Protein AF-A0A7J6HS42-F1 (afdb_monomer_lite)

Secondary structure (DSSP, 8-state):
--THHHHHHHHHHHHHHHHHHHHHH-BBSSS-EEEEEE-TT--HHHHHHHHHHHHHHHTT-S-HHHHHHHHHHHHHHHHHHTT-SS--TT-EEEEEEEEEPTTS-EEEEEEEE--SS-----EEEEESB---HHHHHHHH-SPEEEEEEEETTEEEEEEEETTEEEEEEEEE--PPPP-S--GGGHHHHHHHHHHHHHHHHHHHHHHHHHHHB-TTT-SBSSSEEEEEESSTHHHHHHT-TTS-HHHHTTEEEEEE-SS-HHHHHHHHHHHTTTTTTTSHHHHHHHHHHHHHHHHHTT-S-EEESHHHHHHHHHTT-EEEEEEETT--EEEEEEEETTT--EEEEEEEHHHHT-GGGGB-TTT-PBEEEEEEEEHHHHHHHHHHHHTPEEEEE-SSSHHHHHHHHHSTTEEEEESS---HHHHHHTT-----------------------TTHHHHHHHHHHHHHHHHHHHHH-BEEEEEEEEEEE-TT--HHHHHHHHHHHHHHHTT-SSHHHHHHHHHHHHHHHHHHTT-SS--TT-EEEEEEEEEPTTS-EEEEEEEE--SS-----EEEEESB---HHHHHHTS---EEEEEEEETTEEEEEEEETTEEEEEEEEE--PPPP-S--GGGHHHHHHHHHHHHHHHHHHHHHHHHHHHB-TTT-SBSSS-EEEEE-HHHHHHHHT-TTS-HHHHTTEEEEEE-SS-HHHHHHHHHHHHHHHHHHHHHHHHHHHHHHHHHHHHTT-S-EEESHHHHHHHHHTT-EEEEEEE-----------SS---TTSTT-GGGSB-TTT-PBPP------HHHHHHHHHHHHT-EEEEE-TTSHHHHHHHHHSTTEEEEESS---GGGSTTSSS----------------------------------------------------------------------------------------------------------

Organism: Cannabis sativa (NCBI:txid3483)

Radius of gyration: 43.23 Å; chains: 1; bounding box: 120×86×119 Å

pLDDT: mean 70.12, std 22.06, range [21.7, 95.31]

InterPro domains:
  IPR004403 Peptide chain release factor eRF1/aRF1 [PTHR10113] (5-429)
  IPR004403 Peptide chain release factor eRF1/aRF1 [TIGR03676] (12-417)
  IPR004403 Peptide chain release factor eRF1/aRF1 [TIGR03676] (460-857)
  IPR005140 eRF1/Pelota-like, N-terminal domain [PF03463] (17-139)
  IPR005140 eRF1/Pelota-like, N-terminal domain [PF03463] (465-587)
  IPR005140 eRF1/Pelota-like, N-terminal domain [SM01194] (4-140)
  IPR005140 eRF1/Pelota-like, N-terminal domain [SM01194] (452-588)
  IPR005141 eRF1 domain 2 [PF03464] (144-277)
  IPR005141 eRF1 domain 2 [PF03464] (592-725)
  IPR005142 eRF1 domain 3 [PF03465] (281-418)
  IPR005142 eRF1 domain 3 [PF03465] (729-858)
  IPR024049 eRF1, domain 1 [G3DSA:3.30.960.10] (2-135)
  IPR024049 eRF1, domain 1 [G3DSA:3.30.960.10] (444-583)
  IPR024049 eRF1, domain 1 [SSF55481] (6-140)
  IPR024049 eRF1, domain 1 [SSF55481] (454-588)
  IPR029064 Ribosomal protein eL30-like superfamily [G3DSA:3.30.1330.30] (279-435)
  IPR029064 Ribosomal protein eL30-like superfamily [G3DSA:3.30.1330.30] (727-875)
  IPR029064 Ribosomal protein eL30-like superfamily [SSF55315] (278-420)
  IPR029064 Ribosomal protein eL30-like superfamily [SSF55315] (726-860)
  IPR042226 eRF1, domain 2 superfamily [G3DSA:3.30.420.60] (136-277)

Foldseek 3Di:
DVVLVVLLLVLLLLVLVVVVVVQQVWFADWQQKKKWWFFAPDFLVVVLVVLVVVLVVLCPDPDPVNSVFNNVQSVLVNVVSVVDPHADRQTKIWIWGWTQDPVRDTDTDIDIDRDPHRQPDTDIGGTRGYDCPSVVVVVQPQAKEWEWEDEQFWIWIWIDRQLDIGTPDIDTDHAQDQDPDDPPCNVVSVVSNVVSLVVRLLVSQVVCCVPQADPVVRAGPGQAYEYEYQDCSSVVNLPDPSHDVRRNVRHQYYYHAPDTDPVRVVVRCVRCLVSVVVRNNSVQVVFLVVQVVCVVVVQLQKWFDDVRQVVCLVVLFFAAKEAESPQQKKWFFWADPPPRDTDIDIDGPVCVPPQVVQADPVPRDGTDGPDIGHVSVVCSVCVVVSNHSYDYHYCSDVSSVCCCPVRVRTMGGGPHRDDPVVVVVVVDPDDDDDDDDDDDDDDDDDDDDDPQPPLLVVLLLVVLVVVVVVQQVFFADWLQKKKWWFFAPDDLVVVLVVLVVQLVVLCPDPDPVSSVSNNVQSVLVNVVSVVDPHADRQTKIWMWGWGQDPVRDTDTDIDMDRHPHRQPDTDIGGGRGYDCPSVVVVSQFQQKEWEWEDEQFWIWIWIDGRPDIGTPDIDTDDQDDQDPDDPPCNVVVVVVRVVSLVVRLLVSQVVCCVPQADPVPRAGPHQAYEAEYAPVNSCVNLPDPSHDVRRNVRHQYYYYAPDTDPVSVVVRCVVCVVSVVCPVVVVLVVVLVVQVVCVVVVVLFKWFDDPRVVVCLVVLFFAAKEAEDDDDDDDDFDDPDDDDDPPVPDPPVQADDPPRDGDDDDDDDDPVVVCSVCVVVSVYRYDYHYCPDPSQVCCCVPGVRIMGGGPDRDDVVPPVVPPDDDDDDDDDDDDDDDDDDDDDDDDDDDDDPDDDDDDDDDDDDDDDDDDDDDDDDDDDDDDDDDDDDDDDDDDDDDDDDDDDDDDDDDDDDDDDDDDDDDDDDDDDDD

Structure (mmCIF, N/CA/C/O backbone):
data_AF-A0A7J6HS42-F1
#
_entry.id   AF-A0A7J6HS42-F1
#
loop_
_atom_site.group_PDB
_atom_site.id
_atom_site.type_symbol
_atom_site.label_atom_id
_atom_site.label_alt_id
_atom_site.label_comp_id
_atom_site.label_asym_id
_atom_site.label_entity_id
_atom_site.label_seq_id
_atom_site.pdbx_PDB_ins_code
_atom_site.Cartn_x
_atom_site.Cartn_y
_atom_site.Cartn_z
_atom_site.occupancy
_atom_site.B_iso_or_equiv
_atom_site.auth_seq_id
_atom_site.auth_comp_id
_atom_site.auth_asym_id
_atom_site.auth_atom_id
_atom_site.pdbx_PDB_model_num
ATOM 1 N N . MET A 1 1 ? 9.507 -28.516 7.069 1.00 34.00 1 MET A N 1
ATOM 2 C CA . MET A 1 1 ? 10.331 -28.305 8.292 1.00 34.00 1 MET A CA 1
ATOM 3 C C . MET A 1 1 ? 11.296 -27.134 8.149 1.00 34.00 1 MET A C 1
ATOM 5 O O . MET A 1 1 ? 11.438 -26.418 9.128 1.00 34.00 1 MET A O 1
ATOM 9 N N . ALA A 1 2 ? 11.935 -26.913 6.991 1.00 34.00 2 ALA A N 1
ATOM 10 C CA . ALA A 1 2 ? 12.749 -25.710 6.774 1.00 34.00 2 ALA A CA 1
ATOM 11 C C . ALA A 1 2 ? 11.905 -24.423 6.868 1.00 34.00 2 ALA A C 1
ATOM 13 O O . ALA A 1 2 ? 12.220 -23.536 7.651 1.00 34.00 2 ALA A O 1
ATOM 14 N N . ASP A 1 3 ? 10.781 -24.395 6.154 1.00 45.59 3 ASP A N 1
ATOM 15 C CA . ASP A 1 3 ? 9.894 -23.236 5.965 1.00 45.59 3 ASP A CA 1
ATOM 16 C C . ASP A 1 3 ? 9.409 -22.628 7.298 1.00 45.59 3 ASP A C 1
ATOM 18 O O . ASP A 1 3 ? 9.418 -21.414 7.482 1.00 45.59 3 ASP A O 1
ATOM 22 N N . GLY A 1 4 ? 9.099 -23.474 8.290 1.00 54.12 4 GLY A N 1
ATOM 23 C CA . GLY A 1 4 ? 8.701 -23.036 9.636 1.00 54.12 4 GLY A CA 1
ATOM 24 C C . GLY A 1 4 ? 9.803 -22.317 10.432 1.00 54.12 4 GLY A C 1
ATOM 25 O O . GLY A 1 4 ? 9.500 -21.572 11.357 1.00 54.12 4 GLY A O 1
ATOM 26 N N . GLN A 1 5 ? 11.082 -22.492 10.076 1.00 60.75 5 GLN A N 1
ATOM 27 C CA . GLN A 1 5 ? 12.186 -21.686 10.620 1.00 60.75 5 GLN A CA 1
ATOM 28 C C . GLN A 1 5 ? 12.394 -20.369 9.859 1.00 60.75 5 GLN A C 1
ATOM 30 O O . GLN A 1 5 ? 13.267 -19.584 10.232 1.00 60.75 5 GLN A O 1
ATOM 35 N N . GLU A 1 6 ? 11.672 -20.134 8.766 1.00 64.50 6 GLU A N 1
ATOM 36 C CA . GLU A 1 6 ? 11.735 -18.904 7.975 1.00 64.50 6 GLU A CA 1
ATOM 37 C C . GLU A 1 6 ? 10.550 -17.985 8.303 1.00 64.50 6 GLU A C 1
ATOM 39 O O . GLU A 1 6 ? 10.767 -16.799 8.559 1.00 64.50 6 GLU A O 1
ATOM 44 N N . SER A 1 7 ? 9.345 -18.545 8.478 1.00 65.62 7 SER A N 1
ATOM 45 C CA . SER A 1 7 ? 8.198 -17.840 9.076 1.00 65.62 7 SER A CA 1
ATOM 46 C C . SER A 1 7 ? 8.518 -17.327 10.489 1.00 65.62 7 SER A C 1
ATOM 48 O O . SER A 1 7 ? 8.309 -16.151 10.785 1.00 65.62 7 SER A O 1
ATOM 50 N N . ASP A 1 8 ? 9.131 -18.161 11.342 1.00 70.75 8 ASP A N 1
ATOM 51 C CA . ASP A 1 8 ? 9.570 -17.774 12.693 1.00 70.75 8 ASP A CA 1
ATOM 52 C C . ASP A 1 8 ? 10.512 -16.550 12.663 1.00 70.75 8 ASP A C 1
ATOM 54 O O . ASP A 1 8 ? 10.311 -15.587 13.406 1.00 70.75 8 ASP A O 1
ATOM 58 N N . LYS A 1 9 ? 11.498 -16.537 11.751 1.00 76.00 9 LYS A N 1
ATOM 59 C CA . LYS A 1 9 ? 12.423 -15.401 11.568 1.00 76.00 9 LYS A CA 1
ATOM 60 C C . LYS A 1 9 ? 11.709 -14.156 11.051 1.00 76.00 9 LYS A C 1
ATOM 62 O O . LYS A 1 9 ? 12.047 -13.053 11.471 1.00 76.00 9 LYS A O 1
ATOM 67 N N . ASN A 1 10 ? 10.732 -14.299 10.154 1.00 76.62 10 ASN A N 1
ATOM 68 C CA . ASN A 1 10 ? 9.934 -13.167 9.679 1.00 76.62 10 ASN A CA 1
ATOM 69 C C . ASN A 1 10 ? 9.127 -12.532 10.826 1.00 76.62 10 ASN A C 1
ATOM 71 O O . ASN A 1 10 ? 9.054 -11.304 10.911 1.00 76.62 10 ASN A O 1
ATOM 75 N N . ILE A 1 11 ? 8.611 -13.340 11.759 1.00 80.19 11 ILE A N 1
ATOM 76 C CA . ILE A 1 11 ? 7.923 -12.865 12.968 1.00 80.19 11 ILE A CA 1
ATOM 77 C C . ILE A 1 11 ? 8.899 -12.154 13.925 1.00 80.19 11 ILE A C 1
ATOM 79 O O . ILE A 1 11 ? 8.569 -11.085 14.440 1.00 80.19 11 ILE A O 1
ATOM 83 N N . GLU A 1 12 ? 10.114 -12.672 14.132 1.00 79.75 12 GLU A N 1
ATOM 84 C CA . GLU A 1 12 ? 11.159 -11.985 14.918 1.00 79.75 12 GLU A CA 1
ATOM 85 C C . GLU A 1 12 ? 11.588 -10.651 14.283 1.00 79.75 12 GLU A C 1
ATOM 87 O O . GLU A 1 12 ? 11.666 -9.628 14.968 1.00 79.75 12 GLU A O 1
ATOM 92 N N . ILE A 1 13 ? 11.786 -10.627 12.960 1.00 82.44 13 ILE A N 1
ATOM 93 C CA . ILE A 1 13 ? 12.078 -9.413 12.184 1.00 82.44 13 ILE A CA 1
ATOM 94 C C . ILE A 1 13 ? 10.944 -8.390 12.329 1.00 82.44 13 ILE A C 1
ATOM 96 O O . ILE A 1 13 ? 11.220 -7.201 12.497 1.00 82.44 13 ILE A O 1
ATOM 100 N N . TRP A 1 14 ? 9.678 -8.820 12.303 1.00 83.06 14 TRP A N 1
ATOM 101 C CA . TRP A 1 14 ? 8.534 -7.935 12.534 1.00 83.06 14 TRP A CA 1
ATOM 102 C C . TRP A 1 14 ? 8.512 -7.381 13.969 1.00 83.06 14 TRP A C 1
ATOM 104 O O . TRP A 1 14 ? 8.357 -6.169 14.143 1.00 83.06 14 TRP A O 1
ATOM 114 N N . LYS A 1 15 ? 8.760 -8.212 14.996 1.00 83.00 15 LYS A N 1
ATOM 115 C CA . LYS A 1 15 ? 8.865 -7.746 16.395 1.00 83.00 15 LYS A CA 1
ATOM 116 C C . LYS A 1 15 ? 9.962 -6.688 16.548 1.00 83.00 15 LYS A C 1
ATOM 118 O O . LYS A 1 15 ? 9.726 -5.654 17.170 1.00 83.00 15 LYS A O 1
ATOM 123 N N . ILE A 1 16 ? 11.123 -6.894 15.925 1.00 84.75 16 ILE A N 1
ATOM 124 C CA . ILE A 1 16 ? 12.242 -5.938 15.946 1.00 84.75 16 ILE A CA 1
ATOM 125 C C . ILE A 1 16 ? 11.903 -4.654 15.167 1.00 84.75 16 ILE A C 1
ATOM 127 O O . ILE A 1 16 ? 12.145 -3.564 15.683 1.00 84.75 16 ILE A O 1
ATOM 131 N N . LYS A 1 17 ? 11.257 -4.738 13.992 1.00 84.12 17 LYS A N 1
ATOM 132 C CA . LYS A 1 17 ? 10.741 -3.562 13.254 1.00 84.12 17 LYS A CA 1
ATOM 133 C C . LYS A 1 17 ? 9.763 -2.735 14.097 1.00 84.12 17 LYS A C 1
ATOM 135 O O . LYS A 1 17 ? 9.878 -1.510 14.149 1.00 84.12 17 LYS A O 1
ATOM 140 N N . LYS A 1 18 ? 8.827 -3.389 14.795 1.00 84.31 18 LYS A N 1
ATOM 141 C CA . LYS A 1 18 ? 7.875 -2.722 15.698 1.00 84.31 18 LYS A CA 1
ATOM 142 C C . LYS A 1 18 ? 8.584 -2.066 16.887 1.00 84.31 18 LYS A C 1
ATOM 144 O O . LYS A 1 18 ? 8.271 -0.925 17.225 1.00 84.31 18 LYS A O 1
ATOM 149 N N . LEU A 1 19 ? 9.559 -2.756 17.485 1.00 86.00 19 LEU A N 1
ATOM 150 C CA . LEU A 1 19 ? 10.367 -2.240 18.591 1.00 86.00 19 LEU A CA 1
ATOM 151 C C . LEU A 1 19 ? 11.143 -0.980 18.181 1.00 86.00 19 LEU A C 1
ATOM 153 O O . LEU A 1 19 ? 11.108 0.017 18.895 1.00 86.00 19 LEU A O 1
ATOM 157 N N . ILE A 1 20 ? 11.781 -0.991 17.009 1.00 88.06 20 ILE A N 1
ATOM 158 C CA . ILE A 1 20 ? 12.505 0.159 16.446 1.00 88.06 20 ILE A CA 1
ATOM 159 C C . ILE A 1 20 ? 11.565 1.343 16.214 1.00 88.06 20 ILE A C 1
ATOM 161 O O . ILE A 1 20 ? 11.853 2.437 16.690 1.00 88.06 20 ILE A O 1
ATOM 165 N N . LYS A 1 21 ? 10.399 1.123 15.593 1.00 86.62 21 LYS A N 1
ATOM 166 C CA . LYS A 1 21 ? 9.374 2.164 15.391 1.00 86.62 21 LYS A CA 1
ATOM 167 C C . LYS A 1 21 ? 8.928 2.796 16.721 1.00 86.62 21 LYS A C 1
ATOM 169 O O . LYS A 1 21 ? 8.739 4.009 16.789 1.00 86.62 21 LYS A O 1
ATOM 174 N N . ALA A 1 22 ? 8.820 2.006 17.794 1.00 85.69 22 ALA A N 1
ATOM 175 C CA . ALA A 1 22 ? 8.546 2.518 19.138 1.00 85.69 22 ALA A CA 1
ATOM 176 C C . ALA A 1 22 ? 9.733 3.323 19.718 1.00 85.69 22 ALA A C 1
ATOM 178 O O . ALA A 1 22 ? 9.533 4.434 20.211 1.00 85.69 22 ALA A O 1
ATOM 179 N N . LEU A 1 23 ? 10.965 2.809 19.612 1.00 88.38 23 LEU A N 1
ATOM 180 C CA . LEU A 1 23 ? 12.197 3.467 20.080 1.00 88.38 23 LEU A CA 1
ATOM 181 C C . LEU A 1 23 ? 12.487 4.794 19.352 1.00 88.38 23 LEU A C 1
ATOM 183 O O . LEU A 1 23 ? 12.965 5.732 19.982 1.00 88.38 23 LEU A O 1
ATOM 187 N N . GLU A 1 24 ? 12.171 4.893 18.059 1.00 87.62 24 GLU A N 1
ATOM 188 C CA . GLU A 1 24 ? 12.312 6.113 17.249 1.00 87.62 24 GLU A CA 1
ATOM 189 C C . GLU A 1 24 ? 11.228 7.155 17.559 1.00 87.62 24 GLU A C 1
ATOM 191 O O . GLU A 1 24 ? 11.484 8.360 17.494 1.00 87.62 24 GLU A O 1
ATOM 196 N N . SER A 1 25 ? 10.021 6.709 17.931 1.00 86.19 25 SER A N 1
ATOM 197 C CA . SER A 1 25 ? 8.955 7.608 18.393 1.00 86.19 25 SER A CA 1
ATOM 198 C C . SER A 1 25 ? 9.226 8.176 19.795 1.00 86.19 25 SER A C 1
ATOM 200 O O . SER A 1 25 ? 8.822 9.297 20.104 1.00 86.19 25 SER A O 1
ATOM 202 N N . ALA A 1 26 ? 9.949 7.428 20.633 1.00 86.69 26 ALA A N 1
ATOM 203 C CA . ALA A 1 26 ? 10.238 7.776 22.016 1.00 86.69 26 ALA A CA 1
ATOM 204 C C . ALA A 1 26 ? 11.263 8.920 22.148 1.00 86.69 26 ALA A C 1
ATOM 206 O O . ALA A 1 26 ? 12.404 8.819 21.692 1.00 86.69 26 ALA A O 1
ATOM 207 N N . ARG A 1 27 ? 10.885 9.993 22.856 1.00 84.31 27 ARG A N 1
ATOM 208 C CA . ARG A 1 27 ? 11.762 11.138 23.157 1.00 84.31 27 ARG A CA 1
ATOM 209 C C . ARG A 1 27 ? 11.886 11.392 24.659 1.00 84.31 27 ARG A C 1
ATOM 211 O O . ARG A 1 27 ? 10.927 11.225 25.414 1.00 84.31 27 ARG A O 1
ATOM 218 N N . GLY A 1 28 ? 13.085 11.794 25.075 1.00 82.19 28 GLY A N 1
ATOM 219 C CA . GLY A 1 28 ? 13.423 12.147 26.453 1.00 82.19 28 GLY A CA 1
ATOM 220 C C . GLY A 1 28 ? 13.560 13.657 26.666 1.00 82.19 28 GLY A C 1
ATOM 221 O O . GLY A 1 28 ? 13.976 14.401 25.776 1.00 82.19 28 GLY A O 1
ATOM 222 N N . ASN A 1 29 ? 13.249 14.113 27.882 1.00 78.06 29 ASN A N 1
ATOM 223 C CA . ASN A 1 29 ? 13.464 15.498 28.309 1.00 78.06 29 ASN A CA 1
ATOM 224 C C . ASN A 1 29 ? 14.943 15.736 28.667 1.00 78.06 29 ASN A C 1
ATOM 226 O O . ASN A 1 29 ? 15.338 15.673 29.832 1.00 78.06 29 ASN A O 1
ATOM 230 N N . GLY A 1 30 ? 15.760 16.036 27.657 1.00 78.38 30 GLY A N 1
ATOM 231 C CA . GLY A 1 30 ? 17.204 16.236 27.808 1.00 78.38 30 GLY A CA 1
ATOM 232 C C . GLY A 1 30 ? 18.014 15.002 27.413 1.00 78.38 30 GLY A C 1
ATOM 233 O O . GLY A 1 30 ? 17.517 14.118 26.726 1.00 78.38 30 GLY A O 1
ATOM 234 N N . THR A 1 31 ? 19.287 14.959 27.803 1.00 81.62 31 THR A N 1
ATOM 235 C CA . THR A 1 31 ? 20.264 13.975 27.305 1.00 81.62 31 THR A CA 1
ATOM 236 C C . THR A 1 31 ? 20.276 12.709 28.165 1.00 81.62 31 THR A C 1
ATOM 238 O O . THR A 1 31 ? 21.300 12.396 28.763 1.00 81.62 31 THR A O 1
ATOM 241 N N . SER A 1 32 ? 19.133 12.041 28.330 1.00 82.75 32 SER A N 1
ATOM 242 C CA . SER A 1 32 ? 18.966 10.899 29.250 1.00 82.75 32 SER A CA 1
ATOM 243 C C . SER A 1 32 ? 18.651 9.563 28.566 1.00 82.75 32 SER A C 1
ATOM 245 O O . SER A 1 32 ? 18.297 8.600 29.249 1.00 82.75 32 SER A O 1
ATOM 247 N N . MET A 1 33 ? 18.776 9.491 27.239 1.00 90.19 33 MET A N 1
ATOM 248 C CA . MET A 1 33 ? 18.481 8.309 26.428 1.00 90.19 33 MET A CA 1
ATOM 249 C C . MET A 1 33 ? 19.785 7.615 26.027 1.00 90.19 33 MET A C 1
ATOM 251 O O . MET A 1 33 ? 20.492 8.063 25.124 1.00 90.19 33 MET A O 1
ATOM 255 N N . ILE A 1 34 ? 20.108 6.514 26.704 1.00 93.69 34 ILE A N 1
ATOM 256 C CA . ILE A 1 34 ? 21.291 5.697 26.433 1.00 93.69 34 ILE A CA 1
ATOM 257 C C . ILE A 1 34 ? 20.956 4.651 25.374 1.00 93.69 34 ILE A C 1
ATOM 259 O O . ILE A 1 34 ? 20.042 3.842 25.539 1.00 93.69 34 ILE A O 1
ATOM 263 N N . SER A 1 35 ? 21.751 4.648 24.310 1.00 94.38 35 SER A N 1
ATOM 264 C CA . SER A 1 35 ? 21.789 3.604 23.289 1.00 94.38 35 SER A CA 1
ATOM 265 C C . SER A 1 35 ? 23.110 2.856 23.423 1.00 94.38 35 SER A C 1
ATOM 267 O O . SER A 1 35 ? 24.166 3.462 23.244 1.00 94.38 35 SER A O 1
ATOM 269 N N . LEU A 1 36 ? 23.063 1.565 23.755 1.00 93.69 36 LEU A N 1
ATOM 270 C CA . LEU A 1 36 ? 24.237 0.708 23.911 1.00 93.69 36 LEU A CA 1
ATOM 271 C C . LEU A 1 36 ? 24.113 -0.535 23.022 1.00 93.69 36 LEU A C 1
ATOM 273 O O . LEU A 1 36 ? 23.132 -1.273 23.093 1.00 93.69 36 LEU A O 1
ATOM 277 N N . ILE A 1 37 ? 25.144 -0.786 22.218 1.00 93.69 37 ILE A N 1
ATOM 278 C CA . ILE A 1 37 ? 25.252 -1.940 21.325 1.00 93.69 37 ILE A CA 1
ATOM 279 C C . ILE A 1 37 ? 26.617 -2.598 21.539 1.00 93.69 37 ILE A C 1
ATOM 281 O O . ILE A 1 37 ? 27.669 -1.961 21.398 1.00 93.69 37 ILE A O 1
ATOM 285 N N . MET A 1 38 ? 26.590 -3.884 21.885 1.00 92.06 38 MET A N 1
ATOM 286 C CA . MET A 1 38 ? 27.762 -4.731 22.084 1.00 92.06 38 MET A CA 1
ATOM 287 C C . MET A 1 38 ? 27.851 -5.774 20.961 1.00 92.06 38 MET A C 1
ATOM 289 O O . MET A 1 38 ? 26.929 -6.586 20.833 1.00 92.06 38 MET A O 1
ATOM 293 N N . PRO A 1 39 ? 28.948 -5.814 20.184 1.00 90.06 39 PRO A N 1
ATOM 294 C CA . PRO A 1 39 ? 29.139 -6.839 19.169 1.00 90.06 39 PRO A CA 1
ATOM 295 C C . PRO A 1 39 ? 29.432 -8.200 19.824 1.00 90.06 39 PRO A C 1
ATOM 297 O O . PRO A 1 39 ? 29.943 -8.258 20.952 1.00 90.06 39 PRO A O 1
ATOM 300 N N . PRO A 1 40 ? 29.152 -9.324 19.143 1.00 85.00 40 PRO A N 1
ATOM 301 C CA . PRO A 1 40 ? 29.460 -10.635 19.684 1.00 85.00 40 PRO A CA 1
ATOM 302 C C . PRO A 1 40 ? 30.972 -10.788 19.877 1.00 85.00 40 PRO A C 1
ATOM 304 O O . PRO A 1 40 ? 31.774 -10.294 19.085 1.00 85.00 40 PRO A O 1
ATOM 307 N N . ARG A 1 41 ? 31.355 -11.529 20.925 1.00 84.38 41 ARG A N 1
ATOM 308 C CA . ARG A 1 41 ? 32.734 -11.686 21.449 1.00 84.38 41 ARG A CA 1
ATOM 309 C C . ARG A 1 41 ? 33.273 -10.513 22.286 1.00 84.38 41 ARG A C 1
ATOM 311 O O . ARG A 1 41 ? 34.354 -10.670 22.853 1.00 84.38 41 ARG A O 1
ATOM 318 N N . ASP A 1 42 ? 32.554 -9.397 22.430 1.00 87.06 42 ASP A N 1
ATOM 319 C CA . ASP A 1 42 ? 32.919 -8.349 23.398 1.00 87.06 42 ASP A CA 1
ATOM 320 C C . ASP A 1 42 ? 32.760 -8.828 24.862 1.00 87.06 42 ASP A C 1
ATOM 322 O O . ASP A 1 42 ? 32.125 -9.849 25.145 1.00 87.06 42 ASP A O 1
ATOM 326 N N . GLN A 1 43 ? 33.353 -8.101 25.813 1.00 90.69 43 GLN A N 1
ATOM 327 C CA . GLN A 1 43 ? 33.322 -8.424 27.239 1.00 90.69 43 GLN A CA 1
ATOM 328 C C . GLN A 1 43 ? 32.444 -7.443 28.026 1.00 90.69 43 GLN A C 1
ATOM 330 O O . GLN A 1 43 ? 32.686 -6.237 28.043 1.00 90.69 43 GLN A O 1
ATOM 335 N N . ILE A 1 44 ? 31.475 -7.971 28.780 1.00 91.75 44 ILE A N 1
ATOM 336 C CA . ILE A 1 44 ? 30.578 -7.171 29.636 1.00 91.75 44 ILE A CA 1
ATOM 337 C C . ILE A 1 44 ? 31.360 -6.395 30.706 1.00 91.75 44 ILE A C 1
ATOM 339 O O . ILE A 1 44 ? 30.982 -5.278 31.051 1.00 91.75 44 ILE A O 1
ATOM 343 N N . SER A 1 45 ? 32.501 -6.915 31.168 1.00 91.88 45 SER A N 1
ATOM 344 C CA . SER A 1 45 ? 33.427 -6.223 32.077 1.00 91.88 45 SER A CA 1
ATOM 345 C C . SER A 1 45 ? 33.960 -4.901 31.505 1.00 91.88 45 SER A C 1
ATOM 347 O O . SER A 1 45 ? 33.994 -3.900 32.222 1.00 91.88 45 SER A O 1
ATOM 349 N N . ARG A 1 46 ? 34.318 -4.864 30.211 1.00 92.69 46 ARG A N 1
ATOM 350 C CA . ARG A 1 46 ? 34.799 -3.662 29.502 1.00 92.69 46 ARG A CA 1
ATOM 351 C C . ARG A 1 46 ? 33.738 -2.564 29.513 1.00 92.69 46 ARG A C 1
ATOM 353 O O . ARG A 1 46 ? 34.021 -1.423 29.872 1.00 92.69 46 ARG A O 1
ATOM 360 N N . VAL A 1 47 ? 32.513 -2.928 29.145 1.00 93.06 47 VAL A N 1
ATOM 361 C CA . VAL A 1 47 ? 31.380 -2.001 29.033 1.00 93.06 47 VAL A CA 1
ATOM 362 C C . VAL A 1 47 ? 30.847 -1.585 30.406 1.00 93.06 47 VAL A C 1
ATOM 364 O O . VAL A 1 47 ? 30.546 -0.414 30.611 1.00 93.06 47 VAL A O 1
ATOM 367 N N . THR A 1 48 ? 30.838 -2.490 31.387 1.00 93.12 48 THR A N 1
ATOM 368 C CA . THR A 1 48 ? 30.494 -2.164 32.782 1.00 93.12 48 THR A CA 1
ATOM 369 C C . THR A 1 48 ? 31.489 -1.174 33.388 1.00 93.12 48 THR A C 1
ATOM 371 O O . THR A 1 48 ? 31.067 -0.259 34.092 1.00 93.12 48 THR A O 1
ATOM 374 N N . LYS A 1 49 ? 32.793 -1.302 33.084 1.00 94.88 49 LYS A N 1
ATOM 375 C CA . LYS A 1 49 ? 33.790 -0.301 33.493 1.00 94.88 49 LYS A CA 1
ATOM 376 C C . LYS A 1 49 ? 33.513 1.056 32.839 1.00 94.88 49 LYS A C 1
ATOM 378 O O . LYS A 1 49 ? 33.423 2.045 33.555 1.00 94.88 49 LYS A O 1
ATOM 383 N N . MET A 1 50 ? 33.326 1.088 31.516 1.00 94.69 50 MET A N 1
ATOM 384 C CA . MET A 1 50 ? 33.027 2.322 30.775 1.00 94.69 50 MET A CA 1
ATOM 385 C C . MET A 1 50 ? 31.802 3.048 31.355 1.00 94.69 50 MET A C 1
ATOM 387 O O . MET A 1 50 ? 31.888 4.232 31.660 1.00 94.69 50 MET A O 1
ATOM 391 N N . LEU A 1 51 ? 30.710 2.332 31.644 1.00 94.31 51 LEU A N 1
ATOM 392 C CA . LEU A 1 51 ? 29.532 2.914 32.299 1.00 94.31 51 LEU A CA 1
ATOM 393 C C . LEU A 1 51 ? 29.806 3.414 33.730 1.00 94.31 51 LEU A C 1
ATOM 395 O O . LEU A 1 51 ? 29.044 4.231 34.240 1.00 94.31 51 LEU A O 1
ATOM 399 N N . GLY A 1 52 ? 30.846 2.925 34.409 1.00 94.62 52 GLY A N 1
ATOM 400 C CA . GLY A 1 52 ? 31.309 3.453 35.696 1.00 94.62 52 GLY A CA 1
ATOM 401 C C . GLY A 1 52 ? 32.082 4.767 35.548 1.00 94.62 52 GLY A C 1
ATOM 402 O O . GLY A 1 52 ? 31.809 5.724 36.274 1.00 94.62 52 GLY A O 1
ATOM 403 N N . ASP A 1 53 ? 32.985 4.834 34.568 1.00 94.31 53 ASP A N 1
ATOM 404 C CA . ASP A 1 53 ? 33.749 6.041 34.225 1.00 94.31 53 ASP A CA 1
ATOM 405 C C . ASP A 1 53 ? 32.797 7.176 33.750 1.00 94.31 53 ASP A C 1
ATOM 407 O O . ASP A 1 53 ? 32.906 8.337 34.164 1.00 94.31 53 ASP A O 1
ATOM 411 N N . GLU A 1 54 ? 31.769 6.820 32.972 1.00 93.00 54 GLU A N 1
ATOM 412 C CA . GLU A 1 54 ? 30.677 7.702 32.535 1.00 93.00 54 GLU A CA 1
ATOM 413 C C . GLU A 1 54 ? 29.775 8.166 33.691 1.00 93.00 54 GLU A C 1
ATOM 415 O O . GLU A 1 54 ? 29.423 9.345 33.763 1.00 93.00 54 GLU A O 1
ATOM 420 N N . PHE A 1 55 ? 29.444 7.290 34.649 1.00 94.38 55 PHE A N 1
ATOM 421 C CA . PHE A 1 55 ? 28.702 7.672 35.862 1.00 94.38 55 PHE A CA 1
ATOM 422 C C . PHE A 1 55 ? 29.471 8.721 36.683 1.00 94.38 55 PHE A C 1
ATOM 424 O O . PHE A 1 55 ? 28.894 9.712 37.142 1.00 94.38 55 PHE A O 1
ATOM 431 N N . GLY A 1 56 ? 30.790 8.540 36.823 1.00 93.88 56 GLY A N 1
ATOM 432 C CA . GLY A 1 56 ? 31.676 9.524 37.445 1.00 93.88 56 GLY A CA 1
ATOM 433 C C . GLY A 1 56 ? 31.638 10.869 36.715 1.00 93.88 56 GLY A C 1
ATOM 434 O O . GLY A 1 56 ? 31.450 11.914 37.343 1.00 93.88 56 GLY A O 1
ATOM 435 N N . THR A 1 57 ? 31.721 10.847 35.386 1.00 91.81 57 THR A N 1
ATOM 436 C CA . THR A 1 57 ? 31.673 12.050 34.540 1.00 91.81 57 THR A CA 1
ATOM 437 C C . THR A 1 57 ? 30.329 12.780 34.664 1.00 91.81 57 THR A C 1
ATOM 439 O O . THR A 1 57 ? 30.303 13.984 34.943 1.00 91.81 57 THR A O 1
ATOM 442 N N . ALA A 1 58 ? 29.211 12.052 34.580 1.00 91.06 58 ALA A N 1
ATOM 443 C CA . ALA A 1 58 ? 27.850 12.578 34.692 1.00 91.06 58 ALA A CA 1
ATOM 444 C C . ALA A 1 58 ? 27.550 13.260 36.041 1.00 91.06 58 ALA A C 1
ATOM 446 O O . ALA A 1 58 ? 26.721 14.173 36.105 1.00 91.06 58 ALA A O 1
ATOM 447 N N . SER A 1 59 ? 28.247 12.891 37.122 1.00 93.06 59 SER A N 1
ATOM 448 C CA . SER A 1 59 ? 28.090 13.538 38.436 1.00 93.06 59 SER A CA 1
ATOM 449 C C . SER A 1 59 ? 28.399 15.050 38.420 1.00 93.06 59 SER A C 1
ATOM 451 O O . SER A 1 59 ? 27.825 15.814 39.205 1.00 93.06 59 SER A O 1
ATOM 453 N N . ASN A 1 60 ? 29.220 15.506 37.466 1.00 92.38 60 ASN A N 1
ATOM 454 C CA . ASN A 1 60 ? 29.623 16.905 37.292 1.00 92.38 60 ASN A CA 1
ATOM 455 C C . ASN A 1 60 ? 28.602 17.761 36.509 1.00 92.38 60 ASN A C 1
ATOM 457 O O . ASN A 1 60 ? 28.794 18.971 36.359 1.00 92.38 60 ASN A O 1
ATOM 461 N N . ILE A 1 61 ? 27.507 17.172 36.009 1.00 90.19 61 ILE A N 1
ATOM 462 C CA . ILE A 1 61 ? 26.468 17.903 35.268 1.00 90.19 61 ILE A CA 1
ATOM 463 C C . ILE A 1 61 ? 25.806 18.954 36.179 1.00 90.19 61 ILE A C 1
ATOM 465 O O . ILE A 1 61 ? 25.209 18.636 37.208 1.00 90.19 61 ILE A O 1
ATOM 469 N N . LYS A 1 62 ? 25.882 20.228 35.766 1.00 92.06 62 LYS A N 1
ATOM 470 C CA . LYS A 1 62 ? 25.406 21.389 36.545 1.00 92.06 62 LYS A CA 1
ATOM 471 C C . LYS A 1 62 ? 23.884 21.416 36.746 1.00 92.06 62 LYS A C 1
ATOM 473 O O . LYS A 1 62 ? 23.411 21.874 37.782 1.00 92.06 62 LYS A O 1
ATOM 478 N N . SER A 1 63 ? 23.110 20.939 35.767 1.00 89.50 63 SER A N 1
ATOM 479 C CA . SER A 1 63 ? 21.648 20.848 35.881 1.00 89.50 63 SER A CA 1
ATOM 480 C C . SER A 1 63 ? 21.261 19.673 36.777 1.00 89.50 63 SER A C 1
ATOM 482 O O . SER A 1 63 ? 21.480 18.519 36.409 1.00 89.50 63 SER A O 1
ATOM 484 N N . ARG A 1 64 ? 20.652 19.959 37.938 1.00 89.00 64 ARG A N 1
ATOM 485 C CA . ARG A 1 64 ? 20.206 18.936 38.903 1.00 89.00 64 ARG A CA 1
ATOM 486 C C . ARG A 1 64 ? 19.304 17.882 38.255 1.00 89.00 64 ARG A C 1
ATOM 488 O O . ARG A 1 64 ? 19.502 16.701 38.520 1.00 89.00 64 ARG A O 1
ATOM 495 N N . VAL A 1 65 ? 18.354 18.314 37.422 1.00 87.06 65 VAL A N 1
ATOM 496 C CA . VAL A 1 65 ? 17.373 17.431 36.771 1.00 87.06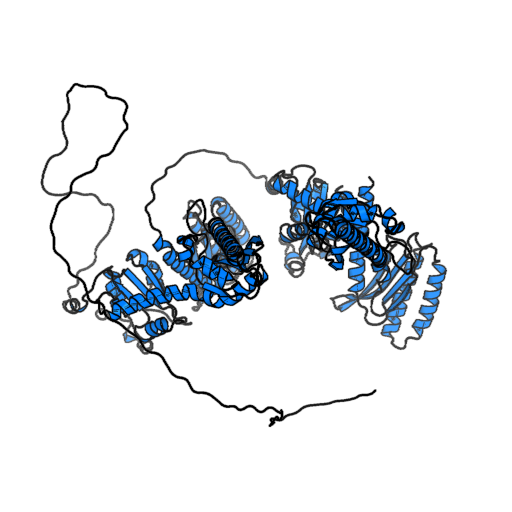 65 VAL A CA 1
ATOM 497 C C . VAL A 1 65 ? 18.065 16.539 35.741 1.00 87.06 65 VAL A C 1
ATOM 499 O O . VAL A 1 65 ? 18.033 15.324 35.893 1.00 87.06 65 VAL A O 1
ATOM 502 N N . ASN A 1 66 ? 18.801 17.118 34.779 1.00 87.06 66 ASN A N 1
ATOM 503 C CA . ASN A 1 66 ? 19.491 16.322 33.752 1.00 87.06 66 ASN A CA 1
ATOM 504 C C . ASN A 1 66 ? 20.507 15.351 34.376 1.00 87.06 66 ASN A C 1
ATOM 506 O O . ASN A 1 66 ? 20.569 14.189 33.991 1.00 87.06 66 ASN A O 1
ATOM 510 N N . ARG A 1 67 ? 21.252 15.787 35.405 1.00 90.94 67 ARG A N 1
ATOM 511 C CA . ARG A 1 67 ? 22.167 14.918 36.159 1.00 90.94 67 ARG A CA 1
ATOM 512 C C . ARG A 1 67 ? 21.446 13.720 36.774 1.00 90.94 67 ARG A C 1
ATOM 514 O O . ARG A 1 67 ? 21.923 12.597 36.651 1.00 90.94 67 ARG A O 1
ATOM 521 N N . GLN A 1 68 ? 20.321 13.949 37.450 1.00 89.94 68 GLN A N 1
ATOM 522 C CA . GLN A 1 68 ? 19.558 12.881 38.095 1.00 89.94 68 GLN A CA 1
ATOM 523 C C . GLN A 1 68 ? 18.982 11.893 37.065 1.00 89.94 68 GLN A C 1
ATOM 525 O O . GLN A 1 68 ? 18.994 10.688 37.317 1.00 89.94 68 GLN A O 1
ATOM 530 N N . SER A 1 69 ? 18.562 12.379 35.892 1.00 88.38 69 SER A N 1
ATOM 531 C CA . SER A 1 69 ? 18.089 11.545 34.781 1.00 88.38 69 SER A CA 1
ATOM 532 C C . SER A 1 69 ? 19.210 10.699 34.164 1.00 88.38 69 SER A C 1
ATOM 534 O O . SER A 1 69 ? 19.047 9.486 34.041 1.00 88.38 69 SER A O 1
ATOM 536 N N . VAL A 1 70 ? 20.373 11.293 33.860 1.00 90.25 70 VAL A N 1
ATOM 537 C CA . VAL A 1 70 ? 21.547 10.579 33.313 1.00 90.25 70 VAL A CA 1
ATOM 538 C C . VAL A 1 70 ? 22.060 9.517 34.285 1.00 90.25 70 VAL A C 1
ATOM 540 O O . VAL A 1 70 ? 22.191 8.354 33.910 1.00 90.25 70 VAL A O 1
ATOM 543 N N . LEU A 1 71 ? 22.298 9.876 35.553 1.00 92.31 71 LEU A N 1
ATOM 544 C CA . LEU A 1 71 ? 22.751 8.916 36.567 1.00 92.31 71 LEU A CA 1
ATOM 545 C C . LEU A 1 71 ? 21.724 7.787 36.762 1.00 92.31 71 LEU A C 1
ATOM 547 O O . LEU A 1 71 ? 22.110 6.632 36.948 1.00 92.31 71 LEU A O 1
ATOM 551 N N . GLY A 1 72 ? 20.426 8.095 36.662 1.00 91.44 72 GLY A N 1
ATOM 552 C CA . GLY A 1 72 ? 19.349 7.106 36.666 1.00 91.44 72 GLY A CA 1
ATOM 553 C C . GLY A 1 72 ? 19.429 6.128 35.490 1.00 91.44 72 GLY A C 1
ATOM 554 O O . GLY A 1 72 ? 19.395 4.920 35.716 1.00 91.44 72 GLY A O 1
ATOM 555 N N . ALA A 1 73 ? 19.594 6.628 34.262 1.00 92.19 73 ALA A N 1
ATOM 556 C CA . ALA A 1 73 ? 19.710 5.805 33.057 1.00 92.19 73 ALA A CA 1
ATOM 557 C C . ALA A 1 73 ? 20.960 4.904 33.080 1.00 92.19 73 ALA A C 1
ATOM 559 O O . ALA A 1 73 ? 20.849 3.702 32.815 1.00 92.19 73 ALA A O 1
ATOM 560 N N . ILE A 1 74 ? 22.122 5.446 33.476 1.00 93.56 74 ILE A N 1
ATOM 561 C CA . ILE A 1 74 ? 23.371 4.677 33.617 1.00 93.56 74 ILE A CA 1
ATOM 562 C C . ILE A 1 74 ? 23.216 3.592 34.694 1.00 93.56 74 ILE A C 1
ATOM 564 O O . ILE A 1 74 ? 23.600 2.445 34.467 1.00 93.56 74 ILE A O 1
ATOM 568 N N . THR A 1 75 ? 22.596 3.908 35.839 1.00 93.69 75 THR A N 1
ATOM 569 C CA . THR A 1 75 ? 22.322 2.915 36.896 1.00 93.69 75 THR A CA 1
ATOM 570 C C . THR A 1 75 ? 21.434 1.782 36.377 1.00 93.69 75 THR A C 1
ATOM 572 O O . THR A 1 75 ? 21.731 0.614 36.621 1.00 93.69 75 THR A O 1
ATOM 575 N N . SER A 1 76 ? 20.376 2.101 35.623 1.00 92.81 76 SER A N 1
ATOM 576 C CA . SER A 1 76 ? 19.492 1.098 35.013 1.00 92.81 76 SER A CA 1
ATOM 577 C C . SER A 1 76 ? 20.220 0.222 33.985 1.00 92.81 76 SER A C 1
ATOM 579 O O . SER A 1 76 ? 20.019 -0.993 33.974 1.00 92.81 76 SER A O 1
ATOM 581 N N . ALA A 1 77 ? 21.120 0.798 33.181 1.00 92.81 77 ALA A N 1
ATOM 582 C CA . ALA A 1 77 ? 21.939 0.043 32.233 1.00 92.81 77 ALA A CA 1
ATOM 583 C C . ALA A 1 77 ? 22.916 -0.914 32.943 1.00 92.81 77 ALA A C 1
ATOM 585 O O . ALA A 1 77 ? 22.963 -2.104 32.630 1.00 92.81 77 ALA A O 1
ATOM 586 N N . GLN A 1 78 ? 23.634 -0.429 33.963 1.00 92.50 78 GLN A N 1
ATOM 587 C CA . GLN A 1 78 ? 24.510 -1.260 34.799 1.00 92.50 78 GLN A CA 1
ATOM 588 C C . GLN A 1 78 ? 23.743 -2.375 35.534 1.00 92.50 78 GLN A C 1
ATOM 590 O O . GLN A 1 78 ? 24.296 -3.450 35.763 1.00 92.50 78 GLN A O 1
ATOM 595 N N . GLN A 1 79 ? 22.485 -2.141 35.925 1.00 93.38 79 GLN A N 1
ATOM 596 C CA . GLN A 1 79 ? 21.636 -3.160 36.550 1.00 93.38 79 GLN A CA 1
ATOM 597 C C . GLN A 1 79 ? 21.221 -4.259 35.562 1.00 93.38 79 GLN A C 1
ATOM 599 O O . GLN A 1 79 ? 21.284 -5.428 35.934 1.00 93.38 79 GLN A O 1
ATOM 604 N N . ARG A 1 80 ? 20.870 -3.926 34.309 1.00 91.75 80 ARG A N 1
ATOM 605 C CA . ARG A 1 80 ? 20.562 -4.941 33.281 1.00 91.75 80 ARG A CA 1
ATOM 606 C C . ARG A 1 80 ? 21.780 -5.744 32.849 1.00 91.75 80 ARG A C 1
ATOM 608 O O . ARG A 1 80 ? 21.693 -6.964 32.782 1.00 91.75 80 ARG A O 1
ATOM 615 N N . LEU A 1 81 ? 22.932 -5.106 32.637 1.00 91.81 81 LEU A N 1
ATOM 616 C CA . LEU A 1 81 ? 24.150 -5.819 32.226 1.00 91.81 81 LEU A CA 1
ATOM 617 C C . LEU A 1 81 ? 24.595 -6.889 33.239 1.00 91.81 81 LEU A C 1
ATOM 619 O O . LEU A 1 81 ? 25.160 -7.898 32.834 1.00 91.81 81 LEU A O 1
ATOM 623 N N . LYS A 1 82 ? 24.276 -6.730 34.532 1.00 92.00 82 LYS A N 1
ATOM 624 C CA . LYS A 1 82 ? 24.531 -7.746 35.574 1.00 92.00 82 LYS A CA 1
ATOM 625 C C . LYS A 1 82 ? 23.698 -9.026 35.437 1.00 92.00 82 LYS A C 1
ATOM 627 O O . LYS A 1 82 ? 24.043 -10.015 36.075 1.00 92.00 82 LYS A O 1
ATOM 632 N N . LEU A 1 83 ? 22.629 -9.028 34.637 1.00 92.75 83 LEU A N 1
ATOM 633 C CA . LEU A 1 83 ? 21.854 -10.238 34.329 1.00 92.75 83 LEU A CA 1
ATOM 634 C C . LEU A 1 83 ? 22.578 -11.140 33.313 1.00 92.75 83 LEU A C 1
ATOM 636 O O . LEU A 1 83 ? 22.304 -12.336 33.240 1.00 92.75 83 LEU A O 1
ATOM 640 N N . TYR A 1 84 ? 23.521 -10.581 32.549 1.00 91.75 84 TYR A N 1
ATOM 641 C CA . TYR A 1 84 ? 24.249 -11.276 31.496 1.00 91.75 84 TYR A CA 1
ATOM 642 C C . TYR A 1 84 ? 25.667 -11.634 31.962 1.00 91.75 84 TYR A C 1
ATOM 644 O O . TYR A 1 84 ? 26.511 -10.769 32.179 1.00 91.75 84 TYR A O 1
ATOM 652 N N . ASN A 1 85 ? 25.970 -12.931 32.054 1.00 90.06 85 ASN A N 1
ATOM 653 C CA . ASN A 1 85 ? 27.325 -13.408 32.380 1.00 90.06 85 ASN A CA 1
ATOM 654 C C . ASN A 1 85 ? 28.311 -13.282 31.200 1.00 90.06 85 ASN A C 1
ATOM 656 O O . ASN A 1 85 ? 29.526 -13.255 31.393 1.00 90.06 85 ASN A O 1
ATOM 660 N N . LYS A 1 86 ? 27.799 -13.236 29.964 1.00 90.00 86 LYS A N 1
ATOM 661 C CA . LYS A 1 86 ? 28.560 -13.111 28.713 1.00 90.00 86 LYS A CA 1
ATOM 662 C C . LYS A 1 86 ? 27.660 -12.487 27.642 1.00 90.00 86 LYS A C 1
ATOM 664 O O . LYS A 1 86 ? 26.447 -12.673 27.695 1.00 90.00 86 LYS A O 1
ATOM 669 N N . VAL A 1 87 ? 28.245 -11.781 26.671 1.00 89.94 87 VAL A N 1
ATOM 670 C CA . VAL A 1 87 ? 27.506 -11.294 25.494 1.00 89.94 87 VAL A CA 1
ATOM 671 C C . VAL A 1 87 ? 26.954 -12.497 24.700 1.00 89.94 87 VAL A C 1
ATOM 673 O O . VAL A 1 87 ? 27.724 -13.438 24.460 1.00 89.94 87 VAL A O 1
ATOM 676 N N . PRO A 1 88 ? 25.668 -12.490 24.300 1.00 91.50 88 PRO A N 1
ATOM 677 C CA . PRO A 1 88 ? 25.068 -13.521 23.448 1.00 91.50 88 PRO A CA 1
ATOM 678 C C . PRO A 1 88 ? 25.751 -13.665 22.065 1.00 91.50 88 PRO A C 1
ATOM 680 O O . PRO A 1 88 ? 26.506 -12.775 21.654 1.00 91.50 88 PRO A O 1
ATOM 683 N N . PRO A 1 89 ? 25.558 -14.789 21.343 1.00 86.56 89 PRO A N 1
ATOM 684 C CA . PRO A 1 89 ? 26.276 -15.084 20.098 1.00 86.56 89 PRO A CA 1
ATOM 685 C C . PRO A 1 89 ? 26.041 -14.096 18.941 1.00 86.56 89 PRO A C 1
ATOM 687 O O . PRO A 1 89 ? 26.935 -13.976 18.102 1.00 86.56 89 PRO A O 1
ATOM 690 N N . ASN A 1 90 ? 24.925 -13.361 18.912 1.00 85.69 90 ASN A N 1
ATOM 691 C CA . ASN A 1 90 ? 24.660 -12.296 17.935 1.00 85.69 90 ASN A CA 1
ATOM 692 C C . ASN A 1 90 ? 24.993 -10.878 18.457 1.00 85.69 90 ASN A C 1
ATOM 694 O O . ASN A 1 90 ? 24.906 -9.901 17.711 1.00 85.69 90 ASN A O 1
ATOM 698 N N . GLY A 1 91 ? 25.410 -10.745 19.718 1.00 90.12 91 GLY A N 1
ATOM 699 C CA . GLY A 1 91 ? 25.621 -9.459 20.387 1.00 90.12 91 GLY A CA 1
ATOM 700 C C . GLY A 1 91 ? 24.543 -9.156 21.430 1.00 90.12 91 GLY A C 1
ATOM 701 O O . GLY A 1 91 ? 23.697 -9.993 21.736 1.00 90.12 91 GLY A O 1
ATOM 702 N N . LEU A 1 92 ? 24.580 -7.950 21.995 1.00 92.00 92 LEU A N 1
ATOM 703 C CA . LEU A 1 92 ? 23.576 -7.458 22.944 1.00 92.00 92 LEU A CA 1
ATOM 704 C C . LEU A 1 92 ? 23.217 -6.010 22.616 1.00 92.00 92 LEU A C 1
ATOM 706 O O . LEU A 1 92 ? 24.106 -5.174 22.446 1.00 92.00 92 LEU A O 1
ATOM 710 N N . VAL A 1 93 ? 21.921 -5.711 22.576 1.00 93.06 93 VAL A N 1
ATOM 711 C CA . VAL A 1 93 ? 21.398 -4.351 22.419 1.00 93.06 93 VAL A CA 1
ATOM 712 C C . VAL A 1 93 ? 20.656 -3.961 23.691 1.00 93.06 93 VAL A C 1
ATOM 714 O O . VAL A 1 93 ? 19.843 -4.732 24.197 1.00 93.06 93 VAL A O 1
ATOM 717 N N . LEU A 1 94 ? 20.957 -2.772 24.211 1.00 93.62 94 LEU A N 1
ATOM 718 C CA . LEU A 1 94 ? 20.396 -2.226 25.443 1.00 93.62 94 LEU A CA 1
ATOM 719 C C . LEU A 1 94 ? 20.025 -0.751 25.238 1.00 93.62 94 LEU A C 1
ATOM 721 O O . LEU A 1 94 ? 20.888 0.095 24.997 1.00 93.62 94 LEU A O 1
ATOM 725 N N . TYR A 1 95 ? 18.743 -0.441 25.401 1.00 94.75 95 TYR A N 1
ATOM 726 C CA . TYR A 1 95 ? 18.205 0.917 25.397 1.00 94.75 95 TYR A CA 1
ATOM 727 C C . TYR A 1 95 ? 17.664 1.257 26.788 1.00 94.75 95 TYR A C 1
ATOM 729 O O . TYR A 1 95 ? 16.756 0.582 27.282 1.00 94.75 95 TYR A O 1
ATOM 737 N N . THR A 1 96 ? 18.199 2.298 27.435 1.00 92.81 96 THR A N 1
ATOM 738 C CA . THR A 1 96 ? 17.707 2.771 28.743 1.00 92.81 96 THR A CA 1
ATOM 739 C C . THR A 1 96 ? 17.500 4.278 28.757 1.00 92.81 96 THR A C 1
ATOM 741 O O . THR A 1 96 ? 18.318 5.034 28.244 1.00 92.81 96 THR A O 1
ATOM 744 N N . GLY A 1 97 ? 16.407 4.747 29.358 1.00 90.81 97 GLY A N 1
ATOM 745 C CA . GLY A 1 97 ? 16.157 6.181 29.468 1.00 90.81 97 GLY A CA 1
ATOM 746 C C . GLY A 1 97 ? 14.854 6.551 30.164 1.00 90.81 97 GLY A C 1
ATOM 747 O O . GLY A 1 97 ? 14.111 5.698 30.658 1.00 90.81 97 GLY A O 1
ATOM 748 N N . THR A 1 98 ? 14.587 7.854 30.211 1.00 89.06 98 THR A N 1
ATOM 749 C CA . THR A 1 98 ? 13.369 8.450 30.777 1.00 89.06 98 THR A CA 1
ATOM 750 C C . THR A 1 98 ? 12.551 9.076 29.652 1.00 89.06 98 THR A C 1
ATOM 752 O O . THR A 1 98 ? 12.858 10.188 29.217 1.00 89.06 98 THR A O 1
ATOM 755 N N . ILE A 1 99 ? 11.528 8.367 29.177 1.00 89.38 99 ILE A N 1
ATOM 756 C CA . ILE A 1 99 ? 10.635 8.876 28.130 1.00 89.38 99 ILE A CA 1
ATOM 757 C C . ILE A 1 99 ? 9.484 9.654 28.759 1.00 89.38 99 ILE A C 1
ATOM 759 O O . ILE A 1 99 ? 9.037 9.322 29.860 1.00 89.38 99 ILE A O 1
ATOM 763 N N . VAL A 1 100 ? 8.975 10.653 28.048 1.00 84.94 100 VAL A N 1
ATOM 764 C CA . VAL A 1 100 ? 7.671 11.247 28.364 1.00 84.94 100 VAL A CA 1
ATOM 765 C C . VAL A 1 100 ? 6.613 10.448 27.605 1.00 84.94 100 VAL A C 1
ATOM 767 O O . VAL A 1 100 ? 6.741 10.262 26.398 1.00 84.94 100 VAL A O 1
ATOM 770 N N . THR A 1 101 ? 5.604 9.931 28.302 1.00 80.88 101 THR A N 1
ATOM 771 C CA . THR A 1 101 ? 4.418 9.325 27.667 1.00 80.88 101 THR A CA 1
ATOM 772 C C . THR A 1 101 ? 3.382 10.399 27.343 1.00 80.88 101 THR A C 1
ATOM 774 O O . THR A 1 101 ? 3.402 11.451 27.977 1.00 80.88 101 THR A O 1
ATOM 777 N N . ASP A 1 102 ? 2.432 10.122 26.447 1.00 77.00 102 ASP A N 1
ATOM 778 C CA . ASP A 1 102 ? 1.416 11.097 26.002 1.00 77.00 102 ASP A CA 1
ATOM 779 C C . ASP A 1 102 ? 0.581 11.698 27.158 1.00 77.00 102 ASP A C 1
ATOM 781 O O . ASP A 1 102 ? 0.213 12.868 27.117 1.00 77.00 102 ASP A O 1
ATOM 785 N N . ASP A 1 103 ? 0.412 10.951 28.258 1.00 75.38 103 ASP A N 1
ATOM 786 C CA . ASP A 1 103 ? -0.109 11.398 29.566 1.00 75.38 103 ASP A CA 1
ATOM 787 C C . ASP A 1 103 ? 0.680 12.556 30.239 1.00 75.38 103 ASP A C 1
ATOM 789 O O . ASP A 1 103 ? 0.349 12.971 31.352 1.00 75.38 103 ASP A O 1
ATOM 793 N N . GLY A 1 104 ? 1.803 12.997 29.667 1.00 77.50 104 GLY A N 1
ATOM 794 C CA . GLY A 1 104 ? 2.772 13.915 30.282 1.00 77.50 104 GLY A CA 1
ATOM 795 C C . GLY A 1 104 ? 3.620 13.299 31.407 1.00 77.50 104 GLY A C 1
ATOM 796 O O . GLY A 1 104 ? 4.443 13.989 32.009 1.00 77.50 104 GLY A O 1
ATOM 797 N N . LYS A 1 105 ? 3.438 12.008 31.711 1.00 85.00 105 LYS A N 1
ATOM 798 C CA . LYS A 1 105 ? 4.143 11.288 32.787 1.00 85.00 105 LYS A CA 1
ATOM 799 C C . LYS A 1 105 ? 5.519 10.797 32.325 1.00 85.00 105 LYS A C 1
ATOM 801 O O . LYS A 1 105 ? 5.671 10.277 31.221 1.00 85.00 105 LYS A O 1
ATOM 806 N N . GLU A 1 106 ? 6.521 10.900 33.195 1.00 82.69 106 GLU A N 1
ATOM 807 C CA . GLU A 1 106 ? 7.847 10.321 32.950 1.00 82.69 106 GLU A CA 1
ATOM 808 C C . GLU A 1 106 ? 7.843 8.810 33.231 1.00 82.69 106 GLU A C 1
ATOM 810 O O . GLU A 1 106 ? 7.596 8.373 34.358 1.00 82.69 106 GLU A O 1
ATOM 815 N N . LYS A 1 107 ? 8.168 7.997 32.221 1.00 85.12 107 LYS A N 1
ATOM 816 C CA . LYS A 1 107 ? 8.303 6.540 32.338 1.00 85.12 107 LYS A CA 1
ATOM 817 C C . LYS A 1 107 ? 9.758 6.132 32.122 1.00 85.12 107 LYS A C 1
ATOM 819 O O . LYS A 1 107 ? 10.363 6.426 31.091 1.00 85.12 107 LYS A O 1
ATOM 824 N N . LYS A 1 108 ? 10.324 5.403 33.087 1.00 86.62 108 LYS A N 1
ATOM 825 C CA . LYS A 1 108 ? 11.624 4.741 32.911 1.00 86.62 108 LYS A CA 1
ATOM 826 C C . LYS A 1 108 ? 11.441 3.547 31.982 1.00 86.62 108 LYS A C 1
ATOM 828 O O . LYS A 1 108 ? 10.667 2.644 32.291 1.00 86.62 108 LYS A O 1
ATOM 833 N N . VAL A 1 109 ? 12.146 3.555 30.857 1.00 88.44 109 VAL A N 1
ATOM 834 C CA . VAL A 1 109 ? 12.158 2.465 29.877 1.00 88.44 109 VAL A CA 1
ATOM 835 C C . VAL A 1 109 ? 13.549 1.850 29.852 1.00 88.44 109 VAL A C 1
ATOM 837 O O . VAL A 1 109 ? 14.566 2.533 29.971 1.00 88.44 109 VAL A O 1
ATOM 840 N N . THR A 1 110 ? 13.589 0.526 29.807 1.00 90.56 110 THR A N 1
ATOM 841 C CA . THR A 1 110 ? 14.801 -0.287 29.900 1.00 90.56 110 THR A CA 1
ATOM 842 C C . THR A 1 110 ? 14.514 -1.573 29.141 1.00 90.56 110 THR A C 1
ATOM 844 O O . THR A 1 110 ? 13.690 -2.371 29.588 1.00 90.56 110 THR A O 1
ATOM 847 N N . ILE A 1 111 ? 15.116 -1.699 27.962 1.00 91.81 111 ILE A N 1
ATOM 848 C CA . ILE A 1 111 ? 14.864 -2.753 26.979 1.00 91.81 111 ILE A CA 1
ATOM 849 C C . ILE A 1 111 ? 16.211 -3.369 26.604 1.00 91.81 111 ILE A C 1
ATOM 851 O O . ILE A 1 111 ? 17.092 -2.664 26.113 1.00 91.81 111 ILE A O 1
ATOM 855 N N . ASP A 1 112 ? 16.346 -4.673 26.811 1.00 91.62 112 ASP A N 1
ATOM 856 C CA . ASP A 1 112 ? 17.509 -5.491 26.464 1.00 91.62 112 ASP A CA 1
ATOM 857 C C . ASP A 1 112 ? 17.071 -6.692 25.624 1.00 91.62 112 ASP A C 1
ATOM 859 O O . ASP A 1 112 ? 16.087 -7.354 25.954 1.00 91.62 112 ASP A O 1
ATOM 863 N N . PHE A 1 113 ? 17.782 -6.953 24.523 1.00 91.00 113 PHE A N 1
ATOM 864 C CA . PHE A 1 113 ? 17.524 -8.096 23.644 1.00 91.00 113 PHE A CA 1
ATOM 865 C C . PHE A 1 113 ? 18.766 -8.515 22.840 1.00 91.00 113 PHE A C 1
ATOM 867 O O . PHE A 1 113 ? 19.687 -7.726 22.605 1.00 91.00 113 PHE A O 1
ATOM 874 N N . GLU A 1 114 ? 18.778 -9.775 22.402 1.00 89.44 114 GLU A N 1
ATOM 875 C CA . GLU A 1 114 ? 19.719 -10.283 21.400 1.00 89.44 114 GLU A CA 1
ATOM 876 C C . GLU A 1 114 ? 19.147 -10.039 19.986 1.00 89.44 114 GLU A C 1
ATOM 878 O O . GLU A 1 114 ? 17.979 -10.351 19.744 1.00 89.44 114 GLU A O 1
ATOM 883 N N . PRO A 1 115 ? 19.920 -9.478 19.037 1.00 85.81 115 PRO A N 1
ATOM 884 C CA . PRO A 1 115 ? 19.457 -9.267 17.667 1.00 85.81 115 PRO A CA 1
ATOM 885 C C . PRO A 1 115 ? 19.412 -10.575 16.856 1.00 85.81 115 PRO A C 1
ATOM 887 O O . PRO A 1 115 ? 20.235 -11.471 17.027 1.00 85.81 115 PRO A O 1
ATOM 890 N N . PHE A 1 116 ? 18.494 -10.650 15.889 1.00 81.75 116 PHE A N 1
ATOM 891 C CA . PHE A 1 116 ? 18.305 -11.800 14.984 1.00 81.75 116 PHE A CA 1
ATOM 892 C C . PHE A 1 116 ? 19.478 -12.071 14.010 1.00 81.75 116 PHE A C 1
ATOM 894 O O . PHE A 1 116 ? 19.550 -13.134 13.395 1.00 81.75 116 PHE A O 1
ATOM 901 N N . LYS A 1 117 ? 20.392 -11.106 13.847 1.00 80.50 117 LYS A N 1
ATOM 902 C CA . LYS A 1 117 ? 21.624 -11.189 13.044 1.00 80.50 117 LYS A CA 1
ATOM 903 C C . LYS A 1 117 ? 22.793 -10.613 13.861 1.00 80.50 117 LYS A C 1
ATOM 905 O O . LYS A 1 117 ? 22.574 -9.645 14.592 1.00 80.50 117 LYS A O 1
ATOM 910 N N . PRO A 1 118 ? 24.020 -11.155 13.742 1.00 80.81 118 PRO A N 1
ATOM 911 C CA . PRO A 1 118 ? 25.173 -10.682 14.505 1.00 80.81 118 PRO A CA 1
ATOM 912 C C . PRO A 1 118 ? 25.579 -9.248 14.133 1.00 80.81 118 PRO A C 1
ATOM 914 O O . PRO A 1 118 ? 25.904 -8.973 12.978 1.00 80.81 118 PRO A O 1
ATOM 917 N N . ILE A 1 119 ? 25.603 -8.340 15.115 1.00 83.06 119 ILE A N 1
ATOM 918 C CA . ILE A 1 119 ? 25.986 -6.932 14.909 1.00 83.06 119 ILE A CA 1
ATOM 919 C C . ILE A 1 119 ? 27.501 -6.762 15.041 1.00 83.06 119 ILE A C 1
ATOM 921 O O . ILE A 1 119 ? 28.058 -7.025 16.099 1.00 83.06 119 ILE A O 1
ATOM 925 N N . ASN A 1 120 ? 28.176 -6.244 14.011 1.00 79.25 120 ASN A N 1
ATOM 926 C CA . ASN A 1 120 ? 29.618 -5.946 14.080 1.00 79.25 120 ASN A CA 1
ATOM 927 C C . ASN A 1 120 ? 29.945 -4.566 14.691 1.00 79.25 120 ASN A C 1
ATOM 929 O O . ASN A 1 120 ? 31.097 -4.304 15.035 1.00 79.25 120 ASN A O 1
ATOM 933 N N . ALA A 1 121 ? 28.955 -3.681 14.832 1.00 79.75 121 ALA A N 1
ATOM 934 C CA . ALA A 1 121 ? 29.118 -2.365 15.442 1.00 79.75 121 ALA A CA 1
ATOM 935 C C . ALA A 1 121 ? 29.211 -2.436 16.980 1.00 79.75 121 ALA A C 1
ATOM 937 O O . ALA A 1 121 ? 28.494 -3.196 17.628 1.00 79.75 121 ALA A O 1
ATOM 938 N N . SER A 1 122 ? 30.043 -1.575 17.574 1.00 87.38 122 SER A N 1
ATOM 939 C CA . SER A 1 122 ? 29.958 -1.221 18.996 1.00 87.38 122 SER A CA 1
ATOM 940 C C . SER A 1 122 ? 29.596 0.253 19.101 1.00 87.38 122 SER A C 1
ATOM 942 O O . SER A 1 122 ? 30.275 1.092 18.511 1.00 87.38 122 SER A O 1
ATOM 944 N N . LEU A 1 123 ? 28.525 0.563 19.828 1.00 90.44 123 LEU A N 1
ATOM 945 C CA . LEU A 1 123 ? 27.991 1.918 19.950 1.00 90.44 123 LEU A CA 1
ATOM 946 C C . LEU A 1 123 ? 27.608 2.190 21.404 1.00 90.44 123 LEU A C 1
ATOM 948 O O . LEU A 1 123 ? 26.990 1.352 22.055 1.00 90.44 123 LEU A O 1
ATOM 952 N N . TYR A 1 124 ? 27.968 3.369 21.899 1.00 93.12 124 TYR A N 1
ATOM 953 C CA . TYR A 1 124 ? 27.467 3.936 23.147 1.00 93.12 124 TYR A CA 1
ATOM 954 C C . TYR A 1 124 ? 27.227 5.426 22.907 1.00 93.12 124 TYR A C 1
ATOM 956 O O . TYR A 1 124 ? 28.162 6.152 22.571 1.00 93.12 124 TYR A O 1
ATOM 964 N N . LEU A 1 125 ? 25.974 5.859 23.027 1.00 91.12 125 LEU A N 1
ATOM 965 C CA . LEU A 1 125 ? 25.552 7.252 22.870 1.00 91.12 125 LEU A CA 1
ATOM 966 C C . LEU A 1 125 ? 24.514 7.602 23.937 1.00 91.12 125 LEU A C 1
ATOM 968 O O . LEU A 1 125 ? 23.686 6.762 24.292 1.00 91.12 125 LEU A O 1
ATOM 972 N N . CYS A 1 126 ? 24.548 8.845 24.417 1.00 89.81 126 CYS A N 1
ATOM 973 C CA . CYS A 1 126 ? 23.603 9.394 25.385 1.00 89.81 126 CYS A CA 1
ATOM 974 C C . CYS A 1 126 ? 23.040 10.719 24.837 1.00 89.81 126 CYS A C 1
ATOM 976 O O . CYS A 1 126 ? 23.735 11.735 24.838 1.00 89.81 126 CYS A O 1
ATOM 978 N N . ASP A 1 127 ? 21.811 10.688 24.317 1.00 89.88 127 ASP A N 1
ATOM 979 C CA . ASP A 1 127 ? 21.150 11.808 23.619 1.00 89.88 127 ASP A CA 1
ATOM 980 C C . ASP A 1 127 ? 19.707 12.002 24.152 1.00 89.88 127 ASP A C 1
ATOM 982 O O . ASP A 1 127 ? 19.354 11.490 25.216 1.00 89.88 127 ASP A O 1
ATOM 986 N N . ASN A 1 128 ? 18.864 12.768 23.454 1.00 88.75 128 ASN A N 1
ATOM 987 C CA . ASN A 1 128 ? 17.428 12.941 23.724 1.00 88.75 128 ASN A CA 1
ATOM 988 C C . ASN A 1 128 ? 16.514 11.929 23.001 1.00 88.75 128 ASN A C 1
ATOM 990 O O . ASN A 1 128 ? 15.294 11.945 23.186 1.00 88.75 128 ASN A O 1
ATOM 994 N N . LYS A 1 129 ? 17.109 11.039 22.205 1.00 89.44 129 LYS A N 1
ATOM 995 C CA . LYS A 1 129 ? 16.470 9.991 21.398 1.00 89.44 129 LYS A CA 1
ATOM 996 C C . LYS A 1 129 ? 17.257 8.684 21.519 1.00 89.44 129 LYS A C 1
ATOM 998 O O . LYS A 1 129 ? 18.422 8.696 21.916 1.00 89.44 129 LYS A O 1
ATOM 1003 N N . PHE A 1 130 ? 16.659 7.565 21.121 1.00 92.81 130 PHE A N 1
ATOM 1004 C CA . PHE A 1 130 ? 17.420 6.337 20.886 1.00 92.81 130 PHE A CA 1
ATOM 1005 C C . PHE A 1 130 ? 18.032 6.319 19.474 1.00 92.81 130 PHE A C 1
ATOM 1007 O O . PHE A 1 130 ? 17.459 6.856 18.526 1.00 92.81 130 PHE A O 1
ATOM 1014 N N . HIS A 1 131 ? 19.206 5.700 19.335 1.00 90.19 131 HIS A N 1
ATOM 1015 C CA . HIS A 1 131 ? 19.875 5.471 18.053 1.00 90.19 131 HIS A CA 1
ATOM 1016 C C . HIS A 1 131 ? 19.642 4.031 17.586 1.00 90.19 131 HIS A C 1
ATOM 1018 O O . HIS A 1 131 ? 20.200 3.079 18.134 1.00 90.19 131 HIS A O 1
ATOM 1024 N N . THR A 1 132 ? 18.811 3.886 16.560 1.00 89.75 132 THR A N 1
ATOM 1025 C CA . THR A 1 132 ? 18.391 2.623 15.924 1.00 89.75 132 THR A CA 1
ATOM 1026 C C . THR A 1 132 ? 19.114 2.345 14.602 1.00 89.75 132 THR A C 1
ATOM 1028 O O . THR A 1 132 ? 18.905 1.304 13.989 1.00 89.75 132 THR A O 1
ATOM 1031 N N . GLU A 1 133 ? 20.004 3.244 14.177 1.00 86.62 133 GLU A N 1
ATOM 1032 C CA . GLU A 1 133 ? 20.716 3.228 12.889 1.00 86.62 133 GLU A CA 1
ATOM 1033 C C . GLU A 1 133 ? 21.377 1.862 12.591 1.00 86.62 133 GLU A C 1
ATOM 1035 O O . GLU A 1 133 ? 21.109 1.257 11.554 1.00 86.62 133 GLU A O 1
ATOM 1040 N N . ALA A 1 134 ? 22.129 1.306 13.549 1.00 81.88 134 ALA A N 1
ATOM 1041 C CA . ALA A 1 134 ? 22.790 -0.002 13.421 1.00 81.88 134 ALA A CA 1
ATOM 1042 C C . ALA A 1 134 ? 21.842 -1.223 13.504 1.00 81.88 134 ALA A C 1
ATOM 1044 O O . ALA A 1 134 ? 22.264 -2.346 13.235 1.00 81.88 134 ALA A O 1
ATOM 1045 N N . LEU A 1 135 ? 20.570 -1.034 13.878 1.00 83.00 135 LEU A N 1
ATOM 1046 C CA . LEU A 1 135 ? 19.529 -2.062 13.749 1.00 83.00 135 LEU A CA 1
ATOM 1047 C C . LEU A 1 135 ? 18.831 -1.983 12.389 1.00 83.00 135 LEU A C 1
ATOM 1049 O O . LEU A 1 135 ? 18.522 -3.020 11.805 1.00 83.00 135 LEU A O 1
ATOM 1053 N N . ASN A 1 136 ? 18.614 -0.772 11.868 1.00 82.25 136 ASN A N 1
ATOM 1054 C CA . ASN A 1 136 ? 18.041 -0.568 10.539 1.00 82.25 136 ASN A CA 1
ATOM 1055 C C . ASN A 1 136 ? 18.947 -1.162 9.443 1.00 82.25 136 ASN A C 1
ATOM 1057 O O . ASN A 1 136 ? 18.436 -1.818 8.538 1.00 82.25 136 ASN A O 1
ATOM 1061 N N . GLU A 1 137 ? 20.276 -1.097 9.593 1.00 75.75 137 GLU A N 1
ATOM 1062 C CA . GLU A 1 137 ? 21.235 -1.802 8.718 1.00 75.75 137 GLU A CA 1
ATOM 1063 C C . GLU A 1 137 ? 20.980 -3.329 8.649 1.00 75.75 137 GLU A C 1
ATOM 1065 O O . GLU A 1 137 ? 21.020 -3.928 7.571 1.00 75.75 137 GLU A O 1
ATOM 1070 N N . LEU A 1 138 ? 20.628 -3.979 9.770 1.00 74.31 138 LEU A N 1
ATOM 1071 C CA . LEU A 1 138 ? 20.271 -5.408 9.770 1.00 74.31 138 LEU A CA 1
ATOM 1072 C C . LEU A 1 138 ? 18.976 -5.683 8.996 1.00 74.31 138 LEU A C 1
ATOM 1074 O O . LEU A 1 138 ? 18.829 -6.753 8.399 1.00 74.31 138 LEU A O 1
ATOM 1078 N N . LEU A 1 139 ? 18.032 -4.739 9.032 1.00 72.38 139 LEU A N 1
ATOM 1079 C CA . LEU A 1 139 ? 16.723 -4.839 8.388 1.00 72.38 139 LEU A CA 1
ATOM 1080 C C . LEU A 1 139 ? 16.767 -4.537 6.885 1.00 72.38 139 LEU A C 1
ATOM 1082 O O . LEU A 1 139 ? 15.940 -5.077 6.156 1.00 72.38 139 LEU A O 1
ATOM 1086 N N . GLU A 1 140 ? 17.723 -3.732 6.415 1.00 65.19 140 GLU A N 1
ATOM 1087 C CA . GLU A 1 140 ? 17.936 -3.466 4.983 1.00 65.19 140 GLU A CA 1
ATOM 1088 C C . GLU A 1 140 ? 18.481 -4.677 4.209 1.00 65.19 140 GLU A C 1
ATOM 1090 O O . GLU A 1 140 ? 18.394 -4.716 2.979 1.00 65.19 140 GLU A O 1
ATOM 1095 N N . SER A 1 141 ? 19.009 -5.686 4.911 1.00 56.31 141 SER A N 1
ATOM 1096 C CA . SER A 1 141 ? 19.472 -6.949 4.320 1.00 56.31 141 SER A CA 1
ATOM 1097 C C . SER A 1 141 ? 18.332 -7.957 4.080 1.00 56.31 141 SER A C 1
ATOM 1099 O O . SER A 1 141 ? 18.376 -9.102 4.544 1.00 56.31 141 SER A O 1
ATOM 1101 N N . ASP A 1 142 ? 17.314 -7.501 3.342 1.00 61.06 142 ASP A N 1
ATOM 1102 C CA . ASP A 1 142 ? 16.495 -8.346 2.464 1.00 61.06 142 ASP A CA 1
ATOM 1103 C C . ASP A 1 142 ? 17.303 -8.655 1.184 1.00 61.06 142 ASP A C 1
ATOM 1105 O O . ASP A 1 142 ? 18.100 -7.831 0.727 1.00 61.06 142 ASP A O 1
ATOM 1109 N N . ASP A 1 143 ? 17.112 -9.835 0.588 1.00 70.44 143 ASP A N 1
ATOM 1110 C CA . ASP A 1 143 ? 17.842 -10.228 -0.623 1.00 70.44 143 ASP A CA 1
ATOM 1111 C C . ASP A 1 143 ? 17.488 -9.326 -1.819 1.00 70.44 143 ASP A C 1
ATOM 1113 O O . ASP A 1 143 ? 16.336 -9.256 -2.261 1.00 70.44 143 ASP A O 1
ATOM 1117 N N . LYS A 1 144 ? 18.504 -8.640 -2.358 1.00 79.31 144 LYS A N 1
ATOM 1118 C CA . LYS A 1 144 ? 18.381 -7.750 -3.521 1.00 79.31 144 LYS A CA 1
ATOM 1119 C C . LYS A 1 144 ? 18.661 -8.528 -4.800 1.00 79.31 144 LYS A C 1
ATOM 1121 O O . LYS A 1 144 ? 19.777 -8.997 -4.996 1.00 79.31 144 LYS A O 1
ATOM 1126 N N . PHE A 1 145 ? 17.683 -8.621 -5.692 1.00 87.88 145 PHE A N 1
ATOM 1127 C CA . PHE A 1 145 ? 17.815 -9.299 -6.982 1.00 87.88 145 PHE A CA 1
ATOM 1128 C C . PHE A 1 145 ? 17.966 -8.275 -8.106 1.00 87.88 145 PHE A C 1
ATOM 1130 O O . PHE A 1 145 ? 17.188 -7.326 -8.200 1.00 87.88 145 PHE A O 1
ATOM 1137 N N . GLY A 1 146 ? 18.973 -8.450 -8.959 1.00 90.88 146 GLY A N 1
ATOM 1138 C CA . GLY A 1 146 ? 19.207 -7.580 -10.111 1.00 90.88 146 GLY A CA 1
ATOM 1139 C C . GLY A 1 146 ? 18.419 -8.034 -11.340 1.00 90.88 146 GLY A C 1
ATOM 1140 O O . GLY A 1 146 ? 18.265 -9.231 -11.572 1.00 90.88 146 GLY A O 1
ATOM 1141 N N . PHE A 1 147 ? 17.972 -7.090 -12.165 1.00 93.94 147 PHE A N 1
ATOM 1142 C CA . PHE A 1 147 ? 17.287 -7.359 -13.430 1.00 93.94 147 PHE A CA 1
ATOM 1143 C C . PHE A 1 147 ? 17.918 -6.561 -14.572 1.00 93.94 147 PHE A C 1
ATOM 1145 O O . PHE A 1 147 ? 17.918 -5.330 -14.543 1.00 93.94 147 PHE A O 1
ATOM 1152 N N . ILE A 1 148 ? 18.382 -7.258 -15.610 1.00 94.88 148 ILE A N 1
ATOM 1153 C CA . ILE A 1 148 ? 18.837 -6.653 -16.867 1.00 94.88 148 ILE A CA 1
ATOM 1154 C C . ILE A 1 148 ? 17.799 -6.968 -17.940 1.00 94.88 148 ILE A C 1
ATOM 1156 O O . ILE A 1 148 ? 17.719 -8.099 -18.413 1.00 94.88 148 ILE A O 1
ATOM 1160 N N . VAL A 1 149 ? 16.998 -5.976 -18.327 1.00 94.94 149 VAL A N 1
ATOM 1161 C CA . VAL A 1 149 ? 15.999 -6.106 -19.396 1.00 94.94 149 VAL A CA 1
ATOM 1162 C C . VAL A 1 149 ? 16.606 -5.586 -20.695 1.00 94.94 149 VAL A C 1
ATOM 1164 O O . VAL A 1 149 ? 16.833 -4.383 -20.831 1.00 94.94 149 VAL A O 1
ATOM 1167 N N . MET A 1 150 ? 16.871 -6.479 -21.649 1.00 92.38 150 MET A N 1
ATOM 1168 C CA . MET A 1 150 ? 17.421 -6.161 -22.968 1.00 92.38 150 MET A CA 1
ATOM 1169 C C . MET A 1 150 ? 16.347 -6.170 -24.057 1.00 92.38 150 MET A C 1
ATOM 1171 O O . MET A 1 150 ? 15.627 -7.151 -24.233 1.00 92.38 150 MET A O 1
ATOM 1175 N N . ASP A 1 151 ? 16.293 -5.101 -24.848 1.00 91.00 151 ASP A N 1
ATOM 1176 C CA . ASP A 1 151 ? 15.456 -4.998 -26.040 1.00 91.00 151 ASP A CA 1
ATOM 1177 C C . ASP A 1 151 ? 16.232 -4.345 -27.196 1.00 91.00 151 ASP A C 1
ATOM 1179 O O . ASP A 1 151 ? 17.196 -3.609 -26.995 1.00 91.00 151 ASP A O 1
ATOM 1183 N N . GLY A 1 152 ? 15.790 -4.564 -28.437 1.00 87.19 152 GLY A N 1
ATOM 1184 C CA . GLY A 1 152 ? 16.433 -4.007 -29.631 1.00 87.19 152 GLY A CA 1
ATOM 1185 C C . GLY A 1 152 ? 16.478 -2.471 -29.699 1.00 87.19 152 GLY A C 1
ATOM 1186 O O . GLY A 1 152 ? 17.154 -1.944 -30.583 1.00 87.19 152 GLY A O 1
ATOM 1187 N N . ASN A 1 153 ? 15.776 -1.774 -28.796 1.00 88.69 153 ASN A N 1
ATOM 1188 C CA . ASN A 1 153 ? 15.734 -0.314 -28.680 1.00 88.69 153 ASN A CA 1
ATOM 1189 C C . ASN A 1 153 ? 16.486 0.237 -27.441 1.00 88.69 153 ASN A C 1
ATOM 1191 O O . ASN A 1 153 ? 16.581 1.459 -27.287 1.00 88.69 153 ASN A O 1
ATOM 1195 N N . GLY A 1 154 ? 17.003 -0.611 -26.538 1.00 91.00 154 GLY A N 1
ATOM 1196 C CA . GLY A 1 154 ? 17.669 -0.179 -25.300 1.00 91.00 154 GLY A CA 1
ATOM 1197 C C . GLY A 1 154 ? 17.657 -1.207 -24.162 1.00 91.00 154 GLY A C 1
ATOM 1198 O O . GLY A 1 154 ? 16.950 -2.209 -24.223 1.00 91.00 154 GLY A O 1
ATOM 1199 N N . THR A 1 155 ? 18.434 -0.950 -23.104 1.00 94.38 155 THR A N 1
ATOM 1200 C CA . THR A 1 155 ? 18.403 -1.735 -21.852 1.00 94.38 155 THR A CA 1
ATOM 1201 C C . THR A 1 155 ? 17.851 -0.944 -20.673 1.00 94.38 155 THR A C 1
ATOM 1203 O O . THR A 1 155 ? 18.092 0.261 -20.549 1.00 94.38 155 THR A O 1
ATOM 1206 N N . LEU A 1 156 ? 17.217 -1.663 -19.748 1.00 95.31 156 LEU A N 1
ATOM 1207 C CA . LEU A 1 156 ? 16.921 -1.211 -18.392 1.00 95.31 156 LEU A CA 1
ATOM 1208 C C . LEU A 1 156 ? 17.665 -2.091 -17.377 1.00 95.31 156 LEU A C 1
ATOM 1210 O O . LEU A 1 156 ? 17.659 -3.314 -17.495 1.00 95.31 156 LEU A O 1
ATOM 1214 N N . PHE A 1 157 ? 18.265 -1.449 -16.378 1.00 95.00 157 PHE A N 1
ATOM 1215 C CA . PHE A 1 157 ? 18.822 -2.061 -15.176 1.00 95.00 157 PHE A CA 1
ATOM 1216 C C . PHE A 1 157 ? 17.915 -1.731 -13.992 1.00 95.00 157 PHE A C 1
ATOM 1218 O O . PHE A 1 157 ? 17.630 -0.558 -13.730 1.00 95.00 157 PHE A O 1
ATOM 1225 N N . GLY A 1 158 ? 17.470 -2.758 -13.277 1.00 92.56 158 GLY A N 1
ATOM 1226 C CA . GLY A 1 158 ? 16.633 -2.624 -12.091 1.00 92.56 158 GLY A CA 1
ATOM 1227 C C . GLY A 1 158 ? 17.097 -3.507 -10.939 1.00 92.56 158 GLY A C 1
ATOM 1228 O O . GLY A 1 158 ? 17.938 -4.396 -11.106 1.00 92.56 158 GLY A O 1
ATOM 1229 N N . THR A 1 159 ? 16.519 -3.257 -9.774 1.00 89.62 159 THR A N 1
ATOM 1230 C CA . THR A 1 159 ? 16.655 -4.065 -8.562 1.00 89.62 159 THR A CA 1
ATOM 1231 C C . THR A 1 159 ? 15.279 -4.348 -7.974 1.00 89.62 159 THR A C 1
ATOM 1233 O O . THR A 1 159 ? 14.376 -3.514 -8.034 1.00 89.62 159 THR A O 1
ATOM 1236 N N . LEU A 1 160 ? 15.118 -5.537 -7.403 1.00 84.56 160 LEU A N 1
ATOM 1237 C CA . LEU A 1 160 ? 13.974 -5.928 -6.588 1.00 84.56 160 LEU A CA 1
ATOM 1238 C C . LEU A 1 160 ? 14.498 -6.269 -5.191 1.00 84.56 160 LEU A C 1
ATOM 1240 O O . LEU A 1 160 ? 15.305 -7.184 -5.046 1.00 84.56 160 LEU A O 1
ATOM 1244 N N . SER A 1 161 ? 14.074 -5.515 -4.181 1.00 77.88 161 SER A N 1
ATOM 1245 C CA . SER A 1 161 ? 14.496 -5.663 -2.785 1.00 77.88 161 SER A CA 1
ATOM 1246 C C . SER A 1 161 ? 13.274 -6.009 -1.940 1.00 77.88 161 SER A C 1
ATOM 1248 O O . SER A 1 161 ? 12.535 -5.128 -1.495 1.00 77.88 161 SER A O 1
ATOM 1250 N N . GLY A 1 162 ? 12.999 -7.305 -1.780 1.00 69.00 162 GLY A N 1
ATOM 1251 C CA . GLY A 1 162 ? 11.749 -7.772 -1.179 1.00 69.00 162 GLY A CA 1
ATOM 1252 C C . GLY A 1 162 ? 10.527 -7.318 -1.990 1.00 69.00 162 GLY A C 1
ATOM 1253 O O . GLY A 1 162 ? 10.196 -7.914 -3.008 1.00 69.00 162 GLY A O 1
ATOM 1254 N N . ASN A 1 163 ? 9.859 -6.261 -1.524 1.00 59.22 163 ASN A N 1
ATOM 1255 C CA . ASN A 1 163 ? 8.633 -5.696 -2.104 1.00 59.22 163 ASN A CA 1
ATOM 1256 C C . ASN A 1 163 ? 8.899 -4.371 -2.876 1.00 59.22 163 ASN A C 1
ATOM 1258 O O . ASN A 1 163 ? 8.066 -3.933 -3.663 1.00 59.22 163 ASN A O 1
ATOM 1262 N N . THR A 1 164 ? 10.076 -3.734 -2.742 1.00 66.81 164 THR A N 1
ATOM 1263 C CA . THR A 1 164 ? 10.408 -2.535 -3.541 1.00 66.81 164 THR A CA 1
ATOM 1264 C C . THR A 1 164 ? 11.072 -2.898 -4.872 1.00 66.81 164 THR A C 1
ATOM 1266 O O . THR A 1 164 ? 12.122 -3.538 -4.906 1.00 66.81 164 THR A O 1
ATOM 1269 N N . ARG A 1 165 ? 10.473 -2.452 -5.987 1.00 79.56 165 ARG A N 1
ATOM 1270 C CA . ARG A 1 165 ? 11.127 -2.407 -7.307 1.00 79.56 165 ARG A CA 1
ATOM 1271 C C . ARG A 1 165 ? 11.783 -1.041 -7.505 1.00 79.56 165 ARG A C 1
ATOM 1273 O O . ARG A 1 165 ? 11.157 -0.011 -7.259 1.00 79.56 165 ARG A O 1
ATOM 1280 N N . GLU A 1 166 ? 13.002 -1.030 -8.018 1.00 83.38 166 GLU A N 1
ATOM 1281 C CA . GLU A 1 166 ? 13.784 0.174 -8.296 1.00 83.38 166 GLU A CA 1
ATOM 1282 C C . GLU A 1 166 ? 14.376 0.084 -9.707 1.00 83.38 166 GLU A C 1
ATOM 1284 O O . GLU A 1 166 ? 14.804 -0.981 -10.152 1.00 83.38 166 GLU A O 1
ATOM 1289 N N . VAL A 1 167 ? 14.392 1.201 -10.437 1.00 90.25 167 VAL A N 1
ATOM 1290 C CA . VAL A 1 167 ? 15.017 1.295 -11.765 1.00 90.25 167 VAL A CA 1
ATOM 1291 C C . VAL A 1 167 ? 16.294 2.109 -11.617 1.00 90.25 167 VAL A C 1
ATOM 1293 O O . VAL A 1 167 ? 16.241 3.335 -11.548 1.00 90.25 167 VAL A O 1
ATOM 1296 N N . LEU A 1 168 ? 17.435 1.421 -11.558 1.00 89.62 168 LEU A N 1
ATOM 1297 C CA . LEU A 1 168 ? 18.747 2.036 -11.347 1.00 89.62 168 LEU A CA 1
ATOM 1298 C C . LEU A 1 168 ? 19.155 2.906 -12.540 1.00 89.62 168 LEU A C 1
ATOM 1300 O O . LEU A 1 168 ? 19.612 4.036 -12.376 1.00 89.62 168 LEU A O 1
ATOM 1304 N N . HIS A 1 169 ? 18.995 2.381 -13.758 1.00 92.38 169 HIS A N 1
ATOM 1305 C CA . HIS A 1 169 ? 19.386 3.085 -14.975 1.00 92.38 169 HIS A CA 1
ATOM 1306 C C . HIS A 1 169 ? 18.671 2.531 -16.213 1.00 92.38 169 HIS A C 1
ATOM 1308 O O . HIS A 1 169 ? 18.385 1.341 -16.304 1.00 92.38 169 HIS A O 1
ATOM 1314 N N . LYS A 1 170 ? 18.425 3.381 -17.215 1.00 94.00 170 LYS A N 1
ATOM 1315 C CA . LYS A 1 170 ? 17.904 2.971 -18.527 1.00 94.00 170 LYS A CA 1
ATOM 1316 C C . LYS A 1 170 ? 18.568 3.782 -19.636 1.00 94.00 170 LYS A C 1
ATOM 1318 O O . LYS A 1 170 ? 18.692 4.999 -19.508 1.00 94.00 170 LYS A O 1
ATOM 1323 N N . PHE A 1 171 ? 18.972 3.127 -20.726 1.00 93.88 171 PHE A N 1
ATOM 1324 C CA . PHE A 1 171 ? 19.512 3.807 -21.906 1.00 93.88 171 PHE A CA 1
ATOM 1325 C C . PHE A 1 171 ? 18.997 3.194 -23.210 1.00 93.88 171 PHE A C 1
ATOM 1327 O O . PHE A 1 171 ? 18.861 1.979 -23.341 1.00 93.88 171 PHE A O 1
ATOM 1334 N N . THR A 1 172 ? 18.730 4.054 -24.190 1.00 92.50 172 THR A N 1
ATOM 1335 C CA . THR A 1 172 ? 18.255 3.675 -25.525 1.00 92.50 172 THR A CA 1
ATOM 1336 C C . THR A 1 172 ? 19.408 3.490 -26.512 1.00 92.50 172 THR A C 1
ATOM 1338 O O . THR A 1 172 ? 20.487 4.070 -26.353 1.00 92.50 172 THR A O 1
ATOM 1341 N N . VAL A 1 173 ? 19.185 2.670 -27.541 1.00 89.69 173 VAL A N 1
ATOM 1342 C CA . VAL A 1 173 ? 20.131 2.406 -28.636 1.00 89.69 173 VAL A CA 1
ATOM 1343 C C . VAL A 1 173 ? 19.367 2.242 -29.947 1.00 89.69 173 VAL A C 1
ATOM 1345 O O . VAL A 1 173 ? 18.427 1.459 -30.020 1.00 89.69 173 VAL A O 1
ATOM 1348 N N . ASP A 1 174 ? 19.808 2.931 -31.001 1.00 89.31 174 ASP A N 1
ATOM 1349 C CA . ASP A 1 174 ? 19.353 2.666 -32.371 1.00 89.31 174 ASP A CA 1
ATOM 1350 C C . ASP A 1 174 ? 20.284 1.639 -33.040 1.00 89.31 174 ASP A C 1
ATOM 1352 O O . ASP A 1 174 ? 21.453 1.918 -33.332 1.00 89.31 174 ASP A O 1
ATOM 1356 N N . LEU A 1 175 ? 19.781 0.417 -33.236 1.00 89.38 175 LEU A N 1
ATOM 1357 C CA . LEU A 1 175 ? 20.522 -0.685 -33.850 1.00 89.38 175 LEU A CA 1
ATOM 1358 C C . LEU A 1 175 ? 20.165 -0.829 -35.342 1.00 89.38 175 LEU A C 1
ATOM 1360 O O . LEU A 1 175 ? 18.994 -1.047 -35.668 1.00 89.38 175 LEU A O 1
ATOM 1364 N N . PRO A 1 176 ? 21.153 -0.829 -36.268 1.00 88.50 176 PRO A N 1
ATOM 1365 C CA . PRO A 1 176 ? 20.900 -0.967 -37.703 1.00 88.50 176 PRO A CA 1
ATOM 1366 C C . PRO A 1 176 ? 20.033 -2.188 -38.030 1.00 88.50 176 PRO A C 1
ATOM 1368 O O . PRO A 1 176 ? 20.394 -3.329 -37.718 1.00 88.50 176 PRO A O 1
ATOM 1371 N N . LYS A 1 177 ? 18.870 -1.965 -38.650 1.00 86.19 177 LYS A N 1
ATOM 1372 C CA . LYS A 1 177 ? 17.873 -3.017 -38.909 1.00 86.19 177 LYS A CA 1
ATOM 1373 C C . LYS A 1 177 ? 18.363 -4.007 -39.978 1.00 86.19 177 LYS A C 1
ATOM 1375 O O . LYS A 1 177 ? 19.230 -3.705 -40.796 1.00 86.19 177 LYS A O 1
ATOM 1380 N N . LYS A 1 178 ? 17.837 -5.239 -39.961 1.00 85.25 178 LYS A N 1
ATOM 1381 C CA . LYS A 1 178 ? 18.165 -6.261 -40.972 1.00 85.25 178 LYS A CA 1
ATOM 1382 C C . LYS A 1 178 ? 17.525 -5.854 -42.305 1.00 85.25 178 LYS A C 1
ATOM 1384 O O . LYS A 1 178 ? 16.304 -5.754 -42.394 1.00 85.25 178 LYS A O 1
ATOM 1389 N N . HIS A 1 179 ? 18.335 -5.630 -43.338 1.00 78.19 179 HIS A N 1
ATOM 1390 C CA . HIS A 1 179 ? 17.867 -5.200 -44.658 1.00 78.19 179 HIS A CA 1
ATOM 1391 C C . HIS A 1 179 ? 18.201 -6.242 -45.732 1.00 78.19 179 HIS A C 1
ATOM 1393 O O . HIS A 1 179 ? 19.359 -6.602 -45.914 1.00 78.19 179 HIS A O 1
ATOM 1399 N N . GLY A 1 180 ? 17.185 -6.696 -46.474 1.00 73.94 180 GLY A N 1
ATOM 1400 C CA . GLY A 1 180 ? 17.336 -7.629 -47.603 1.00 73.94 180 GLY A CA 1
ATOM 1401 C C . GLY A 1 180 ? 17.680 -6.966 -48.946 1.00 73.94 180 GLY A C 1
ATOM 1402 O O . GLY A 1 180 ? 17.633 -7.621 -49.980 1.00 73.94 180 GLY A O 1
ATOM 1403 N N . ARG A 1 181 ? 17.978 -5.661 -48.960 1.00 69.44 181 ARG A N 1
ATOM 1404 C CA . ARG A 1 181 ? 18.353 -4.894 -50.160 1.00 69.44 181 ARG A CA 1
ATOM 1405 C C . ARG A 1 181 ? 19.717 -4.252 -49.921 1.00 69.44 181 ARG A C 1
ATOM 1407 O O . ARG A 1 181 ? 19.884 -3.539 -48.938 1.00 69.44 181 ARG A O 1
ATOM 1414 N N . GLY A 1 182 ? 20.680 -4.522 -50.804 1.00 68.38 182 GLY A N 1
ATOM 1415 C CA . GLY A 1 182 ? 22.056 -4.028 -50.659 1.00 68.38 182 GLY A CA 1
ATOM 1416 C C . GLY A 1 182 ? 23.076 -4.536 -51.686 1.00 68.38 182 GLY A C 1
ATOM 1417 O O . GLY A 1 182 ? 24.157 -3.960 -51.773 1.00 68.38 182 GLY A O 1
ATOM 1418 N N . GLY A 1 183 ? 22.764 -5.581 -52.468 1.00 82.94 183 GLY A N 1
ATOM 1419 C CA . GLY A 1 183 ? 23.679 -6.124 -53.483 1.00 82.94 183 GLY A CA 1
ATOM 1420 C C . GLY A 1 183 ? 25.040 -6.501 -52.887 1.00 82.94 183 GLY A C 1
ATOM 1421 O O . GLY A 1 183 ? 25.102 -7.033 -51.780 1.00 82.94 183 GLY A O 1
ATOM 1422 N N . GLN A 1 184 ? 26.131 -6.146 -53.572 1.00 81.12 184 GLN A N 1
ATOM 1423 C CA . GLN A 1 184 ? 27.504 -6.357 -53.084 1.00 81.12 184 GLN A CA 1
ATOM 1424 C C . GLN A 1 184 ? 27.769 -5.709 -51.708 1.00 81.12 184 GLN A C 1
ATOM 1426 O O . GLN A 1 184 ? 28.546 -6.222 -50.906 1.00 81.12 184 GLN A O 1
ATOM 1431 N N . SER A 1 185 ? 27.087 -4.607 -51.372 1.00 81.25 185 SER A N 1
ATOM 1432 C CA . SER A 1 185 ? 27.239 -3.944 -50.070 1.00 81.25 185 SER A CA 1
ATOM 1433 C C . SER A 1 185 ? 26.506 -4.647 -48.919 1.00 81.25 185 SER A C 1
ATOM 1435 O O . SER A 1 185 ? 26.708 -4.266 -47.765 1.00 81.25 185 SER A O 1
ATOM 1437 N N . ALA A 1 186 ? 25.685 -5.674 -49.179 1.00 83.69 186 ALA A N 1
ATOM 1438 C CA . ALA A 1 186 ? 24.919 -6.371 -48.142 1.00 83.69 186 ALA A CA 1
ATOM 1439 C C . ALA A 1 186 ? 25.816 -6.957 -47.035 1.00 83.69 186 ALA A C 1
ATOM 1441 O O . ALA A 1 186 ? 25.505 -6.803 -45.854 1.00 83.69 186 ALA A O 1
ATOM 1442 N N . LEU A 1 187 ? 26.974 -7.531 -47.391 1.00 87.25 187 LEU A N 1
ATOM 1443 C CA . LEU A 1 187 ? 27.939 -8.062 -46.420 1.00 87.25 187 LEU A CA 1
ATOM 1444 C C . LEU A 1 187 ? 28.525 -6.962 -45.517 1.00 87.25 187 LEU A C 1
ATOM 1446 O O . LEU A 1 187 ? 28.700 -7.175 -44.318 1.00 87.25 187 LEU A O 1
ATOM 1450 N N . ARG A 1 188 ? 28.774 -5.759 -46.057 1.00 89.06 188 ARG A N 1
ATOM 1451 C CA . ARG A 1 188 ? 29.239 -4.600 -45.275 1.00 89.06 188 ARG A CA 1
ATOM 1452 C C . ARG A 1 188 ? 28.175 -4.138 -44.277 1.00 89.06 188 ARG A C 1
ATOM 1454 O O . ARG A 1 188 ? 28.504 -3.885 -43.122 1.00 89.06 188 ARG A O 1
ATOM 1461 N N . PHE A 1 189 ? 26.911 -4.057 -44.692 1.00 86.31 189 PHE A N 1
ATOM 1462 C CA . PHE A 1 189 ? 25.814 -3.696 -43.786 1.00 86.31 189 PHE A CA 1
ATOM 1463 C C . PHE A 1 189 ? 25.553 -4.775 -42.724 1.00 86.31 189 PHE A C 1
ATOM 1465 O O . PHE A 1 189 ? 25.284 -4.436 -41.573 1.00 86.31 189 PHE A O 1
ATOM 1472 N N . ALA A 1 190 ? 25.708 -6.058 -43.065 1.00 87.00 190 ALA A N 1
ATOM 1473 C CA . ALA A 1 190 ? 25.654 -7.150 -42.096 1.00 87.00 190 ALA A CA 1
ATOM 1474 C C . ALA A 1 190 ? 26.773 -7.036 -41.043 1.00 87.00 190 ALA A C 1
ATOM 1476 O O . ALA A 1 190 ? 26.480 -7.103 -39.850 1.00 87.00 190 ALA A O 1
ATOM 1477 N N . ARG A 1 191 ? 28.024 -6.779 -41.461 1.00 89.62 191 ARG A N 1
ATOM 1478 C CA . ARG A 1 191 ? 29.156 -6.537 -40.544 1.00 89.62 191 ARG A CA 1
ATOM 1479 C C . ARG A 1 191 ? 28.898 -5.345 -39.619 1.00 89.62 191 ARG A C 1
ATOM 1481 O O . ARG A 1 191 ? 28.952 -5.524 -38.410 1.00 89.62 191 ARG A O 1
ATOM 1488 N N . LEU A 1 192 ? 28.502 -4.187 -40.157 1.00 90.06 192 LEU A N 1
ATOM 1489 C CA . LEU A 1 192 ? 28.165 -2.996 -39.357 1.00 90.06 192 LEU A CA 1
ATOM 1490 C C . LEU A 1 192 ? 27.022 -3.250 -38.355 1.00 90.06 192 LEU A C 1
ATOM 1492 O O . LEU A 1 192 ? 27.049 -2.729 -37.241 1.00 90.06 192 LEU A O 1
ATOM 1496 N N . ARG A 1 193 ? 26.022 -4.073 -38.712 1.00 89.62 193 ARG A N 1
ATOM 1497 C CA . ARG A 1 193 ? 24.970 -4.503 -37.775 1.00 89.62 193 ARG A CA 1
ATOM 1498 C C . ARG A 1 193 ? 25.529 -5.403 -36.668 1.00 89.62 193 ARG A C 1
ATOM 1500 O O . ARG A 1 193 ? 25.149 -5.210 -35.518 1.00 89.62 193 ARG A O 1
ATOM 1507 N N . MET A 1 194 ? 26.395 -6.371 -36.979 1.00 89.50 194 MET A N 1
ATOM 1508 C CA . MET A 1 194 ? 27.030 -7.220 -35.956 1.00 89.50 194 MET A CA 1
ATOM 1509 C C . MET A 1 194 ? 27.921 -6.403 -35.019 1.00 89.50 194 MET A C 1
ATOM 1511 O O . MET A 1 194 ? 27.815 -6.535 -33.807 1.00 89.50 194 MET A O 1
ATOM 1515 N N . GLU A 1 195 ? 28.728 -5.501 -35.570 1.00 91.38 195 GLU A N 1
ATOM 1516 C CA . GLU A 1 195 ? 29.610 -4.599 -34.830 1.00 91.38 195 GLU A CA 1
ATOM 1517 C C . GLU A 1 195 ? 28.824 -3.686 -33.874 1.00 91.38 195 GLU A C 1
ATOM 1519 O O . GLU A 1 195 ? 29.168 -3.564 -32.699 1.00 91.38 195 GLU A O 1
ATOM 1524 N N . LYS A 1 196 ? 27.713 -3.087 -34.329 1.00 91.62 196 LYS A N 1
ATOM 1525 C CA . LYS A 1 196 ? 26.834 -2.292 -33.455 1.00 91.62 196 LYS A CA 1
ATOM 1526 C C . LYS A 1 196 ? 26.122 -3.132 -32.390 1.00 91.62 196 LYS A C 1
ATOM 1528 O O . LYS A 1 196 ? 25.961 -2.636 -31.280 1.00 91.62 196 LYS A O 1
ATOM 1533 N N . ARG A 1 197 ? 25.757 -4.390 -32.680 1.00 91.12 197 ARG A N 1
ATOM 1534 C CA . ARG A 1 197 ? 25.218 -5.321 -31.670 1.00 91.12 197 ARG A CA 1
ATOM 1535 C C . ARG A 1 197 ? 26.262 -5.695 -30.615 1.00 91.12 197 ARG A C 1
ATOM 1537 O O . ARG A 1 197 ? 25.991 -5.541 -29.432 1.00 91.12 197 ARG A O 1
ATOM 1544 N N . HIS A 1 198 ? 27.469 -6.075 -31.023 1.00 91.12 198 HIS A N 1
ATOM 1545 C CA . HIS A 1 198 ? 28.562 -6.411 -30.107 1.00 91.12 198 HIS A CA 1
ATOM 1546 C C . HIS A 1 198 ? 28.940 -5.228 -29.196 1.00 91.12 198 HIS A C 1
ATOM 1548 O O . HIS A 1 198 ? 29.053 -5.395 -27.985 1.00 91.12 198 HIS A O 1
ATOM 1554 N N . ASN A 1 199 ? 29.040 -4.012 -29.747 1.00 92.50 199 ASN A N 1
ATOM 1555 C CA . ASN A 1 199 ? 29.284 -2.799 -28.956 1.00 92.50 199 ASN A CA 1
ATOM 1556 C C . ASN A 1 199 ? 28.136 -2.470 -27.975 1.00 92.50 199 ASN A C 1
ATOM 1558 O O . ASN A 1 199 ? 28.380 -1.887 -26.921 1.00 92.50 199 ASN A O 1
ATOM 1562 N N . TYR A 1 200 ? 26.892 -2.846 -28.291 1.00 92.56 200 TYR A N 1
ATOM 1563 C CA . TYR A 1 200 ? 25.746 -2.695 -27.388 1.00 92.56 200 TYR A CA 1
ATOM 1564 C C . TYR A 1 200 ? 25.770 -3.714 -26.238 1.00 92.56 200 TYR A C 1
ATOM 1566 O O . TYR A 1 200 ? 25.610 -3.320 -25.080 1.00 92.56 200 TYR A O 1
ATOM 1574 N N . VAL A 1 201 ? 26.040 -4.992 -26.532 1.00 92.38 201 VAL A N 1
ATOM 1575 C CA . VAL A 1 201 ? 26.228 -6.039 -25.509 1.00 92.38 201 VAL A CA 1
ATOM 1576 C C . VAL A 1 201 ? 27.386 -5.665 -24.578 1.00 92.38 201 VAL A C 1
ATOM 1578 O O . VAL A 1 201 ? 27.215 -5.691 -23.363 1.00 92.38 201 VAL A O 1
ATOM 1581 N N . ARG A 1 202 ? 28.515 -5.189 -25.127 1.00 92.75 202 ARG A N 1
ATOM 1582 C CA . ARG A 1 202 ? 29.654 -4.692 -24.338 1.00 92.75 202 ARG A CA 1
ATOM 1583 C C . ARG A 1 202 ? 29.265 -3.551 -23.397 1.00 92.75 202 ARG A C 1
ATOM 1585 O O . ARG A 1 202 ? 29.490 -3.664 -22.199 1.00 92.75 202 ARG A O 1
ATOM 1592 N N . LYS A 1 203 ? 28.620 -2.494 -23.907 1.00 93.69 203 LYS A N 1
ATOM 1593 C CA . LYS A 1 203 ? 28.164 -1.367 -23.071 1.00 93.69 203 LYS A CA 1
ATOM 1594 C C . LYS A 1 203 ? 27.192 -1.823 -21.971 1.00 93.69 203 LYS A C 1
ATOM 1596 O O . LYS A 1 203 ? 27.192 -1.268 -20.876 1.00 93.69 203 LYS A O 1
ATOM 1601 N N . THR A 1 204 ? 26.360 -2.826 -22.255 1.00 93.12 204 THR A N 1
ATOM 1602 C CA . THR A 1 204 ? 25.453 -3.416 -21.259 1.00 93.12 204 THR A CA 1
ATOM 1603 C C . THR A 1 204 ? 26.229 -4.148 -20.164 1.00 93.12 204 THR A C 1
ATOM 1605 O O . THR A 1 204 ? 25.932 -3.950 -18.990 1.00 93.12 204 THR A O 1
ATOM 1608 N N . ALA A 1 205 ? 27.248 -4.934 -20.523 1.00 93.56 205 ALA A N 1
ATOM 1609 C CA . ALA A 1 205 ? 28.120 -5.609 -19.564 1.00 93.56 205 ALA A CA 1
ATOM 1610 C C . ALA A 1 205 ? 28.916 -4.615 -18.694 1.00 93.56 205 ALA A C 1
ATOM 1612 O O . ALA A 1 205 ? 28.875 -4.705 -17.471 1.00 93.56 205 ALA A O 1
ATOM 1613 N N . GLU A 1 206 ? 29.549 -3.611 -19.311 1.00 92.19 206 GLU A N 1
ATOM 1614 C CA . GLU A 1 206 ? 30.306 -2.553 -18.620 1.00 92.19 206 GLU A CA 1
ATOM 1615 C C . GLU A 1 206 ? 29.452 -1.801 -17.583 1.00 92.19 206 GLU A C 1
ATOM 1617 O O . GLU A 1 206 ? 29.931 -1.483 -16.493 1.00 92.19 206 GLU A O 1
ATOM 1622 N N . LEU A 1 207 ? 28.182 -1.523 -17.903 1.00 93.56 207 LEU A N 1
ATOM 1623 C CA . LEU A 1 207 ? 27.244 -0.873 -16.984 1.00 93.56 207 LEU A CA 1
ATOM 1624 C C . LEU A 1 207 ? 26.681 -1.838 -15.931 1.00 93.56 207 LEU A C 1
ATOM 1626 O O . LEU A 1 207 ? 26.465 -1.423 -14.795 1.00 93.56 207 LEU A O 1
ATOM 1630 N N . ALA A 1 208 ? 26.505 -3.124 -16.249 1.00 92.19 208 ALA A N 1
ATOM 1631 C CA . ALA A 1 208 ? 26.132 -4.132 -15.258 1.00 92.19 208 ALA A CA 1
ATOM 1632 C C . ALA A 1 208 ? 27.196 -4.252 -14.153 1.00 92.19 208 ALA A C 1
ATOM 1634 O O . ALA A 1 208 ? 26.849 -4.247 -12.975 1.00 92.19 208 ALA A O 1
ATOM 1635 N N . THR A 1 209 ? 28.486 -4.261 -14.509 1.00 91.00 209 THR A N 1
ATOM 1636 C CA . THR A 1 209 ? 29.595 -4.210 -13.540 1.00 91.00 209 THR A CA 1
ATOM 1637 C C . THR A 1 209 ? 29.534 -2.948 -12.670 1.00 91.00 209 THR A C 1
ATOM 1639 O O . THR A 1 209 ? 29.717 -3.040 -11.461 1.00 91.00 209 THR A O 1
ATOM 1642 N N . GLN A 1 210 ? 29.223 -1.781 -13.249 1.00 90.69 210 GLN A N 1
ATOM 1643 C CA . GLN A 1 210 ? 29.129 -0.511 -12.507 1.00 90.69 210 GLN A CA 1
ATOM 1644 C C . GLN A 1 210 ? 27.951 -0.449 -11.521 1.00 90.69 210 GLN A C 1
ATOM 1646 O O . GLN A 1 210 ? 28.078 0.190 -10.479 1.00 90.69 210 GLN A O 1
ATOM 1651 N N . PHE A 1 211 ? 26.813 -1.081 -11.834 1.00 89.62 211 PHE A N 1
ATOM 1652 C CA . PHE A 1 211 ? 25.615 -1.032 -10.985 1.00 89.62 211 PHE A CA 1
ATOM 1653 C C . PHE A 1 211 ? 25.468 -2.223 -10.027 1.00 89.62 211 PHE A C 1
ATOM 1655 O O . PHE A 1 211 ? 24.865 -2.057 -8.966 1.00 89.62 211 PHE A O 1
ATOM 1662 N N . TYR A 1 212 ? 26.012 -3.400 -10.362 1.00 90.88 212 TYR A N 1
ATOM 1663 C CA . TYR A 1 212 ? 25.832 -4.626 -9.571 1.00 90.88 212 TYR A CA 1
ATOM 1664 C C . TYR A 1 212 ? 27.063 -5.093 -8.783 1.00 90.88 212 TYR A C 1
ATOM 1666 O O . TYR A 1 212 ? 26.958 -6.065 -8.038 1.00 90.88 212 TYR A O 1
ATOM 1674 N N . ILE A 1 213 ? 28.218 -4.427 -8.889 1.00 89.75 213 ILE A N 1
ATOM 1675 C CA . ILE A 1 213 ? 29.391 -4.690 -8.036 1.00 89.75 213 ILE A CA 1
ATOM 1676 C C . ILE A 1 213 ? 29.717 -3.434 -7.227 1.00 89.75 213 ILE A C 1
ATOM 1678 O O . ILE A 1 213 ? 29.850 -2.342 -7.772 1.00 89.75 213 ILE A O 1
ATOM 1682 N N . ASN A 1 214 ? 29.865 -3.582 -5.909 1.00 84.31 214 ASN A N 1
ATOM 1683 C CA . ASN A 1 214 ? 30.253 -2.470 -5.044 1.00 84.31 214 ASN A CA 1
ATOM 1684 C C . ASN A 1 214 ? 31.772 -2.215 -5.180 1.00 84.31 214 ASN A C 1
ATOM 1686 O O . ASN A 1 214 ? 32.557 -3.122 -4.887 1.00 84.31 214 ASN A O 1
ATOM 1690 N N . PRO A 1 215 ? 32.224 -1.005 -5.573 1.00 79.81 215 PRO A N 1
ATOM 1691 C CA . PRO A 1 215 ? 33.644 -0.726 -5.788 1.00 79.81 215 PRO A CA 1
ATOM 1692 C C . PRO A 1 215 ? 34.494 -0.824 -4.512 1.00 79.81 215 PRO A C 1
ATOM 1694 O O . PRO A 1 215 ? 35.686 -1.105 -4.607 1.00 79.81 215 PRO A O 1
ATOM 1697 N N . ALA A 1 216 ? 33.908 -0.635 -3.323 1.00 76.25 216 ALA A N 1
ATOM 1698 C CA . ALA A 1 216 ? 34.638 -0.690 -2.055 1.00 76.25 216 ALA A CA 1
ATOM 1699 C C . ALA A 1 216 ? 34.920 -2.128 -1.581 1.00 76.25 216 ALA A C 1
ATOM 1701 O O . ALA A 1 216 ? 35.978 -2.390 -1.015 1.00 76.25 216 ALA A O 1
ATOM 1702 N N . THR A 1 217 ? 33.995 -3.067 -1.815 1.00 76.81 217 THR A N 1
ATOM 1703 C CA . THR A 1 217 ? 34.138 -4.475 -1.389 1.00 76.81 217 THR A CA 1
ATOM 1704 C C . THR A 1 217 ? 34.514 -5.420 -2.528 1.00 76.81 217 THR A C 1
ATOM 1706 O O . THR A 1 217 ? 34.891 -6.562 -2.271 1.00 76.81 217 THR A O 1
ATOM 1709 N N . SER A 1 218 ? 34.419 -4.974 -3.788 1.00 80.12 218 SER A N 1
ATOM 1710 C CA . SER A 1 218 ? 34.621 -5.787 -4.999 1.00 80.12 218 SER A CA 1
ATOM 1711 C C . SER A 1 218 ? 33.690 -7.009 -5.129 1.00 80.12 218 SER A C 1
ATOM 1713 O O . SER A 1 218 ? 33.923 -7.879 -5.974 1.00 80.12 218 SER A O 1
ATOM 1715 N N . GLN A 1 219 ? 32.623 -7.077 -4.329 1.00 82.00 219 GLN A N 1
ATOM 1716 C CA . GLN A 1 219 ? 31.628 -8.152 -4.349 1.00 82.00 219 GLN A CA 1
ATOM 1717 C C . GLN A 1 219 ? 30.326 -7.692 -5.031 1.00 82.00 219 GLN A C 1
ATOM 1719 O O . GLN A 1 219 ? 30.022 -6.492 -5.014 1.00 82.00 219 GLN A O 1
ATOM 1724 N N . PRO A 1 220 ? 29.541 -8.619 -5.620 1.00 84.62 220 PRO A N 1
ATOM 1725 C CA . PRO A 1 220 ? 28.197 -8.312 -6.094 1.00 84.62 220 PRO A CA 1
ATOM 1726 C C . PRO A 1 220 ? 27.318 -7.748 -4.971 1.00 84.62 220 PRO A C 1
ATOM 1728 O O . PRO A 1 220 ? 27.339 -8.261 -3.855 1.00 84.62 220 PRO A O 1
ATOM 1731 N N . ASN A 1 221 ? 26.532 -6.712 -5.266 1.00 84.69 221 ASN A N 1
ATOM 1732 C CA . ASN A 1 221 ? 25.555 -6.140 -4.328 1.00 84.69 221 ASN A CA 1
ATOM 1733 C C . ASN A 1 221 ? 24.188 -6.854 -4.362 1.00 84.69 221 ASN A C 1
ATOM 1735 O O . ASN A 1 221 ? 23.312 -6.534 -3.560 1.00 84.69 221 ASN A O 1
ATOM 1739 N N . VAL A 1 222 ? 24.019 -7.810 -5.283 1.00 84.75 222 VAL A N 1
ATOM 1740 C CA . VAL A 1 222 ? 22.804 -8.605 -5.478 1.00 84.75 222 VAL A CA 1
ATOM 1741 C C . VAL A 1 222 ? 23.013 -10.072 -5.094 1.00 84.75 222 VAL A C 1
ATOM 1743 O O . VAL A 1 222 ? 24.056 -10.674 -5.369 1.00 84.75 222 VAL A O 1
ATOM 1746 N N . SER A 1 223 ? 21.988 -10.663 -4.481 1.00 81.69 223 SER A N 1
ATOM 1747 C CA . SER A 1 223 ? 21.916 -12.083 -4.124 1.00 81.69 223 SER A CA 1
ATOM 1748 C C . SER A 1 223 ? 21.914 -12.973 -5.372 1.00 81.69 223 SER A C 1
ATOM 1750 O O . SER A 1 223 ? 22.587 -14.008 -5.387 1.00 81.69 223 SER A O 1
ATOM 1752 N N . GLY A 1 224 ? 21.245 -12.520 -6.436 1.00 86.69 224 GLY A N 1
ATOM 1753 C CA . GLY A 1 224 ? 21.234 -13.108 -7.772 1.00 86.69 224 GLY A CA 1
ATOM 1754 C C . GLY A 1 224 ? 20.736 -12.129 -8.842 1.00 86.69 224 GLY A C 1
ATOM 1755 O O . GLY A 1 224 ? 20.293 -11.020 -8.541 1.00 86.69 224 GLY A O 1
ATOM 1756 N N . LEU A 1 225 ? 20.840 -12.534 -10.105 1.00 90.69 225 LEU A N 1
ATOM 1757 C CA . LEU A 1 225 ? 20.632 -11.700 -11.288 1.00 90.69 225 LEU A CA 1
ATOM 1758 C C . LEU A 1 225 ? 19.714 -12.401 -12.300 1.00 90.69 225 LEU A C 1
ATOM 1760 O O . LEU A 1 225 ? 19.863 -13.594 -12.556 1.00 90.69 225 LEU A O 1
ATOM 1764 N N . ILE A 1 226 ? 18.794 -11.662 -12.914 1.00 92.81 226 ILE A N 1
ATOM 1765 C CA . ILE A 1 226 ? 17.897 -12.148 -13.969 1.00 92.81 226 ILE A CA 1
ATOM 1766 C C . ILE A 1 226 ? 18.163 -11.380 -15.264 1.00 92.81 226 ILE A C 1
ATOM 1768 O O . ILE A 1 226 ? 18.205 -10.146 -15.275 1.00 92.81 226 ILE A O 1
ATOM 1772 N N . LEU A 1 227 ? 18.320 -12.114 -16.367 1.00 93.88 227 LEU A N 1
ATOM 1773 C CA . LEU A 1 227 ? 18.505 -11.550 -17.705 1.00 93.88 227 LEU A CA 1
ATOM 1774 C C . LEU A 1 227 ? 17.213 -11.709 -18.512 1.00 93.88 227 LEU A C 1
ATOM 1776 O O . LEU A 1 227 ? 16.893 -12.795 -18.986 1.00 93.88 227 LEU A O 1
ATOM 1780 N N . ALA A 1 228 ? 16.457 -10.631 -18.680 1.00 94.38 228 ALA A N 1
ATOM 1781 C CA . ALA A 1 228 ? 15.199 -10.637 -19.418 1.00 94.38 228 ALA A CA 1
ATOM 1782 C C . ALA A 1 228 ? 15.377 -10.034 -20.817 1.00 94.38 228 ALA A C 1
ATOM 1784 O O . ALA A 1 228 ? 16.172 -9.116 -21.011 1.00 94.38 228 ALA A O 1
ATOM 1785 N N . GLY A 1 229 ? 14.611 -10.497 -21.803 1.00 92.38 229 GLY A N 1
ATOM 1786 C CA . GLY A 1 229 ? 14.555 -9.825 -23.102 1.00 92.38 229 GLY A CA 1
ATOM 1787 C C . GLY A 1 229 ? 13.704 -10.523 -24.154 1.00 92.38 229 GLY A C 1
ATOM 1788 O O . GLY A 1 229 ? 13.351 -11.692 -24.009 1.00 92.38 229 GLY A O 1
ATOM 1789 N N . SER A 1 230 ? 13.417 -9.785 -25.226 1.00 77.88 230 SER A N 1
ATOM 1790 C CA . SER A 1 230 ? 12.552 -10.170 -26.355 1.00 77.88 230 SER A CA 1
ATOM 1791 C C . SER A 1 230 ? 13.265 -10.940 -27.479 1.00 77.88 230 SER A C 1
ATOM 1793 O O . SER A 1 230 ? 12.646 -11.296 -28.482 1.00 77.88 230 SER A O 1
ATOM 1795 N N . ALA A 1 231 ? 14.581 -11.136 -27.357 1.00 77.50 231 ALA A N 1
ATOM 1796 C CA . ALA A 1 231 ? 15.437 -11.740 -28.373 1.00 77.50 231 ALA A CA 1
ATOM 1797 C C . ALA A 1 231 ? 16.744 -12.277 -27.763 1.00 77.50 231 ALA A C 1
ATOM 1799 O O . ALA A 1 231 ? 17.067 -12.000 -26.605 1.00 77.50 231 ALA A O 1
ATOM 1800 N N . ASP A 1 232 ? 17.543 -12.953 -28.593 1.00 85.62 232 ASP A N 1
ATOM 1801 C CA . ASP A 1 232 ? 18.806 -13.626 -28.247 1.00 85.62 232 ASP A CA 1
ATOM 1802 C C . ASP A 1 232 ? 19.870 -12.740 -27.568 1.00 85.62 232 ASP A C 1
ATOM 1804 O O . ASP A 1 232 ? 20.850 -13.265 -27.057 1.00 85.62 232 ASP A O 1
ATOM 1808 N N . PHE A 1 233 ? 19.713 -11.411 -27.527 1.00 87.88 233 PHE A N 1
ATOM 1809 C CA . PHE A 1 233 ? 20.674 -10.469 -26.928 1.00 87.88 233 PHE A CA 1
ATOM 1810 C C . PHE A 1 233 ? 21.062 -10.795 -25.480 1.00 87.88 233 PHE A C 1
ATOM 1812 O O . PHE A 1 233 ? 22.223 -10.654 -25.108 1.00 87.88 233 PHE A O 1
ATOM 1819 N N . LYS A 1 234 ? 20.099 -11.242 -24.671 1.00 89.50 234 LYS A N 1
ATOM 1820 C CA . LYS A 1 234 ? 20.321 -11.696 -23.287 1.00 89.50 234 LYS A CA 1
ATOM 1821 C C . LYS A 1 234 ? 21.193 -12.961 -23.227 1.00 89.50 234 LYS A C 1
ATOM 1823 O O . LYS A 1 234 ? 22.002 -13.115 -22.317 1.00 89.50 234 LYS A O 1
ATOM 1828 N N . THR A 1 235 ? 21.067 -13.827 -24.231 1.00 89.88 235 THR A N 1
ATOM 1829 C CA . THR A 1 235 ? 21.838 -15.060 -24.404 1.00 89.88 235 THR A CA 1
ATOM 1830 C C . THR A 1 235 ? 23.235 -14.739 -24.940 1.00 89.88 235 THR A C 1
ATOM 1832 O O . THR A 1 235 ? 24.213 -15.226 -24.383 1.00 89.88 235 THR A O 1
ATOM 1835 N N . GLU A 1 236 ? 23.341 -13.838 -25.932 1.00 88.94 236 GLU A N 1
ATOM 1836 C CA . GLU A 1 236 ? 24.607 -13.247 -26.400 1.00 88.94 236 GLU A CA 1
ATOM 1837 C C . GLU A 1 236 ? 25.373 -12.607 -25.220 1.00 88.94 236 GLU A C 1
ATOM 1839 O O . GLU A 1 236 ? 26.574 -12.822 -25.101 1.00 88.94 236 GLU A O 1
ATOM 1844 N N . LEU A 1 237 ? 24.696 -11.882 -24.315 1.00 90.06 237 LEU A N 1
ATOM 1845 C CA . LEU A 1 237 ? 25.297 -11.321 -23.096 1.00 90.06 237 LEU A CA 1
ATOM 1846 C C . LEU A 1 237 ? 25.770 -12.425 -22.137 1.00 90.06 237 LEU A C 1
ATOM 1848 O O . LEU A 1 237 ? 26.947 -12.450 -21.781 1.00 90.06 237 LEU A O 1
ATOM 1852 N N . SER A 1 238 ? 24.879 -13.351 -21.761 1.00 89.62 238 SER A N 1
ATOM 1853 C CA . SER A 1 238 ? 25.147 -14.429 -20.794 1.00 89.62 238 SER A CA 1
ATOM 1854 C C . SER A 1 238 ? 26.272 -15.382 -21.211 1.00 89.62 238 SER A C 1
ATOM 1856 O O . SER A 1 238 ? 26.897 -15.993 -20.343 1.00 89.62 238 SER A O 1
ATOM 1858 N N . GLN A 1 239 ? 26.495 -15.545 -22.517 1.00 88.31 239 GLN A N 1
ATOM 1859 C CA . GLN A 1 239 ? 27.532 -16.405 -23.094 1.00 88.31 239 GLN A CA 1
ATOM 1860 C C . GLN A 1 239 ? 28.821 -15.645 -23.450 1.00 88.31 239 GLN A C 1
ATOM 1862 O O . GLN A 1 239 ? 29.788 -16.276 -23.865 1.00 88.31 239 GLN A O 1
ATOM 1867 N N . SER A 1 240 ? 28.852 -14.312 -23.333 1.00 86.62 240 SER A N 1
ATOM 1868 C CA . SER A 1 240 ? 30.021 -13.518 -23.730 1.00 86.62 240 SER A CA 1
ATOM 1869 C C . SER A 1 240 ? 31.061 -13.381 -22.619 1.00 86.62 240 SER A C 1
ATOM 1871 O O . SER A 1 240 ? 30.735 -12.980 -21.504 1.00 86.62 240 SER A O 1
ATOM 1873 N N . ASP A 1 241 ? 32.338 -13.543 -22.977 1.00 85.94 241 ASP A N 1
ATOM 1874 C CA . ASP A 1 241 ? 33.500 -13.273 -22.106 1.00 85.94 241 ASP A CA 1
ATOM 1875 C C . ASP A 1 241 ? 33.624 -11.790 -21.682 1.00 85.94 241 ASP A C 1
ATOM 1877 O O . ASP A 1 241 ? 34.528 -11.412 -20.939 1.00 85.94 241 ASP A O 1
ATOM 1881 N N . MET A 1 242 ? 32.742 -10.922 -22.192 1.00 88.50 242 MET A N 1
ATOM 1882 C CA . MET A 1 242 ? 32.646 -9.510 -21.814 1.00 88.50 242 MET A CA 1
ATOM 1883 C C . MET A 1 242 ? 31.841 -9.296 -20.528 1.00 88.50 242 MET A C 1
ATOM 1885 O O . MET A 1 242 ? 31.903 -8.206 -19.963 1.00 88.50 242 MET A O 1
ATOM 1889 N N . PHE A 1 243 ? 31.049 -10.282 -20.097 1.00 91.62 243 PHE A N 1
ATOM 1890 C CA . PHE A 1 243 ? 30.259 -10.194 -18.874 1.00 91.62 243 PHE A CA 1
ATOM 1891 C C . PHE A 1 243 ? 31.101 -10.599 -17.658 1.00 91.62 243 PHE A C 1
ATOM 1893 O O . PHE A 1 243 ? 31.857 -11.564 -17.724 1.00 91.62 243 PHE A O 1
ATOM 1900 N N . ASP A 1 244 ? 30.995 -9.862 -16.547 1.00 89.94 244 ASP A N 1
ATOM 1901 C CA . ASP A 1 244 ? 31.838 -10.112 -15.371 1.00 89.94 244 ASP A CA 1
ATOM 1902 C C . ASP A 1 244 ? 31.565 -11.517 -14.793 1.00 89.94 244 ASP A C 1
ATOM 1904 O O . ASP A 1 244 ? 30.421 -11.793 -14.412 1.00 89.94 244 ASP A O 1
ATOM 1908 N N . PRO A 1 245 ? 32.576 -12.402 -14.659 1.00 89.19 245 PRO A N 1
ATOM 1909 C CA . PRO A 1 245 ? 32.383 -13.756 -14.137 1.00 89.19 245 PRO A CA 1
ATOM 1910 C C . PRO A 1 245 ? 31.728 -13.812 -12.747 1.00 89.19 245 PRO A C 1
ATOM 1912 O O . PRO A 1 245 ? 31.038 -14.782 -12.430 1.00 89.19 245 PRO A O 1
ATOM 1915 N N . ARG A 1 246 ? 31.886 -12.768 -11.917 1.00 89.00 246 ARG A N 1
ATOM 1916 C CA . ARG A 1 246 ? 31.249 -12.660 -10.590 1.00 89.00 246 ARG A CA 1
ATOM 1917 C C . ARG A 1 246 ? 29.744 -12.423 -10.690 1.00 89.00 246 ARG A C 1
ATOM 1919 O O . ARG A 1 246 ? 29.008 -12.864 -9.812 1.00 89.00 246 ARG A O 1
ATOM 1926 N N . LEU A 1 247 ? 29.293 -11.741 -11.744 1.00 88.69 247 LEU A N 1
ATOM 1927 C CA . LEU A 1 247 ? 27.874 -11.568 -12.064 1.00 88.69 247 LEU A CA 1
ATOM 1928 C C . LEU A 1 247 ? 27.335 -12.761 -12.860 1.00 88.69 247 LEU A C 1
ATOM 1930 O O . LEU A 1 247 ? 26.194 -13.161 -12.646 1.00 88.69 247 LEU A O 1
ATOM 1934 N N . GLN A 1 248 ? 28.150 -13.375 -13.723 1.00 87.62 248 GLN A N 1
ATOM 1935 C CA . GLN A 1 248 ? 27.784 -14.575 -14.479 1.00 87.62 248 GLN A CA 1
ATOM 1936 C C . GLN A 1 248 ? 27.455 -15.747 -13.539 1.00 87.62 248 GLN A C 1
ATOM 1938 O O . GLN A 1 248 ? 26.400 -16.361 -13.667 1.00 87.62 248 GLN A O 1
ATOM 1943 N N . ALA A 1 249 ? 28.282 -15.968 -12.509 1.00 84.62 249 ALA A N 1
ATOM 1944 C CA . ALA A 1 249 ? 28.037 -16.937 -11.433 1.00 84.62 249 ALA A CA 1
ATOM 1945 C C . ALA A 1 249 ? 26.848 -16.581 -10.507 1.00 84.62 249 ALA A C 1
ATOM 1947 O O . ALA A 1 249 ? 26.547 -17.323 -9.572 1.00 84.62 249 ALA A O 1
ATOM 1948 N N . LYS A 1 250 ? 26.184 -15.442 -10.742 1.00 86.69 250 LYS A N 1
ATOM 1949 C CA . LYS A 1 250 ? 24.981 -14.986 -10.035 1.00 86.69 250 LYS A CA 1
ATOM 1950 C C . LYS A 1 250 ? 23.726 -14.965 -10.912 1.00 86.69 250 LYS A C 1
ATOM 1952 O O . LYS A 1 250 ? 22.667 -14.615 -10.396 1.00 86.69 250 LYS A O 1
ATOM 1957 N N . ILE A 1 251 ? 23.802 -15.348 -12.190 1.00 88.81 251 ILE A N 1
ATOM 1958 C CA . ILE A 1 251 ? 22.615 -15.473 -13.048 1.00 88.81 251 ILE A CA 1
ATOM 1959 C C . ILE A 1 251 ? 21.738 -16.620 -12.525 1.00 88.81 251 ILE A C 1
ATOM 1961 O O . ILE A 1 251 ? 22.169 -17.768 -12.488 1.00 88.81 251 ILE A O 1
ATOM 1965 N N . LEU A 1 252 ? 20.505 -16.297 -12.128 1.00 86.94 252 LEU A N 1
ATOM 1966 C CA . LEU A 1 252 ? 19.496 -17.257 -11.673 1.00 86.94 252 LEU A CA 1
ATOM 1967 C C . LEU A 1 252 ? 18.652 -17.787 -12.831 1.00 86.94 252 LEU A C 1
ATOM 1969 O O . LEU A 1 252 ? 18.358 -18.976 -12.883 1.00 86.94 252 LEU A O 1
ATOM 1973 N N . ASN A 1 253 ? 18.243 -16.903 -13.749 1.00 88.00 253 ASN A N 1
ATOM 1974 C CA . ASN A 1 253 ? 17.464 -17.285 -14.922 1.00 88.00 253 ASN A CA 1
ATOM 1975 C C . ASN A 1 253 ? 17.620 -16.295 -16.087 1.00 88.00 253 ASN A C 1
ATOM 1977 O O . ASN A 1 253 ? 17.975 -15.124 -15.905 1.00 88.00 253 ASN A O 1
ATOM 1981 N N . VAL A 1 254 ? 17.279 -16.774 -17.282 1.00 91.19 254 VAL A N 1
ATOM 1982 C CA . VAL A 1 254 ? 17.167 -16.003 -18.519 1.00 91.19 254 VAL A CA 1
ATOM 1983 C C . VAL A 1 254 ? 15.715 -16.082 -19.006 1.00 91.19 254 VAL A C 1
ATOM 1985 O O . VAL A 1 254 ? 15.220 -17.165 -19.296 1.00 91.19 254 VAL A O 1
ATOM 1988 N N . VAL A 1 255 ? 15.018 -14.945 -19.080 1.00 91.19 255 VAL A N 1
ATOM 1989 C CA . VAL A 1 255 ? 13.550 -14.883 -19.246 1.00 91.19 255 VAL A CA 1
ATOM 1990 C C . VAL A 1 255 ? 13.156 -14.246 -20.578 1.00 91.19 255 VAL A C 1
ATOM 1992 O O . VAL A 1 255 ? 13.743 -13.250 -21.010 1.00 91.19 255 VAL A O 1
ATOM 1995 N N . ASP A 1 256 ? 12.161 -14.814 -21.256 1.00 91.94 256 ASP A N 1
ATOM 1996 C CA . ASP A 1 256 ? 11.535 -14.234 -22.450 1.00 91.94 256 ASP A CA 1
ATOM 1997 C C . ASP A 1 256 ? 10.412 -13.270 -22.074 1.00 91.94 256 ASP A C 1
ATOM 1999 O O . ASP A 1 256 ? 9.439 -13.653 -21.431 1.00 91.94 256 ASP A O 1
ATOM 2003 N N . VAL A 1 257 ? 10.548 -12.007 -22.488 1.00 91.88 257 VAL A N 1
ATOM 2004 C CA . VAL A 1 257 ? 9.518 -10.972 -22.304 1.00 91.88 257 VAL A CA 1
ATOM 2005 C C . VAL A 1 257 ? 9.081 -10.404 -23.645 1.00 91.88 257 VAL A C 1
ATOM 2007 O O . VAL A 1 257 ? 9.887 -10.176 -24.545 1.00 91.88 257 VAL A O 1
ATOM 2010 N N . SER A 1 258 ? 7.783 -10.153 -23.780 1.00 88.19 258 SER A N 1
ATOM 2011 C CA . SER A 1 258 ? 7.158 -9.675 -25.019 1.00 88.19 258 SER A CA 1
ATOM 2012 C C . SER A 1 258 ? 7.449 -8.195 -25.291 1.00 88.19 258 SER A C 1
ATOM 2014 O O . SER A 1 258 ? 7.314 -7.733 -26.424 1.00 88.19 258 SER A O 1
ATOM 2016 N N . TYR A 1 259 ? 7.844 -7.451 -24.254 1.00 85.12 259 TYR A N 1
ATOM 2017 C CA . TYR A 1 259 ? 8.078 -6.010 -24.287 1.00 85.12 259 TYR A CA 1
ATOM 2018 C C . TYR A 1 259 ? 9.418 -5.647 -23.639 1.00 85.12 259 TYR A C 1
ATOM 2020 O O . TYR A 1 259 ? 9.889 -6.330 -22.735 1.00 85.12 259 TYR A O 1
ATOM 2028 N N . GLY A 1 260 ? 10.020 -4.542 -24.083 1.00 83.69 260 GLY A N 1
ATOM 2029 C CA . GLY A 1 260 ? 11.210 -3.958 -23.459 1.00 83.69 260 GLY A CA 1
ATOM 2030 C C . GLY A 1 260 ? 10.895 -2.972 -22.326 1.00 83.69 260 GLY A C 1
ATOM 2031 O O . GLY A 1 260 ? 9.735 -2.661 -22.037 1.00 83.69 260 GLY A O 1
ATOM 2032 N N . GLY A 1 261 ? 11.951 -2.428 -21.717 1.00 87.00 261 GLY A N 1
ATOM 2033 C CA . GLY A 1 261 ? 11.860 -1.340 -20.737 1.00 87.00 261 GLY A CA 1
ATOM 2034 C C . GLY A 1 261 ? 11.071 -1.703 -19.474 1.00 87.00 261 GLY A C 1
ATOM 2035 O O . GLY A 1 261 ? 11.123 -2.831 -18.999 1.00 87.00 261 GLY A O 1
ATOM 2036 N N . GLU A 1 262 ? 10.345 -0.733 -18.916 1.00 87.19 262 GLU A N 1
ATOM 2037 C CA . GLU A 1 262 ? 9.641 -0.865 -17.626 1.00 87.19 262 GLU A CA 1
ATOM 2038 C C . GLU A 1 262 ? 8.469 -1.858 -17.668 1.00 87.19 262 GLU A C 1
ATOM 2040 O O . GLU A 1 262 ? 8.216 -2.557 -16.689 1.00 87.19 262 GLU A O 1
ATOM 2045 N N . ASN A 1 263 ? 7.799 -2.000 -18.816 1.00 88.44 263 ASN A N 1
ATOM 2046 C CA . ASN A 1 263 ? 6.767 -3.026 -18.997 1.00 88.44 263 ASN A CA 1
ATOM 2047 C C . ASN A 1 263 ? 7.396 -4.427 -19.063 1.00 88.44 263 ASN A C 1
ATOM 2049 O O . ASN A 1 263 ? 6.906 -5.350 -18.415 1.00 88.44 263 ASN A O 1
ATOM 2053 N N . GLY A 1 264 ? 8.524 -4.558 -19.772 1.00 89.94 264 GLY A N 1
ATOM 2054 C CA . GLY A 1 264 ? 9.337 -5.776 -19.776 1.00 89.94 264 GLY A CA 1
ATOM 2055 C C . GLY A 1 264 ? 9.888 -6.138 -18.398 1.00 89.94 264 GLY A C 1
ATOM 2056 O O . GLY A 1 264 ? 9.919 -7.309 -18.049 1.00 89.94 264 GLY A O 1
ATOM 2057 N N . PHE A 1 265 ? 10.260 -5.149 -17.581 1.00 91.44 265 PHE A N 1
ATOM 2058 C CA . PHE A 1 265 ? 10.708 -5.355 -16.199 1.00 91.44 265 PHE A CA 1
ATOM 2059 C C . PHE A 1 265 ? 9.604 -5.966 -15.327 1.00 91.44 265 PHE A C 1
ATOM 2061 O O . PHE A 1 265 ? 9.852 -6.946 -14.632 1.00 91.44 265 PHE A O 1
ATOM 2068 N N . ASN A 1 266 ? 8.370 -5.463 -15.424 1.00 88.19 266 ASN A N 1
ATOM 2069 C CA . ASN A 1 266 ? 7.234 -6.030 -14.690 1.00 88.19 266 ASN A CA 1
ATOM 2070 C C . ASN A 1 266 ? 6.909 -7.461 -15.155 1.00 88.19 266 ASN A C 1
ATOM 2072 O O . ASN A 1 266 ? 6.755 -8.350 -14.320 1.00 88.19 266 ASN A O 1
ATOM 2076 N N . GLN A 1 267 ? 6.889 -7.703 -16.472 1.00 89.56 267 GLN A N 1
ATOM 2077 C CA . GLN A 1 267 ? 6.693 -9.046 -17.034 1.00 89.56 267 GLN A CA 1
ATOM 2078 C C . GLN A 1 267 ? 7.822 -10.008 -16.615 1.00 89.56 267 GLN A C 1
ATOM 2080 O O . GLN A 1 267 ? 7.565 -11.173 -16.328 1.00 89.56 267 GLN A O 1
ATOM 2085 N N . ALA A 1 268 ? 9.064 -9.522 -16.522 1.00 90.38 268 ALA A N 1
ATOM 2086 C CA . ALA A 1 268 ? 10.202 -10.301 -16.045 1.00 90.38 268 ALA A CA 1
ATOM 2087 C C . ALA A 1 268 ? 10.081 -10.664 -14.560 1.00 90.38 268 ALA A C 1
ATOM 2089 O O . ALA A 1 268 ? 10.400 -11.795 -14.208 1.00 90.38 268 ALA A O 1
ATOM 2090 N N . ILE A 1 269 ? 9.622 -9.748 -13.697 1.00 88.00 269 ILE A N 1
ATOM 2091 C CA . ILE A 1 269 ? 9.379 -10.034 -12.271 1.00 88.00 269 ILE A CA 1
ATOM 2092 C C . ILE A 1 269 ? 8.326 -11.140 -12.127 1.00 88.00 269 ILE A C 1
ATOM 2094 O O . ILE A 1 269 ? 8.548 -12.095 -11.386 1.00 88.00 269 ILE A O 1
ATOM 2098 N N . GLU A 1 270 ? 7.218 -11.048 -12.866 1.00 85.06 270 GLU A N 1
ATOM 2099 C CA . GLU A 1 270 ? 6.124 -12.023 -12.795 1.00 85.06 270 GLU A CA 1
ATOM 2100 C C . GLU A 1 270 ? 6.523 -13.403 -13.341 1.00 85.06 270 GLU A C 1
ATOM 2102 O O . GLU A 1 270 ? 6.312 -14.410 -12.670 1.00 85.06 270 GLU A O 1
ATOM 2107 N N . LEU A 1 271 ? 7.194 -13.466 -14.496 1.00 87.56 271 LEU A N 1
ATOM 2108 C CA . LEU A 1 271 ? 7.706 -14.726 -15.054 1.00 87.56 271 LEU A CA 1
ATOM 2109 C C . LEU A 1 271 ? 8.872 -15.324 -14.247 1.00 87.56 271 LEU A C 1
ATOM 2111 O O . LEU A 1 271 ? 9.119 -16.524 -14.326 1.00 87.56 271 LEU A O 1
ATOM 2115 N N . SER A 1 272 ? 9.586 -14.516 -13.459 1.00 85.12 272 SER A N 1
ATOM 2116 C CA . SER A 1 272 ? 10.639 -15.001 -12.553 1.00 85.12 272 SER A CA 1
ATOM 2117 C C . SER A 1 272 ? 10.109 -15.423 -11.184 1.00 85.12 272 SER A C 1
ATOM 2119 O O . SER A 1 272 ? 10.900 -15.886 -10.365 1.00 85.12 272 SER A O 1
ATOM 2121 N N . ALA A 1 273 ? 8.810 -15.263 -10.908 1.00 77.06 273 ALA A N 1
ATOM 2122 C CA . ALA A 1 273 ? 8.258 -15.400 -9.563 1.00 77.06 273 ALA A CA 1
ATOM 2123 C C . ALA A 1 273 ? 8.538 -16.773 -8.923 1.00 77.06 273 ALA A C 1
ATOM 2125 O O . ALA A 1 273 ? 8.880 -16.847 -7.748 1.00 77.06 273 ALA A O 1
ATOM 2126 N N . GLU A 1 274 ? 8.477 -17.859 -9.696 1.00 75.69 274 GLU A N 1
ATOM 2127 C CA . GLU A 1 274 ? 8.755 -19.217 -9.206 1.00 75.69 274 GLU A CA 1
ATOM 2128 C C . GLU A 1 274 ? 10.212 -19.412 -8.734 1.00 75.69 274 GLU A C 1
ATOM 2130 O O . GLU A 1 274 ? 10.473 -20.121 -7.762 1.00 75.69 274 GLU A O 1
ATOM 2135 N N . ILE A 1 275 ? 11.163 -18.733 -9.379 1.00 75.06 275 ILE A N 1
ATOM 2136 C CA . ILE A 1 275 ? 12.606 -18.805 -9.077 1.00 75.06 275 ILE A CA 1
ATOM 2137 C C . ILE A 1 275 ? 12.987 -17.773 -8.006 1.00 75.06 275 ILE A C 1
ATOM 2139 O O . ILE A 1 275 ? 13.897 -17.984 -7.208 1.00 75.06 275 ILE A O 1
ATOM 2143 N N . LEU A 1 276 ? 12.225 -16.684 -7.933 1.00 69.31 276 LEU A N 1
ATOM 2144 C CA . LEU A 1 276 ? 12.212 -15.708 -6.849 1.00 69.31 276 LEU A CA 1
ATOM 2145 C C . LEU A 1 276 ? 11.273 -16.135 -5.703 1.00 69.31 276 LEU A C 1
ATOM 2147 O O . LEU A 1 276 ? 10.770 -15.291 -4.966 1.00 69.31 276 LEU A O 1
ATOM 2151 N N . SER A 1 277 ? 11.049 -17.439 -5.519 1.00 58.66 277 SER A N 1
ATOM 2152 C CA . SER A 1 277 ? 10.188 -17.999 -4.464 1.00 58.66 277 SER A CA 1
ATOM 2153 C C . SER A 1 277 ? 10.636 -17.645 -3.042 1.00 58.66 277 SER A C 1
ATOM 2155 O O . SER A 1 277 ? 9.811 -17.638 -2.130 1.00 58.66 277 SER A O 1
ATOM 2157 N N . ASN A 1 278 ? 11.909 -17.284 -2.860 1.00 56.78 278 ASN A N 1
ATOM 2158 C CA . ASN A 1 278 ? 12.477 -16.803 -1.596 1.00 56.78 278 ASN A CA 1
ATOM 2159 C C . ASN A 1 278 ? 12.270 -15.284 -1.385 1.00 56.78 278 ASN A C 1
ATOM 2161 O O . ASN A 1 278 ? 12.642 -14.738 -0.348 1.00 56.78 278 ASN A O 1
ATOM 2165 N N . VAL A 1 279 ? 11.679 -14.571 -2.352 1.00 62.22 279 VAL A N 1
ATOM 2166 C CA . VAL A 1 279 ? 11.321 -13.154 -2.214 1.00 62.22 279 VAL A CA 1
ATOM 2167 C C . VAL A 1 279 ? 9.960 -13.041 -1.535 1.00 62.22 279 VAL A C 1
ATOM 2169 O O . VAL A 1 279 ? 8.929 -13.413 -2.098 1.00 62.22 279 VAL A O 1
ATOM 2172 N N . LYS A 1 280 ? 9.953 -12.429 -0.347 1.00 64.88 280 LYS A N 1
ATOM 2173 C CA . LYS A 1 280 ? 8.773 -12.221 0.513 1.00 64.88 280 LYS A CA 1
ATOM 2174 C C . LYS A 1 280 ? 7.540 -11.694 -0.235 1.00 64.88 280 LYS A C 1
ATOM 2176 O O . LYS A 1 280 ? 6.444 -12.171 0.005 1.00 64.88 280 LYS A O 1
ATOM 2181 N N . PHE A 1 281 ? 7.715 -10.783 -1.197 1.00 66.31 281 PHE A N 1
ATOM 2182 C CA . PHE A 1 281 ? 6.626 -10.238 -2.025 1.00 66.31 281 PHE A CA 1
ATOM 2183 C C . PHE A 1 281 ? 5.878 -11.289 -2.860 1.00 66.31 281 PHE A C 1
ATOM 2185 O O . PHE A 1 281 ? 4.669 -11.187 -3.056 1.00 66.31 281 PHE A O 1
ATOM 2192 N N . ILE A 1 282 ? 6.578 -12.305 -3.363 1.00 69.62 282 ILE A N 1
ATOM 2193 C CA . ILE A 1 282 ? 5.965 -13.366 -4.167 1.00 69.62 282 ILE A CA 1
ATOM 2194 C C . ILE A 1 282 ? 5.309 -14.411 -3.266 1.00 69.62 282 ILE A C 1
ATOM 2196 O O . ILE A 1 282 ? 4.234 -14.906 -3.601 1.00 69.62 282 ILE A O 1
ATOM 2200 N N . GLN A 1 283 ? 5.897 -14.689 -2.100 1.00 71.81 283 GLN A N 1
ATOM 2201 C CA . GLN A 1 283 ? 5.256 -15.483 -1.047 1.00 71.81 283 GLN A CA 1
ATOM 2202 C C . GLN A 1 283 ? 3.940 -14.817 -0.603 1.00 71.81 283 GLN A C 1
ATOM 2204 O O . GLN A 1 283 ? 2.893 -15.458 -0.625 1.00 71.81 283 GLN A O 1
ATOM 2209 N N . GLU A 1 284 ? 3.974 -13.509 -0.332 1.00 77.44 284 GLU A N 1
ATOM 2210 C CA . GLU A 1 284 ? 2.836 -12.639 -0.010 1.00 77.44 284 GLU A CA 1
ATOM 2211 C C . GLU A 1 284 ? 1.760 -12.654 -1.115 1.00 77.44 284 GLU A C 1
ATOM 2213 O O . GLU A 1 284 ? 0.608 -12.995 -0.840 1.00 77.44 284 GLU A O 1
ATOM 2218 N N . LYS A 1 285 ? 2.120 -12.379 -2.383 1.00 82.00 285 LYS A N 1
ATOM 2219 C CA . LYS A 1 285 ? 1.176 -12.424 -3.520 1.00 82.00 285 LYS A CA 1
ATOM 2220 C C . LYS A 1 285 ? 0.550 -13.816 -3.682 1.00 82.00 285 LYS A C 1
ATOM 2222 O O . LYS A 1 285 ? -0.648 -13.923 -3.923 1.00 82.00 285 LYS A O 1
ATOM 2227 N N . ARG A 1 286 ? 1.336 -14.890 -3.527 1.00 82.88 286 ARG A N 1
ATOM 2228 C CA . ARG A 1 286 ? 0.868 -16.282 -3.655 1.00 82.88 286 ARG A CA 1
ATOM 2229 C C . ARG A 1 286 ? -0.034 -16.707 -2.495 1.00 82.88 286 ARG A C 1
ATOM 2231 O O . ARG A 1 286 ? -0.989 -17.442 -2.725 1.00 82.88 286 ARG A O 1
ATOM 2238 N N . LEU A 1 287 ? 0.249 -16.256 -1.274 1.00 86.25 287 LEU A N 1
ATOM 2239 C CA . LEU A 1 287 ? -0.563 -16.531 -0.088 1.00 86.25 287 LEU A CA 1
ATOM 2240 C C . LEU A 1 287 ? -1.939 -15.860 -0.189 1.00 86.25 287 LEU A C 1
ATOM 2242 O O . LEU A 1 287 ? -2.957 -16.527 -0.022 1.00 86.25 287 LEU A O 1
ATOM 2246 N N . ILE A 1 288 ? -1.974 -14.570 -0.533 1.00 90.88 288 ILE A N 1
ATOM 2247 C CA . ILE A 1 288 ? -3.235 -13.842 -0.732 1.00 90.88 288 ILE A CA 1
ATOM 2248 C C . ILE A 1 288 ? -3.970 -14.371 -1.976 1.00 90.88 288 ILE A C 1
ATOM 2250 O O . ILE A 1 288 ? -5.190 -14.500 -1.956 1.00 90.88 288 ILE A O 1
ATOM 2254 N N . GLY A 1 289 ? -3.238 -14.773 -3.022 1.00 88.88 289 GLY A N 1
ATOM 2255 C CA . GLY A 1 289 ? -3.793 -15.458 -4.192 1.00 88.88 289 GLY A CA 1
ATOM 2256 C C . GLY A 1 289 ? -4.545 -16.742 -3.831 1.00 88.88 289 GLY A C 1
ATOM 2257 O O . GLY A 1 289 ? -5.699 -16.880 -4.219 1.00 88.88 289 GLY A O 1
ATOM 2258 N N . LYS A 1 290 ? -3.948 -17.632 -3.021 1.00 89.50 290 LYS A N 1
ATOM 2259 C CA . LYS A 1 290 ? -4.635 -18.827 -2.485 1.00 89.50 290 LYS A CA 1
ATOM 2260 C C . LYS A 1 290 ? -5.884 -18.470 -1.675 1.00 89.50 290 LYS A C 1
ATOM 2262 O O . LYS A 1 290 ? -6.916 -19.111 -1.817 1.00 89.50 290 LYS A O 1
ATOM 2267 N N . TYR A 1 291 ? -5.791 -17.453 -0.821 1.00 91.94 291 TYR A N 1
ATOM 2268 C CA . TYR A 1 291 ? -6.911 -17.008 0.008 1.00 91.94 291 TYR A CA 1
ATOM 2269 C C . TYR A 1 291 ? -8.090 -16.501 -0.846 1.00 91.94 291 TYR A C 1
ATOM 2271 O O . TYR A 1 291 ? -9.234 -16.884 -0.612 1.00 91.94 291 TYR A O 1
ATOM 2279 N N . PHE A 1 292 ? -7.818 -15.716 -1.894 1.00 90.94 292 PHE A N 1
ATOM 2280 C CA . PHE A 1 292 ? -8.840 -15.312 -2.865 1.00 90.94 292 PHE A CA 1
ATOM 2281 C C . PHE A 1 292 ? -9.305 -16.459 -3.775 1.00 90.94 292 PHE A C 1
ATOM 2283 O O . PHE A 1 292 ? -10.432 -16.410 -4.259 1.00 90.94 292 PHE A O 1
ATOM 2290 N N . GLU A 1 293 ? -8.493 -17.494 -3.997 1.00 90.75 293 GLU A N 1
ATOM 2291 C CA . GLU A 1 293 ? -8.883 -18.700 -4.738 1.00 90.75 293 GLU A CA 1
ATOM 2292 C C . GLU A 1 293 ? -9.907 -19.542 -3.956 1.00 90.75 293 GLU A C 1
ATOM 2294 O O . GLU A 1 293 ? -10.944 -19.883 -4.518 1.00 90.75 293 GLU A O 1
ATOM 2299 N N . GLU A 1 294 ? -9.696 -19.784 -2.656 1.00 89.88 294 GLU A N 1
ATOM 2300 C CA . GLU A 1 294 ? -10.673 -20.469 -1.782 1.00 89.88 294 GLU A CA 1
ATOM 2301 C C . GLU A 1 294 ? -12.002 -19.685 -1.675 1.00 89.88 294 GLU A C 1
ATOM 2303 O O . GLU A 1 294 ? -13.076 -20.288 -1.649 1.00 89.88 294 GLU A O 1
ATOM 2308 N N . ILE A 1 295 ? -11.948 -18.343 -1.697 1.00 90.19 295 ILE A N 1
ATOM 2309 C CA . ILE A 1 295 ? -13.139 -17.478 -1.814 1.00 90.19 295 ILE A CA 1
ATOM 2310 C C . ILE A 1 295 ? -13.803 -17.629 -3.192 1.00 90.19 295 ILE A C 1
ATOM 2312 O O . ILE A 1 295 ? -15.014 -17.794 -3.278 1.00 90.19 295 ILE A O 1
ATOM 2316 N N . SER A 1 296 ? -13.028 -17.595 -4.280 1.00 89.69 296 SER A N 1
ATOM 2317 C CA . SER A 1 296 ? -13.555 -17.646 -5.658 1.00 89.69 296 SER A CA 1
ATOM 2318 C C . SER A 1 296 ? -14.118 -19.016 -6.055 1.00 89.69 296 SER A C 1
ATOM 2320 O O . SER A 1 296 ? -14.794 -19.124 -7.077 1.00 89.69 296 SER A O 1
ATOM 2322 N N . GLN A 1 297 ? -13.808 -20.059 -5.284 1.00 87.56 297 GLN A N 1
ATOM 2323 C CA . GLN A 1 297 ? -14.289 -21.429 -5.473 1.00 87.56 297 GLN A CA 1
ATOM 2324 C C . GLN A 1 297 ? -15.425 -21.810 -4.500 1.00 87.56 297 GLN A C 1
ATOM 2326 O O . GLN A 1 297 ? -15.847 -22.966 -4.508 1.00 87.56 297 GLN A O 1
ATOM 2331 N N . ASP A 1 298 ? -15.913 -20.875 -3.668 1.00 82.00 298 ASP A N 1
ATOM 2332 C CA . ASP A 1 298 ? -16.971 -21.088 -2.661 1.00 82.00 298 ASP A CA 1
ATOM 2333 C C . ASP A 1 298 ? -16.721 -22.305 -1.732 1.00 82.00 298 ASP A C 1
ATOM 2335 O O . ASP A 1 298 ? -17.648 -22.974 -1.271 1.00 82.00 298 ASP A O 1
ATOM 2339 N N . THR A 1 299 ? -15.456 -22.613 -1.414 1.00 82.62 299 THR A N 1
ATOM 2340 C CA . THR A 1 299 ? -15.093 -23.836 -0.660 1.00 82.62 299 THR A CA 1
ATOM 2341 C C . THR A 1 299 ? -15.478 -23.792 0.820 1.00 82.62 299 THR A C 1
ATOM 2343 O O . THR A 1 299 ? -15.427 -24.813 1.510 1.00 82.62 299 THR A O 1
ATOM 2346 N N . GLY A 1 300 ? -15.787 -22.599 1.338 1.00 83.19 300 GLY A N 1
ATOM 2347 C CA . GLY A 1 300 ? -16.020 -22.344 2.759 1.00 83.19 300 GLY A CA 1
ATOM 2348 C C . GLY A 1 300 ? -14.792 -22.560 3.655 1.00 83.19 300 GLY A C 1
ATOM 2349 O O . GLY A 1 300 ? -14.942 -22.641 4.873 1.00 83.19 300 GLY A O 1
ATOM 2350 N N . LYS A 1 301 ? -13.580 -22.661 3.088 1.00 89.31 301 LYS A N 1
ATOM 2351 C CA . LYS A 1 301 ? -12.317 -22.831 3.833 1.00 89.31 301 LYS A CA 1
ATOM 2352 C C . LYS A 1 301 ? -11.588 -21.516 4.120 1.00 89.31 301 LYS A C 1
ATOM 2354 O O . LYS A 1 301 ? -10.358 -21.471 4.162 1.00 89.31 301 LYS A O 1
ATOM 2359 N N . TYR A 1 302 ? -12.318 -20.428 4.307 1.00 91.69 302 TYR A N 1
ATOM 2360 C CA . TYR A 1 302 ? -11.728 -19.128 4.601 1.00 91.69 302 TYR A CA 1
ATOM 2361 C C . TYR A 1 302 ? -12.485 -18.434 5.730 1.00 91.69 302 TYR A C 1
ATOM 2363 O O . TYR A 1 302 ? -13.668 -18.680 5.955 1.00 91.69 302 TYR A O 1
ATOM 2371 N N . VAL A 1 303 ? -11.785 -17.552 6.434 1.00 90.25 303 VAL A N 1
ATOM 2372 C CA . VAL A 1 303 ? -12.351 -16.660 7.447 1.00 90.25 303 VAL A CA 1
ATOM 2373 C C . VAL A 1 303 ? -11.824 -15.244 7.241 1.00 90.25 303 VAL A C 1
ATOM 2375 O O . VAL A 1 303 ? -10.689 -15.063 6.802 1.00 90.25 303 VAL A O 1
ATOM 2378 N N . PHE A 1 304 ? -12.653 -14.251 7.549 1.00 90.31 304 PHE A N 1
ATOM 2379 C CA . PHE A 1 304 ? -12.337 -12.824 7.526 1.00 90.31 304 PHE A CA 1
ATOM 2380 C C . PHE A 1 304 ? -12.983 -12.142 8.733 1.00 90.31 304 PHE A C 1
ATOM 2382 O O . PHE A 1 304 ? -13.928 -12.672 9.308 1.00 90.31 304 PHE A O 1
ATOM 2389 N N . GLY A 1 305 ? -12.494 -10.959 9.105 1.00 87.50 305 GLY A N 1
ATOM 2390 C CA . GLY A 1 305 ? -13.019 -10.233 10.265 1.00 87.50 305 GLY A CA 1
ATOM 2391 C C . GLY A 1 305 ? -12.494 -10.773 11.600 1.00 87.50 305 GLY A C 1
ATOM 2392 O O . GLY A 1 305 ? -11.992 -11.891 11.700 1.00 87.50 305 GLY A O 1
ATOM 2393 N N . VAL A 1 306 ? -12.533 -9.929 12.632 1.00 86.31 306 VAL A N 1
ATOM 2394 C CA . VAL A 1 306 ? -11.789 -10.152 13.884 1.00 86.31 306 VAL A CA 1
ATOM 2395 C C . VAL A 1 306 ? -12.375 -11.310 14.684 1.00 86.31 306 VAL A C 1
ATOM 2397 O O . VAL A 1 306 ? -11.662 -12.258 15.006 1.00 86.31 306 VAL A O 1
ATOM 2400 N N . ASP A 1 307 ? -13.671 -11.236 14.979 1.00 86.25 307 ASP A N 1
ATOM 2401 C CA . ASP A 1 307 ? -14.332 -12.144 15.914 1.00 86.25 307 ASP A CA 1
ATOM 2402 C C . ASP A 1 307 ? -14.491 -13.550 15.323 1.00 86.25 307 ASP A C 1
ATOM 2404 O O . ASP A 1 307 ? -14.179 -14.530 15.995 1.00 86.25 307 ASP A O 1
ATOM 2408 N N . ASP A 1 308 ? -14.833 -13.664 14.037 1.00 88.06 308 ASP A N 1
ATOM 2409 C CA . ASP A 1 308 ? -14.896 -14.954 13.338 1.00 88.06 308 ASP A CA 1
ATOM 2410 C C . ASP A 1 308 ? -13.510 -15.603 13.201 1.00 88.06 308 ASP A C 1
ATOM 2412 O O . ASP A 1 308 ? -13.368 -16.811 13.407 1.00 88.06 308 ASP A O 1
ATOM 2416 N N . THR A 1 309 ? -12.455 -14.818 12.932 1.00 89.00 309 THR A N 1
ATOM 2417 C CA . THR A 1 309 ? -11.079 -15.352 12.902 1.00 89.00 309 THR A CA 1
ATOM 2418 C C . THR A 1 309 ? -10.649 -15.848 14.284 1.00 89.00 309 THR A C 1
ATOM 2420 O O . THR A 1 309 ? -9.952 -16.858 14.374 1.00 89.00 309 THR A O 1
ATOM 2423 N N . LEU A 1 310 ? -11.084 -15.193 15.365 1.00 88.12 310 LEU A N 1
ATOM 2424 C CA . LEU A 1 310 ? -10.826 -15.638 16.737 1.00 88.12 310 LEU A CA 1
ATOM 2425 C C . LEU A 1 310 ? -11.628 -16.897 17.100 1.00 88.12 310 LEU A C 1
ATOM 2427 O O . LEU A 1 310 ? -11.015 -17.857 17.561 1.00 88.12 310 LEU A O 1
ATOM 2431 N N . LYS A 1 311 ? -12.937 -16.954 16.802 1.00 87.50 311 LYS A N 1
ATOM 2432 C CA . LYS A 1 311 ? -13.768 -18.171 16.932 1.00 87.50 311 LYS A CA 1
ATOM 2433 C C . LYS A 1 311 ? -13.096 -19.365 16.229 1.00 87.50 311 LYS A C 1
ATOM 2435 O O . LYS A 1 311 ? -12.895 -20.423 16.824 1.00 87.50 311 LYS A O 1
ATOM 2440 N N . ALA A 1 312 ? -12.685 -19.187 14.970 1.00 88.81 312 ALA A N 1
ATOM 2441 C CA . ALA A 1 312 ? -12.023 -20.224 14.175 1.00 88.81 312 ALA A CA 1
ATOM 2442 C C . ALA A 1 312 ? -10.627 -20.613 14.707 1.00 88.81 312 ALA A C 1
ATOM 2444 O O . ALA A 1 312 ? -10.204 -21.765 14.554 1.00 88.81 312 ALA A O 1
ATOM 2445 N N . LEU A 1 313 ? -9.905 -19.675 15.330 1.00 88.75 313 LEU A N 1
ATOM 2446 C CA . LEU A 1 313 ? -8.601 -19.916 15.949 1.00 88.75 313 LEU A CA 1
ATOM 2447 C C . LEU A 1 313 ? -8.731 -20.704 17.261 1.00 88.75 313 LEU A C 1
ATOM 2449 O O . LEU A 1 313 ? -7.973 -21.649 17.468 1.00 88.75 313 LEU A O 1
ATOM 2453 N N . GLU A 1 314 ? -9.709 -20.373 18.108 1.00 86.31 314 GLU A N 1
ATOM 2454 C CA . GLU A 1 314 ? -10.005 -21.100 19.351 1.00 86.31 314 GLU A CA 1
ATOM 2455 C C . GLU A 1 314 ? -10.475 -22.538 19.079 1.00 86.31 314 GLU A C 1
ATOM 2457 O O . GLU A 1 314 ? -10.067 -23.462 19.783 1.00 86.31 314 GLU A O 1
ATOM 2462 N N . MET A 1 315 ? -11.225 -22.757 17.993 1.00 83.62 315 MET A N 1
ATOM 2463 C CA . MET A 1 315 ? -11.576 -24.095 17.491 1.00 83.62 315 MET A CA 1
ATOM 2464 C C . MET A 1 315 ? -10.413 -24.843 16.804 1.00 83.62 315 MET A C 1
ATOM 2466 O O . MET A 1 315 ? -10.579 -25.989 16.381 1.00 83.62 315 MET A O 1
ATOM 2470 N N . GLY A 1 316 ? -9.236 -24.223 16.646 1.00 85.88 316 GLY A N 1
ATOM 2471 C CA . GLY A 1 316 ? -8.081 -24.821 15.961 1.00 85.88 316 GLY A CA 1
ATOM 2472 C C . GLY A 1 316 ? -8.309 -25.111 14.468 1.00 85.88 316 GLY A C 1
ATOM 2473 O O . GLY A 1 316 ? -7.576 -25.902 13.870 1.00 85.88 316 GLY A O 1
ATOM 2474 N N . ALA A 1 317 ? -9.328 -24.499 13.856 1.00 87.38 317 ALA A N 1
ATOM 2475 C CA . ALA A 1 317 ? -9.712 -24.732 12.464 1.00 87.38 317 ALA A CA 1
ATOM 2476 C C . ALA A 1 317 ? -8.757 -24.057 11.465 1.00 87.38 317 ALA A C 1
ATOM 2478 O O . ALA A 1 317 ? -8.623 -24.515 10.330 1.00 87.38 317 ALA A O 1
ATOM 2479 N N . VAL A 1 318 ? -8.065 -22.992 11.881 1.00 90.94 318 VAL A N 1
ATOM 2480 C CA . VAL A 1 318 ? -7.131 -22.233 11.036 1.00 90.94 318 VAL A CA 1
ATOM 2481 C C . VAL A 1 318 ? -5.879 -23.060 10.700 1.00 90.94 318 VAL A C 1
ATOM 2483 O O . VAL A 1 318 ? -5.217 -23.639 11.569 1.00 90.94 318 VAL A O 1
ATOM 2486 N N . GLU A 1 319 ? -5.530 -23.105 9.415 1.00 90.31 319 GLU A N 1
ATOM 2487 C CA . GLU A 1 319 ? -4.236 -23.584 8.923 1.00 90.31 319 GLU A CA 1
ATOM 2488 C C . GLU A 1 319 ? -3.228 -22.432 8.917 1.00 90.31 319 GLU A C 1
ATOM 2490 O O . GLU A 1 319 ? -2.244 -22.466 9.656 1.00 90.31 319 GLU A O 1
ATOM 2495 N N . THR A 1 320 ? -3.520 -21.381 8.145 1.00 90.62 320 THR A N 1
ATOM 2496 C CA . THR A 1 320 ? -2.690 -20.175 8.020 1.00 90.62 320 THR A CA 1
ATOM 2497 C C . THR A 1 320 ? -3.493 -18.938 8.395 1.00 90.62 320 THR A C 1
ATOM 2499 O O . THR A 1 320 ? -4.520 -18.649 7.785 1.00 90.62 320 THR A O 1
ATOM 2502 N N . LEU A 1 321 ? -3.008 -18.208 9.397 1.00 91.19 321 LEU A N 1
ATOM 2503 C CA . LEU A 1 321 ? -3.545 -16.944 9.885 1.00 91.19 321 LEU A CA 1
ATOM 2504 C C . LEU A 1 321 ? -2.829 -15.793 9.164 1.00 91.19 321 LEU A C 1
ATOM 2506 O O . LEU A 1 321 ? -1.619 -15.624 9.311 1.00 91.19 321 LEU A O 1
ATOM 2510 N N . ILE A 1 322 ? -3.576 -15.018 8.379 1.00 91.88 322 ILE A N 1
ATOM 2511 C CA . ILE A 1 322 ? -3.069 -13.942 7.520 1.00 91.88 322 ILE A CA 1
ATOM 2512 C C . ILE A 1 322 ? -3.433 -12.605 8.168 1.00 91.88 322 ILE A C 1
ATOM 2514 O O . ILE A 1 322 ? -4.614 -12.281 8.312 1.00 91.88 322 ILE A O 1
ATOM 2518 N N . VAL A 1 323 ? -2.433 -11.813 8.564 1.00 91.12 323 VAL A N 1
ATOM 2519 C CA . VAL A 1 323 ? -2.677 -10.562 9.302 1.00 91.12 323 VAL A CA 1
ATOM 2520 C C . VAL A 1 323 ? -1.850 -9.406 8.748 1.00 91.12 323 VAL A C 1
ATOM 2522 O O . VAL A 1 323 ? -0.662 -9.544 8.463 1.00 91.12 323 VAL A O 1
ATOM 2525 N N . TRP A 1 324 ? -2.471 -8.239 8.593 1.00 90.06 324 TRP A N 1
ATOM 2526 C CA . TRP A 1 324 ? -1.802 -7.039 8.099 1.00 90.06 324 TRP A CA 1
ATOM 2527 C C . TRP A 1 324 ? -0.825 -6.452 9.131 1.00 90.06 324 TRP A C 1
ATOM 2529 O O . TRP A 1 324 ? -1.175 -6.244 10.292 1.00 90.06 324 TRP A O 1
ATOM 2539 N N . GLU A 1 325 ? 0.394 -6.109 8.699 1.00 84.81 325 GLU A N 1
ATOM 2540 C CA . GLU A 1 325 ? 1.472 -5.601 9.571 1.00 84.81 325 GLU A CA 1
ATOM 2541 C C . GLU A 1 325 ? 1.161 -4.290 10.332 1.00 84.81 325 GLU A C 1
ATOM 2543 O O . GLU A 1 325 ? 1.873 -3.967 11.286 1.00 84.81 325 GLU A O 1
ATOM 2548 N N . ASN A 1 326 ? 0.119 -3.544 9.937 1.00 84.75 326 ASN A N 1
ATOM 2549 C CA . ASN A 1 326 ? -0.343 -2.314 10.601 1.00 84.75 326 ASN A CA 1
ATOM 2550 C C . ASN A 1 326 ? -1.810 -2.419 11.087 1.00 84.75 326 ASN A C 1
ATOM 2552 O O . ASN A 1 326 ? -2.537 -1.429 11.072 1.00 84.75 326 ASN A O 1
ATOM 2556 N N . LEU A 1 327 ? -2.258 -3.610 11.504 1.00 84.38 327 LEU A N 1
ATOM 2557 C CA . LEU A 1 327 ? -3.590 -3.813 12.086 1.00 84.38 327 LEU A CA 1
ATOM 2558 C C . LEU A 1 327 ? -3.757 -3.035 13.411 1.00 84.38 327 LEU A C 1
ATOM 2560 O O . LEU A 1 327 ? -3.128 -3.357 14.419 1.00 84.38 327 LEU A O 1
ATOM 2564 N N . ASP A 1 328 ? -4.642 -2.037 13.415 1.00 82.25 328 ASP A N 1
ATOM 2565 C CA . ASP A 1 328 ? -4.805 -1.044 14.493 1.00 82.25 328 ASP A CA 1
ATOM 2566 C C . ASP A 1 328 ? -5.812 -1.448 15.602 1.00 82.25 328 ASP A C 1
ATOM 2568 O O . ASP A 1 328 ? -6.468 -0.602 16.216 1.00 82.25 328 ASP A O 1
ATOM 2572 N N . ILE A 1 329 ? -5.901 -2.752 15.893 1.00 85.44 329 ILE A N 1
ATOM 2573 C CA . ILE A 1 329 ? -6.776 -3.329 16.930 1.00 85.44 329 ILE A CA 1
ATOM 2574 C C . ILE A 1 329 ? -5.994 -3.608 18.219 1.00 85.44 329 ILE A C 1
ATOM 2576 O O . ILE A 1 329 ? -4.958 -4.282 18.216 1.00 85.44 329 ILE A O 1
ATOM 2580 N N . ASN A 1 330 ? -6.545 -3.162 19.348 1.00 86.44 330 ASN A N 1
ATOM 2581 C CA . ASN A 1 330 ? -6.071 -3.492 20.690 1.00 86.44 330 ASN A CA 1
ATOM 2582 C C . ASN A 1 330 ? -6.942 -4.591 21.317 1.00 86.44 330 ASN A C 1
ATOM 2584 O O . ASN A 1 330 ? -8.171 -4.519 21.281 1.00 86.44 330 ASN A O 1
ATOM 2588 N N . ARG A 1 331 ? -6.299 -5.579 21.946 1.00 86.62 331 ARG A N 1
ATOM 2589 C CA . ARG A 1 331 ? -6.927 -6.522 22.873 1.00 86.62 331 ARG A CA 1
ATOM 2590 C C . ARG A 1 331 ? -6.876 -5.946 24.287 1.00 86.62 331 ARG A C 1
ATOM 2592 O O . ARG A 1 331 ? -5.814 -5.566 24.784 1.00 86.62 331 ARG A O 1
ATOM 2599 N N . TYR A 1 332 ? -8.032 -5.938 24.930 1.00 83.88 332 TYR A N 1
ATOM 2600 C CA . TYR A 1 332 ? -8.227 -5.569 26.320 1.00 83.88 332 TYR A CA 1
ATOM 2601 C C . TYR A 1 332 ? -8.559 -6.793 27.149 1.00 83.88 332 TYR A C 1
ATOM 2603 O O . TYR A 1 332 ? -9.477 -7.539 26.813 1.00 83.88 332 TYR A O 1
ATOM 2611 N N . VAL A 1 333 ? -7.839 -6.960 28.253 1.00 84.88 333 VAL A N 1
ATOM 2612 C CA . VAL A 1 333 ? -8.213 -7.866 29.338 1.00 84.88 333 VAL A CA 1
ATOM 2613 C C . VAL A 1 333 ? -8.847 -6.996 30.417 1.00 84.88 333 VAL A C 1
ATOM 2615 O O . VAL A 1 333 ? -8.151 -6.268 31.127 1.00 84.88 333 VAL A O 1
ATOM 2618 N N . LEU A 1 334 ? -10.177 -7.005 30.473 1.00 82.50 334 LEU A N 1
ATOM 2619 C CA . LEU A 1 334 ? -10.964 -6.244 31.436 1.00 82.50 334 LEU A CA 1
ATOM 2620 C C . LEU A 1 334 ? -11.370 -7.150 32.595 1.00 82.50 334 LEU A C 1
ATOM 2622 O O . LEU A 1 334 ? -11.792 -8.282 32.367 1.00 82.50 334 LEU A O 1
ATOM 2626 N N . LYS A 1 335 ? -11.307 -6.650 33.828 1.00 79.62 335 LYS A N 1
ATOM 2627 C CA . LYS A 1 335 ? -11.763 -7.380 35.012 1.00 79.62 335 LYS A CA 1
ATOM 2628 C C . LYS A 1 335 ? -12.941 -6.668 35.669 1.00 79.62 335 LYS A C 1
ATOM 2630 O O . LYS A 1 335 ? -12.860 -5.479 35.976 1.00 79.62 335 LYS A O 1
ATOM 2635 N N . HIS A 1 336 ? -14.026 -7.393 35.937 1.00 75.19 336 HIS A N 1
ATOM 2636 C CA . HIS A 1 336 ? -15.136 -6.844 36.715 1.00 75.19 336 HIS A CA 1
ATOM 2637 C C . HIS A 1 336 ? -14.774 -6.839 38.208 1.00 75.19 336 HIS A C 1
ATOM 2639 O O . HIS A 1 336 ? -14.531 -7.886 38.812 1.00 75.19 336 HIS A O 1
ATOM 2645 N N . GLY A 1 337 ? -14.725 -5.647 38.813 1.00 66.31 337 GLY A N 1
ATOM 2646 C CA . GLY A 1 337 ? -14.185 -5.441 40.163 1.00 66.31 337 GLY A CA 1
ATOM 2647 C C . GLY A 1 337 ? -14.941 -6.148 41.297 1.00 66.31 337 GLY A C 1
ATOM 2648 O O . GLY A 1 337 ? -14.398 -6.274 42.392 1.00 66.31 337 GLY A O 1
ATOM 2649 N N . THR A 1 338 ? -16.169 -6.624 41.054 1.00 62.59 338 THR A N 1
ATOM 2650 C CA . THR A 1 338 ? -17.021 -7.263 42.078 1.00 62.59 338 THR A CA 1
ATOM 2651 C C . THR A 1 338 ? -17.190 -8.773 41.892 1.00 62.59 338 THR A C 1
ATOM 2653 O O . THR A 1 338 ? -17.241 -9.485 42.891 1.00 62.59 338 THR A O 1
ATOM 2656 N N . THR A 1 339 ? -17.249 -9.287 40.656 1.00 66.88 339 THR A N 1
ATOM 2657 C CA . THR A 1 339 ? -17.359 -10.743 40.394 1.00 66.88 339 THR A CA 1
ATOM 2658 C C . THR A 1 339 ? -16.010 -11.403 40.114 1.00 66.88 339 THR A C 1
ATOM 2660 O O . THR A 1 339 ? -15.872 -12.613 40.265 1.00 66.88 339 THR A O 1
ATOM 2663 N N . GLY A 1 340 ? -14.990 -10.624 39.739 1.00 65.56 340 GLY A N 1
ATOM 2664 C CA . GLY A 1 340 ? -13.660 -11.128 39.398 1.00 65.56 340 GLY A CA 1
ATOM 2665 C C . GLY A 1 340 ? -13.546 -11.740 38.000 1.00 65.56 340 GLY A C 1
ATOM 2666 O O . GLY A 1 340 ? -12.446 -12.145 37.627 1.00 65.56 340 GLY A O 1
ATOM 2667 N N . GLU A 1 341 ? -14.642 -11.775 37.238 1.00 71.75 341 GLU A N 1
ATOM 2668 C CA . GLU A 1 341 ? -14.692 -12.275 35.863 1.00 71.75 341 GLU A CA 1
ATOM 2669 C C . GLU A 1 341 ? -13.807 -11.447 34.926 1.00 71.75 341 GLU A C 1
ATOM 2671 O O . GLU A 1 341 ? -13.651 -10.232 35.089 1.00 71.75 341 GLU A O 1
ATOM 2676 N N . ILE A 1 342 ? -13.223 -12.136 33.944 1.00 77.75 342 ILE A N 1
ATOM 2677 C CA . ILE A 1 342 ? -12.271 -11.579 32.985 1.00 77.75 342 ILE A CA 1
ATOM 2678 C C . ILE A 1 342 ? -12.946 -11.539 31.615 1.00 77.75 342 ILE A C 1
ATOM 2680 O O . ILE A 1 342 ? -13.157 -12.575 30.987 1.00 77.75 342 ILE A O 1
ATOM 2684 N N . ILE A 1 343 ? -13.274 -10.336 31.153 1.00 78.00 343 ILE A N 1
ATOM 2685 C CA . ILE A 1 343 ? -13.907 -10.081 29.860 1.00 78.00 343 ILE A CA 1
ATOM 2686 C C . ILE A 1 343 ? -12.822 -9.624 28.886 1.00 78.00 343 ILE A C 1
ATOM 2688 O O . ILE A 1 343 ? -12.183 -8.589 29.084 1.00 78.00 343 ILE A O 1
ATOM 2692 N N . VAL A 1 344 ? -12.624 -10.377 27.807 1.00 82.00 344 VAL A N 1
ATOM 2693 C CA . VAL A 1 344 ? -11.744 -9.962 26.710 1.00 82.00 344 VAL A CA 1
ATOM 2694 C C . VAL A 1 344 ? -12.552 -9.123 25.721 1.00 82.00 344 VAL A C 1
ATOM 2696 O O . VAL A 1 344 ? -13.620 -9.546 25.289 1.00 82.00 344 VAL A O 1
ATOM 2699 N N . LYS A 1 345 ? -12.055 -7.937 25.351 1.00 80.31 345 LYS A N 1
ATOM 2700 C CA . LYS A 1 345 ? -12.644 -7.107 24.283 1.00 80.31 345 LYS A CA 1
ATOM 2701 C C . LYS A 1 345 ? -11.589 -6.731 23.248 1.00 80.31 345 LYS A C 1
ATOM 2703 O O . LYS A 1 345 ? -10.448 -6.436 23.602 1.00 80.31 345 LYS A O 1
ATOM 2708 N N . HIS A 1 346 ? -11.984 -6.686 21.982 1.00 83.88 346 HIS A N 1
ATOM 2709 C CA . HIS A 1 346 ? -11.160 -6.196 20.879 1.00 83.88 346 HIS A CA 1
ATOM 2710 C C . HIS A 1 346 ? -11.725 -4.850 20.425 1.00 83.88 346 HIS A C 1
ATOM 2712 O O . HIS A 1 346 ? -12.918 -4.750 20.156 1.00 83.88 346 HIS A O 1
ATOM 2718 N N . LEU A 1 347 ? -10.897 -3.802 20.419 1.00 82.06 347 LEU A N 1
ATOM 2719 C CA . LEU A 1 347 ? -11.324 -2.427 20.135 1.00 82.06 347 LEU A CA 1
ATOM 2720 C C . LEU A 1 347 ? -10.357 -1.750 19.154 1.00 82.06 347 LEU A C 1
ATOM 2722 O O . LEU A 1 347 ? -9.135 -1.827 19.316 1.00 82.06 347 LEU A O 1
ATOM 2726 N N . ASN A 1 348 ? -10.913 -1.045 18.169 1.00 81.69 348 ASN A N 1
ATOM 2727 C CA . ASN A 1 348 ? -10.177 -0.121 17.304 1.00 81.69 348 ASN A CA 1
ATOM 2728 C C . ASN A 1 348 ? -9.802 1.166 18.056 1.00 81.69 348 ASN A C 1
ATOM 2730 O O . ASN A 1 348 ? -10.457 1.542 19.030 1.00 81.69 348 ASN A O 1
ATOM 2734 N N . LYS A 1 349 ? -8.800 1.902 17.556 1.00 72.62 349 LYS A N 1
ATOM 2735 C CA . LYS A 1 349 ? -8.378 3.210 18.106 1.00 72.62 349 LYS A CA 1
ATOM 2736 C C . LYS A 1 349 ? -9.521 4.216 18.285 1.00 72.62 349 LYS A C 1
ATOM 2738 O O . LYS A 1 349 ? -9.519 4.966 19.255 1.00 72.62 349 LYS A O 1
ATOM 2743 N N . ASP A 1 350 ? -10.504 4.225 17.389 1.00 71.19 350 ASP A N 1
ATOM 2744 C CA . ASP A 1 350 ? -11.642 5.148 17.480 1.00 71.19 350 ASP A CA 1
ATOM 2745 C C . ASP A 1 350 ? -12.611 4.761 18.612 1.00 71.19 350 ASP A C 1
ATOM 2747 O O . ASP A 1 350 ? -13.143 5.630 19.300 1.00 71.19 350 ASP A O 1
ATOM 2751 N N . GLN A 1 351 ? -12.770 3.457 18.866 1.00 67.88 351 GLN A N 1
ATOM 2752 C CA . GLN A 1 351 ? -13.565 2.910 19.975 1.00 67.88 351 GLN A CA 1
ATOM 2753 C C . GLN A 1 351 ? -12.844 3.041 21.327 1.00 67.88 351 GLN A C 1
ATOM 2755 O O . GLN A 1 351 ? -13.497 3.176 22.358 1.00 67.88 351 GLN A O 1
ATOM 2760 N N . ASP A 1 352 ? -11.506 3.057 21.326 1.00 62.38 352 ASP A N 1
ATOM 2761 C CA . ASP A 1 352 ? -10.641 3.237 22.504 1.00 62.38 352 ASP A CA 1
ATOM 2762 C C . ASP A 1 352 ? -10.951 4.539 23.275 1.00 62.38 352 ASP A C 1
ATOM 2764 O O . ASP A 1 352 ? -10.839 4.601 24.497 1.00 62.38 352 ASP A O 1
ATOM 2768 N N . ASN A 1 353 ? -11.415 5.576 22.568 1.00 64.06 353 ASN A N 1
ATOM 2769 C CA . ASN A 1 353 ? -11.816 6.856 23.159 1.00 64.06 353 ASN A CA 1
ATOM 2770 C C . ASN A 1 353 ? -13.210 6.832 23.821 1.00 64.06 353 ASN A C 1
ATOM 2772 O O . ASN A 1 353 ? -13.578 7.784 24.515 1.00 64.06 353 ASN A O 1
ATOM 2776 N N . VAL A 1 354 ? -14.018 5.787 23.606 1.00 69.81 354 VAL A N 1
ATOM 2777 C CA . VAL A 1 354 ? -15.427 5.760 24.021 1.00 69.81 354 VAL A CA 1
ATOM 2778 C C . VAL A 1 354 ? -15.584 5.027 25.357 1.00 69.81 354 VAL A C 1
ATOM 2780 O O . VAL A 1 354 ? -15.623 3.800 25.433 1.00 69.81 354 VAL A O 1
ATOM 2783 N N . GLN A 1 355 ? -15.745 5.805 26.433 1.00 64.44 355 GLN A N 1
ATOM 2784 C CA . GLN A 1 355 ? -15.839 5.315 27.820 1.00 64.44 355 GLN A CA 1
ATOM 2785 C C . GLN A 1 355 ? -16.955 4.279 28.079 1.00 64.44 355 GLN A C 1
ATOM 2787 O O . GLN A 1 355 ? -16.910 3.583 29.092 1.00 64.44 355 GLN A O 1
ATOM 2792 N N . SER A 1 356 ? -17.946 4.136 27.190 1.00 64.44 356 SER A N 1
ATOM 2793 C CA . SER A 1 356 ? -18.997 3.117 27.319 1.00 64.44 356 SER A CA 1
ATOM 2794 C C . SER A 1 356 ? -18.463 1.684 27.210 1.00 64.44 356 SER A C 1
ATOM 2796 O O . SER A 1 356 ? -18.975 0.805 27.899 1.00 64.44 356 SER A O 1
ATOM 2798 N N . HIS A 1 357 ? -17.411 1.429 26.421 1.00 63.94 357 HIS A N 1
ATOM 2799 C CA . HIS A 1 357 ? -16.855 0.077 26.270 1.00 63.94 357 HIS A CA 1
ATOM 2800 C C . HIS A 1 357 ? -16.143 -0.433 27.537 1.00 63.94 357 HIS A C 1
ATOM 2802 O O . HIS A 1 357 ? -16.027 -1.649 27.722 1.00 63.94 357 HIS A O 1
ATOM 2808 N N . PHE A 1 358 ? -15.732 0.474 28.430 1.00 64.75 358 PHE A N 1
ATOM 2809 C CA . PHE A 1 358 ? -15.082 0.182 29.714 1.00 64.75 358 PHE A CA 1
ATOM 2810 C C . PHE A 1 358 ? -16.064 0.085 30.893 1.00 64.75 358 PHE A C 1
ATOM 2812 O O . PHE A 1 358 ? -15.643 -0.008 32.044 1.00 64.75 358 PHE A O 1
ATOM 2819 N N . ARG A 1 359 ? -17.376 0.084 30.632 1.00 65.88 359 ARG A N 1
ATOM 2820 C CA . ARG A 1 359 ? -18.400 -0.198 31.645 1.00 65.88 359 ARG A CA 1
ATOM 2821 C C . ARG A 1 359 ? -19.119 -1.506 31.348 1.00 65.88 359 ARG A C 1
ATOM 2823 O O . ARG A 1 359 ? -19.232 -1.933 30.197 1.00 65.88 359 ARG A O 1
ATOM 2830 N N . ASP A 1 360 ? -19.570 -2.151 32.413 1.00 60.34 360 ASP A N 1
ATOM 2831 C CA . ASP A 1 360 ? -20.360 -3.372 32.328 1.00 60.34 360 ASP A CA 1
ATOM 2832 C C . ASP A 1 360 ? -21.807 -3.042 31.900 1.00 60.34 360 ASP A C 1
ATOM 2834 O O . ASP A 1 360 ? -22.436 -2.193 32.544 1.00 60.34 360 ASP A O 1
ATOM 2838 N N . PRO A 1 361 ? -22.361 -3.661 30.838 1.00 61.19 361 PRO A N 1
ATOM 2839 C CA . PRO A 1 361 ? -23.724 -3.378 30.387 1.00 61.19 361 PRO A CA 1
ATOM 2840 C C . PRO A 1 361 ? -24.804 -3.806 31.395 1.00 61.19 361 PRO A C 1
ATOM 2842 O O . PRO A 1 361 ? -25.875 -3.199 31.411 1.00 61.19 361 PRO A O 1
ATOM 2845 N N . ALA A 1 362 ? -24.539 -4.802 32.249 1.00 56.47 362 ALA A N 1
ATOM 2846 C CA . ALA A 1 362 ? -25.475 -5.265 33.269 1.00 56.47 362 ALA A CA 1
ATOM 2847 C C . ALA A 1 362 ? -25.342 -4.449 34.565 1.00 56.47 362 ALA A C 1
ATOM 2849 O O . ALA A 1 362 ? -26.326 -3.900 35.069 1.00 56.47 362 ALA A O 1
ATOM 2850 N N . THR A 1 363 ? -24.122 -4.330 35.097 1.00 55.31 363 THR A N 1
ATOM 2851 C CA . THR A 1 363 ? -23.885 -3.729 36.423 1.00 55.31 363 THR A CA 1
ATOM 2852 C C . THR A 1 363 ? -23.724 -2.205 36.392 1.00 55.31 363 THR A C 1
ATOM 2854 O O . THR A 1 363 ? -23.851 -1.555 37.429 1.00 55.31 363 THR A O 1
ATOM 2857 N N . ALA A 1 364 ? -23.405 -1.619 35.230 1.00 57.69 364 ALA A N 1
ATOM 2858 C CA . ALA A 1 364 ? -22.917 -0.240 35.066 1.00 57.69 364 ALA A CA 1
ATOM 2859 C C . ALA A 1 364 ? -21.661 0.108 35.900 1.00 57.69 364 ALA A C 1
ATOM 2861 O O . ALA A 1 364 ? -21.299 1.282 36.017 1.00 57.69 364 ALA A O 1
ATOM 2862 N N . ALA A 1 365 ? -20.990 -0.905 36.454 1.00 61.47 365 ALA A N 1
ATOM 2863 C CA . ALA A 1 365 ? -19.707 -0.781 37.126 1.00 61.47 365 ALA A CA 1
ATOM 2864 C C . ALA A 1 365 ? -18.590 -0.514 36.107 1.00 61.47 365 ALA A C 1
ATOM 2866 O O . ALA A 1 365 ? -18.696 -0.876 34.932 1.00 61.47 365 ALA A O 1
ATOM 2867 N N . GLU A 1 366 ? -17.513 0.116 36.564 1.00 61.56 366 GLU A N 1
ATOM 2868 C CA . GLU A 1 366 ? -16.330 0.355 35.739 1.00 61.56 366 GLU A CA 1
ATOM 2869 C C . GLU A 1 366 ? -15.463 -0.906 35.725 1.00 61.56 366 GLU A C 1
ATOM 2871 O O . GLU A 1 366 ? -15.153 -1.480 36.771 1.00 61.56 366 GLU A O 1
ATOM 2876 N N . LEU A 1 367 ? -15.127 -1.370 34.523 1.00 68.94 367 LEU A N 1
ATOM 2877 C CA . LEU A 1 367 ? -14.302 -2.548 34.306 1.00 68.94 367 LEU A CA 1
ATOM 2878 C C . LEU A 1 367 ? -12.831 -2.132 34.379 1.00 68.94 367 LEU A C 1
ATOM 2880 O O . LEU A 1 367 ? -12.384 -1.269 33.622 1.00 68.94 367 LEU A O 1
ATOM 2884 N N . GLU A 1 368 ? -12.067 -2.749 35.277 1.00 72.56 368 GLU A N 1
ATOM 2885 C CA . GLU A 1 368 ? -10.653 -2.424 35.449 1.00 72.56 368 GLU A CA 1
ATOM 2886 C C . GLU A 1 368 ? -9.853 -2.954 34.250 1.00 72.56 368 GLU A C 1
ATOM 2888 O O . GLU A 1 368 ? -9.905 -4.145 33.930 1.00 72.56 368 GLU A O 1
ATOM 2893 N N . VAL A 1 369 ? -9.113 -2.072 33.571 1.00 78.31 369 VAL A N 1
ATOM 2894 C CA . VAL A 1 369 ? -8.211 -2.459 32.478 1.00 78.31 369 VAL A CA 1
ATOM 2895 C C . VAL A 1 369 ? -6.989 -3.140 33.082 1.00 78.31 369 VAL A C 1
ATOM 2897 O O . VAL A 1 369 ? -6.068 -2.473 33.550 1.00 78.31 369 VAL A O 1
ATOM 2900 N N . GLN A 1 370 ? -6.988 -4.470 33.071 1.00 78.06 370 GLN A N 1
ATOM 2901 C CA . GLN A 1 370 ? -5.910 -5.268 33.642 1.00 78.06 370 GLN A CA 1
ATOM 2902 C C . GLN A 1 370 ? -4.709 -5.324 32.689 1.00 78.06 370 GLN A C 1
ATOM 2904 O O . GLN A 1 370 ? -3.579 -5.084 33.110 1.00 78.06 370 GLN A O 1
ATOM 2909 N N . GLU A 1 371 ? -4.957 -5.553 31.394 1.00 76.62 371 GLU A N 1
ATOM 2910 C CA . GLU A 1 371 ? -3.942 -5.468 30.336 1.00 76.62 371 GLU A CA 1
ATOM 2911 C C . GLU A 1 371 ? -4.496 -4.816 29.056 1.00 76.62 371 GLU A C 1
ATOM 2913 O O . GLU A 1 371 ? -5.631 -5.068 28.645 1.00 76.62 371 GLU A O 1
ATOM 2918 N N . LYS A 1 372 ? -3.655 -4.000 28.403 1.00 82.44 372 LYS A N 1
ATOM 2919 C CA . LYS A 1 372 ? -3.855 -3.425 27.060 1.00 82.44 372 LYS A CA 1
ATOM 2920 C C . LYS A 1 372 ? -2.708 -3.905 26.173 1.00 82.44 372 LYS A C 1
ATOM 2922 O O . LYS A 1 372 ? -1.572 -3.474 26.367 1.00 82.44 372 LYS A O 1
ATOM 2927 N N . MET A 1 373 ? -2.992 -4.780 25.210 1.00 84.44 373 MET A N 1
ATOM 2928 C CA . MET A 1 373 ? -1.987 -5.375 24.321 1.00 84.44 373 MET A CA 1
ATOM 2929 C C . MET A 1 373 ? -2.447 -5.272 22.858 1.00 84.44 373 MET A C 1
ATOM 2931 O O . MET A 1 373 ? -3.580 -5.644 22.562 1.00 84.44 373 MET A O 1
ATOM 2935 N N . PRO A 1 374 ? -1.617 -4.804 21.908 1.00 87.12 374 PRO A N 1
ATOM 2936 C CA . PRO A 1 374 ? -1.988 -4.810 20.493 1.00 87.12 374 PRO A CA 1
ATOM 2937 C C . PRO A 1 374 ? -2.260 -6.240 20.010 1.00 87.12 374 PRO A C 1
ATOM 2939 O O . PRO A 1 374 ? -1.425 -7.123 20.215 1.00 87.12 374 PRO A O 1
ATOM 2942 N N . LEU A 1 375 ? -3.392 -6.479 19.340 1.00 87.12 375 LEU A N 1
ATOM 2943 C CA . LEU A 1 375 ? -3.833 -7.830 18.957 1.00 87.12 375 LEU A CA 1
ATOM 2944 C C . LEU A 1 375 ? -2.789 -8.554 18.084 1.00 87.12 375 LEU A C 1
ATOM 2946 O O . LEU A 1 375 ? -2.528 -9.743 18.252 1.00 87.12 375 LEU A O 1
ATOM 2950 N N . LEU A 1 376 ? -2.114 -7.795 17.221 1.00 87.69 376 LEU A N 1
ATOM 2951 C CA . LEU A 1 376 ? -1.034 -8.256 16.347 1.00 87.69 376 LEU A CA 1
ATOM 2952 C C . LEU A 1 376 ? 0.197 -8.788 17.115 1.00 87.69 376 LEU A C 1
ATOM 2954 O O . LEU A 1 376 ? 0.900 -9.677 16.645 1.00 87.69 376 LEU A O 1
ATOM 2958 N N . GLU A 1 377 ? 0.451 -8.265 18.318 1.00 86.00 377 GLU A N 1
ATOM 2959 C CA . GLU A 1 377 ? 1.528 -8.717 19.210 1.00 86.00 377 GLU A CA 1
ATOM 2960 C C . GLU A 1 377 ? 1.112 -9.937 20.035 1.00 86.00 377 GLU A C 1
ATOM 2962 O O . GLU A 1 377 ? 1.923 -10.841 20.237 1.00 86.00 377 GLU A O 1
ATOM 2967 N N . TRP A 1 378 ? -0.165 -10.002 20.428 1.00 87.81 378 TRP A N 1
ATOM 2968 C CA . TRP A 1 378 ? -0.745 -11.191 21.044 1.00 87.81 378 TRP A CA 1
ATOM 2969 C C . TRP A 1 378 ? -0.662 -12.404 20.105 1.00 87.81 378 TRP A C 1
ATOM 2971 O O . TRP A 1 378 ? -0.096 -13.431 20.489 1.00 87.81 378 TRP A O 1
ATOM 2981 N N . PHE A 1 379 ? -1.102 -12.265 18.845 1.00 88.00 379 PHE A N 1
ATOM 2982 C CA . PHE A 1 379 ? -0.944 -13.320 17.836 1.00 88.00 379 PHE A CA 1
ATOM 2983 C C . PHE A 1 379 ? 0.516 -13.757 17.706 1.00 88.00 379 PHE A C 1
ATOM 2985 O O . PHE A 1 379 ? 0.791 -14.950 17.771 1.00 88.00 379 PHE A O 1
ATOM 2992 N N . ALA A 1 380 ? 1.459 -12.812 17.613 1.00 85.56 380 ALA A N 1
ATOM 2993 C CA . ALA A 1 380 ? 2.890 -13.094 17.479 1.00 85.56 380 ALA A CA 1
ATOM 2994 C C . ALA A 1 380 ? 3.524 -13.808 18.693 1.00 85.56 380 ALA A C 1
ATOM 2996 O O . ALA A 1 380 ? 4.667 -14.269 18.599 1.00 85.56 380 ALA A O 1
ATOM 2997 N N . ASN A 1 381 ? 2.825 -13.888 19.828 1.00 85.50 381 ASN A N 1
ATOM 2998 C CA . ASN A 1 381 ? 3.252 -14.617 21.023 1.00 85.50 381 ASN A CA 1
ATOM 2999 C C . ASN A 1 381 ? 2.518 -15.961 21.179 1.00 85.50 381 ASN A C 1
ATOM 3001 O O . ASN A 1 381 ? 3.144 -16.937 21.589 1.00 85.50 381 ASN A O 1
ATOM 3005 N N . GLU A 1 382 ? 1.231 -16.041 20.826 1.00 84.81 382 GLU A N 1
ATOM 3006 C CA . GLU A 1 382 ? 0.393 -17.213 21.121 1.00 84.81 382 GLU A CA 1
ATOM 3007 C C . GLU A 1 382 ? 0.026 -18.113 19.929 1.00 84.81 382 GLU A C 1
ATOM 3009 O O . GLU A 1 382 ? -0.447 -19.221 20.170 1.00 84.81 382 GLU A O 1
ATOM 3014 N N . TYR A 1 383 ? 0.300 -17.742 18.669 1.00 82.75 383 TYR A N 1
ATOM 3015 C CA . TYR A 1 383 ? -0.036 -18.568 17.486 1.00 82.75 383 TYR A CA 1
ATOM 3016 C C . TYR A 1 383 ? 0.397 -20.045 17.603 1.00 82.75 383 TYR A C 1
ATOM 3018 O O . TYR A 1 383 ? -0.354 -20.955 17.248 1.00 82.75 383 TYR A O 1
ATOM 3026 N N . LYS A 1 384 ? 1.566 -20.304 18.210 1.00 83.50 384 LYS A N 1
ATOM 3027 C CA . LYS A 1 384 ? 2.095 -21.661 18.442 1.00 83.50 384 LYS A CA 1
ATOM 3028 C C . LYS A 1 384 ? 1.225 -22.530 19.362 1.00 83.50 384 LYS A C 1
ATOM 3030 O O . LYS A 1 384 ? 1.346 -23.749 19.302 1.00 83.50 384 LYS A O 1
ATOM 3035 N N . ARG A 1 385 ? 0.350 -21.939 20.188 1.00 86.12 385 ARG A N 1
ATOM 3036 C CA . ARG A 1 385 ? -0.620 -22.665 21.033 1.00 86.12 385 ARG A CA 1
ATOM 3037 C C . ARG A 1 385 ? -1.782 -23.232 20.216 1.00 86.12 385 ARG A C 1
ATOM 3039 O O . ARG A 1 385 ? -2.254 -24.320 20.523 1.00 86.12 385 ARG A O 1
ATOM 3046 N N . PHE A 1 386 ? -2.211 -22.504 19.186 1.00 82.69 386 PHE A N 1
ATOM 3047 C CA . PHE A 1 386 ? -3.327 -22.867 18.306 1.00 82.69 386 PHE A CA 1
ATOM 3048 C C . PHE A 1 386 ? -2.888 -23.736 17.115 1.00 82.69 386 PHE A C 1
ATOM 3050 O O . PHE A 1 386 ? -3.717 -24.317 16.420 1.00 82.69 386 PHE A O 1
ATOM 3057 N N . GLY A 1 387 ? -1.577 -23.841 16.870 1.00 82.50 387 GLY A N 1
ATOM 3058 C CA . GLY A 1 387 ? -1.005 -24.708 15.838 1.00 82.50 387 GLY A CA 1
ATOM 3059 C C . GLY A 1 387 ? -1.176 -24.201 14.402 1.00 82.50 387 GLY A C 1
ATOM 3060 O O . GLY A 1 387 ? -0.972 -24.981 13.471 1.00 82.50 387 GLY A O 1
ATOM 3061 N N . CYS A 1 388 ? -1.551 -22.933 14.215 1.00 86.06 388 CYS A N 1
ATOM 3062 C CA . CYS A 1 388 ? -1.604 -22.258 12.917 1.00 86.06 388 CYS A CA 1
ATOM 3063 C C . CYS A 1 388 ? -0.241 -21.656 12.528 1.00 86.06 388 CYS A C 1
ATOM 3065 O O . CYS A 1 388 ? 0.592 -21.353 13.388 1.00 86.06 388 CYS A O 1
ATOM 3067 N N . THR A 1 389 ? -0.013 -21.442 11.232 1.00 87.12 389 THR A N 1
ATOM 3068 C CA . THR A 1 389 ? 1.091 -20.606 10.739 1.00 87.12 389 THR A CA 1
ATOM 3069 C C . THR A 1 389 ? 0.646 -19.144 10.706 1.00 87.12 389 THR A C 1
ATOM 3071 O O . THR A 1 389 ? -0.375 -18.823 10.105 1.00 87.12 389 THR A O 1
ATOM 3074 N N . LEU A 1 390 ? 1.382 -18.248 11.367 1.00 88.81 390 LEU A N 1
ATOM 3075 C CA . LEU A 1 390 ? 1.117 -16.806 11.337 1.00 88.81 390 LEU A CA 1
ATOM 3076 C C . LEU A 1 390 ? 1.953 -16.154 10.232 1.00 88.81 390 LEU A C 1
ATOM 3078 O O . LEU A 1 390 ? 3.178 -16.209 10.289 1.00 88.81 390 LEU A O 1
ATOM 3082 N N . GLU A 1 391 ? 1.297 -15.501 9.277 1.00 87.38 391 GLU A N 1
ATOM 3083 C CA . GLU A 1 391 ? 1.951 -14.778 8.185 1.00 87.38 391 GLU A CA 1
ATOM 3084 C C . GLU A 1 391 ? 1.540 -13.301 8.166 1.00 87.38 391 GLU A C 1
ATOM 3086 O O . GLU A 1 391 ? 0.355 -12.956 8.225 1.00 87.38 391 GLU A O 1
ATOM 3091 N N . PHE A 1 392 ? 2.540 -12.419 8.072 1.00 87.00 392 PHE A N 1
ATOM 3092 C CA . PHE A 1 392 ? 2.339 -10.971 8.036 1.00 87.00 392 PHE A CA 1
ATOM 3093 C C . PHE A 1 392 ? 2.350 -10.444 6.602 1.00 87.00 392 PHE A C 1
ATOM 3095 O O . PHE A 1 392 ? 3.353 -10.553 5.897 1.00 87.00 392 PHE A O 1
ATOM 3102 N N . VAL A 1 393 ? 1.249 -9.813 6.193 1.00 86.94 393 VAL A N 1
ATOM 3103 C CA . VAL A 1 393 ? 1.081 -9.222 4.854 1.00 86.94 393 VAL A CA 1
ATOM 3104 C C . VAL A 1 393 ? 1.120 -7.696 4.894 1.00 86.94 393 VAL A C 1
ATOM 3106 O O . VAL A 1 393 ? 0.889 -7.081 5.938 1.00 86.94 393 VAL A O 1
ATOM 3109 N N . THR A 1 394 ? 1.397 -7.067 3.751 1.00 85.38 394 THR A N 1
ATOM 3110 C CA . THR A 1 394 ? 1.462 -5.609 3.573 1.00 85.38 394 THR A CA 1
ATOM 3111 C C . THR A 1 394 ? 0.357 -5.112 2.631 1.00 85.38 394 THR A C 1
ATOM 3113 O O . THR A 1 394 ? -0.353 -5.884 1.994 1.00 85.38 394 THR A O 1
ATOM 3116 N N . ASN A 1 395 ? 0.210 -3.790 2.512 1.00 84.69 395 ASN A N 1
ATOM 3117 C CA . ASN A 1 395 ? -0.754 -3.150 1.608 1.00 84.69 395 ASN A CA 1
ATOM 3118 C C . ASN A 1 395 ? -0.127 -2.660 0.282 1.00 84.69 395 ASN A C 1
ATOM 3120 O O . ASN A 1 395 ? -0.728 -1.831 -0.403 1.00 84.69 395 ASN A O 1
ATOM 3124 N N . LYS A 1 396 ? 1.090 -3.121 -0.052 1.00 77.19 396 LYS A N 1
ATOM 3125 C CA . LYS A 1 396 ? 1.874 -2.654 -1.215 1.00 77.19 396 LYS A CA 1
ATOM 3126 C C . LYS A 1 396 ? 1.539 -3.380 -2.522 1.00 77.19 396 LYS A C 1
ATOM 3128 O O . LYS A 1 396 ? 1.648 -2.783 -3.591 1.00 77.19 396 LYS A O 1
ATOM 3133 N N . SER A 1 397 ? 1.146 -4.650 -2.441 1.00 78.56 397 SER A N 1
ATOM 3134 C CA . SER A 1 397 ? 0.571 -5.407 -3.559 1.00 78.56 397 SER A CA 1
ATOM 3135 C C . SER A 1 397 ? -0.865 -4.943 -3.836 1.00 78.56 397 SER A C 1
ATOM 3137 O O . SER A 1 397 ? -1.532 -4.394 -2.955 1.00 78.56 397 SER A O 1
ATOM 3139 N N . GLN A 1 398 ? -1.369 -5.165 -5.053 1.00 80.75 398 GLN A N 1
ATOM 3140 C CA . GLN A 1 398 ? -2.766 -4.848 -5.378 1.00 80.75 398 GLN A CA 1
ATOM 3141 C C . GLN A 1 398 ? -3.713 -5.748 -4.570 1.00 80.75 398 GLN A C 1
ATOM 3143 O O . GLN A 1 398 ? -4.694 -5.277 -3.996 1.00 80.75 398 GLN A O 1
ATOM 3148 N N . GLU A 1 399 ? -3.342 -7.019 -4.462 1.00 85.75 399 GLU A N 1
ATOM 3149 C CA . GLU A 1 399 ? -4.005 -8.073 -3.707 1.00 85.75 399 GLU A CA 1
ATOM 3150 C C . GLU A 1 399 ? -3.984 -7.775 -2.198 1.00 85.75 399 GLU A C 1
ATOM 3152 O O . GLU A 1 399 ? -5.009 -7.870 -1.529 1.00 85.75 399 GLU A O 1
ATOM 3157 N N . GLY A 1 400 ? -2.848 -7.314 -1.661 1.00 86.56 400 GLY A N 1
ATOM 3158 C CA . GLY A 1 400 ? -2.726 -6.861 -0.272 1.00 86.56 400 GLY A CA 1
ATOM 3159 C C . GLY A 1 400 ? -3.548 -5.609 0.018 1.00 86.56 400 GLY A C 1
ATOM 3160 O O . GLY A 1 400 ? -4.186 -5.515 1.065 1.00 86.56 400 GLY A O 1
ATOM 3161 N N . SER A 1 401 ? -3.625 -4.667 -0.927 1.00 86.88 401 SER A N 1
ATOM 3162 C CA . SER A 1 401 ? -4.513 -3.503 -0.813 1.00 86.88 401 SER A CA 1
ATOM 3163 C C . SER A 1 401 ? -5.993 -3.913 -0.771 1.00 86.88 401 SER A C 1
ATOM 3165 O O . SER A 1 401 ? -6.755 -3.367 0.029 1.00 86.88 401 SER A O 1
ATOM 3167 N N . GLN A 1 402 ? -6.392 -4.913 -1.568 1.00 88.81 402 GLN A N 1
ATOM 3168 C CA . GLN A 1 402 ? -7.732 -5.513 -1.529 1.00 88.81 402 GLN A CA 1
ATOM 3169 C C . GLN A 1 402 ? -7.993 -6.258 -0.211 1.00 88.81 402 GLN A C 1
ATOM 3171 O O . GLN A 1 402 ? -9.045 -6.056 0.390 1.00 88.81 402 GLN A O 1
ATOM 3176 N N . PHE A 1 403 ? -7.037 -7.045 0.291 1.00 90.94 403 PHE A N 1
ATOM 3177 C CA . PHE A 1 403 ? -7.148 -7.743 1.577 1.00 90.94 403 PHE A CA 1
ATOM 3178 C C . PHE A 1 403 ? -7.338 -6.760 2.747 1.00 90.94 403 PHE A C 1
ATOM 3180 O O . PHE A 1 403 ? -8.270 -6.894 3.540 1.00 90.94 403 PHE A O 1
ATOM 3187 N N . CYS A 1 404 ? -6.516 -5.708 2.808 1.00 86.56 404 CYS A N 1
ATOM 3188 C CA . CYS A 1 404 ? -6.592 -4.695 3.863 1.00 86.56 404 CYS A CA 1
ATOM 3189 C C . CYS A 1 404 ? -7.896 -3.882 3.820 1.00 86.56 404 CYS A C 1
ATOM 3191 O O . CYS A 1 404 ? -8.453 -3.575 4.869 1.00 86.56 404 CYS A O 1
ATOM 3193 N N . ARG A 1 405 ? -8.378 -3.509 2.623 1.00 86.19 405 ARG A N 1
ATOM 3194 C CA . ARG A 1 405 ? -9.551 -2.627 2.463 1.00 86.19 405 ARG A CA 1
ATOM 3195 C C . ARG A 1 405 ? -10.890 -3.360 2.411 1.00 86.19 405 ARG A C 1
ATOM 3197 O O . ARG A 1 405 ? -11.879 -2.797 2.857 1.00 86.19 405 ARG A O 1
ATOM 3204 N N . GLY A 1 406 ? -10.931 -4.564 1.844 1.00 84.56 406 GLY A N 1
ATOM 3205 C CA . GLY A 1 406 ? -12.160 -5.346 1.672 1.00 84.56 406 GLY A CA 1
ATOM 3206 C C . GLY A 1 406 ? -12.450 -6.310 2.823 1.00 84.56 406 GLY A C 1
ATOM 3207 O O . GLY A 1 406 ? -13.609 -6.514 3.159 1.00 84.56 406 GLY A O 1
ATOM 3208 N N . PHE A 1 407 ? -11.410 -6.869 3.451 1.00 85.31 407 PHE A N 1
ATOM 3209 C CA . PHE A 1 407 ? -11.532 -7.934 4.460 1.00 85.31 407 PHE A CA 1
ATOM 3210 C C . PHE A 1 407 ? -11.026 -7.505 5.851 1.00 85.31 407 PHE A C 1
ATOM 3212 O O . PHE A 1 407 ? -10.769 -8.336 6.717 1.00 85.31 407 PHE A O 1
ATOM 3219 N N . GLY A 1 408 ? -10.846 -6.198 6.077 1.00 83.25 408 GLY A N 1
ATOM 3220 C CA . GLY A 1 408 ? -10.428 -5.637 7.369 1.00 83.25 408 GLY A CA 1
ATOM 3221 C C . GLY A 1 408 ? -8.971 -5.910 7.770 1.00 83.25 408 GLY A C 1
ATOM 3222 O O . GLY A 1 408 ? -8.584 -5.597 8.892 1.00 83.25 408 GLY A O 1
ATOM 3223 N N . GLY A 1 409 ? -8.151 -6.488 6.883 1.00 87.12 409 GLY A N 1
ATOM 3224 C CA . GLY A 1 409 ? -6.737 -6.775 7.158 1.00 87.12 409 GLY A CA 1
ATOM 3225 C C . GLY A 1 409 ? -6.478 -7.949 8.111 1.00 87.12 409 GLY A C 1
ATOM 3226 O O . GLY A 1 409 ? -5.341 -8.116 8.557 1.00 87.12 409 GLY A O 1
ATOM 3227 N N . ILE A 1 410 ? -7.492 -8.767 8.406 1.00 91.25 410 ILE A N 1
ATOM 3228 C CA . ILE A 1 410 ? -7.358 -10.029 9.140 1.00 91.25 410 ILE A CA 1
ATOM 3229 C C . ILE A 1 410 ? -8.236 -11.110 8.506 1.00 91.25 410 ILE A C 1
ATOM 3231 O O . ILE A 1 410 ? -9.395 -10.874 8.165 1.00 91.25 410 ILE A O 1
ATOM 3235 N N . GLY A 1 411 ? -7.672 -12.304 8.369 1.00 91.31 411 GLY A N 1
ATOM 3236 C CA . GLY A 1 411 ? -8.383 -13.487 7.915 1.00 91.31 411 GLY A CA 1
ATOM 3237 C C . GLY A 1 411 ? -7.513 -14.732 8.017 1.00 91.31 411 GLY A C 1
ATOM 3238 O O . GLY A 1 411 ? -6.396 -14.695 8.534 1.00 91.31 411 GLY A O 1
ATOM 3239 N N . GLY A 1 412 ? -8.002 -15.851 7.505 1.00 92.31 412 GLY A N 1
ATOM 3240 C CA . GLY A 1 412 ? -7.256 -17.100 7.524 1.00 92.31 412 GLY A CA 1
ATOM 3241 C C . GLY A 1 412 ? -7.778 -18.124 6.534 1.00 92.31 412 GLY A C 1
ATOM 3242 O O . GLY A 1 412 ? -8.927 -18.066 6.100 1.00 92.31 412 GLY A O 1
ATOM 3243 N N . ILE A 1 413 ? -6.911 -19.072 6.196 1.00 93.38 413 ILE A N 1
ATOM 3244 C CA . ILE A 1 413 ? -7.257 -20.284 5.451 1.00 93.38 413 ILE A CA 1
ATOM 3245 C C . ILE A 1 413 ? -7.553 -21.377 6.483 1.00 93.38 413 ILE A C 1
ATOM 3247 O O . ILE A 1 413 ? -6.768 -21.581 7.414 1.00 93.38 413 ILE A O 1
ATOM 3251 N N . LEU A 1 414 ? -8.691 -22.053 6.344 1.00 92.50 414 LEU A N 1
ATOM 3252 C CA . LEU A 1 414 ? -9.174 -23.091 7.254 1.00 92.50 414 LEU A CA 1
ATOM 3253 C C . LEU A 1 414 ? -8.823 -24.488 6.725 1.00 92.50 414 LEU A C 1
ATOM 3255 O O . LEU A 1 414 ? -8.947 -24.772 5.535 1.00 92.50 414 LEU A O 1
ATOM 3259 N N . ARG A 1 415 ? -8.448 -25.393 7.631 1.00 90.25 415 ARG A N 1
ATOM 3260 C CA . ARG A 1 415 ? -8.118 -26.801 7.327 1.00 90.25 415 ARG A CA 1
ATOM 3261 C C . ARG A 1 415 ? -9.322 -27.579 6.789 1.00 90.25 415 ARG A C 1
ATOM 3263 O O . ARG A 1 415 ? -9.176 -28.526 6.020 1.00 90.25 415 ARG A O 1
ATOM 3270 N N . TYR A 1 416 ? -10.509 -27.203 7.252 1.00 88.50 416 TYR A N 1
ATOM 3271 C CA . TYR A 1 416 ? -11.801 -27.788 6.921 1.00 88.50 416 TYR A CA 1
ATOM 3272 C C . TYR A 1 416 ? -12.856 -26.677 6.860 1.00 88.50 416 TYR A C 1
ATOM 3274 O O . TYR A 1 416 ? -12.680 -25.615 7.456 1.00 88.50 416 TYR A O 1
ATOM 3282 N N . GLN A 1 417 ? -13.940 -26.916 6.121 1.00 84.81 417 GLN A N 1
ATOM 3283 C CA . GLN A 1 417 ? -15.069 -25.989 6.047 1.00 84.81 417 GLN A CA 1
ATOM 3284 C C . GLN A 1 417 ? -15.744 -25.878 7.420 1.00 84.81 417 GLN A C 1
ATOM 3286 O O . GLN A 1 417 ? -16.027 -26.899 8.047 1.00 84.81 417 GLN A O 1
ATOM 3291 N N . LEU A 1 418 ? -16.015 -24.652 7.870 1.00 80.25 418 LEU A N 1
ATOM 3292 C CA . LEU A 1 418 ? -16.626 -24.380 9.171 1.00 80.25 418 LEU A CA 1
ATOM 3293 C C . LEU A 1 418 ? -17.861 -23.496 8.980 1.00 80.25 418 LEU A C 1
ATOM 3295 O O . LEU A 1 418 ? -17.751 -22.372 8.492 1.00 80.25 418 LEU A O 1
ATOM 3299 N N . ASP A 1 419 ? -19.044 -24.002 9.340 1.00 75.56 419 ASP A N 1
ATOM 3300 C CA . ASP A 1 419 ? -20.286 -23.238 9.191 1.00 75.56 419 ASP A CA 1
ATOM 3301 C C . ASP A 1 419 ? -20.476 -22.280 10.372 1.00 75.56 419 ASP A C 1
ATOM 3303 O O . ASP A 1 419 ? -21.100 -22.612 11.382 1.00 75.56 419 ASP A O 1
ATOM 3307 N N . MET A 1 420 ? -19.911 -21.079 10.226 1.00 66.75 420 MET A N 1
ATOM 3308 C CA . MET A 1 420 ? -19.976 -19.977 11.196 1.00 66.75 420 MET A CA 1
ATOM 3309 C C . MET A 1 420 ? -21.390 -19.736 11.751 1.00 66.75 420 MET A C 1
ATOM 3311 O O . MET A 1 420 ? -21.532 -19.407 12.925 1.00 66.75 420 MET A O 1
ATOM 3315 N N . ARG A 1 421 ? -22.436 -19.922 10.929 1.00 64.31 421 ARG A N 1
ATOM 3316 C CA . ARG A 1 421 ? -23.830 -19.593 11.278 1.00 64.31 421 ARG A CA 1
ATOM 3317 C C . ARG A 1 421 ? -24.358 -20.466 12.412 1.00 64.31 421 ARG A C 1
ATOM 3319 O O . ARG A 1 421 ? -24.998 -19.962 13.328 1.00 64.31 421 ARG A O 1
ATOM 3326 N N . SER A 1 422 ? -24.015 -21.754 12.381 1.00 53.44 422 SER A N 1
ATOM 3327 C CA . SER A 1 422 ? -24.395 -22.721 13.420 1.00 53.44 422 SER A CA 1
ATOM 3328 C C . SER A 1 422 ? -23.896 -22.344 14.822 1.00 53.44 422 SER A C 1
ATOM 3330 O O . SER A 1 422 ? -24.524 -22.714 15.810 1.00 53.44 422 SER A O 1
ATOM 3332 N N . PHE A 1 423 ? -22.808 -21.572 14.933 1.00 51.03 423 PHE A N 1
ATOM 3333 C CA . PHE A 1 423 ? -22.244 -21.173 16.226 1.00 51.03 423 PHE A CA 1
ATOM 3334 C C . PHE A 1 423 ? -22.918 -19.944 16.839 1.00 51.03 423 PHE A C 1
ATOM 3336 O O . PHE A 1 423 ? -22.824 -19.770 18.050 1.00 51.03 423 PHE A O 1
ATOM 3343 N N . ASP A 1 424 ? -23.620 -19.134 16.042 1.00 49.81 424 ASP A N 1
ATOM 3344 C CA . ASP A 1 424 ? -24.477 -18.067 16.571 1.00 49.81 424 ASP A CA 1
ATOM 3345 C C . ASP A 1 424 ? -25.862 -18.624 16.981 1.00 49.81 424 ASP A C 1
ATOM 3347 O O . ASP A 1 424 ? -26.482 -18.119 17.918 1.00 49.81 424 ASP A O 1
ATOM 3351 N N . GLU A 1 425 ? -26.326 -19.713 16.346 1.00 39.34 425 GLU A N 1
ATOM 3352 C CA . GLU A 1 425 ? -27.554 -20.434 16.734 1.00 39.34 425 GLU A CA 1
ATOM 3353 C C . GLU A 1 425 ? -27.374 -21.268 18.020 1.00 39.34 425 GLU A C 1
ATOM 3355 O O . GLU A 1 425 ? -28.246 -21.249 18.886 1.00 39.34 425 GLU A O 1
ATOM 3360 N N . LEU A 1 426 ? -26.216 -21.917 18.215 1.00 34.25 426 LEU A N 1
ATOM 3361 C CA . LEU A 1 426 ? -25.891 -22.716 19.416 1.00 34.25 426 LEU A CA 1
ATOM 3362 C C . LEU A 1 426 ? -25.801 -21.913 20.736 1.00 34.25 426 LEU A C 1
ATOM 3364 O O . LEU A 1 426 ? -25.553 -22.494 21.793 1.00 34.25 426 LEU A O 1
ATOM 3368 N N . SER A 1 427 ? -26.014 -20.594 20.699 1.00 37.16 427 SER A N 1
ATOM 3369 C CA . SER A 1 427 ? -26.185 -19.751 21.892 1.00 37.16 427 SER A CA 1
ATOM 3370 C C . SER A 1 427 ? -27.632 -19.648 22.407 1.00 37.16 427 SER A C 1
ATOM 3372 O O . SER A 1 427 ? -27.813 -19.113 23.501 1.00 37.16 427 SER A O 1
ATOM 3374 N N . ASP A 1 428 ? -28.647 -20.123 21.668 1.00 38.03 428 ASP A N 1
ATOM 3375 C CA . ASP A 1 428 ? -30.076 -19.893 21.981 1.00 38.03 428 ASP A CA 1
ATOM 3376 C C . ASP A 1 428 ? -30.993 -21.081 21.577 1.00 38.03 428 ASP A C 1
ATOM 3378 O O . ASP A 1 428 ? -31.931 -20.947 20.789 1.00 38.03 428 ASP A O 1
ATOM 3382 N N . ASP A 1 429 ? -30.721 -22.283 22.106 1.00 27.59 429 ASP A N 1
ATOM 3383 C CA . ASP A 1 429 ? -31.504 -23.507 21.834 1.00 27.59 429 ASP A CA 1
ATOM 3384 C C . ASP A 1 429 ? -32.918 -23.466 22.478 1.00 27.59 429 ASP A C 1
ATOM 3386 O O . ASP A 1 429 ? -33.122 -23.884 23.624 1.00 27.59 429 ASP A O 1
ATOM 3390 N N . GLY A 1 430 ? -33.921 -22.971 21.731 1.00 26.09 430 GLY A N 1
ATOM 3391 C CA . GLY A 1 430 ? -35.269 -22.658 22.246 1.00 26.09 430 GLY A CA 1
ATOM 3392 C C . GLY A 1 430 ? -36.474 -22.985 21.336 1.00 26.09 430 GLY A C 1
ATOM 3393 O O . GLY A 1 430 ? -37.170 -22.083 20.879 1.00 26.09 430 GLY A O 1
ATOM 3394 N N . GLU A 1 431 ? -36.797 -24.277 21.190 1.00 28.58 431 GLU A N 1
ATOM 3395 C CA . GLU A 1 431 ? -38.015 -24.854 20.560 1.00 28.58 431 GLU A CA 1
ATOM 3396 C C . GLU A 1 431 ? -38.245 -24.718 19.030 1.00 28.58 431 GLU A C 1
ATOM 3398 O O . GLU A 1 431 ? -37.755 -23.849 18.319 1.00 28.58 431 GLU A O 1
ATOM 3403 N N . THR A 1 432 ? -39.046 -25.658 18.502 1.00 24.38 432 THR A N 1
ATOM 3404 C CA . THR A 1 432 ? -39.266 -25.929 17.067 1.00 24.38 432 THR A CA 1
ATOM 3405 C C . THR A 1 432 ? -40.720 -25.691 16.635 1.00 24.38 432 THR A C 1
ATOM 3407 O O . THR A 1 432 ? -41.644 -26.000 17.391 1.00 24.38 432 THR A O 1
ATOM 3410 N N . LYS A 1 433 ? -40.961 -25.323 15.362 1.00 25.45 433 LYS A N 1
ATOM 3411 C CA . LYS A 1 433 ? -42.168 -25.755 14.613 1.00 25.45 433 LYS A CA 1
ATOM 3412 C C . LYS A 1 433 ? -41.992 -25.739 13.088 1.00 25.45 433 LYS A C 1
ATOM 3414 O O . LYS A 1 433 ? -40.982 -25.281 12.569 1.00 25.45 433 LYS A O 1
ATOM 3419 N N . GLN A 1 434 ? -42.942 -26.363 12.390 1.00 22.44 434 GLN A N 1
ATOM 3420 C CA . GLN A 1 434 ? -42.759 -26.958 11.059 1.00 22.44 434 GLN A CA 1
ATOM 3421 C C . GLN A 1 434 ? -43.633 -26.312 9.962 1.00 22.44 434 GLN A C 1
ATOM 3423 O O . GLN A 1 434 ? -44.754 -25.905 10.233 1.00 22.44 434 GLN A O 1
ATOM 3428 N N . GLN A 1 435 ? -43.100 -26.307 8.729 1.00 24.19 435 GLN A N 1
ATOM 3429 C CA . GLN A 1 435 ? -43.750 -26.543 7.415 1.00 24.19 435 GLN A CA 1
ATOM 3430 C C . GLN A 1 435 ? -45.206 -26.064 7.149 1.00 24.19 435 GLN A C 1
ATOM 3432 O O . GLN A 1 435 ? -46.128 -26.505 7.822 1.00 24.19 435 GLN A O 1
ATOM 3437 N N . GLN A 1 436 ? -45.451 -25.407 5.993 1.00 22.09 436 GLN A N 1
ATOM 3438 C CA . GLN A 1 436 ? -46.085 -26.063 4.813 1.00 22.09 436 GLN A CA 1
ATOM 3439 C C . GLN A 1 436 ? -46.250 -25.171 3.542 1.00 22.09 436 GLN A C 1
ATOM 3441 O O . GLN A 1 436 ? -46.897 -24.135 3.549 1.00 22.09 436 GLN A O 1
ATOM 3446 N N . HIS A 1 437 ? -45.652 -25.658 2.446 1.00 22.52 437 HIS A N 1
ATOM 3447 C CA . HIS A 1 437 ? -45.977 -25.613 0.998 1.00 22.52 437 HIS A CA 1
ATOM 3448 C C . HIS A 1 437 ? -46.970 -24.629 0.299 1.00 22.52 437 HIS A C 1
ATOM 3450 O O . HIS A 1 437 ? -48.148 -24.559 0.630 1.00 22.52 437 HIS A O 1
ATOM 3456 N N . SER A 1 438 ? -46.545 -24.217 -0.921 1.00 21.94 438 SER A N 1
ATOM 3457 C CA . SER A 1 438 ? -47.336 -24.064 -2.187 1.00 21.94 438 SER A CA 1
ATOM 3458 C C . SER A 1 438 ? -48.229 -22.804 -2.393 1.00 21.94 438 SER A C 1
ATOM 3460 O O . SER A 1 438 ? -48.616 -22.180 -1.418 1.00 21.94 438 SER A O 1
ATOM 3462 N N . PHE A 1 439 ? -48.582 -22.324 -3.611 1.00 21.83 439 PHE A N 1
ATOM 3463 C CA . PHE A 1 439 ? -48.206 -22.672 -5.010 1.00 21.83 439 PHE A CA 1
ATOM 3464 C C . PHE A 1 439 ? -48.320 -21.456 -5.997 1.00 21.83 439 PHE A C 1
ATOM 3466 O O . PHE A 1 439 ? -48.569 -20.330 -5.582 1.00 21.83 439 PHE A O 1
ATOM 3473 N N . LEU A 1 440 ? -48.087 -21.692 -7.300 1.00 22.97 440 LEU A N 1
ATOM 3474 C CA . LEU A 1 440 ? -47.779 -20.755 -8.412 1.00 22.97 440 LEU A CA 1
ATOM 3475 C C . LEU A 1 440 ? -48.826 -19.688 -8.883 1.00 22.97 440 LEU A C 1
ATOM 3477 O O . LEU A 1 440 ? -49.972 -20.041 -9.131 1.00 22.97 440 LEU A O 1
ATOM 3481 N N . LEU A 1 441 ? -48.303 -18.500 -9.285 1.00 29.80 441 LEU A N 1
ATOM 3482 C CA . LEU A 1 441 ? -48.608 -17.687 -10.516 1.00 29.80 441 LEU A CA 1
ATOM 3483 C C . LEU A 1 441 ? -50.033 -17.054 -10.711 1.00 29.80 441 LEU A C 1
ATOM 3485 O O . LEU A 1 441 ? -50.918 -17.393 -9.933 1.00 29.80 441 LEU A O 1
ATOM 3489 N N . PRO A 1 442 ? -50.297 -16.109 -11.677 1.00 30.81 442 PRO A N 1
ATOM 3490 C CA . PRO A 1 442 ? -49.580 -15.830 -12.940 1.00 30.81 442 PRO A CA 1
ATOM 3491 C C . PRO A 1 442 ? -49.392 -14.365 -13.439 1.00 30.81 442 PRO A C 1
ATOM 3493 O O . PRO A 1 442 ? -49.681 -13.370 -12.788 1.00 30.81 442 PRO A O 1
ATOM 3496 N N . PHE A 1 443 ? -48.841 -14.313 -14.657 1.00 24.11 443 PHE A N 1
ATOM 3497 C CA . PHE A 1 443 ? -48.350 -13.223 -15.515 1.00 24.11 443 PHE A CA 1
ATOM 3498 C C . PHE A 1 443 ? -49.454 -12.433 -16.256 1.00 24.11 443 PHE A C 1
ATOM 3500 O O . PHE A 1 443 ? -50.351 -13.067 -16.814 1.00 24.11 443 PHE A O 1
ATOM 3507 N N . ARG A 1 444 ? -49.343 -11.093 -16.409 1.00 24.70 444 ARG A N 1
ATOM 3508 C CA . ARG A 1 444 ? -50.049 -10.360 -17.493 1.00 24.70 444 ARG A CA 1
ATOM 3509 C C . ARG A 1 444 ? -49.449 -8.996 -17.928 1.00 24.70 444 ARG A C 1
ATOM 3511 O O . ARG A 1 444 ? -49.639 -7.999 -17.253 1.00 24.70 444 ARG A O 1
ATOM 3518 N N . GLN A 1 445 ? -48.899 -8.989 -19.151 1.00 24.81 445 GLN A N 1
ATOM 3519 C CA . GLN A 1 445 ? -49.008 -7.957 -20.215 1.00 24.81 445 GLN A CA 1
ATOM 3520 C C . GLN A 1 445 ? -48.432 -6.530 -20.004 1.00 24.81 445 GLN A C 1
ATOM 3522 O O . GLN A 1 445 ? -48.835 -5.786 -19.120 1.00 24.81 445 GLN A O 1
ATOM 3527 N N . GLN A 1 446 ? -47.543 -6.122 -20.921 1.00 24.33 446 GLN A N 1
ATOM 3528 C CA . GLN A 1 446 ? -46.961 -4.773 -21.037 1.00 24.33 446 GLN A CA 1
ATOM 3529 C C . GLN A 1 446 ? -47.770 -3.862 -21.983 1.00 24.33 446 GLN A C 1
ATOM 3531 O O . GLN A 1 446 ? -48.396 -4.351 -22.924 1.00 24.33 446 GLN A O 1
ATOM 3536 N N . VAL A 1 447 ? -47.650 -2.541 -21.798 1.00 25.02 447 VAL A N 1
ATOM 3537 C CA . VAL A 1 447 ? -47.953 -1.490 -22.792 1.00 25.02 447 VAL A CA 1
ATOM 3538 C C . VAL A 1 447 ? -46.802 -0.470 -22.775 1.00 25.02 447 VAL A C 1
ATOM 3540 O O . VAL A 1 447 ? -46.152 -0.280 -21.749 1.00 25.02 447 VAL A O 1
ATOM 3543 N N . THR A 1 448 ? -46.495 0.140 -23.919 1.00 29.02 448 THR A N 1
ATOM 3544 C CA . THR A 1 448 ? -45.312 0.992 -24.128 1.00 29.02 448 THR A CA 1
ATOM 3545 C C . THR A 1 448 ? -45.459 2.406 -23.558 1.00 29.02 448 THR A C 1
ATOM 3547 O O . THR A 1 448 ? -46.300 3.166 -24.029 1.00 29.02 448 THR A O 1
ATOM 3550 N N . MET A 1 449 ? -44.571 2.782 -22.631 1.00 24.77 449 MET A N 1
ATOM 3551 C CA . MET A 1 449 ? -44.342 4.157 -22.158 1.00 24.77 449 MET A CA 1
ATOM 3552 C C . MET A 1 449 ? -42.831 4.366 -21.958 1.00 24.77 449 MET A C 1
ATOM 3554 O O . MET A 1 449 ? -42.253 3.789 -21.033 1.00 24.77 449 MET A O 1
ATOM 3558 N N . ALA A 1 450 ? -42.188 5.147 -22.833 1.00 29.16 450 ALA A N 1
ATOM 3559 C CA . ALA A 1 450 ? -40.736 5.374 -22.814 1.00 29.16 450 ALA A CA 1
ATOM 3560 C C . ALA A 1 450 ? -40.367 6.781 -22.311 1.00 29.16 450 ALA A C 1
ATOM 3562 O O . ALA A 1 450 ? -39.725 6.908 -21.271 1.00 29.16 450 ALA A O 1
ATOM 3563 N N . ASP A 1 451 ? -40.825 7.828 -23.002 1.00 27.70 451 ASP A N 1
ATOM 3564 C CA . ASP A 1 451 ? -40.329 9.197 -22.786 1.00 27.70 451 ASP A CA 1
ATOM 3565 C C . ASP A 1 451 ? -40.834 9.848 -21.483 1.00 27.70 451 ASP A C 1
ATOM 3567 O O . ASP A 1 451 ? -40.161 10.697 -20.906 1.00 27.70 451 ASP A O 1
ATOM 3571 N N . GLY A 1 452 ? -41.974 9.395 -20.946 1.00 32.94 452 GLY A N 1
ATOM 3572 C CA . GLY A 1 452 ? -42.517 9.883 -19.669 1.00 32.94 452 GLY A CA 1
ATOM 3573 C C . GLY A 1 452 ? -41.735 9.451 -18.418 1.00 32.94 452 GLY A C 1
ATOM 3574 O O . GLY A 1 452 ? -42.052 9.895 -17.321 1.00 32.94 452 GLY A O 1
ATOM 3575 N N . GLN A 1 453 ? -40.725 8.581 -18.545 1.00 43.88 453 GLN A N 1
ATOM 3576 C CA . GLN A 1 453 ? -39.997 8.050 -17.385 1.00 43.88 453 GLN A CA 1
ATOM 3577 C C . GLN A 1 453 ? -38.874 8.956 -16.860 1.00 43.88 453 GLN A C 1
ATOM 3579 O O . GLN A 1 453 ? -38.307 8.645 -15.813 1.00 43.88 453 GLN A O 1
ATOM 3584 N N . GLU A 1 454 ? -38.471 10.003 -17.584 1.00 44.25 454 GLU A N 1
ATOM 3585 C CA . GLU A 1 454 ? -37.330 10.849 -17.192 1.00 44.25 454 GLU A CA 1
ATOM 3586 C C . GLU A 1 454 ? -37.775 12.060 -16.349 1.00 44.25 454 GLU A C 1
ATOM 3588 O O . GLU A 1 454 ? -37.142 12.381 -15.341 1.00 44.25 454 GLU A O 1
ATOM 3593 N N . SER A 1 455 ? -38.926 12.659 -16.673 1.00 47.84 455 SER A N 1
ATOM 3594 C CA . SER A 1 455 ? -39.575 13.706 -15.869 1.00 47.84 455 SER A CA 1
ATOM 3595 C C . SER A 1 455 ? -40.071 13.179 -14.517 1.00 47.84 455 SER A C 1
ATOM 3597 O O . SER A 1 455 ? -39.730 13.755 -13.485 1.00 47.84 455 SER A O 1
ATOM 3599 N N . ASP A 1 456 ? -40.772 12.040 -14.496 1.00 56.06 456 ASP A N 1
ATOM 3600 C CA . ASP A 1 456 ? -41.237 11.379 -13.264 1.00 56.06 456 ASP A CA 1
ATOM 3601 C C . ASP A 1 456 ? -40.083 11.143 -12.266 1.00 56.06 456 ASP A C 1
ATOM 3603 O O . ASP A 1 456 ? -40.182 11.519 -11.095 1.00 56.06 456 ASP A O 1
ATOM 3607 N N . LYS A 1 457 ? -38.936 10.629 -12.740 1.00 60.75 457 LYS A N 1
ATOM 3608 C CA . LYS A 1 457 ? -37.728 10.431 -11.914 1.00 60.75 457 LYS A CA 1
ATOM 3609 C C . LYS A 1 457 ? -37.181 11.743 -11.358 1.00 60.75 457 LYS A C 1
ATOM 3611 O O . LYS A 1 457 ? -36.760 11.781 -10.205 1.00 60.75 457 LYS A O 1
ATOM 3616 N N . ASN A 1 458 ? -37.195 12.828 -12.134 1.00 60.66 458 ASN A N 1
ATOM 3617 C CA . ASN A 1 458 ? -36.759 14.142 -11.652 1.00 60.66 458 ASN A CA 1
ATOM 3618 C C . ASN A 1 458 ? -37.683 14.686 -10.544 1.00 60.66 458 ASN A C 1
ATOM 3620 O O . ASN A 1 458 ? -37.193 15.279 -9.578 1.00 60.66 458 ASN A O 1
ATOM 3624 N N . ILE A 1 459 ? -38.992 14.427 -10.627 1.00 63.03 459 ILE A N 1
ATOM 3625 C CA . ILE A 1 459 ? -39.965 14.784 -9.582 1.00 63.03 459 ILE A CA 1
ATOM 3626 C C . ILE A 1 459 ? -39.747 13.929 -8.324 1.00 63.03 459 ILE A C 1
ATOM 3628 O O . ILE A 1 459 ? -39.738 14.463 -7.215 1.00 63.03 459 ILE A O 1
ATOM 3632 N N . GLU A 1 460 ? -39.510 12.623 -8.462 1.00 66.00 460 GLU A N 1
ATOM 3633 C CA . GLU A 1 460 ? -39.207 11.721 -7.338 1.00 66.00 460 GLU A CA 1
ATOM 3634 C C . GLU A 1 460 ? -37.883 12.084 -6.645 1.00 66.00 460 GLU A C 1
ATOM 3636 O O . GLU A 1 460 ? -37.830 12.194 -5.417 1.00 66.00 460 GLU A O 1
ATOM 3641 N N . ILE A 1 461 ? -36.840 12.398 -7.419 1.00 68.88 461 ILE A N 1
ATOM 3642 C CA . ILE A 1 461 ? -35.562 12.938 -6.929 1.00 68.88 461 ILE A CA 1
ATOM 3643 C C . ILE A 1 461 ? -35.771 14.263 -6.179 1.00 68.88 461 ILE A C 1
ATOM 3645 O O . ILE A 1 461 ? -35.128 14.488 -5.150 1.00 68.88 461 ILE A O 1
ATOM 3649 N N . TRP A 1 462 ? -36.664 15.143 -6.649 1.00 66.25 462 TRP A N 1
ATOM 3650 C CA . TRP A 1 462 ? -37.015 16.378 -5.939 1.00 66.25 462 TRP A CA 1
ATOM 3651 C C . TRP A 1 462 ? -37.752 16.096 -4.624 1.00 66.25 462 TRP A C 1
ATOM 3653 O O . TRP A 1 462 ? -37.375 16.659 -3.592 1.00 66.25 462 TRP A O 1
ATOM 3663 N N . LYS A 1 463 ? -38.740 15.187 -4.626 1.00 66.94 463 LYS A N 1
ATOM 3664 C CA . LYS A 1 463 ? -39.466 14.776 -3.413 1.00 66.94 463 LYS A CA 1
ATOM 3665 C C . LYS A 1 463 ? -38.510 14.214 -2.366 1.00 66.94 463 LYS A C 1
ATOM 3667 O O . LYS A 1 463 ? -38.539 14.668 -1.227 1.00 66.94 463 LYS A O 1
ATOM 3672 N N . ILE A 1 464 ? -37.609 13.311 -2.755 1.00 73.88 464 ILE A N 1
ATOM 3673 C CA . ILE A 1 464 ? -36.621 12.710 -1.848 1.00 73.88 464 ILE A CA 1
ATOM 3674 C C . ILE A 1 464 ? -35.617 13.759 -1.346 1.00 73.88 464 ILE A C 1
ATOM 3676 O O . ILE A 1 464 ? -35.361 13.816 -0.147 1.00 73.88 464 ILE A O 1
ATOM 3680 N N . LYS A 1 465 ? -35.123 14.672 -2.196 1.00 68.62 465 LYS A N 1
ATOM 3681 C CA . LYS A 1 465 ? -34.256 15.790 -1.759 1.00 68.62 465 LYS A CA 1
ATOM 3682 C C . LYS A 1 465 ? -34.943 16.728 -0.762 1.00 68.62 465 LYS A C 1
ATOM 3684 O O . LYS A 1 465 ? -34.307 17.190 0.186 1.00 68.62 465 LYS A O 1
ATOM 3689 N N . LYS A 1 466 ? -36.237 17.010 -0.945 1.00 69.62 466 LYS A N 1
ATOM 3690 C CA . LYS A 1 466 ? -37.032 17.788 0.015 1.00 69.62 466 LYS A CA 1
ATOM 3691 C C . LYS A 1 466 ? -37.259 17.007 1.315 1.00 69.62 466 LYS A C 1
ATOM 3693 O O . LYS A 1 466 ? -37.134 17.589 2.391 1.00 69.62 466 LYS A O 1
ATOM 3698 N N . LEU A 1 467 ? -37.543 15.708 1.215 1.00 75.06 467 LEU A N 1
ATOM 3699 C CA . LEU A 1 467 ? -37.781 14.825 2.353 1.00 75.06 467 LEU A CA 1
ATOM 3700 C C . LEU A 1 467 ? -36.534 14.683 3.231 1.00 75.06 467 LEU A C 1
ATOM 3702 O O . LEU A 1 467 ? -36.627 14.891 4.434 1.00 75.06 467 LEU A O 1
ATOM 3706 N N . ILE A 1 468 ? -35.364 14.431 2.635 1.00 79.31 468 ILE A N 1
ATOM 3707 C CA . ILE A 1 468 ? -34.068 14.398 3.332 1.00 79.31 468 ILE A CA 1
ATOM 3708 C C . ILE A 1 468 ? -33.853 15.693 4.118 1.00 79.31 468 ILE A C 1
ATOM 3710 O O . ILE A 1 468 ? -33.613 15.640 5.319 1.00 79.31 468 ILE A O 1
ATOM 3714 N N . LYS A 1 469 ? -34.058 16.860 3.491 1.00 75.31 469 LYS A N 1
ATOM 3715 C CA . LYS A 1 469 ? -33.921 18.154 4.176 1.00 75.31 469 LYS A CA 1
ATOM 3716 C C . LYS A 1 469 ? -34.902 18.314 5.353 1.00 75.31 469 LYS A C 1
ATOM 3718 O O . LYS A 1 469 ? -34.553 18.930 6.358 1.00 75.31 469 LYS A O 1
ATOM 3723 N N . ALA A 1 470 ? -36.123 17.784 5.243 1.00 75.75 470 ALA A N 1
ATOM 3724 C CA . ALA A 1 470 ? -37.088 17.789 6.343 1.00 75.75 470 ALA A CA 1
ATOM 3725 C C . ALA A 1 470 ? -36.645 16.856 7.488 1.00 75.75 470 ALA A C 1
ATOM 3727 O O . ALA A 1 470 ? -36.632 17.274 8.646 1.00 75.75 470 ALA A O 1
ATOM 3728 N N . LEU A 1 471 ? -36.202 15.638 7.162 1.00 79.38 471 LEU A N 1
ATOM 3729 C CA . LEU A 1 471 ? -35.686 14.644 8.110 1.00 79.38 471 LEU A CA 1
ATOM 3730 C C . LEU A 1 471 ? -34.407 15.122 8.827 1.00 79.38 471 LEU A C 1
ATOM 3732 O O . LEU A 1 471 ? -34.247 14.860 10.013 1.00 79.38 471 LEU A O 1
ATOM 3736 N N . GLU A 1 472 ? -33.536 15.872 8.147 1.00 77.56 472 GLU A N 1
ATOM 3737 C CA . GLU A 1 472 ? -32.334 16.502 8.721 1.00 77.56 472 GLU A CA 1
ATOM 3738 C C . GLU A 1 472 ? -32.657 17.683 9.652 1.00 77.56 472 GLU A C 1
ATOM 3740 O O . GLU A 1 472 ? -31.916 17.951 10.601 1.00 77.56 472 GLU A O 1
ATOM 3745 N N . SER A 1 473 ? -33.762 18.395 9.399 1.00 75.00 473 SER A N 1
ATOM 3746 C CA . SER A 1 473 ? -34.249 19.455 10.293 1.00 75.00 473 SER A CA 1
ATOM 3747 C C . SER A 1 473 ? -34.976 18.915 11.531 1.00 75.00 473 SER A C 1
ATOM 3749 O O . SER A 1 473 ? -35.018 19.588 12.559 1.00 75.00 473 SER A O 1
ATOM 3751 N N . ALA A 1 474 ? -35.506 17.692 11.457 1.00 75.19 474 ALA A N 1
ATOM 3752 C CA . ALA A 1 474 ? -36.193 17.026 12.553 1.00 75.19 474 ALA A CA 1
ATOM 3753 C C . ALA A 1 474 ? -35.206 16.527 13.624 1.00 75.19 474 ALA A C 1
ATOM 3755 O O . ALA A 1 474 ? -34.310 15.727 13.349 1.00 75.19 474 ALA A O 1
ATOM 3756 N N . ARG A 1 475 ? -35.407 16.951 14.877 1.00 72.25 475 ARG A N 1
ATOM 3757 C CA . ARG A 1 475 ? -34.664 16.456 16.046 1.00 72.25 475 ARG A CA 1
ATOM 3758 C C . ARG A 1 475 ? -35.618 15.928 17.110 1.00 72.25 475 ARG A C 1
ATOM 3760 O O . ARG A 1 475 ? -36.662 16.528 17.361 1.00 72.25 475 ARG A O 1
ATOM 3767 N N . GLY A 1 476 ? -35.240 14.809 17.719 1.00 69.50 476 GLY A N 1
ATOM 3768 C CA . GLY A 1 476 ? -35.964 14.181 18.820 1.00 69.50 476 GLY A CA 1
ATOM 3769 C C . GLY A 1 476 ? -35.389 14.552 20.189 1.00 69.50 476 GLY A C 1
ATOM 3770 O O . GLY A 1 476 ? -34.205 14.876 20.323 1.00 69.50 476 GLY A O 1
ATOM 3771 N N . ASN A 1 477 ? -36.226 14.473 21.224 1.00 66.69 477 ASN A N 1
ATOM 3772 C CA . ASN A 1 477 ? -35.800 14.606 22.618 1.00 66.69 477 ASN A CA 1
ATOM 3773 C C . ASN A 1 477 ? -35.261 13.261 23.124 1.00 66.69 477 ASN A C 1
ATOM 3775 O O . ASN A 1 477 ? -36.025 12.385 23.527 1.00 66.69 477 ASN A O 1
ATOM 3779 N N . GLY A 1 478 ? -33.937 13.100 23.104 1.00 69.25 478 GLY A N 1
ATOM 3780 C CA . GLY A 1 478 ? -33.305 11.802 23.358 1.00 69.25 478 GLY A CA 1
ATOM 3781 C C . GLY A 1 478 ? -33.517 10.823 22.200 1.00 69.25 478 GLY A C 1
ATOM 3782 O O . GLY A 1 478 ? -33.953 11.223 21.116 1.00 69.25 478 GLY A O 1
ATOM 3783 N N . THR A 1 479 ? -33.192 9.549 22.434 1.00 75.31 479 THR A N 1
ATOM 3784 C CA . THR A 1 479 ? -33.085 8.486 21.417 1.00 75.31 479 THR A CA 1
ATOM 3785 C C . THR A 1 479 ? -34.470 8.068 20.928 1.00 75.31 479 THR A C 1
ATOM 3787 O O . THR A 1 479 ? -35.003 7.038 21.322 1.00 75.31 479 THR A O 1
ATOM 3790 N N . SER A 1 480 ? -35.112 8.930 20.155 1.00 76.50 480 SER A N 1
ATOM 3791 C CA . SER A 1 480 ? -36.548 8.896 19.865 1.00 76.50 480 SER A CA 1
ATOM 3792 C C . SER A 1 480 ? -36.850 8.906 18.366 1.00 76.50 480 SER A C 1
ATOM 3794 O O . SER A 1 480 ? -38.010 9.035 17.978 1.00 76.50 480 SER A O 1
ATOM 3796 N N . MET A 1 481 ? -35.812 8.755 17.538 1.00 85.56 481 MET A N 1
ATOM 3797 C CA . MET A 1 481 ? -35.856 8.813 16.080 1.00 85.56 481 MET A CA 1
ATOM 3798 C C . MET A 1 481 ? -35.293 7.505 15.513 1.00 85.56 481 MET A C 1
ATOM 3800 O O . MET A 1 481 ? -34.088 7.255 15.561 1.00 85.56 481 MET A O 1
ATOM 3804 N N . ILE A 1 482 ? -36.174 6.661 14.981 1.00 88.44 482 ILE A N 1
ATOM 3805 C CA . ILE A 1 482 ? -35.837 5.382 14.355 1.00 88.44 482 ILE A CA 1
ATOM 3806 C C . ILE A 1 482 ? -35.702 5.579 12.847 1.00 88.44 482 ILE A C 1
ATOM 3808 O O . ILE A 1 482 ? -36.593 6.121 12.191 1.00 88.44 482 ILE A O 1
ATOM 3812 N N . SER A 1 483 ? -34.587 5.100 12.304 1.00 89.94 483 SER A N 1
ATOM 3813 C CA . SER A 1 483 ? -34.301 5.023 10.872 1.00 8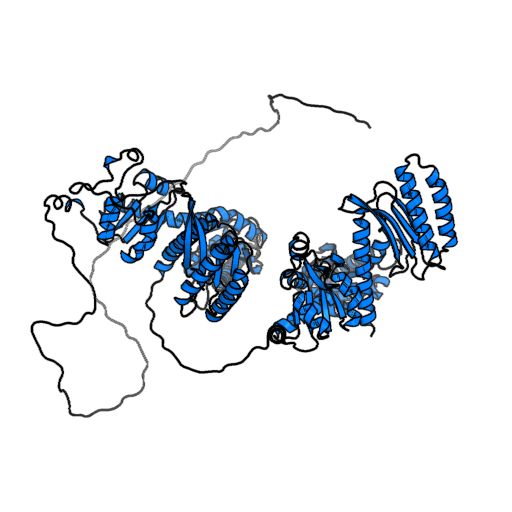9.94 483 SER A CA 1
ATOM 3814 C C . SER A 1 483 ? -34.203 3.553 10.474 1.00 89.94 483 SER A C 1
ATOM 3816 O O . SER A 1 483 ? -33.242 2.888 10.858 1.00 89.94 483 SER A O 1
ATOM 3818 N N . LEU A 1 484 ? -35.190 3.048 9.732 1.00 88.12 484 LEU A N 1
ATOM 3819 C CA . LEU A 1 484 ? -35.240 1.675 9.230 1.00 88.12 484 LEU A CA 1
ATOM 3820 C C . LEU A 1 484 ? -35.184 1.668 7.696 1.00 88.12 484 LEU A C 1
ATOM 3822 O O . LEU A 1 484 ? -35.948 2.366 7.031 1.00 88.12 484 LEU A O 1
ATOM 3826 N N . ILE A 1 485 ? -34.311 0.836 7.133 1.00 88.88 485 ILE A N 1
ATOM 3827 C CA . ILE A 1 485 ? -34.192 0.593 5.692 1.00 88.88 485 ILE A CA 1
ATOM 3828 C C . ILE A 1 485 ? -34.146 -0.916 5.462 1.00 88.88 485 ILE A C 1
ATOM 3830 O O . ILE A 1 485 ? -33.303 -1.613 6.030 1.00 88.88 485 ILE A O 1
ATOM 3834 N N . MET A 1 486 ? -35.054 -1.409 4.621 1.00 87.00 486 MET A N 1
ATOM 3835 C CA . MET A 1 486 ? -35.162 -2.807 4.218 1.00 87.00 486 MET A CA 1
ATOM 3836 C C . MET A 1 486 ? -34.803 -2.953 2.732 1.00 87.00 486 MET A C 1
ATOM 3838 O O . MET A 1 486 ? -35.501 -2.370 1.895 1.00 87.00 486 MET A O 1
ATOM 3842 N N . PRO A 1 487 ? -33.771 -3.736 2.374 1.00 85.31 487 PRO A N 1
ATOM 3843 C CA . PRO A 1 487 ? -33.406 -3.951 0.983 1.00 85.31 487 PRO A CA 1
ATOM 3844 C C . PRO A 1 487 ? -34.425 -4.859 0.273 1.00 85.31 487 PRO A C 1
ATOM 3846 O O . PRO A 1 487 ? -35.135 -5.640 0.923 1.00 85.31 487 PRO A O 1
ATOM 3849 N N . PRO A 1 488 ? -34.520 -4.804 -1.066 1.00 77.94 488 PRO A N 1
ATOM 3850 C CA . PRO A 1 488 ? -35.421 -5.675 -1.799 1.00 77.94 488 PRO A CA 1
ATOM 3851 C C . PRO A 1 488 ? -35.018 -7.140 -1.594 1.00 77.94 488 PRO A C 1
ATOM 3853 O O . PRO A 1 488 ? -33.837 -7.486 -1.628 1.00 77.94 488 PRO A O 1
ATOM 3856 N N . ARG A 1 489 ? -36.026 -8.010 -1.438 1.00 77.69 489 ARG A N 1
ATOM 3857 C CA . ARG A 1 489 ? -35.929 -9.436 -1.042 1.00 77.69 489 ARG A CA 1
ATOM 3858 C C . ARG A 1 489 ? -35.726 -9.714 0.459 1.00 77.69 489 ARG A C 1
ATOM 3860 O O . ARG A 1 489 ? -35.737 -10.889 0.823 1.00 77.69 489 ARG A O 1
ATOM 3867 N N . ASP A 1 490 ? -35.607 -8.707 1.330 1.00 79.62 490 ASP A N 1
ATOM 3868 C CA . ASP A 1 490 ? -35.656 -8.931 2.787 1.00 79.62 490 ASP A CA 1
ATOM 3869 C C . ASP A 1 490 ? -37.059 -9.390 3.248 1.00 79.62 490 ASP A C 1
ATOM 3871 O O . ASP A 1 490 ? -38.057 -9.236 2.537 1.00 79.62 490 ASP A O 1
ATOM 3875 N N . GLN A 1 491 ? -37.150 -9.968 4.448 1.00 83.44 491 GLN A N 1
ATOM 3876 C CA . GLN A 1 491 ? -38.398 -10.465 5.025 1.00 83.44 491 GLN A CA 1
ATOM 3877 C C . GLN A 1 491 ? -38.906 -9.572 6.163 1.00 83.44 491 GLN A C 1
ATOM 3879 O O . GLN A 1 491 ? -38.225 -9.345 7.162 1.00 83.44 491 GLN A O 1
ATOM 3884 N N . ILE A 1 492 ? -40.167 -9.144 6.063 1.00 85.75 492 ILE A N 1
ATOM 3885 C CA . ILE A 1 492 ? -40.843 -8.323 7.085 1.00 85.75 492 ILE A CA 1
ATOM 3886 C C . ILE A 1 492 ? -40.967 -9.067 8.423 1.00 85.75 492 ILE A C 1
ATOM 3888 O O . ILE A 1 492 ? -40.891 -8.443 9.477 1.00 85.75 492 ILE A O 1
ATOM 3892 N N . SER A 1 493 ? -41.055 -10.399 8.405 1.00 85.50 493 SER A N 1
ATOM 3893 C CA . SER A 1 493 ? -40.981 -11.260 9.596 1.00 85.50 493 SER A CA 1
ATOM 3894 C C . SER A 1 493 ? -39.688 -11.056 10.398 1.00 85.50 493 SER A C 1
ATOM 3896 O O . SER A 1 493 ? -39.755 -10.855 11.610 1.00 85.50 493 SER A O 1
ATOM 3898 N N . ARG A 1 494 ? -38.524 -11.039 9.731 1.00 88.06 494 ARG A N 1
ATOM 3899 C CA . ARG A 1 494 ? -37.193 -10.856 10.343 1.00 88.06 494 ARG A CA 1
ATOM 3900 C C . ARG A 1 494 ? -37.099 -9.522 11.082 1.00 88.06 494 ARG A C 1
ATOM 3902 O O . ARG A 1 494 ? -36.717 -9.477 12.249 1.00 88.06 494 ARG A O 1
ATOM 3909 N N . VAL A 1 495 ? -37.506 -8.445 10.413 1.00 86.06 495 VAL A N 1
ATOM 3910 C CA . VAL A 1 495 ? -37.493 -7.087 10.973 1.00 86.06 495 VAL A CA 1
ATOM 3911 C C . VAL A 1 495 ? -38.570 -6.902 12.049 1.00 86.06 495 VAL A C 1
ATOM 3913 O O . VAL A 1 495 ? -38.333 -6.213 13.035 1.00 86.06 495 VAL A O 1
ATOM 3916 N N . THR A 1 496 ? -39.718 -7.576 11.932 1.00 87.75 496 THR A N 1
ATOM 3917 C CA . THR A 1 496 ? -40.760 -7.563 12.973 1.00 87.75 496 THR A CA 1
ATOM 3918 C C . THR A 1 496 ? -40.311 -8.294 14.242 1.00 87.75 496 THR A C 1
ATOM 3920 O O . THR A 1 496 ? -40.636 -7.818 15.328 1.00 87.75 496 THR A O 1
ATOM 3923 N N . LYS A 1 497 ? -39.540 -9.395 14.139 1.00 88.94 497 LYS A N 1
ATOM 3924 C CA . LYS A 1 497 ? -38.908 -10.037 15.309 1.00 88.94 497 LYS A CA 1
ATOM 3925 C C . LYS A 1 497 ? -37.918 -9.075 15.973 1.00 88.94 497 LYS A C 1
ATOM 3927 O O . LYS A 1 497 ? -38.103 -8.751 17.139 1.00 88.94 497 LYS A O 1
ATOM 3932 N N . MET A 1 498 ? -36.970 -8.532 15.201 1.00 88.88 498 MET A N 1
ATOM 3933 C CA . MET A 1 498 ? -35.969 -7.577 15.701 1.00 88.88 498 MET A CA 1
ATOM 3934 C C . MET A 1 498 ? -36.611 -6.372 16.411 1.00 88.88 498 MET A C 1
ATOM 3936 O O . MET A 1 498 ? -36.226 -6.049 17.529 1.00 88.88 498 MET A O 1
ATOM 3940 N N . LEU A 1 499 ? -37.662 -5.767 15.844 1.00 88.19 499 LEU A N 1
ATOM 3941 C CA . LEU A 1 499 ? -38.401 -4.682 16.506 1.00 88.19 499 LEU A CA 1
ATOM 3942 C C . LEU A 1 499 ? -39.170 -5.126 17.765 1.00 88.19 499 LEU A C 1
ATOM 3944 O O . LEU A 1 499 ? -39.571 -4.274 18.555 1.00 88.19 499 LEU A O 1
ATOM 3948 N N . GLY A 1 500 ? -39.436 -6.419 17.952 1.00 89.00 500 GLY A N 1
ATOM 3949 C CA . GLY A 1 500 ? -39.980 -6.985 19.189 1.00 89.00 500 GLY A CA 1
ATOM 3950 C C . GLY A 1 500 ? -38.909 -7.141 20.272 1.00 89.00 500 GLY A C 1
ATOM 3951 O O . GLY A 1 500 ? -39.122 -6.722 21.410 1.00 89.00 500 GLY A O 1
ATOM 3952 N N . ASP A 1 501 ? -37.741 -7.659 19.896 1.00 88.19 501 ASP A N 1
ATOM 3953 C CA . ASP A 1 501 ? -36.582 -7.835 20.780 1.00 88.19 501 ASP A CA 1
ATOM 3954 C C . ASP A 1 501 ? -36.055 -6.460 21.266 1.00 88.19 501 ASP A C 1
ATOM 3956 O O . ASP A 1 501 ? -35.794 -6.239 22.455 1.00 88.19 501 ASP A O 1
ATOM 3960 N N . GLU A 1 502 ? -36.036 -5.474 20.364 1.00 86.12 502 GLU A N 1
ATOM 3961 C CA . GLU A 1 502 ? -35.768 -4.058 20.644 1.00 86.12 502 GLU A CA 1
ATOM 3962 C C . GLU A 1 502 ? -36.825 -3.418 21.558 1.00 86.12 502 GLU A C 1
ATOM 3964 O O . GLU A 1 502 ? -36.477 -2.659 22.462 1.00 86.12 502 GLU A O 1
ATOM 3969 N N . PHE A 1 503 ? -38.116 -3.743 21.397 1.00 88.12 503 PHE A N 1
ATOM 3970 C CA . PHE A 1 503 ? -39.174 -3.267 22.302 1.00 88.12 503 PHE A CA 1
ATOM 3971 C C . PHE A 1 503 ? -38.972 -3.807 23.728 1.00 88.12 503 PHE A C 1
ATOM 3973 O O . PHE A 1 503 ? -39.098 -3.061 24.704 1.00 88.12 503 PHE A O 1
ATOM 3980 N N . GLY A 1 504 ? -38.608 -5.088 23.854 1.00 86.12 504 GLY A N 1
ATOM 3981 C CA . GLY A 1 504 ? -38.241 -5.704 25.130 1.00 86.12 504 GLY A CA 1
ATOM 3982 C C . GLY A 1 504 ? -37.053 -4.994 25.783 1.00 86.12 504 GLY A C 1
ATOM 3983 O O . GLY A 1 504 ? -37.137 -4.580 26.942 1.00 86.12 504 GLY A O 1
ATOM 3984 N N . THR A 1 505 ? -35.988 -4.758 25.019 1.00 85.00 505 THR A N 1
ATOM 3985 C CA . THR A 1 505 ? -34.775 -4.066 25.482 1.00 85.00 505 THR A CA 1
ATOM 3986 C C . THR A 1 505 ? -35.062 -2.618 25.897 1.00 85.00 505 THR A C 1
ATOM 3988 O O . THR A 1 505 ? -34.715 -2.200 27.007 1.00 85.00 505 THR A O 1
ATOM 3991 N N . ALA A 1 506 ? -35.792 -1.866 25.069 1.00 83.62 506 ALA A N 1
ATOM 3992 C CA . ALA A 1 506 ? -36.203 -0.491 25.341 1.00 83.62 506 ALA A CA 1
ATOM 3993 C C . ALA A 1 506 ? -37.058 -0.353 26.611 1.00 83.62 506 ALA A C 1
ATOM 3995 O O . ALA A 1 506 ? -36.986 0.672 27.295 1.00 83.62 506 ALA A O 1
ATOM 3996 N N . SER A 1 507 ? -37.828 -1.383 26.981 1.00 85.44 507 SER A N 1
ATOM 3997 C CA . SER A 1 507 ? -38.659 -1.362 28.191 1.00 85.44 507 SER A CA 1
ATOM 3998 C C . SER A 1 507 ? -37.856 -1.173 29.489 1.00 85.44 507 SER A C 1
ATOM 4000 O O . SER A 1 507 ? -38.402 -0.664 30.470 1.00 85.44 507 SER A O 1
ATOM 4002 N N . ASN A 1 508 ? -36.553 -1.483 29.480 1.00 84.75 508 ASN A N 1
ATOM 4003 C CA . ASN A 1 508 ? -35.649 -1.363 30.627 1.00 84.75 508 ASN A CA 1
ATOM 4004 C C . ASN A 1 508 ? -34.997 0.029 30.781 1.00 84.75 508 ASN A C 1
ATOM 4006 O O . ASN A 1 508 ? -34.332 0.292 31.786 1.00 84.75 508 ASN A O 1
ATOM 4010 N N . ILE A 1 509 ? -35.197 0.959 29.835 1.00 84.62 509 ILE A N 1
ATOM 4011 C CA . ILE A 1 509 ? -34.563 2.292 29.843 1.00 84.62 509 ILE A CA 1
ATOM 4012 C C . ILE A 1 509 ? -34.892 3.059 31.136 1.00 84.62 509 ILE A C 1
ATOM 4014 O O . ILE A 1 509 ? -36.057 3.315 31.450 1.00 84.62 509 ILE A O 1
ATOM 4018 N N . LYS A 1 510 ? -33.864 3.463 31.897 1.00 83.50 510 LYS A N 1
ATOM 4019 C CA . LYS A 1 510 ? -34.014 4.066 33.241 1.00 83.50 510 LYS A CA 1
ATOM 4020 C C . LYS A 1 510 ? -34.810 5.385 33.246 1.00 83.50 510 LYS A C 1
ATOM 4022 O O . LYS A 1 510 ? -35.534 5.648 34.201 1.00 83.50 510 LYS A O 1
ATOM 4027 N N . SER A 1 511 ? -34.727 6.191 32.184 1.00 82.56 511 SER A N 1
ATOM 4028 C CA . SER A 1 511 ? -35.532 7.416 32.034 1.00 82.56 511 SER A CA 1
ATOM 4029 C C . SER A 1 511 ? -36.949 7.095 31.551 1.00 82.56 511 SER A C 1
ATOM 4031 O O . SER A 1 511 ? -37.124 6.611 30.434 1.00 82.56 511 SER A O 1
ATOM 4033 N N . ARG A 1 512 ? -37.969 7.413 32.364 1.00 81.38 512 ARG A N 1
ATOM 4034 C CA . ARG A 1 512 ? -39.391 7.192 32.030 1.00 81.38 512 ARG A CA 1
ATOM 4035 C C . ARG A 1 512 ? -39.810 7.879 30.725 1.00 81.38 512 ARG A C 1
ATOM 4037 O O . ARG A 1 512 ? -40.540 7.273 29.950 1.00 81.38 512 ARG A O 1
ATOM 4044 N N . VAL A 1 513 ? -39.349 9.111 30.492 1.00 79.62 513 VAL A N 1
ATOM 4045 C CA . VAL A 1 513 ? -39.703 9.893 29.294 1.00 79.62 513 VAL A CA 1
ATOM 4046 C C . VAL A 1 513 ? -39.099 9.242 28.050 1.00 79.62 513 VAL A C 1
ATOM 4048 O O . VAL A 1 513 ? -39.839 8.825 27.167 1.00 79.62 513 VAL A O 1
ATOM 4051 N N . ASN A 1 514 ? -37.777 9.028 28.035 1.00 78.75 514 ASN A N 1
ATOM 4052 C CA . ASN A 1 514 ? -37.094 8.414 26.890 1.00 78.75 514 ASN A CA 1
ATOM 4053 C C . ASN A 1 514 ? -37.629 7.000 26.598 1.00 78.75 514 ASN A C 1
ATOM 4055 O O . ASN A 1 514 ? -37.860 6.658 25.445 1.00 78.75 514 ASN A O 1
ATOM 4059 N N . ARG A 1 515 ? -37.916 6.201 27.640 1.00 85.25 515 ARG A N 1
ATOM 4060 C CA . ARG A 1 515 ? -38.579 4.892 27.511 1.00 85.25 515 ARG A CA 1
ATOM 4061 C C . ARG A 1 515 ? -39.916 5.007 26.770 1.00 85.25 515 ARG A C 1
ATOM 4063 O O . ARG A 1 515 ? -40.177 4.230 25.859 1.00 85.25 515 ARG A O 1
ATOM 4070 N N . GLN A 1 516 ? -40.761 5.966 27.150 1.00 83.88 516 GLN A N 1
ATOM 4071 C CA . GLN A 1 516 ? -42.083 6.150 26.548 1.00 83.88 516 GLN A CA 1
ATOM 4072 C C . GLN A 1 516 ? -41.995 6.624 25.085 1.00 83.88 516 GLN A C 1
ATOM 4074 O O . GLN A 1 516 ? -42.775 6.149 24.258 1.00 83.88 516 GLN A O 1
ATOM 4079 N N . SER A 1 517 ? -41.021 7.475 24.746 1.00 81.50 517 SER A N 1
ATOM 4080 C CA . SER A 1 517 ? -40.762 7.905 23.363 1.00 81.50 517 SER A CA 1
ATOM 4081 C C . SER A 1 517 ? -40.230 6.766 22.486 1.00 81.50 517 SER A C 1
ATOM 4083 O O . SER A 1 517 ? -40.786 6.526 21.415 1.00 81.50 517 SER A O 1
ATOM 4085 N N . VAL A 1 518 ? -39.233 6.001 22.959 1.00 83.50 518 VAL A N 1
ATOM 4086 C CA . VAL A 1 518 ? -38.666 4.839 22.238 1.00 83.50 518 VAL A CA 1
ATOM 4087 C C . VAL A 1 518 ? -39.742 3.785 21.973 1.00 83.50 518 VAL A C 1
ATOM 4089 O O . VAL A 1 518 ? -39.983 3.421 20.823 1.00 83.50 518 VAL A O 1
ATOM 4092 N N . LEU A 1 519 ? -40.448 3.329 23.016 1.00 86.56 519 LEU A N 1
ATOM 4093 C CA . LEU A 1 519 ? -41.522 2.338 22.868 1.00 86.56 519 LEU A CA 1
ATOM 4094 C C . LEU A 1 519 ? -42.644 2.864 21.961 1.00 86.56 519 LEU A C 1
ATOM 4096 O O . LEU A 1 519 ? -43.222 2.098 21.188 1.00 86.56 519 LEU A O 1
ATOM 4100 N N . GLY A 1 520 ? -42.928 4.170 22.008 1.00 85.44 520 GLY A N 1
ATOM 4101 C CA . GLY A 1 520 ? -43.863 4.836 21.106 1.00 85.44 520 GLY A CA 1
ATOM 4102 C C . GLY A 1 520 ? -43.434 4.768 19.638 1.00 85.44 520 GLY A C 1
ATOM 4103 O O . GLY A 1 520 ? -44.259 4.418 18.796 1.00 85.44 520 GLY A O 1
ATOM 4104 N N . ALA A 1 521 ? -42.163 5.045 19.339 1.00 85.75 521 ALA A N 1
ATOM 4105 C CA . ALA A 1 521 ? -41.606 4.985 17.987 1.00 85.75 521 ALA A CA 1
ATOM 4106 C C . ALA A 1 521 ? -41.548 3.546 17.442 1.00 85.75 521 ALA A C 1
ATOM 4108 O O . ALA A 1 521 ? -41.972 3.312 16.306 1.00 85.75 521 ALA A O 1
ATOM 4109 N N . ILE A 1 522 ? -41.113 2.573 18.258 1.00 88.25 522 ILE A N 1
ATOM 4110 C CA . ILE A 1 522 ? -41.093 1.146 17.888 1.00 88.25 522 ILE A CA 1
ATOM 4111 C C . ILE A 1 522 ? -42.519 0.639 17.624 1.00 88.25 522 ILE A C 1
ATOM 4113 O O . ILE A 1 522 ? -42.759 -0.016 16.611 1.00 88.25 522 ILE A O 1
ATOM 4117 N N . THR A 1 523 ? -43.493 0.993 18.474 1.00 89.00 523 THR A N 1
ATOM 4118 C CA . THR A 1 523 ? -44.908 0.627 18.262 1.00 89.00 523 THR A CA 1
ATOM 4119 C C . THR A 1 523 ? -45.428 1.178 16.933 1.00 89.00 523 THR A C 1
ATOM 4121 O O . THR A 1 523 ? -46.079 0.452 16.183 1.00 89.00 523 THR A O 1
ATOM 4124 N N . SER A 1 524 ? -45.115 2.437 16.606 1.00 87.50 524 SER A N 1
ATOM 4125 C CA . SER A 1 524 ? -45.493 3.049 15.327 1.00 87.50 524 SER A CA 1
ATOM 4126 C C . SER A 1 524 ? -44.828 2.356 14.130 1.00 87.50 524 SER A C 1
ATOM 4128 O O . SER A 1 524 ? -45.502 2.103 13.133 1.00 87.50 524 SER A O 1
ATOM 4130 N N . ALA A 1 525 ? -43.554 1.962 14.240 1.00 87.38 525 ALA A N 1
ATOM 4131 C CA . ALA A 1 525 ? -42.863 1.206 13.194 1.00 87.38 525 ALA A CA 1
ATOM 4132 C C . ALA A 1 525 ? -43.488 -0.184 12.973 1.00 87.38 525 ALA A C 1
ATOM 4134 O O . ALA A 1 525 ? -43.824 -0.541 11.844 1.00 87.38 525 ALA A O 1
ATOM 4135 N N . GLN A 1 526 ? -43.738 -0.939 14.050 1.00 87.75 526 GLN A N 1
ATOM 4136 C CA . GLN A 1 526 ? -44.424 -2.235 13.988 1.00 87.75 526 GLN A CA 1
ATOM 4137 C C . GLN A 1 526 ? -45.852 -2.121 13.424 1.00 87.75 526 GLN A C 1
ATOM 4139 O O . GLN A 1 526 ? -46.309 -3.018 12.716 1.00 87.75 526 GLN A O 1
ATOM 4144 N N . GLN A 1 527 ? -46.581 -1.043 13.734 1.00 88.38 527 GLN A N 1
ATOM 4145 C CA . GLN A 1 527 ? -47.908 -0.782 13.163 1.00 88.38 527 GLN A CA 1
ATOM 4146 C C . GLN A 1 527 ? -47.837 -0.480 11.663 1.00 88.38 527 GLN A C 1
ATOM 4148 O O . GLN A 1 527 ? -48.683 -0.969 10.917 1.00 88.38 527 GLN A O 1
ATOM 4153 N N . ARG A 1 528 ? -46.828 0.273 11.206 1.00 85.94 528 ARG A N 1
ATOM 4154 C CA . ARG A 1 528 ? -46.674 0.615 9.786 1.00 85.94 528 ARG A CA 1
ATOM 4155 C C . ARG A 1 528 ? -46.226 -0.581 8.944 1.00 85.94 528 ARG A C 1
ATOM 4157 O O . ARG A 1 528 ? -46.816 -0.834 7.899 1.00 85.94 528 ARG A O 1
ATOM 4164 N N . LEU A 1 529 ? -45.279 -1.386 9.435 1.00 85.31 529 LEU A N 1
ATOM 4165 C CA . LEU A 1 529 ? -44.829 -2.610 8.753 1.00 85.31 529 LEU A CA 1
ATOM 4166 C C . LEU A 1 529 ? -45.954 -3.637 8.546 1.00 85.31 529 LEU A C 1
ATOM 4168 O O . LEU A 1 529 ? -45.963 -4.320 7.527 1.00 85.31 529 LEU A O 1
ATOM 4172 N N . LYS A 1 530 ? -46.947 -3.704 9.445 1.00 85.75 530 LYS A N 1
ATOM 4173 C CA . LYS A 1 530 ? -48.130 -4.579 9.301 1.00 85.75 530 LYS A CA 1
ATOM 4174 C C . LYS A 1 530 ? -49.035 -4.236 8.109 1.00 85.75 530 LYS A C 1
ATOM 4176 O O . LYS A 1 530 ? -49.891 -5.047 7.770 1.00 85.75 530 LYS A O 1
ATOM 4181 N N . LEU A 1 531 ? -48.864 -3.075 7.472 1.00 85.62 531 LEU A N 1
ATOM 4182 C CA . LEU A 1 531 ? -49.567 -2.725 6.230 1.00 85.62 531 LEU A CA 1
ATOM 4183 C C . LEU A 1 531 ? -48.924 -3.373 4.990 1.00 85.62 531 LEU A C 1
ATOM 4185 O O . LEU A 1 531 ? -49.567 -3.475 3.945 1.00 85.62 531 LEU A O 1
ATOM 4189 N N . TYR A 1 532 ? -47.675 -3.833 5.099 1.00 82.62 532 TYR A N 1
ATOM 4190 C CA . TYR A 1 532 ? -46.912 -4.421 4.004 1.00 82.62 532 TYR A CA 1
ATOM 4191 C C . TYR A 1 532 ? -46.877 -5.949 4.126 1.00 82.62 532 TYR A C 1
ATOM 4193 O O . TYR A 1 532 ? -46.290 -6.510 5.046 1.00 82.62 532 TYR A O 1
ATOM 4201 N N . ASN A 1 533 ? -47.464 -6.646 3.150 1.00 80.44 533 ASN A N 1
ATOM 4202 C CA . ASN A 1 533 ? -47.409 -8.114 3.082 1.00 80.44 533 ASN A CA 1
ATOM 4203 C C . ASN A 1 533 ? -46.083 -8.642 2.495 1.00 80.44 533 ASN A C 1
ATOM 4205 O O . ASN A 1 533 ? -45.737 -9.806 2.692 1.00 80.44 533 ASN A O 1
ATOM 4209 N N . LYS A 1 534 ? -45.357 -7.805 1.740 1.00 81.06 534 LYS A N 1
ATOM 4210 C CA . LYS A 1 534 ? -44.028 -8.058 1.157 1.00 81.06 534 LYS A CA 1
ATOM 4211 C C . LYS A 1 534 ? -43.279 -6.729 1.034 1.00 81.06 534 LYS A C 1
ATOM 4213 O O . LYS A 1 534 ? -43.920 -5.688 0.901 1.00 81.06 534 LYS A O 1
ATOM 4218 N N . VAL A 1 535 ? -41.946 -6.772 1.047 1.00 80.88 535 VAL A N 1
ATOM 4219 C CA . VAL A 1 535 ? -41.112 -5.596 0.749 1.00 80.88 535 VAL A CA 1
ATOM 4220 C C . VAL A 1 535 ? -41.303 -5.205 -0.730 1.00 80.88 535 VAL A C 1
ATOM 4222 O O . VAL A 1 535 ? -41.335 -6.111 -1.571 1.00 80.88 535 VAL A O 1
ATOM 4225 N N . PRO A 1 536 ? -41.440 -3.908 -1.068 1.00 81.75 536 PRO A N 1
ATOM 4226 C CA . PRO A 1 536 ? -41.519 -3.437 -2.453 1.00 81.75 536 PRO A CA 1
ATOM 4227 C C . PRO A 1 536 ? -40.258 -3.766 -3.285 1.00 81.75 536 PRO A C 1
ATOM 4229 O O . PRO A 1 536 ? -39.196 -4.037 -2.712 1.00 81.75 536 PRO A O 1
ATOM 4232 N N . PRO A 1 537 ? -40.340 -3.785 -4.632 1.00 77.06 537 PRO A N 1
ATOM 4233 C CA . PRO A 1 537 ? -39.244 -4.223 -5.502 1.00 77.06 537 PRO A CA 1
ATOM 4234 C C . PRO A 1 537 ? -37.956 -3.386 -5.419 1.00 77.06 537 PRO A C 1
ATOM 4236 O O . PRO A 1 537 ? -36.895 -3.935 -5.717 1.00 77.06 537 PRO A O 1
ATOM 4239 N N . ASN A 1 538 ? -38.012 -2.125 -4.976 1.00 77.88 538 ASN A N 1
ATOM 4240 C CA . ASN A 1 538 ? -36.832 -1.290 -4.712 1.00 77.88 538 ASN A CA 1
ATOM 4241 C C . ASN A 1 538 ? -36.419 -1.247 -3.220 1.00 77.88 538 ASN A C 1
ATOM 4243 O O . ASN A 1 538 ? -35.436 -0.594 -2.866 1.00 77.88 538 ASN A O 1
ATOM 4247 N N . GLY A 1 539 ? -37.131 -1.954 -2.338 1.00 83.75 539 GLY A N 1
ATOM 4248 C CA . GLY A 1 539 ? -36.951 -1.886 -0.885 1.00 83.75 539 GLY A CA 1
ATOM 4249 C C . GLY A 1 539 ? -38.006 -1.019 -0.188 1.00 83.75 539 GLY A C 1
ATOM 4250 O O . GLY A 1 539 ? -38.916 -0.484 -0.819 1.00 83.75 539 GLY A O 1
ATOM 4251 N N . LEU A 1 540 ? -37.894 -0.887 1.135 1.00 86.50 540 LEU A N 1
ATOM 4252 C CA . LEU A 1 540 ? -38.771 -0.051 1.963 1.00 86.50 540 LEU A CA 1
ATOM 4253 C C . LEU A 1 540 ? -37.935 0.811 2.909 1.00 86.50 540 LEU A C 1
ATOM 4255 O O . LEU A 1 540 ? -37.090 0.291 3.638 1.00 86.50 540 LEU A O 1
ATOM 4259 N N . VAL A 1 541 ? -38.203 2.113 2.933 1.00 87.06 541 VAL A N 1
ATOM 4260 C CA . VAL A 1 541 ? -37.610 3.060 3.885 1.00 87.06 541 VAL A CA 1
ATOM 4261 C C . VAL A 1 541 ? -38.700 3.507 4.852 1.00 87.06 541 VAL A C 1
ATOM 4263 O O . VAL A 1 541 ? -39.793 3.858 4.415 1.00 87.06 541 VAL A O 1
ATOM 4266 N N . LEU A 1 542 ? -38.413 3.483 6.155 1.00 88.44 542 LEU A N 1
ATOM 4267 C CA . LEU A 1 542 ? -39.339 3.829 7.232 1.00 88.44 542 LEU A CA 1
ATOM 4268 C C . LEU A 1 542 ? -38.623 4.671 8.299 1.00 88.44 542 LEU A C 1
ATOM 4270 O O . LEU A 1 542 ? -37.707 4.202 8.973 1.00 88.44 542 LEU A O 1
ATOM 4274 N N . TYR A 1 543 ? -39.093 5.899 8.496 1.00 89.69 543 TYR A N 1
ATOM 4275 C CA . TYR A 1 543 ? -38.658 6.802 9.558 1.00 89.69 543 TYR A CA 1
ATOM 4276 C C . TYR A 1 543 ? -39.793 7.002 10.563 1.00 89.69 543 TYR A C 1
ATOM 4278 O O . TYR A 1 543 ? -40.875 7.461 10.188 1.00 89.69 543 TYR A O 1
ATOM 4286 N N . THR A 1 544 ? -39.569 6.684 11.842 1.00 86.25 544 THR A N 1
ATOM 4287 C CA . THR A 1 544 ? -40.560 6.900 12.914 1.00 86.25 544 THR A CA 1
ATOM 4288 C C . THR A 1 544 ? -39.945 7.594 14.120 1.00 86.25 544 THR A C 1
ATOM 4290 O O . THR A 1 544 ? -38.856 7.243 14.560 1.00 86.25 544 THR A O 1
ATOM 4293 N N . GLY A 1 545 ? -40.635 8.580 14.689 1.00 85.12 545 GLY A N 1
ATOM 4294 C CA . GLY A 1 545 ? -40.137 9.252 15.886 1.00 85.12 545 GLY A CA 1
ATOM 4295 C C . GLY A 1 545 ? -41.055 10.322 16.460 1.00 85.12 545 GLY A C 1
ATOM 4296 O O . GLY A 1 545 ? -42.119 10.617 15.910 1.00 85.12 545 GLY A O 1
ATOM 4297 N N . THR A 1 546 ? -40.642 10.899 17.585 1.00 80.44 546 THR A N 1
ATOM 4298 C CA . THR A 1 546 ? -41.328 12.021 18.245 1.00 80.44 546 THR A CA 1
ATOM 4299 C C . THR A 1 546 ? -40.510 13.296 18.092 1.00 80.44 546 THR A C 1
ATOM 4301 O O . THR A 1 546 ? -39.474 13.442 18.742 1.00 80.44 546 THR A O 1
ATOM 4304 N N . ILE A 1 547 ? -40.988 14.226 17.265 1.00 80.56 547 ILE A N 1
ATOM 4305 C CA . ILE A 1 547 ? -40.398 15.564 17.143 1.00 80.56 547 ILE A CA 1
ATOM 4306 C C . ILE A 1 547 ? -41.102 16.535 18.090 1.00 80.56 547 ILE A C 1
ATOM 4308 O O . ILE A 1 547 ? -42.296 16.395 18.361 1.00 80.56 547 ILE A O 1
ATOM 4312 N N . VAL A 1 548 ? -40.376 17.546 18.554 1.00 74.00 548 VAL A N 1
ATOM 4313 C CA . VAL A 1 548 ? -40.968 18.713 19.218 1.00 74.00 548 VAL A CA 1
ATOM 4314 C C . VAL A 1 548 ? -41.195 19.780 18.150 1.00 74.00 548 VAL A C 1
ATOM 4316 O O . VAL A 1 548 ? -40.261 20.108 17.419 1.00 74.00 548 VAL A O 1
ATOM 4319 N N . THR A 1 549 ? -42.421 20.288 18.014 1.00 67.50 549 THR A N 1
ATOM 4320 C CA . THR A 1 549 ? -42.697 21.462 17.167 1.00 67.50 549 THR A CA 1
ATOM 4321 C C . THR A 1 549 ? -42.387 22.751 17.926 1.00 67.50 549 THR A C 1
ATOM 4323 O O . THR A 1 549 ? -42.327 22.741 19.155 1.00 67.50 549 THR A O 1
ATOM 4326 N N . ASP A 1 550 ? -42.215 23.872 17.219 1.00 60.72 550 ASP A N 1
ATOM 4327 C CA . ASP A 1 550 ? -41.828 25.157 17.832 1.00 60.72 550 ASP A CA 1
ATOM 4328 C C . ASP A 1 550 ? -42.809 25.634 18.933 1.00 60.72 550 ASP A C 1
ATOM 4330 O O . ASP A 1 550 ? -42.396 26.302 19.879 1.00 60.72 550 ASP A O 1
ATOM 4334 N N . ASP A 1 551 ? -44.076 25.196 18.891 1.00 60.69 551 ASP A N 1
ATOM 4335 C CA . ASP A 1 551 ? -45.094 25.404 19.941 1.00 60.69 551 ASP A CA 1
ATOM 4336 C C . ASP A 1 551 ? -44.865 24.593 21.240 1.00 60.69 551 ASP A C 1
ATOM 4338 O O . ASP A 1 551 ? -45.724 24.570 22.125 1.00 60.69 551 ASP A O 1
ATOM 4342 N N . GLY A 1 552 ? -43.767 23.839 21.343 1.00 57.78 552 GLY A N 1
ATOM 4343 C CA . GLY A 1 552 ? -43.445 22.977 22.486 1.00 57.78 552 GLY A CA 1
ATOM 4344 C C . GLY A 1 552 ? -44.286 21.697 22.597 1.00 57.78 552 GLY A C 1
ATOM 4345 O O . GLY A 1 552 ? -44.207 21.002 23.611 1.00 57.78 552 GLY A O 1
ATOM 4346 N N . LYS A 1 553 ? -45.092 21.365 21.580 1.00 69.94 553 LYS A N 1
ATOM 4347 C CA . LYS A 1 553 ? -45.915 20.143 21.531 1.00 69.94 553 LYS A CA 1
ATOM 4348 C C . LYS A 1 553 ? -45.128 18.979 20.917 1.00 69.94 553 LYS A C 1
ATOM 4350 O O . LYS A 1 553 ? -44.378 19.156 19.960 1.00 69.94 553 LYS A O 1
ATOM 4355 N N . GLU A 1 554 ? -45.337 17.769 21.432 1.00 67.94 554 GLU A N 1
ATOM 4356 C CA . GLU A 1 554 ? -44.761 16.545 20.860 1.00 67.94 554 GLU A CA 1
ATOM 4357 C C . GLU A 1 554 ? -45.641 16.018 19.713 1.00 67.94 554 GLU A C 1
ATOM 4359 O O . GLU A 1 554 ? -46.796 15.643 19.924 1.00 67.94 554 GLU A O 1
ATOM 4364 N N . LYS A 1 555 ? -45.093 15.949 18.494 1.00 75.94 555 LYS A N 1
ATOM 4365 C CA . LYS A 1 555 ? -45.762 15.383 17.313 1.00 75.94 555 LYS A CA 1
ATOM 4366 C C . LYS A 1 555 ? -45.105 14.060 16.924 1.00 75.94 555 LYS A C 1
ATOM 4368 O O . LYS A 1 555 ? -43.904 13.992 16.661 1.00 75.94 555 LYS A O 1
ATOM 4373 N N . LYS A 1 556 ? -45.906 12.994 16.849 1.00 76.50 556 LYS A N 1
ATOM 4374 C CA . LYS A 1 556 ? -45.471 11.717 16.265 1.00 76.50 556 LYS A CA 1
ATOM 4375 C C . LYS A 1 556 ? -45.372 11.861 14.750 1.00 76.50 556 LYS A C 1
ATOM 4377 O O . LYS A 1 556 ? -46.326 12.293 14.107 1.00 76.50 556 LYS A O 1
ATOM 4382 N N . VAL A 1 557 ? -44.234 11.466 14.196 1.00 81.12 557 VAL A N 1
ATOM 4383 C CA . VAL A 1 557 ? -43.971 11.406 12.758 1.00 81.12 557 VAL A CA 1
ATOM 4384 C C . VAL A 1 557 ? -43.715 9.952 12.379 1.00 81.12 557 VAL A C 1
ATOM 4386 O O . VAL A 1 557 ? -43.053 9.202 13.095 1.00 81.12 557 VAL A O 1
ATOM 4389 N N . THR A 1 558 ? -44.298 9.525 11.267 1.00 82.31 558 THR A N 1
ATOM 4390 C CA . THR A 1 558 ? -44.131 8.195 10.676 1.00 82.31 558 THR A CA 1
ATOM 4391 C C . THR A 1 558 ? -44.208 8.390 9.174 1.00 82.31 558 THR A C 1
ATOM 4393 O O . THR A 1 558 ? -45.228 8.855 8.673 1.00 82.31 558 THR A O 1
ATOM 4396 N N . ILE A 1 559 ? -43.102 8.122 8.488 1.00 84.81 559 ILE A N 1
ATOM 4397 C CA . ILE A 1 559 ? -42.930 8.357 7.056 1.00 84.81 559 ILE A CA 1
ATOM 4398 C C . ILE A 1 559 ? -42.336 7.093 6.453 1.00 84.81 559 ILE A C 1
ATOM 4400 O O . ILE A 1 559 ? -41.241 6.680 6.827 1.00 84.81 559 ILE A O 1
ATOM 4404 N N . ASP A 1 560 ? -43.051 6.511 5.504 1.00 85.44 560 ASP A N 1
ATOM 4405 C CA . ASP A 1 560 ? -42.663 5.331 4.750 1.00 85.44 560 ASP A CA 1
ATOM 4406 C C . ASP A 1 560 ? -42.783 5.571 3.247 1.00 85.44 560 ASP A C 1
ATOM 4408 O O . ASP A 1 560 ? -43.739 6.186 2.775 1.00 85.44 560 ASP A O 1
ATOM 4412 N N . PHE A 1 561 ? -41.798 5.092 2.490 1.00 84.44 561 PHE A N 1
ATOM 4413 C CA . PHE A 1 561 ? -41.800 5.181 1.033 1.00 84.44 561 PHE A CA 1
ATOM 4414 C C . PHE A 1 561 ? -40.923 4.101 0.389 1.00 84.44 561 PHE A C 1
ATOM 4416 O O . PHE A 1 561 ? -39.992 3.567 0.998 1.00 84.44 561 PHE A O 1
ATOM 4423 N N . GLU A 1 562 ? -41.226 3.797 -0.871 1.00 81.50 562 GLU A N 1
ATOM 4424 C CA . GLU A 1 562 ? -40.351 3.028 -1.754 1.00 81.50 562 GLU A CA 1
ATOM 4425 C C . GLU A 1 562 ? -39.375 3.991 -2.465 1.00 81.50 562 GLU A C 1
ATOM 4427 O O . GLU A 1 562 ? -39.814 5.018 -2.992 1.00 81.50 562 GLU A O 1
ATOM 4432 N N . PRO A 1 563 ? -38.059 3.716 -2.483 1.00 76.00 563 PRO A N 1
ATOM 4433 C CA . PRO A 1 563 ? -37.088 4.547 -3.190 1.00 76.00 563 PRO A CA 1
ATOM 4434 C C . PRO A 1 563 ? -37.144 4.343 -4.717 1.00 76.00 563 PRO A C 1
ATOM 4436 O O . PRO A 1 563 ? -37.426 3.257 -5.215 1.00 76.00 563 PRO A O 1
ATOM 4439 N N . PHE A 1 564 ? -36.790 5.381 -5.481 1.00 74.56 564 PHE A N 1
ATOM 4440 C CA . PHE A 1 564 ? -36.763 5.374 -6.959 1.00 74.56 564 PHE A CA 1
ATOM 4441 C C . PHE A 1 564 ? -35.670 4.477 -7.590 1.00 74.56 564 PHE A C 1
ATOM 4443 O O . PHE A 1 564 ? -35.670 4.235 -8.798 1.00 74.56 564 PHE A O 1
ATOM 4450 N N . LYS A 1 565 ? -34.728 3.990 -6.775 1.00 68.94 565 LYS A N 1
ATOM 4451 C CA . LYS A 1 565 ? -33.665 3.027 -7.104 1.00 68.94 565 LYS A CA 1
ATOM 4452 C C . LYS A 1 565 ? -33.639 1.947 -6.009 1.00 68.94 565 LYS A C 1
ATOM 4454 O O . LYS A 1 565 ? -33.872 2.295 -4.851 1.00 68.94 565 LYS A O 1
ATOM 4459 N N . PRO A 1 566 ? -33.306 0.681 -6.321 1.00 74.75 566 PRO A N 1
ATOM 4460 C CA . PRO A 1 566 ? -33.187 -0.372 -5.314 1.00 74.75 566 PRO A CA 1
ATOM 4461 C C . PRO A 1 566 ? -32.046 -0.100 -4.321 1.00 74.75 566 PRO A C 1
ATOM 4463 O O . PRO A 1 566 ? -30.889 0.009 -4.727 1.00 74.75 566 PRO A O 1
ATOM 4466 N N . ILE A 1 567 ? -32.355 -0.029 -3.021 1.00 76.69 567 ILE A N 1
ATOM 4467 C CA . ILE A 1 567 ? -31.343 0.104 -1.956 1.00 76.69 567 ILE A CA 1
ATOM 4468 C C . ILE A 1 567 ? -30.893 -1.286 -1.508 1.00 76.69 567 ILE A C 1
ATOM 4470 O O . ILE A 1 567 ? -31.690 -2.036 -0.962 1.00 76.69 567 ILE A O 1
ATOM 4474 N N . ASN A 1 568 ? -29.612 -1.624 -1.673 1.00 75.88 568 ASN A N 1
ATOM 4475 C CA . ASN A 1 568 ? -29.073 -2.917 -1.217 1.00 75.88 568 ASN A CA 1
ATOM 4476 C C . ASN A 1 568 ? -28.644 -2.927 0.266 1.00 75.88 568 ASN A C 1
ATOM 4478 O O . ASN A 1 568 ? -28.384 -3.995 0.817 1.00 75.88 568 ASN A O 1
ATOM 4482 N N . ALA A 1 569 ? -28.571 -1.765 0.919 1.00 74.38 569 ALA A N 1
ATOM 4483 C CA . ALA A 1 569 ? -28.233 -1.644 2.335 1.00 74.38 569 ALA A CA 1
ATOM 4484 C C . ALA A 1 569 ? -29.449 -1.912 3.242 1.00 74.38 569 ALA A C 1
ATOM 4486 O O . ALA A 1 569 ? -30.526 -1.359 3.028 1.00 74.38 569 ALA A O 1
ATOM 4487 N N . SER A 1 570 ? -29.258 -2.700 4.303 1.00 82.06 570 SER A N 1
ATOM 4488 C CA . SER A 1 570 ? -30.188 -2.760 5.438 1.00 82.06 570 SER A CA 1
ATOM 4489 C C . SER A 1 570 ? -29.680 -1.887 6.580 1.00 82.06 570 SER A C 1
ATOM 4491 O O . SER A 1 570 ? -28.528 -2.038 6.984 1.00 82.06 570 SER A O 1
ATOM 4493 N N . LEU A 1 571 ? -30.535 -1.031 7.137 1.00 83.94 571 LEU A N 1
ATOM 4494 C CA . LEU A 1 571 ? -30.184 -0.136 8.242 1.00 83.94 571 LEU A CA 1
ATOM 4495 C C . LEU A 1 571 ? -31.264 -0.188 9.324 1.00 83.94 571 LEU A C 1
ATOM 4497 O O . LEU A 1 571 ? -32.449 -0.140 9.009 1.00 83.94 571 LEU A O 1
ATOM 4501 N N . TYR A 1 572 ? -30.859 -0.241 10.589 1.00 86.56 572 TYR A N 1
ATOM 4502 C CA . TYR A 1 572 ? -31.718 0.058 11.732 1.00 86.56 572 TYR A CA 1
ATOM 4503 C C . TYR A 1 572 ? -30.891 0.843 12.752 1.00 86.56 572 TYR A C 1
ATOM 4505 O O . TYR A 1 572 ? -29.868 0.354 13.226 1.00 86.56 572 TYR A O 1
ATOM 4513 N N . LEU A 1 573 ? -31.309 2.074 13.042 1.00 84.56 573 LEU A N 1
ATOM 4514 C CA . LEU A 1 573 ? -30.671 2.963 14.014 1.00 84.56 573 LEU A CA 1
ATOM 4515 C C . LEU A 1 573 ? -31.738 3.721 14.806 1.00 84.56 573 LEU A C 1
ATOM 4517 O O . LEU A 1 573 ? -32.693 4.227 14.218 1.00 84.56 573 LEU A O 1
ATOM 4521 N N . CYS A 1 574 ? -31.542 3.835 16.121 1.00 79.56 574 CYS A N 1
ATOM 4522 C CA . CYS A 1 574 ? -32.361 4.638 17.028 1.00 79.56 574 CYS A CA 1
ATOM 4523 C C . CYS A 1 574 ? -31.474 5.708 17.687 1.00 79.56 574 CYS A C 1
ATOM 4525 O O . CYS A 1 574 ? -30.652 5.392 18.545 1.00 79.56 574 CYS A O 1
ATOM 4527 N N . ASP A 1 575 ? -31.614 6.964 17.259 1.00 81.44 575 ASP A N 1
ATOM 4528 C CA . ASP A 1 575 ? -30.791 8.106 17.693 1.00 81.44 575 ASP A CA 1
ATOM 4529 C C . ASP A 1 575 ? -31.693 9.328 17.988 1.00 81.44 575 ASP A C 1
ATOM 4531 O O . ASP A 1 575 ? -32.924 9.246 18.002 1.00 81.44 575 ASP A O 1
ATOM 4535 N N . ASN A 1 576 ? -31.094 10.488 18.246 1.00 79.94 576 ASN A N 1
ATOM 4536 C CA . ASN A 1 576 ? -31.764 11.777 18.430 1.00 79.94 576 ASN A CA 1
ATOM 4537 C C . ASN A 1 576 ? -32.118 12.463 17.084 1.00 79.94 576 ASN A C 1
ATOM 4539 O O . ASN A 1 576 ? -32.669 13.568 17.071 1.00 79.94 576 ASN A O 1
ATOM 4543 N N . LYS A 1 577 ? -31.768 11.840 15.950 1.00 82.56 577 LYS A N 1
ATOM 4544 C CA . LYS A 1 577 ? -31.905 12.332 14.565 1.00 82.56 577 LYS A CA 1
ATOM 4545 C C . LYS A 1 577 ? -32.276 11.186 13.615 1.00 82.56 577 LYS A C 1
ATOM 4547 O O . LYS A 1 577 ? -32.054 10.021 13.933 1.00 82.56 577 LYS A O 1
ATOM 4552 N N . PHE A 1 578 ? -32.778 11.509 12.426 1.00 85.81 578 PHE A N 1
ATOM 4553 C CA . PHE A 1 578 ? -32.893 10.530 11.341 1.00 85.81 578 PHE A CA 1
ATOM 4554 C C . PHE A 1 578 ? -31.580 10.405 10.548 1.00 85.81 578 PHE A C 1
ATOM 4556 O O . PHE A 1 578 ? -30.849 11.382 10.384 1.00 85.81 578 PHE A O 1
ATOM 4563 N N . HIS A 1 579 ? -31.291 9.206 10.036 1.00 82.06 579 HIS A N 1
ATOM 4564 C CA . HIS A 1 579 ? -30.130 8.927 9.186 1.00 82.06 579 HIS A CA 1
ATOM 4565 C C . HIS A 1 579 ? -30.537 8.854 7.710 1.00 82.06 579 HIS A C 1
ATOM 4567 O O . HIS A 1 579 ? -31.248 7.940 7.291 1.00 82.06 579 HIS A O 1
ATOM 4573 N N . THR A 1 580 ? -30.071 9.818 6.916 1.00 80.44 580 THR A N 1
ATOM 4574 C CA . THR A 1 580 ? -30.372 9.986 5.479 1.00 80.44 580 THR A CA 1
ATOM 4575 C C . THR A 1 580 ? -29.235 9.521 4.559 1.00 80.44 580 THR A C 1
ATOM 4577 O O . THR A 1 580 ? -29.336 9.623 3.340 1.00 80.44 580 THR A O 1
ATOM 4580 N N . GLU A 1 581 ? -28.153 8.983 5.126 1.00 77.06 581 GLU A N 1
ATOM 4581 C CA . GLU A 1 581 ? -26.888 8.669 4.442 1.00 77.06 581 GLU A CA 1
ATOM 4582 C C . GLU A 1 581 ? -27.083 7.736 3.227 1.00 77.06 581 GLU A C 1
ATOM 4584 O O . GLU A 1 581 ? -26.718 8.103 2.111 1.00 77.06 581 GLU A O 1
ATOM 4589 N N . ALA A 1 582 ? -27.785 6.610 3.399 1.00 70.50 582 ALA A N 1
ATOM 4590 C CA . ALA A 1 582 ? -28.099 5.665 2.316 1.00 70.50 582 ALA A CA 1
ATOM 4591 C C . ALA A 1 582 ? -29.095 6.204 1.261 1.00 70.50 582 ALA A C 1
ATOM 4593 O O . ALA A 1 582 ? -29.238 5.618 0.190 1.00 70.50 582 ALA A O 1
ATOM 4594 N N . LEU A 1 583 ? -29.791 7.317 1.532 1.00 72.94 583 LEU A N 1
ATOM 4595 C CA . LEU A 1 583 ? -30.604 8.013 0.526 1.00 72.94 583 LEU A CA 1
ATOM 4596 C C . LEU A 1 583 ? -29.775 9.018 -0.277 1.00 72.94 583 LEU A C 1
ATOM 4598 O O . LEU A 1 583 ? -30.044 9.211 -1.459 1.00 72.94 583 LEU A O 1
ATOM 4602 N N . ASN A 1 584 ? -28.771 9.644 0.342 1.00 69.19 584 ASN A N 1
ATOM 4603 C CA . ASN A 1 584 ? -27.859 10.554 -0.349 1.00 69.19 584 ASN A CA 1
ATOM 4604 C C . ASN A 1 584 ? -27.007 9.814 -1.395 1.00 69.19 584 ASN A C 1
ATOM 4606 O O . ASN A 1 584 ? -26.809 10.349 -2.483 1.00 69.19 584 ASN A O 1
ATOM 4610 N N . GLU A 1 585 ? -26.607 8.566 -1.128 1.00 66.00 585 GLU A N 1
ATOM 4611 C CA . GLU A 1 585 ? -25.916 7.699 -2.100 1.00 66.00 585 GLU A CA 1
ATOM 4612 C C . GLU A 1 585 ? -26.742 7.482 -3.386 1.00 66.00 585 GLU A C 1
ATOM 4614 O O . GLU A 1 585 ? -26.218 7.597 -4.493 1.00 66.00 585 GLU A O 1
ATOM 4619 N N . LEU A 1 586 ? -28.065 7.280 -3.278 1.00 64.31 586 LEU A N 1
ATOM 4620 C CA . LEU A 1 586 ? -28.940 7.154 -4.455 1.00 64.31 586 LEU A CA 1
ATOM 4621 C C . LEU A 1 586 ? -29.001 8.424 -5.318 1.00 64.31 586 LEU A C 1
ATOM 4623 O O . LEU A 1 586 ? -29.309 8.336 -6.512 1.00 64.31 586 LEU A O 1
ATOM 4627 N N . LEU A 1 587 ? -28.782 9.593 -4.704 1.00 60.88 587 LEU A N 1
ATOM 4628 C CA . LEU A 1 587 ? -28.910 10.908 -5.332 1.00 60.88 587 LEU A CA 1
ATOM 4629 C C . LEU A 1 587 ? -27.661 11.344 -6.106 1.00 60.88 587 LEU A C 1
ATOM 4631 O O . LEU A 1 587 ? -27.742 12.346 -6.830 1.00 60.88 587 LEU A O 1
ATOM 4635 N N . GLU A 1 588 ? -26.547 10.615 -5.998 1.00 58.66 588 GLU A N 1
ATOM 4636 C CA . GLU A 1 588 ? -25.436 10.755 -6.936 1.00 58.66 588 GLU A CA 1
ATOM 4637 C C . GLU A 1 588 ? -25.866 10.243 -8.324 1.00 58.66 588 GLU A C 1
ATOM 4639 O O . GLU A 1 588 ? -26.531 9.212 -8.472 1.00 58.66 588 GLU A O 1
ATOM 4644 N N . SER A 1 589 ? -25.581 11.033 -9.363 1.00 55.38 589 SER A N 1
ATOM 4645 C CA . SER A 1 589 ? -26.144 10.825 -10.698 1.00 55.38 589 SER A CA 1
ATOM 4646 C C . SER A 1 589 ? -25.219 10.012 -11.601 1.00 55.38 589 SER A C 1
ATOM 4648 O O . SER A 1 589 ? -24.177 10.514 -12.028 1.00 55.38 589 SER A O 1
ATOM 4650 N N . ASP A 1 590 ? -25.666 8.809 -11.975 1.00 55.53 590 ASP A N 1
ATOM 4651 C CA . ASP A 1 590 ? -25.033 7.881 -12.929 1.00 55.53 590 ASP A CA 1
ATOM 4652 C C . ASP A 1 590 ? -25.051 8.374 -14.396 1.00 55.53 590 ASP A C 1
ATOM 4654 O O . ASP A 1 590 ? -25.234 7.596 -15.334 1.00 55.53 590 ASP A O 1
ATOM 4658 N N . ASP A 1 591 ? -24.864 9.676 -14.624 1.00 64.25 591 ASP A N 1
ATOM 4659 C CA . ASP A 1 591 ? -24.745 10.261 -15.959 1.00 64.25 591 ASP A CA 1
ATOM 4660 C C . ASP A 1 591 ? -23.416 9.810 -16.589 1.00 64.25 591 ASP A C 1
ATOM 4662 O O . ASP A 1 591 ? -22.385 10.475 -16.469 1.00 64.25 591 ASP A O 1
ATOM 4666 N N . LYS A 1 592 ? -23.425 8.634 -17.224 1.00 71.81 592 LYS A N 1
ATOM 4667 C CA . LYS A 1 592 ? -22.239 8.026 -17.835 1.00 71.81 592 LYS A CA 1
ATOM 4668 C C . LYS A 1 592 ? -21.967 8.639 -19.209 1.00 71.81 592 LYS A C 1
ATOM 4670 O O . LYS A 1 592 ? -22.658 8.339 -20.179 1.00 71.81 592 LYS A O 1
ATOM 4675 N N . PHE A 1 593 ? -20.940 9.476 -19.306 1.00 84.00 593 PHE A N 1
ATOM 4676 C CA . PHE A 1 593 ? -20.493 10.100 -20.555 1.00 84.00 593 PHE A CA 1
ATOM 4677 C C . PHE A 1 593 ? -19.361 9.294 -21.198 1.00 84.00 593 PHE A C 1
ATOM 4679 O O . PHE A 1 593 ? -18.445 8.841 -20.511 1.00 84.00 593 PHE A O 1
ATOM 4686 N N . GLY A 1 594 ? -19.396 9.127 -22.521 1.00 86.00 594 GLY A N 1
ATOM 4687 C CA . GLY A 1 594 ? -18.339 8.459 -23.286 1.00 86.00 594 GLY A CA 1
ATOM 4688 C C . GLY A 1 594 ? -17.307 9.439 -23.850 1.00 86.00 594 GLY A C 1
ATOM 4689 O O . GLY A 1 594 ? -17.656 10.542 -24.262 1.00 86.00 594 GLY A O 1
ATOM 4690 N N . PHE A 1 595 ? -16.043 9.023 -23.928 1.00 90.44 595 PHE A N 1
ATOM 4691 C CA . PHE A 1 595 ? -14.944 9.808 -24.499 1.00 90.44 595 PHE A CA 1
ATOM 4692 C C . PHE A 1 595 ? -14.149 8.981 -25.514 1.00 90.44 595 PHE A C 1
ATOM 4694 O O . PHE A 1 595 ? -13.583 7.945 -25.162 1.00 90.44 595 PHE A O 1
ATOM 4701 N N . ILE A 1 596 ? -14.037 9.477 -26.749 1.00 90.88 596 ILE A N 1
ATOM 4702 C CA . ILE A 1 596 ? -13.155 8.920 -27.785 1.00 90.88 596 ILE A CA 1
ATOM 4703 C C . ILE A 1 596 ? -12.015 9.907 -28.013 1.00 90.88 596 ILE A C 1
ATOM 4705 O O . ILE A 1 596 ? -12.247 11.008 -28.505 1.00 90.88 596 ILE A O 1
ATOM 4709 N N . VAL A 1 597 ? -10.787 9.521 -27.670 1.00 90.19 597 VAL A N 1
ATOM 4710 C CA . VAL A 1 597 ? -9.578 10.329 -27.890 1.00 90.19 597 VAL A CA 1
ATOM 4711 C C . VAL A 1 597 ? -8.835 9.784 -29.109 1.00 90.19 597 VAL A C 1
ATOM 4713 O O . VAL A 1 597 ? -8.363 8.650 -29.070 1.00 90.19 597 VAL A O 1
ATOM 4716 N N . MET A 1 598 ? -8.714 10.572 -30.181 1.00 88.31 598 MET A N 1
ATOM 4717 C CA . MET A 1 598 ? -8.041 10.194 -31.431 1.00 88.31 598 MET A CA 1
ATOM 4718 C C . MET A 1 598 ? -6.745 10.977 -31.668 1.00 88.31 598 MET A C 1
ATOM 4720 O O . MET A 1 598 ? -6.758 12.192 -31.869 1.00 88.31 598 MET A O 1
ATOM 4724 N N . ASP A 1 599 ? -5.621 10.268 -31.742 1.00 84.38 599 ASP A N 1
ATOM 4725 C CA . ASP A 1 599 ? -4.317 10.821 -32.121 1.00 84.38 599 ASP A CA 1
ATOM 4726 C C . ASP A 1 599 ? -3.739 10.079 -33.342 1.00 84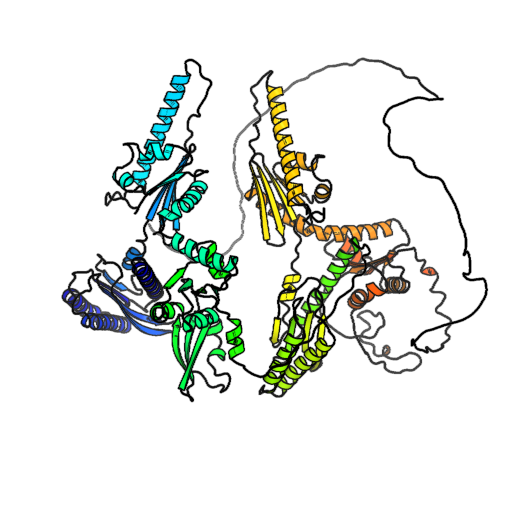.38 599 ASP A C 1
ATOM 4728 O O . ASP A 1 599 ? -4.166 8.978 -33.691 1.00 84.38 599 ASP A O 1
ATOM 4732 N N . GLY A 1 600 ? -2.731 10.652 -34.000 1.00 79.50 600 GLY A N 1
ATOM 4733 C CA . GLY A 1 600 ? -2.014 10.019 -35.110 1.00 79.50 600 GLY A CA 1
ATOM 4734 C C . GLY A 1 600 ? -1.216 8.764 -34.724 1.00 79.50 600 GLY A C 1
ATOM 4735 O O . GLY A 1 600 ? -0.721 8.080 -35.619 1.00 79.50 600 GLY A O 1
ATOM 4736 N N . ASN A 1 601 ? -1.094 8.468 -33.422 1.00 80.75 601 ASN A N 1
ATOM 4737 C CA . ASN A 1 601 ? -0.421 7.287 -32.874 1.00 80.75 601 ASN A CA 1
ATOM 4738 C C . ASN A 1 601 ? -1.391 6.191 -32.372 1.00 80.75 601 ASN A C 1
ATOM 4740 O O .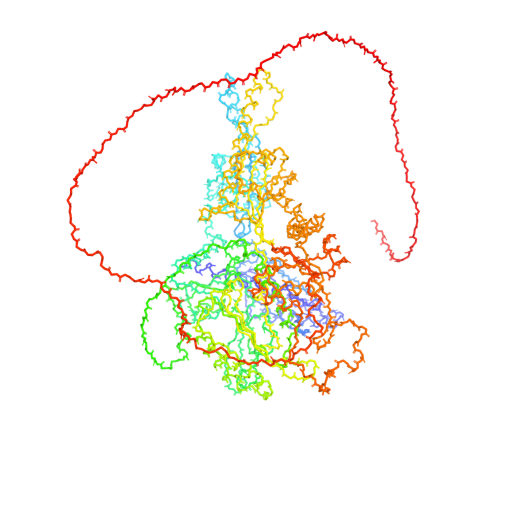 ASN A 1 601 ? -0.945 5.079 -32.078 1.00 80.75 601 ASN A O 1
ATOM 4744 N N . GLY A 1 602 ? -2.695 6.472 -32.241 1.00 86.25 602 GLY A N 1
ATOM 4745 C CA . GLY A 1 602 ? -3.686 5.543 -31.678 1.00 86.25 602 GLY A CA 1
ATOM 4746 C C . GLY A 1 602 ? -4.930 6.219 -31.093 1.00 86.25 602 GLY A C 1
ATOM 4747 O O . GLY A 1 602 ? -4.954 7.442 -30.928 1.00 86.25 602 GLY A O 1
ATOM 4748 N N . THR A 1 603 ? -5.946 5.417 -30.751 1.00 90.00 603 THR A N 1
ATOM 4749 C CA . THR A 1 603 ? -7.143 5.887 -30.035 1.00 90.00 603 THR A CA 1
ATOM 4750 C C . THR A 1 603 ? -7.259 5.306 -28.631 1.00 90.00 603 THR A C 1
ATOM 4752 O O . THR A 1 603 ? -6.736 4.230 -28.322 1.00 90.00 603 THR A O 1
ATOM 4755 N N . LEU A 1 604 ? -7.993 6.028 -27.786 1.00 91.62 604 LEU A N 1
ATOM 4756 C CA . LEU A 1 604 ? -8.443 5.596 -26.469 1.00 91.62 604 LEU A CA 1
ATOM 4757 C C . LEU A 1 604 ? -9.958 5.801 -26.357 1.00 91.62 604 LEU A C 1
ATOM 4759 O O . LEU A 1 604 ? -10.473 6.849 -26.739 1.00 91.62 604 LEU A O 1
ATOM 4763 N N . PHE A 1 605 ? -10.640 4.803 -25.804 1.00 91.88 605 PHE A N 1
ATOM 4764 C CA . PHE A 1 605 ? -12.046 4.833 -25.416 1.00 91.88 605 PHE A CA 1
ATOM 4765 C C . PHE A 1 605 ? -12.133 4.855 -23.893 1.00 91.88 605 PHE A C 1
ATOM 4767 O O . PHE A 1 605 ? -11.523 4.016 -23.224 1.00 91.88 605 PHE A O 1
ATOM 4774 N N . GLY A 1 606 ? -12.894 5.793 -23.346 1.00 88.94 606 GLY A N 1
ATOM 4775 C CA . GLY A 1 606 ? -13.134 5.913 -21.912 1.00 88.94 606 GLY A CA 1
ATOM 4776 C C . GLY A 1 606 ? -14.578 6.265 -21.586 1.00 88.94 606 GLY A C 1
ATOM 4777 O O . GLY A 1 606 ? -15.372 6.597 -22.474 1.00 88.94 606 GLY A O 1
ATOM 4778 N N . THR A 1 607 ? -14.896 6.204 -20.299 1.00 87.00 607 THR A N 1
ATOM 4779 C CA . THR A 1 607 ? -16.154 6.678 -19.719 1.00 87.00 607 THR A CA 1
ATOM 4780 C C . THR A 1 607 ? -15.898 7.494 -18.458 1.00 87.00 607 THR A C 1
ATOM 4782 O O . THR A 1 607 ? -14.909 7.290 -17.754 1.00 87.00 607 THR A O 1
ATOM 4785 N N . LEU A 1 608 ? -16.798 8.435 -18.189 1.00 80.88 608 LEU A N 1
ATOM 4786 C CA . LEU A 1 608 ? -16.831 9.261 -16.989 1.00 80.88 608 LEU A CA 1
ATOM 4787 C C . LEU A 1 608 ? -18.229 9.138 -16.373 1.00 80.88 608 LEU A C 1
ATOM 4789 O O . LEU A 1 608 ? -19.215 9.399 -17.059 1.00 80.88 608 LEU A O 1
ATOM 4793 N N . SER A 1 609 ? -18.317 8.735 -15.110 1.00 74.19 609 SER A N 1
ATOM 4794 C CA . SER A 1 609 ? -19.571 8.572 -14.361 1.00 74.19 609 SER A CA 1
ATOM 4795 C C . SER A 1 609 ? -19.436 9.275 -13.012 1.00 74.19 609 SER A C 1
ATOM 4797 O O . SER A 1 609 ? -18.703 8.818 -12.131 1.00 74.19 609 SER A O 1
ATOM 4799 N N . GLY A 1 610 ? -20.079 10.437 -12.871 1.00 64.75 610 GLY A N 1
ATOM 4800 C CA . GLY A 1 610 ? -19.831 11.343 -11.747 1.00 64.75 610 GLY A CA 1
ATOM 4801 C C . GLY A 1 610 ? -18.341 11.696 -11.640 1.00 64.75 610 GLY A C 1
ATOM 4802 O O . GLY A 1 610 ? -17.738 12.178 -12.597 1.00 64.75 610 GLY A O 1
ATOM 4803 N N . ASN A 1 611 ? -17.735 11.397 -10.488 1.00 57.38 611 ASN A N 1
ATOM 4804 C CA . ASN A 1 611 ? -16.302 11.601 -10.235 1.00 57.38 611 ASN A CA 1
ATOM 4805 C C . ASN A 1 611 ? -15.407 10.422 -10.685 1.00 57.38 611 ASN A C 1
ATOM 4807 O O . ASN A 1 611 ? -14.183 10.495 -10.562 1.00 57.38 611 ASN A O 1
ATOM 4811 N N . THR A 1 612 ? -15.984 9.320 -11.179 1.00 60.28 612 THR A N 1
ATOM 4812 C CA . THR A 1 612 ? -15.233 8.115 -11.580 1.00 60.28 612 THR A CA 1
ATOM 4813 C C . THR A 1 612 ? -14.855 8.161 -13.061 1.00 60.28 612 THR A C 1
ATOM 4815 O O . THR A 1 612 ? -15.702 8.421 -13.914 1.00 60.28 612 THR A O 1
ATOM 4818 N N . ARG A 1 613 ? -13.581 7.889 -13.381 1.00 76.88 613 ARG A N 1
ATOM 4819 C CA . ARG A 1 613 ? -13.086 7.738 -14.762 1.00 76.88 613 ARG A CA 1
ATOM 4820 C C . ARG A 1 613 ? -12.691 6.287 -15.029 1.00 76.88 613 ARG A C 1
ATOM 4822 O O . ARG A 1 613 ? -11.996 5.673 -14.222 1.00 76.88 613 ARG A O 1
ATOM 4829 N N . GLU A 1 614 ? -13.051 5.783 -16.198 1.00 81.62 614 GLU A N 1
ATOM 4830 C CA . GLU A 1 614 ? -12.715 4.444 -16.677 1.00 81.62 614 GLU A CA 1
ATOM 4831 C C . GLU A 1 614 ? -12.074 4.543 -18.066 1.00 81.62 614 GLU A C 1
ATOM 4833 O O . GLU A 1 614 ? -12.489 5.349 -18.900 1.00 81.62 614 GLU A O 1
ATOM 4838 N N . VAL A 1 615 ? -11.076 3.702 -18.341 1.00 86.44 615 VAL A N 1
ATOM 4839 C CA . VAL A 1 615 ? -10.511 3.531 -19.688 1.00 86.44 615 VAL A CA 1
ATOM 4840 C C . VAL A 1 615 ? -10.922 2.149 -20.179 1.00 86.44 615 VAL A C 1
ATOM 4842 O O . VAL A 1 615 ? -10.410 1.145 -19.692 1.00 86.44 615 VAL A O 1
ATOM 4845 N N . LEU A 1 616 ? -11.854 2.107 -21.130 1.00 86.38 616 LEU A N 1
ATOM 4846 C CA . LEU A 1 616 ? -12.439 0.870 -21.649 1.00 86.38 616 LEU A CA 1
ATOM 4847 C C . LEU A 1 616 ? -11.458 0.129 -22.562 1.00 86.38 616 LEU A C 1
ATOM 4849 O O . LEU A 1 616 ? -11.288 -1.084 -22.458 1.00 86.38 616 LEU A O 1
ATOM 4853 N N . HIS A 1 617 ? -10.801 0.855 -23.472 1.00 86.75 617 HIS A N 1
ATOM 4854 C CA . HIS A 1 617 ? -9.883 0.260 -24.440 1.00 86.75 617 HIS A CA 1
ATOM 4855 C C . HIS A 1 617 ? -8.909 1.292 -25.023 1.00 86.75 617 HIS A C 1
ATOM 4857 O O . HIS A 1 617 ? -9.240 2.467 -25.158 1.00 86.75 617 HIS A O 1
ATOM 4863 N N . LYS A 1 618 ? -7.713 0.855 -25.430 1.00 90.25 618 LYS A N 1
ATOM 4864 C CA . LYS A 1 618 ? -6.743 1.679 -26.170 1.00 90.25 618 LYS A CA 1
ATOM 4865 C C . LYS A 1 618 ? -6.002 0.836 -27.205 1.00 90.25 618 LYS A C 1
ATOM 4867 O O . LYS A 1 618 ? -5.554 -0.263 -26.885 1.00 90.25 618 LYS A O 1
ATOM 4872 N N . PHE A 1 619 ? -5.837 1.352 -28.424 1.00 89.00 619 PHE A N 1
ATOM 4873 C CA . PHE A 1 619 ? -5.045 0.692 -29.468 1.00 89.00 619 PHE A CA 1
ATOM 4874 C C . PHE A 1 619 ? -4.191 1.687 -30.260 1.00 89.00 619 PHE A C 1
ATOM 4876 O O . PHE A 1 619 ? -4.608 2.809 -30.537 1.00 89.00 619 PHE A O 1
ATOM 4883 N N . THR A 1 620 ? -2.983 1.268 -30.637 1.00 86.06 620 THR A N 1
ATOM 4884 C CA . THR A 1 620 ? -2.016 2.089 -31.381 1.00 86.06 620 THR A CA 1
ATOM 4885 C C . THR A 1 620 ? -2.042 1.798 -32.882 1.00 86.06 620 THR A C 1
ATOM 4887 O O . THR A 1 620 ? -2.393 0.695 -33.309 1.00 86.06 620 THR A O 1
ATOM 4890 N N . VAL A 1 621 ? -1.674 2.791 -33.700 1.00 82.69 621 VAL A N 1
ATOM 4891 C CA . VAL A 1 621 ? -1.649 2.698 -35.170 1.00 82.69 621 VAL A CA 1
ATOM 4892 C C . VAL A 1 621 ? -0.448 3.444 -35.753 1.00 82.69 621 VAL A C 1
ATOM 4894 O O . VAL A 1 621 ? -0.205 4.602 -35.435 1.00 82.69 621 VAL A O 1
ATOM 4897 N N . ASP A 1 622 ? 0.274 2.788 -36.668 1.00 79.25 622 ASP A N 1
ATOM 4898 C CA . ASP A 1 622 ? 1.359 3.391 -37.454 1.00 79.25 622 ASP A CA 1
ATOM 4899 C C . ASP A 1 622 ? 0.837 3.963 -38.789 1.00 79.25 622 ASP A C 1
ATOM 4901 O O . ASP A 1 622 ? 0.591 3.234 -39.771 1.00 79.25 622 ASP A O 1
ATOM 4905 N N . LEU A 1 623 ? 0.653 5.288 -38.815 1.00 80.56 623 LEU A N 1
ATOM 4906 C CA . LEU A 1 623 ? 0.194 6.055 -39.975 1.00 80.56 623 LEU A CA 1
ATOM 4907 C C . LEU A 1 623 ? 1.376 6.639 -40.787 1.00 80.56 623 LEU A C 1
ATOM 4909 O O . LEU A 1 623 ? 2.174 7.415 -40.256 1.00 80.56 623 LEU A O 1
ATOM 4913 N N . PRO A 1 624 ? 1.494 6.347 -42.103 1.00 76.88 624 PRO A N 1
ATOM 4914 C CA . PRO A 1 624 ? 2.617 6.811 -42.916 1.00 76.88 624 PRO A CA 1
ATOM 4915 C C . PRO A 1 624 ? 2.697 8.339 -43.017 1.00 76.88 624 PRO A C 1
ATOM 4917 O O . PRO A 1 624 ? 1.808 8.986 -43.575 1.00 76.88 624 PRO A O 1
ATOM 4920 N N . LYS A 1 625 ? 3.809 8.925 -42.563 1.00 76.06 625 LYS A N 1
ATOM 4921 C CA . LYS A 1 625 ? 4.034 10.382 -42.589 1.00 76.06 625 LYS A CA 1
ATOM 4922 C C . LYS A 1 625 ? 4.001 10.964 -44.016 1.00 76.06 625 LYS A C 1
ATOM 4924 O O . LYS A 1 625 ? 4.157 10.259 -45.019 1.00 76.06 625 LYS A O 1
ATOM 4929 N N . LYS A 1 626 ? 3.757 12.274 -44.130 1.00 73.44 626 LYS A N 1
ATOM 4930 C CA . LYS A 1 626 ? 3.742 13.011 -45.409 1.00 73.44 626 LYS A CA 1
ATOM 4931 C C . LYS A 1 626 ? 5.179 13.136 -45.939 1.00 73.44 626 LYS A C 1
ATOM 4933 O O . LYS A 1 626 ? 6.022 13.750 -45.295 1.00 73.44 626 LYS A O 1
ATOM 4938 N N . HIS A 1 627 ? 5.468 12.548 -47.101 1.00 62.16 627 HIS A N 1
ATOM 4939 C CA . HIS A 1 627 ? 6.802 12.577 -47.716 1.00 62.16 627 HIS A CA 1
ATOM 4940 C C . HIS A 1 627 ? 6.830 13.525 -48.921 1.00 62.16 627 HIS A C 1
ATOM 4942 O O . HIS A 1 627 ? 6.101 13.313 -49.885 1.00 62.16 627 HIS A O 1
ATOM 4948 N N . GLY A 1 628 ? 7.693 14.547 -48.879 1.00 56.69 628 GLY A N 1
ATOM 4949 C CA . GLY A 1 628 ? 7.827 15.564 -49.936 1.00 56.69 628 GLY A CA 1
ATOM 4950 C C . GLY A 1 628 ? 8.775 15.211 -51.093 1.00 56.69 628 GLY A C 1
ATOM 4951 O O . GLY A 1 628 ? 8.989 16.035 -51.973 1.00 56.69 628 GLY A O 1
ATOM 4952 N N . ARG A 1 629 ? 9.375 14.012 -51.106 1.00 61.25 629 ARG A N 1
ATOM 4953 C CA . ARG A 1 629 ? 10.286 13.546 -52.169 1.00 61.25 629 ARG A CA 1
ATOM 4954 C C . ARG A 1 629 ? 9.724 12.270 -52.789 1.00 61.25 629 ARG A C 1
ATOM 4956 O O . ARG A 1 629 ? 9.712 11.237 -52.127 1.00 61.25 629 ARG A O 1
ATOM 4963 N N . GLY A 1 630 ? 9.247 12.337 -54.035 1.00 57.12 630 GLY A N 1
ATOM 4964 C CA . GLY A 1 630 ? 8.643 11.158 -54.670 1.00 57.12 630 GLY A CA 1
ATOM 4965 C C . GLY A 1 630 ? 8.050 11.281 -56.077 1.00 57.12 630 GLY A C 1
ATOM 4966 O O . GLY A 1 630 ? 7.466 10.294 -56.509 1.00 57.12 630 GLY A O 1
ATOM 4967 N N . GLY A 1 631 ? 8.178 12.414 -56.785 1.00 71.25 631 GLY A N 1
ATOM 4968 C CA . GLY A 1 631 ? 7.783 12.577 -58.200 1.00 71.25 631 GLY A CA 1
ATOM 4969 C C . GLY A 1 631 ? 6.492 11.846 -58.608 1.00 71.25 631 GLY A C 1
ATOM 4970 O O . GLY A 1 631 ? 5.455 12.000 -57.967 1.00 71.25 631 GLY A O 1
ATOM 4971 N N . GLN A 1 632 ? 6.586 10.992 -59.634 1.00 67.19 632 GLN A N 1
ATOM 4972 C CA . GLN A 1 632 ? 5.472 10.180 -60.154 1.00 67.19 632 GLN A CA 1
ATOM 4973 C C . GLN A 1 632 ? 4.870 9.192 -59.130 1.00 67.19 632 GLN A C 1
ATOM 4975 O O . GLN A 1 632 ? 3.699 8.830 -59.216 1.00 67.19 632 GLN A O 1
ATOM 4980 N N . SER A 1 633 ? 5.631 8.773 -58.116 1.00 66.44 633 SER A N 1
ATOM 4981 C CA . SER A 1 633 ? 5.162 7.836 -57.082 1.00 66.44 633 SER A CA 1
ATOM 4982 C C . SER A 1 633 ? 4.387 8.513 -55.946 1.00 66.44 633 SER A C 1
ATOM 4984 O O . SER A 1 633 ? 3.756 7.821 -55.143 1.00 66.44 633 SER A O 1
ATOM 4986 N N . ALA A 1 634 ? 4.409 9.849 -55.852 1.00 71.00 634 ALA A N 1
ATOM 4987 C CA . ALA A 1 634 ? 3.778 10.591 -54.760 1.00 71.00 634 ALA A CA 1
ATOM 4988 C C . ALA A 1 634 ? 2.266 10.320 -54.663 1.00 71.00 634 ALA A C 1
ATOM 4990 O O . ALA A 1 634 ? 1.760 10.107 -53.562 1.00 71.00 634 ALA A O 1
ATOM 4991 N N . LEU A 1 635 ? 1.570 10.223 -55.803 1.00 76.62 635 LEU A N 1
ATOM 4992 C CA . LEU A 1 635 ? 0.143 9.883 -55.880 1.00 76.62 635 LEU A CA 1
ATOM 4993 C C . LEU A 1 635 ? -0.157 8.484 -55.313 1.00 76.62 635 LEU A C 1
ATOM 4995 O O . LEU A 1 635 ? -1.105 8.317 -54.547 1.00 76.62 635 LEU A O 1
ATOM 4999 N N . ARG A 1 636 ? 0.690 7.485 -55.599 1.00 77.56 636 ARG A N 1
ATOM 5000 C CA . ARG A 1 636 ? 0.545 6.125 -55.047 1.00 77.56 636 ARG A CA 1
ATOM 5001 C C . ARG A 1 636 ? 0.718 6.112 -53.525 1.00 77.56 636 ARG A C 1
ATOM 5003 O O . ARG A 1 636 ? -0.062 5.473 -52.823 1.00 77.56 636 ARG A O 1
ATOM 5010 N N . PHE A 1 637 ? 1.713 6.834 -53.005 1.00 76.94 637 PHE A N 1
ATOM 5011 C CA . PHE A 1 637 ? 1.925 6.962 -51.558 1.00 76.94 637 PHE A CA 1
ATOM 5012 C C . PHE A 1 637 ? 0.891 7.868 -50.870 1.00 76.94 637 PHE A C 1
ATOM 5014 O O . PHE A 1 637 ? 0.669 7.724 -49.671 1.00 76.94 637 PHE A O 1
ATOM 5021 N N . ALA A 1 638 ? 0.246 8.784 -51.597 1.00 76.12 638 ALA A N 1
ATOM 5022 C CA . ALA A 1 638 ? -0.912 9.528 -51.113 1.00 76.12 638 ALA A CA 1
ATOM 5023 C C . ALA A 1 638 ? -2.130 8.609 -50.966 1.00 76.12 638 ALA A C 1
ATOM 5025 O O . ALA A 1 638 ? -2.685 8.540 -49.872 1.00 76.12 638 ALA A O 1
ATOM 5026 N N . ARG A 1 639 ? -2.472 7.830 -52.003 1.00 80.56 639 ARG A N 1
ATOM 5027 C CA . ARG A 1 639 ? -3.594 6.877 -51.969 1.00 80.56 639 ARG A CA 1
ATOM 5028 C C . ARG A 1 639 ? -3.456 5.867 -50.826 1.00 80.56 639 ARG A C 1
ATOM 5030 O O . ARG A 1 639 ? -4.364 5.770 -50.013 1.00 80.56 639 ARG A O 1
ATOM 5037 N N . LEU A 1 640 ? -2.290 5.229 -50.688 1.00 81.50 640 LEU A N 1
ATOM 5038 C CA . LEU A 1 640 ? -2.018 4.260 -49.613 1.00 81.50 640 LEU A CA 1
ATOM 5039 C C . LEU A 1 640 ? -2.068 4.883 -48.199 1.00 81.50 640 LEU A C 1
ATOM 5041 O O . LEU A 1 640 ? -2.371 4.199 -47.223 1.00 81.50 640 LEU A O 1
ATOM 5045 N N . ARG A 1 641 ? -1.776 6.187 -48.065 1.00 80.88 641 ARG A N 1
ATOM 5046 C CA . ARG A 1 641 ? -1.930 6.916 -46.795 1.00 80.88 641 ARG A CA 1
ATOM 5047 C C . ARG A 1 641 ? -3.398 7.205 -46.494 1.00 80.88 641 ARG A C 1
ATOM 5049 O O . ARG A 1 641 ? -3.811 6.971 -45.366 1.00 80.88 641 ARG A O 1
ATOM 5056 N N . MET A 1 642 ? -4.167 7.678 -47.479 1.00 79.50 642 MET A N 1
ATOM 5057 C CA . MET A 1 642 ? -5.610 7.909 -47.326 1.00 79.50 642 MET A CA 1
ATOM 5058 C C . MET A 1 642 ? -6.338 6.610 -46.973 1.00 79.50 642 MET A C 1
ATOM 5060 O O . MET A 1 642 ? -7.111 6.586 -46.030 1.00 79.50 642 MET A O 1
ATOM 5064 N N . GLU A 1 643 ? -6.005 5.514 -47.652 1.00 83.12 643 GLU A N 1
ATOM 5065 C CA . GLU A 1 643 ? -6.511 4.165 -47.382 1.00 83.12 643 GLU A CA 1
ATOM 5066 C C . GLU A 1 643 ? -6.217 3.708 -45.941 1.00 83.12 643 GLU A C 1
ATOM 5068 O O . GLU A 1 643 ? -7.118 3.256 -45.237 1.00 83.12 643 GLU A O 1
ATOM 5073 N N . LYS A 1 644 ? -4.985 3.912 -45.446 1.00 84.31 644 LYS A N 1
ATOM 5074 C CA . LYS A 1 644 ? -4.651 3.652 -44.035 1.00 84.31 644 LYS A CA 1
ATOM 5075 C C . LYS A 1 644 ? -5.389 4.571 -43.046 1.00 84.31 644 LYS A C 1
ATOM 5077 O O . LYS A 1 644 ? -5.764 4.079 -41.985 1.00 84.31 644 LYS A O 1
ATOM 5082 N N . ARG A 1 645 ? -5.603 5.861 -43.355 1.00 83.75 645 ARG A N 1
ATOM 5083 C CA . ARG A 1 645 ? -6.396 6.774 -42.498 1.00 83.75 645 ARG A CA 1
ATOM 5084 C C . ARG A 1 645 ? -7.871 6.359 -42.459 1.00 83.75 645 ARG A C 1
ATOM 5086 O O . ARG A 1 645 ? -8.425 6.215 -41.378 1.00 83.75 645 ARG A O 1
ATOM 5093 N N . HIS A 1 646 ? -8.463 6.045 -43.609 1.00 85.69 646 HIS A N 1
ATOM 5094 C CA . HIS A 1 646 ? -9.845 5.566 -43.726 1.00 85.69 646 HIS A CA 1
ATOM 5095 C C . HIS A 1 646 ? -10.085 4.276 -42.935 1.00 85.69 646 HIS A C 1
ATOM 5097 O O . HIS A 1 646 ? -11.024 4.191 -42.149 1.00 85.69 646 HIS A O 1
ATOM 5103 N N . ASN A 1 647 ? -9.189 3.292 -43.067 1.00 87.19 647 ASN A N 1
ATOM 5104 C CA . ASN A 1 647 ? -9.278 2.038 -42.311 1.00 87.19 647 ASN A CA 1
ATOM 5105 C C . ASN A 1 647 ? -9.090 2.245 -40.793 1.00 87.19 647 ASN A C 1
ATOM 5107 O O . ASN A 1 647 ? -9.636 1.483 -39.999 1.00 87.19 647 ASN A O 1
ATOM 5111 N N . TYR A 1 648 ? -8.343 3.273 -40.380 1.00 88.00 648 TYR A N 1
ATOM 5112 C CA . TYR A 1 648 ? -8.180 3.650 -38.974 1.00 88.00 648 TYR A CA 1
ATOM 5113 C C . TYR A 1 648 ? -9.448 4.295 -38.391 1.00 88.00 648 TYR A C 1
ATOM 5115 O O . TYR A 1 648 ? -9.922 3.865 -37.336 1.00 88.00 648 TYR A O 1
ATOM 5123 N N . VAL A 1 649 ? -10.033 5.266 -39.100 1.00 87.06 649 VAL A N 1
ATOM 5124 C CA . VAL A 1 649 ? -11.310 5.900 -38.726 1.00 87.06 649 VAL A CA 1
ATOM 5125 C C . VAL A 1 649 ? -12.423 4.848 -38.664 1.00 87.06 649 VAL A C 1
ATOM 5127 O O . VAL A 1 649 ? -13.119 4.766 -37.655 1.00 87.06 649 VAL A O 1
ATOM 5130 N N . ARG A 1 650 ? -12.511 3.953 -39.661 1.00 87.38 650 ARG A N 1
ATOM 5131 C CA . ARG A 1 650 ? -13.470 2.837 -39.663 1.00 87.38 650 ARG A CA 1
ATOM 5132 C C . ARG A 1 650 ? -13.323 1.929 -38.440 1.00 87.38 650 ARG A C 1
ATOM 5134 O O . ARG A 1 650 ? -14.304 1.715 -37.740 1.00 87.38 650 ARG A O 1
ATOM 5141 N N . LYS A 1 651 ? -12.111 1.447 -38.136 1.00 88.50 651 LYS A N 1
ATOM 5142 C CA . LYS A 1 651 ? -11.880 0.594 -36.955 1.00 88.50 651 LYS A CA 1
ATOM 5143 C C . LYS A 1 651 ? -12.256 1.307 -35.647 1.00 88.50 651 LYS A C 1
ATOM 5145 O O . LYS A 1 651 ? -12.705 0.670 -34.698 1.00 88.50 651 LYS A O 1
ATOM 5150 N N . THR A 1 652 ? -12.079 2.627 -35.592 1.00 87.44 652 THR A N 1
ATOM 5151 C CA . THR A 1 652 ? -12.493 3.438 -34.438 1.00 87.44 652 THR A CA 1
ATOM 5152 C C . THR A 1 652 ? -14.017 3.490 -34.311 1.00 87.44 652 THR A C 1
ATOM 5154 O O . THR A 1 652 ? -14.525 3.324 -33.206 1.00 87.44 652 THR A O 1
ATOM 5157 N N . ALA A 1 653 ? -14.744 3.651 -35.420 1.00 86.56 653 ALA A N 1
ATOM 5158 C CA . ALA A 1 653 ? -16.206 3.600 -35.438 1.00 86.56 653 ALA A CA 1
ATOM 5159 C C . ALA A 1 653 ? -16.747 2.208 -35.054 1.00 86.56 653 ALA A C 1
ATOM 5161 O O . ALA A 1 653 ? -17.594 2.111 -34.174 1.00 86.56 653 ALA A O 1
ATOM 5162 N N . GLU A 1 654 ? -16.189 1.132 -35.622 1.00 87.69 654 GLU A N 1
ATOM 5163 C CA . GLU A 1 654 ? -16.540 -0.260 -35.289 1.00 87.69 654 GLU A CA 1
ATOM 5164 C C . GLU A 1 654 ? -16.394 -0.549 -33.782 1.00 87.69 654 GLU A C 1
ATOM 5166 O O . GLU A 1 654 ? -17.278 -1.148 -33.169 1.00 87.69 654 GLU A O 1
ATOM 5171 N N . LEU A 1 655 ? -15.299 -0.091 -33.161 1.00 87.94 655 LEU A N 1
ATOM 5172 C CA . LEU A 1 655 ? -15.065 -0.255 -31.722 1.00 87.94 655 LEU A CA 1
ATOM 5173 C C . LEU A 1 655 ? -15.933 0.681 -30.865 1.00 87.94 655 LEU A C 1
ATOM 5175 O O . LEU A 1 655 ? -16.385 0.268 -29.800 1.00 87.94 655 LEU A O 1
ATOM 5179 N N . ALA A 1 656 ? -16.231 1.900 -31.326 1.00 85.50 656 ALA A N 1
ATOM 5180 C CA . ALA A 1 656 ? -17.180 2.786 -30.648 1.00 85.50 656 ALA A CA 1
ATOM 5181 C C . ALA A 1 656 ? -18.574 2.142 -30.549 1.00 85.50 656 ALA A C 1
ATOM 5183 O O . ALA A 1 656 ? -19.179 2.157 -29.478 1.00 85.50 656 ALA A O 1
ATOM 5184 N N . THR A 1 657 ? -19.045 1.513 -31.630 1.00 85.31 657 THR A N 1
ATOM 5185 C CA . THR A 1 657 ? -20.295 0.739 -31.651 1.00 85.31 657 THR A CA 1
ATOM 5186 C C . THR A 1 657 ? -20.260 -0.407 -30.634 1.00 85.31 657 THR A C 1
ATOM 5188 O O . THR A 1 657 ? -21.217 -0.579 -29.886 1.00 85.31 657 THR A O 1
ATOM 5191 N N . GLN A 1 658 ? -19.150 -1.152 -30.544 1.00 85.06 658 GLN A N 1
ATOM 5192 C CA . GLN A 1 658 ? -19.003 -2.280 -29.608 1.00 85.06 658 GLN A CA 1
ATOM 5193 C C . GLN A 1 658 ? -18.961 -1.870 -28.126 1.00 85.06 658 GLN A C 1
ATOM 5195 O O . GLN A 1 658 ? -19.439 -2.627 -27.285 1.00 85.06 658 GLN A O 1
ATOM 5200 N N . PHE A 1 659 ? -18.390 -0.707 -27.790 1.00 84.00 659 PHE A N 1
ATOM 5201 C CA . PHE A 1 659 ? -18.252 -0.264 -26.394 1.00 84.00 659 PHE A CA 1
ATOM 5202 C C . PHE A 1 659 ? -19.400 0.626 -25.897 1.00 84.00 659 PHE A C 1
ATOM 5204 O O . PHE A 1 659 ? -19.694 0.612 -24.701 1.00 84.00 659 PHE A O 1
ATOM 5211 N N . TYR A 1 660 ? -20.050 1.396 -26.777 1.00 84.75 660 TYR A N 1
ATOM 5212 C CA . TYR A 1 660 ? -21.076 2.368 -26.377 1.00 84.75 660 TYR A CA 1
ATOM 5213 C C . TYR A 1 660 ? -22.515 1.966 -26.704 1.00 84.75 660 TYR A C 1
ATOM 5215 O O . TYR A 1 660 ? -23.417 2.669 -26.259 1.00 84.75 660 TYR A O 1
ATOM 5223 N N . ILE A 1 661 ? -22.772 0.861 -27.412 1.00 83.19 661 ILE A N 1
ATOM 5224 C CA . ILE A 1 661 ? -24.128 0.313 -27.604 1.00 83.19 661 ILE A CA 1
ATOM 5225 C C . ILE A 1 661 ? -24.228 -1.043 -26.904 1.00 83.19 661 ILE A C 1
ATOM 5227 O O . ILE A 1 661 ? -23.396 -1.924 -27.106 1.00 83.19 661 ILE A O 1
ATOM 5231 N N . ASN A 1 662 ? -25.263 -1.229 -26.081 1.00 76.00 662 ASN A N 1
ATOM 5232 C CA . ASN A 1 662 ? -25.499 -2.504 -25.408 1.00 76.00 662 ASN A CA 1
ATOM 5233 C C . ASN A 1 662 ? -26.129 -3.511 -26.398 1.00 76.00 662 ASN A C 1
ATOM 5235 O O . ASN A 1 662 ? -27.219 -3.237 -26.912 1.00 76.00 662 ASN A O 1
ATOM 5239 N N . PRO A 1 663 ? -25.513 -4.683 -26.658 1.00 67.25 663 PRO A N 1
ATOM 5240 C CA . PRO A 1 663 ? -26.022 -5.645 -27.639 1.00 67.25 663 PRO A CA 1
ATOM 5241 C C . PRO A 1 663 ? -27.386 -6.249 -27.269 1.00 67.25 663 PRO A C 1
ATOM 5243 O O . PRO A 1 663 ? -28.104 -6.693 -28.160 1.00 67.25 663 PRO A O 1
ATOM 5246 N N . ALA A 1 664 ? -27.773 -6.250 -25.988 1.00 60.75 664 ALA A N 1
ATOM 5247 C CA . ALA A 1 664 ? -29.054 -6.801 -25.539 1.00 60.75 664 ALA A CA 1
ATOM 5248 C C . ALA A 1 664 ? -30.241 -5.841 -25.745 1.00 60.75 664 ALA A C 1
ATOM 5250 O O . ALA A 1 664 ? -31.362 -6.296 -25.960 1.00 60.75 664 ALA A O 1
ATOM 5251 N N . THR A 1 665 ? -30.015 -4.523 -25.687 1.00 66.44 665 THR A N 1
ATOM 5252 C CA . THR A 1 665 ? -31.080 -3.504 -25.807 1.00 66.44 665 THR A CA 1
ATOM 5253 C C . THR A 1 665 ? -30.993 -2.671 -27.084 1.00 66.44 665 THR A C 1
ATOM 5255 O O . THR A 1 665 ? -31.938 -1.955 -27.407 1.00 66.44 665 THR A O 1
ATOM 5258 N N . SER A 1 666 ? -29.880 -2.746 -27.826 1.00 66.38 666 SER A N 1
ATOM 5259 C CA . SER A 1 666 ? -29.596 -1.933 -29.022 1.00 66.38 666 SER A CA 1
ATOM 5260 C C . SER A 1 666 ? -29.607 -0.407 -28.794 1.00 66.38 666 SER A C 1
ATOM 5262 O O . SER A 1 666 ? -29.615 0.366 -29.758 1.00 66.38 666 SER A O 1
ATOM 5264 N N . GLN A 1 667 ? -29.579 0.035 -27.534 1.00 71.69 667 GLN A N 1
ATOM 5265 C CA . GLN A 1 667 ? -29.552 1.439 -27.117 1.00 71.69 667 GLN A CA 1
ATOM 5266 C C . GLN A 1 667 ? -28.138 1.857 -26.667 1.00 71.69 667 GLN A C 1
ATOM 5268 O O . GLN A 1 667 ? -27.358 1.004 -26.223 1.00 71.69 667 GLN A O 1
ATOM 5273 N N . PRO A 1 668 ? -27.781 3.153 -26.777 1.00 72.81 668 PRO A N 1
ATOM 5274 C CA . PRO A 1 668 ? -26.500 3.652 -26.295 1.00 72.81 668 PRO A CA 1
ATOM 5275 C C . PRO A 1 668 ? -26.420 3.601 -24.762 1.00 72.81 668 PRO A C 1
ATOM 5277 O O . PRO A 1 668 ? -27.335 4.030 -24.066 1.00 72.81 668 PRO A O 1
ATOM 5280 N N . ASN A 1 669 ? -25.292 3.121 -24.240 1.00 74.25 669 ASN A N 1
ATOM 5281 C CA . ASN A 1 669 ? -24.983 2.995 -22.811 1.00 74.25 669 ASN A CA 1
ATOM 5282 C C . ASN A 1 669 ? -24.367 4.282 -22.213 1.00 74.25 669 ASN A C 1
ATOM 5284 O O . ASN A 1 669 ? -23.720 4.242 -21.167 1.00 74.25 669 ASN A O 1
ATOM 5288 N N . VAL A 1 670 ? -24.492 5.412 -22.917 1.00 77.44 670 VAL A N 1
ATOM 5289 C CA . VAL A 1 670 ? -23.952 6.715 -22.508 1.00 77.44 670 VAL A CA 1
ATOM 5290 C C . VAL A 1 670 ? -24.974 7.828 -22.724 1.00 77.44 670 VAL A C 1
ATOM 5292 O O . VAL A 1 670 ? -25.662 7.872 -23.747 1.00 77.44 670 VAL A O 1
ATOM 5295 N N . SER A 1 671 ? -25.056 8.750 -21.764 1.00 72.25 671 SER A N 1
ATOM 5296 C CA . SER A 1 671 ? -25.942 9.921 -21.811 1.00 72.25 671 SER A CA 1
ATOM 5297 C C . SER A 1 671 ? -25.570 10.859 -22.967 1.00 72.25 671 SER A C 1
ATOM 5299 O O . SER A 1 671 ? -26.460 11.356 -23.667 1.00 72.25 671 SER A O 1
ATOM 5301 N N . GLY A 1 672 ? -24.264 11.010 -23.219 1.00 79.81 672 GLY A N 1
ATOM 5302 C CA . GLY A 1 672 ? -23.669 11.679 -24.375 1.00 79.81 672 GLY A CA 1
ATOM 5303 C C . GLY A 1 672 ? -22.195 11.303 -24.588 1.00 79.81 672 GLY A C 1
ATOM 5304 O O . GLY A 1 672 ? -21.580 10.632 -23.756 1.00 79.81 672 GLY A O 1
ATOM 5305 N N . LEU A 1 673 ? -21.636 11.723 -25.723 1.00 86.06 673 LEU A N 1
ATOM 5306 C CA . LEU A 1 673 ? -20.318 11.329 -26.230 1.00 86.06 673 LEU A CA 1
ATOM 5307 C C . LEU A 1 673 ? -19.452 12.557 -26.560 1.00 86.06 673 LEU A C 1
ATOM 5309 O O . LEU A 1 673 ? -19.930 13.513 -27.165 1.00 86.06 673 LEU A O 1
ATOM 5313 N N . ILE A 1 674 ? -18.165 12.522 -26.221 1.00 88.56 674 ILE A N 1
ATOM 5314 C CA . ILE A 1 674 ? -17.189 13.576 -26.534 1.00 88.56 674 ILE A CA 1
ATOM 5315 C C . ILE A 1 674 ? -16.091 13.009 -27.440 1.00 88.56 674 ILE A C 1
ATOM 5317 O O . ILE A 1 674 ? -15.472 11.990 -27.125 1.00 88.56 674 ILE A O 1
ATOM 5321 N N . LEU A 1 675 ? -15.837 13.683 -28.565 1.00 89.12 675 LEU A N 1
ATOM 5322 C CA . LEU A 1 675 ? -14.771 13.331 -29.508 1.00 89.12 675 LEU A CA 1
ATOM 5323 C C . LEU A 1 675 ? -13.575 14.266 -29.307 1.00 89.12 675 LEU A C 1
ATOM 5325 O O . LEU A 1 675 ? -13.581 15.403 -29.771 1.00 89.12 675 LEU A O 1
ATOM 5329 N N . ALA A 1 676 ? -12.537 13.801 -28.625 1.00 88.00 676 ALA A N 1
ATOM 5330 C CA . ALA A 1 676 ? -11.295 14.543 -28.449 1.00 88.00 676 ALA A CA 1
ATOM 5331 C C . ALA A 1 676 ? -10.238 14.096 -29.465 1.00 88.00 676 ALA A C 1
ATOM 5333 O O . ALA A 1 676 ? -10.193 12.932 -29.858 1.00 88.00 676 ALA A O 1
ATOM 5334 N N . GLY A 1 677 ? -9.337 14.985 -29.873 1.00 85.00 677 GLY A N 1
ATOM 5335 C CA . GLY A 1 677 ? -8.182 14.573 -30.670 1.00 85.00 677 GLY A CA 1
ATOM 5336 C C . GLY A 1 677 ? -7.483 15.701 -31.406 1.00 85.00 677 GLY A C 1
ATOM 5337 O O . GLY A 1 677 ? -7.716 16.874 -31.133 1.00 85.00 677 GLY A O 1
ATOM 5338 N N . SER A 1 678 ? -6.656 15.325 -32.379 1.00 74.81 678 SER A N 1
ATOM 5339 C CA . SER A 1 678 ? -6.126 16.260 -33.374 1.00 74.81 678 SER A CA 1
ATOM 5340 C C . SER A 1 678 ? -7.171 16.525 -34.468 1.00 74.81 678 SER A C 1
ATOM 5342 O O . SER A 1 678 ? -7.713 15.568 -35.030 1.00 74.81 678 SER A O 1
ATOM 5344 N N . ALA A 1 679 ? -7.428 17.808 -34.757 1.00 64.06 679 ALA A N 1
ATOM 5345 C CA . ALA A 1 679 ? -8.405 18.349 -35.711 1.00 64.06 679 ALA A CA 1
ATOM 5346 C C . ALA A 1 679 ? -8.822 17.426 -36.876 1.00 64.06 679 ALA A C 1
ATOM 5348 O O . ALA A 1 679 ? -10.009 17.107 -36.979 1.00 64.06 679 ALA A O 1
ATOM 5349 N N . ASP A 1 680 ? -7.877 16.976 -37.715 1.00 75.44 680 ASP A N 1
ATOM 5350 C CA . ASP A 1 680 ? -8.134 16.115 -38.883 1.00 75.44 680 ASP A CA 1
ATOM 5351 C C . ASP A 1 680 ? -9.020 14.899 -38.541 1.00 75.44 680 ASP A C 1
ATOM 5353 O O . ASP A 1 680 ? -10.074 14.705 -39.140 1.00 75.44 680 ASP A O 1
ATOM 5357 N N . PHE A 1 681 ? -8.607 14.068 -37.577 1.00 80.56 681 PHE A N 1
ATOM 5358 C CA . PHE A 1 681 ? -9.166 12.719 -37.398 1.00 80.56 681 PHE A CA 1
ATOM 5359 C C . PHE A 1 681 ? -10.533 12.705 -36.720 1.00 80.56 681 PHE A C 1
ATOM 5361 O O . PHE A 1 681 ? -11.411 11.946 -37.123 1.00 80.56 681 PHE A O 1
ATOM 5368 N N . LYS A 1 682 ? -10.727 13.553 -35.704 1.00 78.81 682 LYS A N 1
ATOM 5369 C CA . LYS A 1 682 ? -12.018 13.682 -35.010 1.00 78.81 682 LYS A CA 1
ATOM 5370 C C . LYS A 1 682 ? -13.097 14.269 -35.932 1.00 78.81 682 LYS A C 1
ATOM 5372 O O . LYS A 1 682 ? -14.263 13.902 -35.813 1.00 78.81 682 LYS A O 1
ATOM 5377 N N . THR A 1 683 ? -12.691 15.125 -36.875 1.00 80.06 683 THR A N 1
ATOM 5378 C CA . THR A 1 683 ? -13.570 15.714 -37.896 1.00 80.06 683 THR A CA 1
ATOM 5379 C C . THR A 1 683 ? -13.858 14.713 -39.017 1.00 80.06 683 THR A C 1
ATOM 5381 O O . THR A 1 683 ? -15.018 14.541 -39.378 1.00 80.06 683 THR A O 1
ATOM 5384 N N . GLU A 1 684 ? -12.841 13.984 -39.507 1.00 79.38 684 GLU A N 1
ATOM 5385 C CA . GLU A 1 684 ? -13.031 12.851 -40.434 1.00 79.38 684 GLU A CA 1
ATOM 5386 C C . GLU A 1 684 ? -13.992 11.796 -39.836 1.00 79.38 684 GLU A C 1
ATOM 5388 O O . GLU A 1 684 ? -14.829 11.276 -40.567 1.00 79.38 684 GLU A O 1
ATOM 5393 N N . LEU A 1 685 ? -13.939 11.510 -38.524 1.00 82.50 685 LEU A N 1
ATOM 5394 C CA . LEU A 1 685 ? -14.885 10.597 -37.862 1.00 82.50 685 LEU A CA 1
ATOM 5395 C C . LEU A 1 685 ? -16.312 11.170 -37.817 1.00 82.50 685 LEU A C 1
ATOM 5397 O O . LEU A 1 685 ? -17.240 10.504 -38.277 1.00 82.50 685 LEU A O 1
ATOM 5401 N N . SER A 1 686 ? -16.496 12.387 -37.285 1.00 78.19 686 SER A N 1
ATOM 5402 C CA . SER A 1 686 ? -17.826 12.975 -37.047 1.00 78.19 686 SER A CA 1
ATOM 5403 C C . SER A 1 686 ? -18.616 13.282 -38.323 1.00 78.19 686 SER A C 1
ATOM 5405 O O . SER A 1 686 ? -19.847 13.256 -38.294 1.00 78.19 686 SER A O 1
ATOM 5407 N N . GLN A 1 687 ? -17.917 13.536 -39.434 1.00 78.88 687 GLN A N 1
ATOM 5408 C CA . GLN A 1 687 ? -18.496 13.788 -40.757 1.00 78.88 687 GLN A CA 1
ATOM 5409 C C . GLN A 1 687 ? -18.670 12.519 -41.610 1.00 78.88 687 GLN A C 1
ATOM 5411 O O . GLN A 1 687 ? -19.176 12.618 -42.725 1.00 78.88 687 GLN A O 1
ATOM 5416 N N . SER A 1 688 ? -18.233 11.342 -41.143 1.00 76.19 688 SER A N 1
ATOM 5417 C CA . SER A 1 688 ? -18.295 10.110 -41.940 1.00 76.19 688 SER A CA 1
ATOM 5418 C C . SER A 1 688 ? -19.580 9.311 -41.726 1.00 76.19 688 SER A C 1
ATOM 5420 O O . SER A 1 688 ? -19.948 9.003 -40.594 1.00 76.19 688 SER A O 1
ATOM 5422 N N . ASP A 1 689 ? -20.161 8.818 -42.824 1.00 73.06 689 ASP A N 1
ATOM 5423 C CA . ASP A 1 689 ? -21.285 7.861 -42.834 1.00 73.06 689 ASP A CA 1
ATOM 5424 C C . ASP A 1 689 ? -20.929 6.477 -42.234 1.00 73.06 689 ASP A C 1
ATOM 5426 O O . ASP A 1 689 ? -21.708 5.529 -42.308 1.00 73.06 689 ASP A O 1
ATOM 5430 N N . MET A 1 690 ? -19.714 6.323 -41.690 1.00 78.00 690 MET A N 1
ATOM 5431 C CA . MET A 1 690 ? -19.226 5.102 -41.040 1.00 78.00 690 MET A CA 1
ATOM 5432 C C . MET A 1 690 ? -19.501 5.077 -39.532 1.00 78.00 690 MET A C 1
ATOM 5434 O O . MET A 1 690 ? -19.318 4.031 -38.912 1.00 78.00 690 MET A O 1
ATOM 5438 N N . PHE A 1 691 ? -19.878 6.208 -38.930 1.00 82.31 691 PHE A N 1
ATOM 5439 C CA . PHE A 1 691 ? -20.218 6.284 -37.511 1.00 82.31 691 PHE A CA 1
ATOM 5440 C C . PHE A 1 691 ? -21.700 5.945 -37.299 1.00 82.31 691 PHE A C 1
ATOM 5442 O O . PHE A 1 691 ? -22.541 6.362 -38.090 1.00 82.31 691 PHE A O 1
ATOM 5449 N N . ASP A 1 692 ? -22.037 5.185 -36.250 1.00 82.00 692 ASP A N 1
ATOM 5450 C CA . ASP A 1 692 ? -23.433 4.791 -36.002 1.00 82.00 692 ASP A CA 1
ATOM 5451 C C . ASP A 1 692 ? -24.302 6.045 -35.758 1.00 82.00 692 ASP A C 1
ATOM 5453 O O . ASP A 1 692 ? -23.999 6.806 -34.829 1.00 82.00 692 ASP A O 1
ATOM 5457 N N . PRO A 1 693 ? -25.392 6.272 -36.522 1.00 81.25 693 PRO A N 1
ATOM 5458 C CA . PRO A 1 693 ? -26.256 7.442 -36.353 1.00 81.25 693 PRO A CA 1
ATOM 5459 C C . PRO A 1 693 ? -26.797 7.629 -34.927 1.00 81.25 693 PRO A C 1
ATOM 5461 O O . PRO A 1 693 ? -27.022 8.761 -34.498 1.00 81.25 693 PRO A O 1
ATOM 5464 N N . ARG A 1 694 ? -26.962 6.543 -34.154 1.00 80.81 694 ARG A N 1
ATOM 5465 C CA . ARG A 1 694 ? -27.401 6.582 -32.745 1.00 80.81 694 ARG A CA 1
ATOM 5466 C C . ARG A 1 694 ? -26.337 7.177 -31.825 1.00 80.81 694 ARG A C 1
ATOM 5468 O O . ARG A 1 694 ? -26.682 7.848 -30.856 1.00 80.81 694 ARG A O 1
ATOM 5475 N N . LEU A 1 695 ? -25.058 6.946 -32.126 1.00 81.12 695 LEU A N 1
ATOM 5476 C CA . LEU A 1 695 ? -23.934 7.571 -31.427 1.00 81.12 695 LEU A CA 1
ATOM 5477 C C . LEU A 1 695 ? -23.660 8.979 -31.969 1.00 81.12 695 LEU A C 1
ATOM 5479 O O . LEU A 1 695 ? -23.336 9.870 -31.188 1.00 81.12 695 LEU A O 1
ATOM 5483 N N . GLN A 1 696 ? -23.845 9.210 -33.273 1.00 80.94 696 GLN A N 1
ATOM 5484 C CA . GLN A 1 696 ? -23.690 10.528 -33.898 1.00 80.94 696 GLN A CA 1
ATOM 5485 C C . GLN A 1 696 ? -24.674 11.550 -33.301 1.00 80.94 696 GLN A C 1
ATOM 5487 O O . GLN A 1 696 ? -24.263 12.633 -32.893 1.00 80.94 696 GLN A O 1
ATOM 5492 N N . ALA A 1 697 ? -25.943 11.160 -33.123 1.00 77.19 697 ALA A N 1
ATOM 5493 C CA . ALA A 1 697 ? -26.975 11.955 -32.447 1.00 77.19 697 ALA A CA 1
ATOM 5494 C C . ALA A 1 697 ? -26.730 12.175 -30.935 1.00 77.19 697 ALA A C 1
ATOM 5496 O O . ALA A 1 697 ? -27.475 12.912 -30.289 1.00 77.19 697 ALA A O 1
ATOM 5497 N N . LYS A 1 698 ? -25.700 11.540 -30.361 1.00 79.19 698 LYS A N 1
ATOM 5498 C CA . LYS A 1 698 ? -25.280 11.676 -28.960 1.00 79.19 698 LYS A CA 1
ATOM 5499 C C . LYS A 1 698 ? -23.941 12.408 -28.789 1.00 79.19 698 LYS A C 1
ATOM 5501 O O . LYS A 1 698 ? -23.492 12.550 -27.652 1.00 79.19 698 LYS A O 1
ATOM 5506 N N . ILE A 1 699 ? -23.312 12.903 -29.861 1.00 83.56 699 ILE A N 1
ATOM 5507 C CA . ILE A 1 699 ? -22.100 13.733 -29.761 1.00 83.56 699 ILE A CA 1
ATOM 5508 C C . ILE A 1 699 ? -22.457 15.081 -29.110 1.00 83.56 699 ILE A C 1
ATOM 5510 O O . ILE A 1 699 ? -23.227 15.858 -29.665 1.00 83.56 699 ILE A O 1
ATOM 5514 N N . LEU A 1 700 ? -21.869 15.364 -27.945 1.00 79.31 700 LEU A N 1
ATOM 5515 C CA . LEU A 1 700 ? -22.023 16.626 -27.214 1.00 79.31 700 LEU A CA 1
ATOM 5516 C C . LEU A 1 700 ? -21.009 17.686 -27.662 1.00 79.31 700 LEU A C 1
ATOM 5518 O O . LEU A 1 700 ? -21.363 18.856 -27.775 1.00 79.31 700 LEU A O 1
ATOM 5522 N N . ASN A 1 701 ? -19.747 17.300 -27.891 1.00 81.88 701 ASN A N 1
ATOM 5523 C CA . ASN A 1 701 ? -18.700 18.214 -28.360 1.00 81.88 701 ASN A CA 1
ATOM 5524 C C . ASN A 1 701 ? -17.522 17.484 -29.043 1.00 81.88 701 ASN A C 1
ATOM 5526 O O . ASN A 1 701 ? -17.317 16.281 -28.857 1.00 81.88 701 ASN A O 1
ATOM 5530 N N . VAL A 1 702 ? -16.721 18.241 -29.802 1.00 85.19 702 VAL A N 1
ATOM 5531 C CA . VAL A 1 702 ? -15.557 17.782 -30.574 1.00 85.19 702 VAL A CA 1
ATOM 5532 C C . VAL A 1 702 ? -14.299 18.585 -30.176 1.00 85.19 702 VAL A C 1
ATOM 5534 O O . VAL A 1 702 ? -13.923 19.557 -30.830 1.00 85.19 702 VAL A O 1
ATOM 5537 N N . VAL A 1 703 ? -13.629 18.186 -29.090 1.00 85.75 703 VAL A N 1
ATOM 5538 C CA . VAL A 1 703 ? -12.542 18.926 -28.403 1.00 85.75 703 VAL A CA 1
ATOM 5539 C C . VAL A 1 703 ? -11.178 18.743 -29.088 1.00 85.75 703 VAL A C 1
ATOM 5541 O O . VAL A 1 703 ? -10.860 17.662 -29.577 1.00 85.75 703 VAL A O 1
ATOM 5544 N N . ASP A 1 704 ? -10.353 19.792 -29.191 1.00 84.75 704 ASP A N 1
ATOM 5545 C CA . ASP A 1 704 ? -8.939 19.662 -29.598 1.00 84.75 704 ASP A CA 1
ATOM 5546 C C . ASP A 1 704 ? -8.051 19.428 -28.371 1.00 84.75 704 ASP A C 1
ATOM 5548 O O . ASP A 1 704 ? -8.113 20.186 -27.406 1.00 84.75 704 ASP A O 1
ATOM 5552 N N . VAL A 1 705 ? -7.210 18.391 -28.413 1.00 84.12 705 VAL A N 1
ATOM 5553 C CA . VAL A 1 705 ? -6.237 18.085 -27.349 1.00 84.12 705 VAL A CA 1
ATOM 5554 C C . VAL A 1 705 ? -4.828 17.976 -27.918 1.00 84.12 705 VAL A C 1
ATOM 5556 O O . VAL A 1 705 ? -4.618 17.499 -29.033 1.00 84.12 705 VAL A O 1
ATOM 5559 N N . SER A 1 706 ? -3.840 18.439 -27.152 1.00 76.69 706 SER A N 1
ATOM 5560 C CA . SER A 1 706 ? -2.448 18.561 -27.609 1.00 76.69 706 SER A CA 1
ATOM 5561 C C . SER A 1 706 ? -1.670 17.241 -27.553 1.00 76.69 706 SER A C 1
ATOM 5563 O O . SER A 1 706 ? -0.573 17.150 -28.104 1.00 76.69 706 SER A O 1
ATOM 5565 N N . TYR A 1 707 ? -2.225 16.230 -26.883 1.00 76.50 707 TYR A N 1
ATOM 5566 C CA . TYR A 1 707 ? -1.596 14.938 -26.622 1.00 76.50 707 TYR A CA 1
ATOM 5567 C C . TYR A 1 707 ? -2.602 13.799 -26.815 1.00 76.50 707 TYR A C 1
ATOM 5569 O O . TYR A 1 707 ? -3.781 13.950 -26.504 1.00 76.50 707 TYR A O 1
ATOM 5577 N N . GLY A 1 708 ? -2.135 12.644 -27.290 1.00 74.00 708 GLY A N 1
ATOM 5578 C CA . GLY A 1 708 ? -2.935 11.419 -27.357 1.00 74.00 708 GLY A CA 1
ATOM 5579 C C . GLY A 1 708 ? -2.999 10.644 -26.035 1.00 74.00 708 GLY A C 1
ATOM 5580 O O . GLY A 1 708 ? -2.316 10.961 -25.056 1.00 74.00 708 GLY A O 1
ATOM 5581 N N . GLY A 1 709 ? -3.795 9.571 -26.029 1.00 79.62 709 GLY A N 1
ATOM 5582 C CA . GLY A 1 709 ? -3.875 8.617 -24.919 1.00 79.62 709 GLY A CA 1
ATOM 5583 C C . GLY A 1 709 ? -4.423 9.213 -23.617 1.00 79.62 709 GLY A C 1
ATOM 5584 O O . GLY A 1 709 ? -5.259 10.112 -23.630 1.00 79.62 709 GLY A O 1
ATOM 5585 N N . GLU A 1 710 ? -3.960 8.693 -22.480 1.00 81.69 710 GLU A N 1
ATOM 5586 C CA . GLU A 1 710 ? -4.500 9.010 -21.145 1.00 81.69 710 GLU A CA 1
ATOM 5587 C C . GLU A 1 710 ? -4.286 10.475 -20.729 1.00 81.69 710 GLU A C 1
ATOM 5589 O O . GLU A 1 710 ? -5.129 11.048 -20.043 1.00 81.69 710 GLU A O 1
ATOM 5594 N N . ASN A 1 711 ? -3.218 11.123 -21.203 1.00 83.56 711 ASN A N 1
ATOM 5595 C CA . ASN A 1 711 ? -3.011 12.558 -20.983 1.00 83.56 711 ASN A CA 1
ATOM 5596 C C . ASN A 1 711 ? -4.015 13.394 -21.794 1.00 83.56 711 ASN A C 1
ATOM 5598 O O . ASN A 1 711 ? -4.591 14.341 -21.261 1.00 83.56 711 ASN A O 1
ATOM 5602 N N . GLY A 1 712 ? -4.282 12.998 -23.044 1.00 83.69 712 GLY A N 1
ATOM 5603 C CA . GLY A 1 712 ? -5.340 13.586 -23.870 1.00 83.69 712 GLY A CA 1
ATOM 5604 C C . GLY A 1 712 ? -6.740 13.372 -23.297 1.00 83.69 712 GLY A C 1
ATOM 5605 O O . GLY A 1 712 ? -7.568 14.270 -23.369 1.00 83.69 712 GLY A O 1
ATOM 5606 N N . PHE A 1 713 ? -6.995 12.219 -22.671 1.00 86.00 713 PHE A N 1
ATOM 5607 C CA . PHE A 1 713 ? -8.257 11.928 -21.982 1.00 86.00 713 PHE A CA 1
ATOM 5608 C C . PHE A 1 713 ? -8.495 12.878 -20.801 1.00 86.00 713 PHE A C 1
ATOM 5610 O O . PHE A 1 713 ? -9.573 13.454 -20.693 1.00 86.00 713 PHE A O 1
ATOM 5617 N N . ASN A 1 714 ? -7.476 13.122 -19.970 1.00 84.88 714 ASN A N 1
ATOM 5618 C CA . ASN A 1 714 ? -7.589 14.077 -18.863 1.00 84.88 714 ASN A CA 1
ATOM 5619 C C . ASN A 1 714 ? -7.812 15.515 -19.369 1.00 84.88 714 ASN A C 1
ATOM 5621 O O . ASN A 1 714 ? -8.712 16.191 -18.878 1.00 84.88 714 ASN A O 1
ATOM 5625 N N . GLN A 1 715 ? -7.067 15.946 -20.398 1.00 84.56 715 GLN A N 1
ATOM 5626 C CA . GLN A 1 715 ? -7.261 17.258 -21.032 1.00 84.56 715 GLN A CA 1
ATOM 5627 C C . GLN A 1 715 ? -8.666 17.390 -21.657 1.00 84.56 715 GLN A C 1
ATOM 5629 O O . GLN A 1 715 ? -9.279 18.452 -21.595 1.00 84.56 715 GLN A O 1
ATOM 5634 N N . ALA A 1 716 ? -9.205 16.309 -22.229 1.00 84.00 716 ALA A N 1
ATOM 5635 C CA . ALA A 1 716 ? -10.558 16.280 -22.779 1.00 84.00 716 ALA A CA 1
ATOM 5636 C C . ALA A 1 716 ? -11.640 16.396 -21.697 1.00 84.00 716 ALA A C 1
ATOM 5638 O O . ALA A 1 716 ? -12.635 17.080 -21.929 1.00 84.00 716 ALA A O 1
ATOM 5639 N N . ILE A 1 717 ? -11.462 15.756 -20.535 1.00 83.25 717 ILE A N 1
ATOM 5640 C CA . ILE A 1 717 ? -12.379 15.881 -19.389 1.00 83.25 717 ILE A CA 1
ATOM 5641 C C . ILE A 1 717 ? -12.382 17.327 -18.877 1.00 83.25 717 ILE A C 1
ATOM 5643 O O . ILE A 1 717 ? -13.451 17.920 -18.753 1.00 83.25 717 ILE A O 1
ATOM 5647 N N . GLU A 1 718 ? -11.201 17.910 -18.650 1.00 80.00 718 GLU A N 1
ATOM 5648 C CA . GLU A 1 718 ? -11.034 19.290 -18.170 1.00 80.00 718 GLU A CA 1
ATOM 5649 C C . GLU A 1 718 ? -11.719 20.304 -19.103 1.00 80.00 718 GLU A C 1
ATOM 5651 O O . GLU A 1 718 ? -12.590 21.056 -18.669 1.00 80.00 718 GLU A O 1
ATOM 5656 N N . LEU A 1 719 ? -11.428 20.242 -20.408 1.00 81.44 719 LEU A N 1
ATOM 5657 C CA . LEU A 1 719 ? -12.037 21.108 -21.429 1.00 81.44 719 LEU A CA 1
ATOM 5658 C C . LEU A 1 719 ? -13.534 20.840 -21.680 1.00 81.44 719 LEU A C 1
ATOM 5660 O O . LEU A 1 719 ? -14.189 21.634 -22.354 1.00 81.44 719 LEU A O 1
ATOM 5664 N N . SER A 1 720 ? -14.088 19.735 -21.172 1.00 76.31 720 SER A N 1
ATOM 5665 C CA . SER A 1 720 ? -15.515 19.403 -21.315 1.00 76.31 720 SER A CA 1
ATOM 5666 C C . SER A 1 720 ? -16.335 19.681 -20.057 1.00 76.31 720 SER A C 1
ATOM 5668 O O . SER A 1 720 ? -17.562 19.648 -20.135 1.00 76.31 720 SER A O 1
ATOM 5670 N N . ALA A 1 721 ? -15.704 19.965 -18.913 1.00 69.44 721 ALA A N 1
ATOM 5671 C CA . ALA A 1 721 ? -16.385 20.108 -17.625 1.00 69.44 721 ALA A CA 1
ATOM 5672 C C . ALA A 1 721 ? -17.485 21.190 -17.645 1.00 69.44 721 ALA A C 1
ATOM 5674 O O . ALA A 1 721 ? -18.595 20.958 -17.160 1.00 69.44 721 ALA A O 1
ATOM 5675 N N . GLU A 1 722 ? -17.219 22.333 -18.287 1.00 65.94 722 GLU A N 1
ATOM 5676 C CA . GLU A 1 722 ? -18.207 23.404 -18.486 1.00 65.94 722 GLU A CA 1
ATOM 5677 C C . GLU A 1 722 ? -19.434 22.907 -19.270 1.00 65.94 722 GLU A C 1
ATOM 5679 O O . GLU A 1 722 ? -20.577 23.133 -18.872 1.00 65.94 722 GLU A O 1
ATOM 5684 N N . ILE A 1 723 ? -19.213 22.166 -20.359 1.00 65.31 723 ILE A N 1
ATOM 5685 C CA . ILE A 1 723 ? -20.272 21.680 -21.256 1.00 65.31 723 ILE A CA 1
ATOM 5686 C C . ILE A 1 723 ? -21.085 20.561 -20.600 1.00 65.31 723 ILE A C 1
ATOM 5688 O O . ILE A 1 723 ? -22.308 20.558 -20.722 1.00 65.31 723 ILE A O 1
ATOM 5692 N N . LEU A 1 724 ? -20.440 19.667 -19.845 1.00 63.06 724 LEU A N 1
ATOM 5693 C CA . LEU A 1 724 ? -21.122 18.641 -19.052 1.00 63.06 724 LEU A CA 1
ATOM 5694 C C . LEU A 1 724 ? -22.068 19.271 -18.016 1.00 63.06 724 LEU A C 1
ATOM 5696 O O . LEU A 1 724 ? -23.192 18.797 -17.850 1.00 63.06 724 LEU A O 1
ATOM 5700 N N . SER A 1 725 ? -21.678 20.392 -17.395 1.00 57.72 725 SER A N 1
ATOM 5701 C CA . SER A 1 725 ? -22.567 21.145 -16.495 1.00 57.72 725 SER A CA 1
ATOM 5702 C C . SER A 1 725 ? -23.775 21.773 -17.214 1.00 57.72 725 SER A C 1
ATOM 5704 O O . SER A 1 725 ? -24.852 21.897 -16.628 1.00 57.72 725 SER A O 1
ATOM 5706 N N . ASN A 1 726 ? -23.630 22.098 -18.504 1.00 52.44 726 ASN A N 1
ATOM 5707 C CA . ASN A 1 726 ? -24.671 22.714 -19.326 1.00 52.44 726 ASN A CA 1
ATOM 5708 C C . ASN A 1 726 ? -25.695 21.719 -19.907 1.00 52.44 726 ASN A C 1
ATOM 5710 O O . ASN A 1 726 ? -26.730 22.162 -20.394 1.00 52.44 726 ASN A O 1
ATOM 5714 N N . VAL A 1 727 ? -25.482 20.397 -19.856 1.00 52.97 727 VAL A N 1
ATOM 5715 C CA . VAL A 1 727 ? -26.410 19.426 -20.485 1.00 52.97 727 VAL A CA 1
ATOM 5716 C C . VAL A 1 727 ? -27.830 19.527 -19.905 1.00 52.97 727 VAL A C 1
ATOM 5718 O O . VAL A 1 727 ? -28.798 19.623 -20.659 1.00 52.97 727 VAL A O 1
ATOM 5721 N N . LYS A 1 728 ? -27.960 19.601 -18.574 1.00 50.25 728 LYS A N 1
ATOM 5722 C CA . LYS A 1 728 ? -29.263 19.756 -17.890 1.00 50.25 728 LYS A CA 1
ATOM 5723 C C . LYS A 1 728 ? -29.866 21.151 -18.116 1.00 50.25 728 LYS A C 1
ATOM 5725 O O . LYS A 1 728 ? -31.066 21.292 -18.321 1.00 50.25 728 LYS A O 1
ATOM 5730 N N . PHE A 1 729 ? -29.009 22.168 -18.213 1.00 46.66 729 PHE A N 1
ATOM 5731 C CA . PHE A 1 729 ? -29.387 23.545 -18.548 1.00 46.66 729 PHE A CA 1
ATOM 5732 C C . PHE A 1 729 ? -29.954 23.668 -19.975 1.00 46.66 729 PHE A C 1
ATOM 5734 O O . PHE A 1 729 ? -30.868 24.451 -20.206 1.00 46.66 729 PHE A O 1
ATOM 5741 N N . ILE A 1 730 ? -29.453 22.881 -20.936 1.00 50.06 730 ILE A N 1
ATOM 5742 C CA . ILE A 1 730 ? -29.940 22.852 -22.326 1.00 50.06 730 ILE A CA 1
ATOM 5743 C C . ILE A 1 730 ? -31.336 22.212 -22.424 1.00 50.06 730 ILE A C 1
ATOM 5745 O O . ILE A 1 730 ? -32.133 22.644 -23.257 1.00 50.06 730 ILE A O 1
ATOM 5749 N N . GLN A 1 731 ? -31.663 21.236 -21.567 1.00 51.09 731 GLN A N 1
ATOM 5750 C CA . GLN A 1 731 ? -33.021 20.684 -21.468 1.00 51.09 731 GLN A CA 1
ATOM 5751 C C . GLN A 1 731 ? -34.006 21.728 -20.916 1.00 51.09 731 GLN A C 1
ATOM 5753 O O . GLN A 1 731 ? -34.968 22.045 -21.617 1.00 51.09 731 GLN A O 1
ATOM 5758 N N . GLU A 1 732 ? -33.711 22.344 -19.756 1.00 49.03 732 GLU A N 1
ATOM 5759 C CA . GLU A 1 732 ? -34.497 23.474 -19.209 1.00 49.03 732 GLU A CA 1
ATOM 5760 C C . GLU A 1 732 ? -34.700 24.560 -20.283 1.00 49.03 732 GLU A C 1
ATOM 5762 O O . GLU A 1 732 ? -35.823 24.986 -20.557 1.00 49.03 732 GLU A O 1
ATOM 5767 N N . LYS A 1 733 ? -33.616 24.953 -20.969 1.00 49.22 733 LYS A N 1
ATOM 5768 C CA . LYS A 1 733 ? -33.648 25.966 -22.028 1.00 49.22 733 LYS A CA 1
ATOM 5769 C C . LYS A 1 733 ? -34.584 25.595 -23.185 1.00 49.22 733 LYS A C 1
ATOM 5771 O O . LYS A 1 733 ? -35.316 26.446 -23.683 1.00 49.22 733 LYS A O 1
ATOM 5776 N N . ARG A 1 734 ? -34.576 24.336 -23.632 1.00 56.28 734 ARG A N 1
ATOM 5777 C CA . ARG A 1 734 ? -35.387 23.889 -24.775 1.00 56.28 734 ARG A CA 1
ATOM 5778 C C . ARG A 1 734 ? -36.885 23.854 -24.458 1.00 56.28 734 ARG A C 1
ATOM 5780 O O . ARG A 1 734 ? -37.678 24.114 -25.360 1.00 56.28 734 ARG A O 1
ATOM 5787 N N . LEU A 1 735 ? -37.269 23.563 -23.213 1.00 57.91 735 LEU A N 1
ATOM 5788 C CA . LEU A 1 735 ? -38.666 23.639 -22.776 1.00 57.91 735 LEU A CA 1
ATOM 5789 C C . LEU A 1 735 ? -39.145 25.096 -22.712 1.00 57.91 735 LEU A C 1
ATOM 5791 O O . LEU A 1 735 ? -40.154 25.449 -23.317 1.00 57.91 735 LEU A O 1
ATOM 5795 N N . ILE A 1 736 ? -38.378 25.953 -22.033 1.00 63.56 736 ILE A N 1
ATOM 5796 C CA . ILE A 1 736 ? -38.693 27.380 -21.870 1.00 63.56 736 ILE A CA 1
ATOM 5797 C C . ILE A 1 736 ? -38.748 28.084 -23.238 1.00 63.56 736 ILE A C 1
ATOM 5799 O O . ILE A 1 736 ? -39.621 28.918 -23.470 1.00 63.56 736 ILE A O 1
ATOM 5803 N N . GLY A 1 737 ? -37.871 27.698 -24.171 1.00 60.56 737 GLY A N 1
ATOM 5804 C CA . GLY A 1 737 ? -37.892 28.169 -25.555 1.00 60.56 737 GLY A CA 1
ATOM 5805 C C . GLY A 1 737 ? -39.202 27.859 -26.288 1.00 60.56 737 GLY A C 1
ATOM 5806 O O . GLY A 1 737 ? -39.734 28.754 -26.934 1.00 60.56 737 GLY A O 1
ATOM 5807 N N . LYS A 1 738 ? -39.766 26.647 -26.136 1.00 65.19 738 LYS A N 1
ATOM 5808 C CA . LYS A 1 738 ? -41.090 26.311 -26.697 1.00 65.19 738 LYS A CA 1
ATOM 5809 C C . LYS A 1 738 ? -42.198 27.182 -26.107 1.00 65.19 738 LYS A C 1
ATOM 5811 O O . LYS A 1 738 ? -42.994 27.728 -26.856 1.00 65.19 738 LYS A O 1
ATOM 5816 N N . TYR A 1 739 ? -42.223 27.340 -24.784 1.00 64.62 739 TYR A N 1
ATOM 5817 C CA . TYR A 1 739 ? -43.233 28.154 -24.100 1.00 64.62 739 TYR A CA 1
ATOM 5818 C C . TYR A 1 739 ? -43.200 29.619 -24.577 1.00 64.62 739 TYR A C 1
ATOM 5820 O O . TYR A 1 739 ? -44.237 30.209 -24.875 1.00 64.62 739 TYR A O 1
ATOM 5828 N N . PHE A 1 740 ? -42.005 30.201 -24.742 1.00 65.88 740 PHE A N 1
ATOM 5829 C CA . PHE A 1 740 ? -41.869 31.534 -25.336 1.00 65.88 740 PHE A CA 1
ATOM 5830 C C . PHE A 1 740 ? -42.187 31.579 -26.836 1.00 65.88 740 PHE A C 1
ATOM 5832 O O . PHE A 1 740 ? -42.656 32.612 -27.311 1.00 65.88 740 PHE A O 1
ATOM 5839 N N . GLU A 1 741 ? -41.972 30.499 -27.586 1.00 67.44 741 GLU A N 1
ATOM 5840 C CA . GLU A 1 741 ? -42.363 30.393 -28.995 1.00 67.44 741 GLU A CA 1
ATOM 5841 C C . GLU A 1 741 ? -43.895 30.330 -29.158 1.00 67.44 741 GLU A C 1
ATOM 5843 O O . GLU A 1 741 ? -44.440 31.048 -29.992 1.00 67.44 741 GLU A O 1
ATOM 5848 N N . GLU A 1 742 ? -44.608 29.587 -28.306 1.00 66.12 742 GLU A N 1
ATOM 5849 C CA . GLU A 1 742 ? -46.080 29.508 -28.298 1.00 66.12 742 GLU A CA 1
ATOM 5850 C C . GLU A 1 742 ? -46.752 30.831 -27.895 1.00 66.12 742 GLU A C 1
ATOM 5852 O O . GLU A 1 742 ? -47.795 31.177 -28.462 1.00 66.12 742 GLU A O 1
ATOM 5857 N N . ILE A 1 743 ? -46.122 31.596 -26.988 1.00 68.31 743 ILE A N 1
ATOM 5858 C CA . ILE A 1 743 ? -46.473 32.996 -26.686 1.00 68.31 743 ILE A CA 1
ATOM 5859 C C . ILE A 1 743 ? -46.188 33.901 -27.892 1.00 68.31 743 ILE A C 1
ATOM 5861 O O . ILE A 1 743 ? -47.035 34.699 -28.282 1.00 68.31 743 ILE A O 1
ATOM 5865 N N . SER A 1 744 ? -45.010 33.781 -28.512 1.00 64.00 744 SER A N 1
ATOM 5866 C CA . SER A 1 744 ? -44.602 34.638 -29.642 1.00 64.00 744 SER A CA 1
ATOM 5867 C C . SER A 1 744 ? -45.422 34.403 -30.916 1.00 64.00 744 SER A C 1
ATOM 5869 O O . SER A 1 744 ? -45.433 35.258 -31.799 1.00 64.00 744 SER A O 1
ATOM 5871 N N . GLN A 1 745 ? -46.087 33.251 -31.020 1.00 64.12 745 GLN A N 1
ATOM 5872 C CA . GLN A 1 745 ? -47.006 32.892 -32.101 1.00 64.12 745 GLN A CA 1
ATOM 5873 C C . GLN A 1 745 ? -48.489 33.156 -31.749 1.00 64.12 745 GLN A C 1
ATOM 5875 O O . GLN A 1 745 ? -49.353 32.852 -32.567 1.00 64.12 745 GLN A O 1
ATOM 5880 N N . ASP A 1 746 ? -48.782 33.709 -30.561 1.00 56.91 746 ASP A N 1
ATOM 5881 C CA . ASP A 1 746 ? -50.121 34.099 -30.070 1.00 56.91 746 ASP A CA 1
ATOM 5882 C C . ASP A 1 746 ? -51.191 32.991 -30.221 1.00 56.91 746 ASP A C 1
ATOM 5884 O O . ASP A 1 746 ? -52.329 33.200 -30.639 1.00 56.91 746 ASP A O 1
ATOM 5888 N N . THR A 1 747 ? -50.793 31.749 -29.923 1.00 57.84 747 THR A N 1
ATOM 5889 C CA . THR A 1 747 ? -51.558 30.535 -30.279 1.00 57.84 747 THR A CA 1
ATOM 5890 C C . THR A 1 747 ? -52.744 30.214 -29.362 1.00 57.84 747 THR A C 1
ATOM 5892 O O . THR A 1 747 ? -53.441 29.224 -29.589 1.00 57.84 747 THR A O 1
ATOM 5895 N N . GLY A 1 748 ? -52.958 30.986 -28.290 1.00 59.84 748 GLY A N 1
ATOM 5896 C CA . GLY A 1 748 ? -54.002 30.727 -27.287 1.00 59.84 748 GLY A CA 1
ATOM 5897 C C . GLY A 1 748 ? -53.833 29.423 -26.486 1.00 59.84 748 GLY A C 1
ATOM 5898 O O . GLY A 1 748 ? -54.769 28.990 -25.816 1.00 59.84 748 GLY A O 1
ATOM 5899 N N . LYS A 1 749 ? -52.661 28.774 -26.561 1.00 65.44 749 LYS A N 1
ATOM 5900 C CA . LYS A 1 749 ? -52.350 27.496 -25.892 1.00 65.44 749 LYS A CA 1
ATOM 5901 C C . LYS A 1 749 ? -51.482 27.627 -24.638 1.00 65.44 749 LYS A C 1
ATOM 5903 O O . LYS A 1 749 ? -50.924 26.636 -24.180 1.00 65.44 749 LYS A O 1
ATOM 5908 N N . TYR A 1 750 ? -51.355 28.818 -24.071 1.00 66.50 750 TYR A N 1
ATOM 5909 C CA . TYR A 1 750 ? -50.562 29.048 -22.866 1.00 66.50 750 TYR A CA 1
ATOM 5910 C C . TYR A 1 750 ? -51.399 29.747 -21.792 1.00 66.50 750 TYR A C 1
ATOM 5912 O O . TYR A 1 750 ? -52.291 30.534 -22.101 1.00 66.50 750 TYR A O 1
ATOM 5920 N N . VAL A 1 751 ? -51.087 29.476 -20.526 1.00 65.00 751 VAL A N 1
ATOM 5921 C CA . VAL A 1 751 ? -51.673 30.153 -19.360 1.00 65.00 751 VAL A CA 1
ATOM 5922 C C . VAL A 1 751 ? -50.552 30.589 -18.425 1.00 65.00 751 VAL A C 1
ATOM 5924 O O . VAL A 1 751 ? -49.556 29.882 -18.269 1.00 65.00 751 VAL A O 1
ATOM 5927 N N . PHE A 1 752 ? -50.709 31.755 -17.807 1.00 66.81 752 PHE A N 1
ATOM 5928 C CA . PHE A 1 752 ? -49.761 32.361 -16.877 1.00 66.81 752 PHE A CA 1
ATOM 5929 C C . PHE A 1 752 ? -50.516 32.920 -15.667 1.00 66.81 752 PHE A C 1
ATOM 5931 O O . PHE A 1 752 ? -51.663 33.333 -15.799 1.00 66.81 752 PHE A O 1
ATOM 5938 N N . GLY A 1 753 ? -49.873 32.960 -14.499 1.00 57.97 753 GLY A N 1
ATOM 5939 C CA . GLY A 1 753 ? -50.541 33.362 -13.256 1.00 57.97 753 GLY A CA 1
ATOM 5940 C C . GLY A 1 753 ? -51.243 32.198 -12.548 1.00 57.97 753 GLY A C 1
ATOM 5941 O O . GLY A 1 753 ? -51.512 31.150 -13.136 1.00 57.97 753 GLY A O 1
ATOM 5942 N N . VAL A 1 754 ? -51.461 32.349 -11.240 1.00 55.50 754 VAL A N 1
ATOM 5943 C CA . VAL A 1 754 ? -51.807 31.228 -10.347 1.00 55.50 754 VAL A CA 1
ATOM 5944 C C . VAL A 1 754 ? -53.264 30.808 -10.503 1.00 55.50 754 VAL A C 1
ATOM 5946 O O . VAL A 1 754 ? -53.530 29.636 -10.746 1.00 55.50 754 VAL A O 1
ATOM 5949 N N . ASP A 1 755 ? -54.195 31.755 -10.418 1.00 54.53 755 ASP A N 1
ATOM 5950 C CA . ASP A 1 755 ? -55.632 31.466 -10.428 1.00 54.53 755 ASP A CA 1
ATOM 5951 C C . ASP A 1 755 ? -56.078 30.876 -11.777 1.00 54.53 755 ASP A C 1
ATOM 5953 O O . ASP A 1 755 ? -56.800 29.880 -11.822 1.00 54.53 755 ASP A O 1
ATOM 5957 N N . ASP A 1 756 ? -55.562 31.413 -12.885 1.00 63.47 756 ASP A N 1
ATOM 5958 C CA . ASP A 1 756 ? -55.873 30.922 -14.230 1.00 63.47 756 ASP A CA 1
ATOM 5959 C C . ASP A 1 756 ? -55.217 29.562 -14.527 1.00 63.47 756 ASP A C 1
ATOM 5961 O O . ASP A 1 756 ? -55.847 28.700 -15.147 1.00 63.47 756 ASP A O 1
ATOM 5965 N N . THR A 1 757 ? -53.985 29.304 -14.052 1.00 64.19 757 THR A N 1
ATOM 5966 C CA . THR A 1 757 ? -53.399 27.953 -14.182 1.00 64.19 757 THR A CA 1
ATOM 5967 C C . THR A 1 757 ? -54.114 26.922 -13.313 1.00 64.19 757 THR A C 1
ATOM 5969 O O . THR A 1 757 ? -54.191 25.768 -13.729 1.00 64.19 757 THR A O 1
ATOM 5972 N N . LEU A 1 758 ? -54.685 27.308 -12.164 1.00 60.81 758 LEU A N 1
ATOM 5973 C CA . LEU A 1 758 ? -55.535 26.429 -11.354 1.00 60.81 758 LEU A CA 1
ATOM 5974 C C . LEU A 1 758 ? -56.861 26.115 -12.061 1.00 60.81 758 LEU A C 1
ATOM 5976 O O . LEU A 1 758 ? -57.153 24.935 -12.255 1.00 60.81 758 LEU A O 1
ATOM 5980 N N . LYS A 1 759 ? -57.595 27.124 -12.558 1.00 63.47 759 LYS A N 1
ATOM 5981 C CA . LYS A 1 759 ? -58.813 26.922 -13.374 1.00 63.47 759 LYS A CA 1
ATOM 5982 C C . LYS A 1 759 ? -58.553 25.974 -14.558 1.00 63.47 759 LYS A C 1
ATOM 5984 O O . LYS A 1 759 ? -59.307 25.031 -14.795 1.00 63.47 759 LYS A O 1
ATOM 5989 N N . ALA A 1 760 ? -57.450 26.176 -15.285 1.00 63.16 760 ALA A N 1
ATOM 5990 C CA . ALA A 1 760 ? -57.071 25.322 -16.414 1.00 63.16 760 ALA A CA 1
ATOM 5991 C C . ALA A 1 760 ? -56.648 23.892 -16.004 1.00 63.16 760 ALA A C 1
ATOM 5993 O O . ALA A 1 760 ? -56.790 22.958 -16.802 1.00 63.16 760 ALA A O 1
ATOM 5994 N N . LEU A 1 761 ? -56.135 23.705 -14.781 1.00 64.62 761 LEU A N 1
ATOM 5995 C CA . LEU A 1 761 ? -55.794 22.395 -14.219 1.00 64.62 761 LEU A CA 1
ATOM 5996 C C . LEU A 1 761 ? -57.055 21.609 -13.833 1.00 64.62 761 LEU A C 1
ATOM 5998 O O . LEU A 1 761 ? -57.164 20.436 -14.184 1.00 64.62 761 LEU A O 1
ATOM 6002 N N . GLU A 1 762 ? -58.020 22.257 -13.173 1.00 62.38 762 GLU A N 1
ATOM 6003 C CA . GLU A 1 762 ? -59.311 21.662 -12.792 1.00 62.38 762 GLU A CA 1
ATOM 6004 C C . GLU A 1 762 ? -60.108 21.192 -14.017 1.00 62.38 762 GLU A C 1
ATOM 6006 O O . GLU A 1 762 ? -60.691 20.108 -14.005 1.00 62.38 762 GLU A O 1
ATOM 6011 N N . MET A 1 763 ? -60.051 21.951 -15.117 1.00 59.44 763 MET A N 1
ATOM 6012 C CA . MET A 1 763 ? -60.636 21.568 -16.409 1.00 59.44 763 MET A CA 1
ATOM 6013 C C . MET A 1 763 ? -59.846 20.477 -17.162 1.00 59.44 763 MET A C 1
ATOM 6015 O O . MET A 1 763 ? -60.256 20.072 -18.249 1.00 59.44 763 MET A O 1
ATOM 6019 N N . GLY A 1 764 ? -58.701 20.012 -16.642 1.00 57.44 764 GLY A N 1
ATOM 6020 C CA . GLY A 1 764 ? -57.848 19.002 -17.288 1.00 57.44 764 GLY A CA 1
ATOM 6021 C C . GLY A 1 764 ? -57.185 19.463 -18.596 1.00 57.44 764 GLY A C 1
ATOM 6022 O O . GLY A 1 764 ? -56.691 18.636 -19.369 1.00 57.44 764 GLY A O 1
ATOM 6023 N N . ALA A 1 765 ? -57.166 20.772 -18.867 1.00 60.62 765 ALA A N 1
ATOM 6024 C CA . ALA A 1 765 ? -56.724 21.336 -20.142 1.00 60.62 765 ALA A CA 1
ATOM 6025 C C . ALA A 1 765 ? -55.192 21.408 -20.280 1.00 60.62 765 ALA A C 1
ATOM 6027 O O . ALA A 1 765 ? -54.669 21.449 -21.396 1.00 60.62 765 ALA A O 1
ATOM 6028 N N . VAL A 1 766 ? -54.459 21.404 -19.162 1.00 61.53 766 VAL A N 1
ATOM 6029 C CA . VAL A 1 766 ? -52.992 21.517 -19.135 1.00 61.53 766 VAL A CA 1
ATOM 6030 C C . VAL A 1 766 ? -52.320 20.232 -19.642 1.00 61.53 766 VAL A C 1
ATOM 6032 O O . VAL A 1 766 ? -52.630 19.114 -19.214 1.00 61.53 766 VAL A O 1
ATOM 6035 N N . GLU A 1 767 ? -51.365 20.395 -20.557 1.00 62.22 767 GLU A N 1
ATOM 6036 C CA . GLU A 1 767 ? -50.460 19.344 -21.026 1.00 62.22 767 GLU A CA 1
ATOM 6037 C C . GLU A 1 767 ? -49.199 19.305 -20.158 1.00 62.22 767 GLU A C 1
ATOM 6039 O O . GLU A 1 767 ? -48.936 18.292 -19.514 1.00 62.22 767 GLU A O 1
ATOM 6044 N N . THR A 1 768 ? -48.476 20.430 -20.079 1.00 60.09 768 THR A N 1
ATOM 6045 C CA . THR A 1 768 ? -47.248 20.599 -19.281 1.00 60.09 768 THR A CA 1
ATOM 6046 C C . THR A 1 768 ? -47.367 21.820 -18.372 1.00 60.09 768 THR A C 1
ATOM 6048 O O . THR A 1 768 ? -47.574 22.931 -18.856 1.00 60.09 768 THR A O 1
ATOM 6051 N N . LEU A 1 769 ? -47.205 21.630 -17.062 1.00 63.47 769 LEU A N 1
ATOM 6052 C CA . LEU A 1 769 ? -47.168 22.690 -16.056 1.00 63.47 769 LEU A CA 1
ATOM 6053 C C . LEU A 1 769 ? -45.709 23.035 -15.713 1.00 63.47 769 LEU A C 1
ATOM 6055 O O . LEU A 1 769 ? -44.936 22.168 -15.299 1.00 63.47 769 LEU A O 1
ATOM 6059 N N . ILE A 1 770 ? -45.347 24.308 -15.861 1.00 62.91 770 ILE A N 1
ATOM 6060 C CA . ILE A 1 770 ? -43.999 24.841 -15.648 1.00 62.91 770 ILE A CA 1
ATOM 6061 C C . ILE A 1 770 ? -43.999 25.661 -14.356 1.00 62.91 770 ILE A C 1
ATOM 6063 O O . ILE A 1 770 ? -44.624 26.722 -14.276 1.00 62.91 770 ILE A O 1
ATOM 6067 N N . VAL A 1 771 ? -43.281 25.182 -13.336 1.00 58.59 771 VAL A N 1
ATOM 6068 C CA . VAL A 1 771 ? -43.280 25.795 -11.999 1.00 58.59 771 VAL A CA 1
ATOM 6069 C C . VAL A 1 771 ? -41.870 26.186 -11.566 1.00 58.59 771 VAL A C 1
ATOM 6071 O O . VAL A 1 771 ? -40.934 25.386 -11.568 1.00 58.59 771 VAL A O 1
ATOM 6074 N N . TYR A 1 772 ? -41.713 27.442 -11.156 1.00 52.78 772 TYR A N 1
ATOM 6075 C CA . TYR A 1 772 ? -40.451 27.973 -10.664 1.00 52.78 772 TYR A CA 1
ATOM 6076 C C . TYR A 1 772 ? -40.199 27.645 -9.183 1.00 52.78 772 TYR A C 1
ATOM 6078 O O . TYR A 1 772 ? -41.095 27.729 -8.342 1.00 52.78 772 TYR A O 1
ATOM 6086 N N . VAL A 1 773 ? -38.944 27.337 -8.832 1.00 45.72 773 VAL A N 1
ATOM 6087 C CA . VAL A 1 773 ? -38.547 26.992 -7.455 1.00 45.72 773 VAL A CA 1
ATOM 6088 C C . VAL A 1 773 ? -37.749 28.127 -6.796 1.00 45.72 773 VAL A C 1
ATOM 6090 O O . VAL A 1 773 ? -36.516 28.155 -6.828 1.00 45.72 773 VAL A O 1
ATOM 6093 N N . LEU A 1 774 ? -38.447 29.045 -6.115 1.00 33.56 774 LEU A N 1
ATOM 6094 C CA . LEU A 1 774 ? -37.819 29.977 -5.167 1.00 33.56 774 LEU A CA 1
ATOM 6095 C C . LEU A 1 774 ? -37.268 29.221 -3.943 1.00 33.56 774 LEU A C 1
ATOM 6097 O O . LEU A 1 774 ? -37.989 28.480 -3.277 1.00 33.56 774 LEU A O 1
ATOM 6101 N N . LYS A 1 775 ? -36.009 29.487 -3.571 1.00 30.25 775 LYS A N 1
ATOM 6102 C CA . LYS A 1 775 ? -35.498 29.192 -2.222 1.00 30.25 775 LYS A CA 1
ATOM 6103 C C . LYS A 1 775 ? -35.664 30.421 -1.329 1.00 30.25 775 LYS A C 1
ATOM 6105 O O . LYS A 1 775 ? -34.958 31.404 -1.517 1.00 30.25 775 LYS A O 1
ATOM 6110 N N . HIS A 1 776 ? -36.514 30.310 -0.315 1.00 27.72 776 HIS A N 1
ATOM 6111 C CA . HIS A 1 776 ? -36.530 31.182 0.863 1.00 27.72 776 HIS A CA 1
ATOM 6112 C C . HIS A 1 776 ? -36.691 30.336 2.138 1.00 27.72 776 HIS A C 1
ATOM 6114 O O . HIS A 1 776 ? -36.989 29.140 2.071 1.00 27.72 776 HIS A O 1
ATOM 6120 N N . SER A 1 777 ? -36.448 30.941 3.299 1.00 33.22 777 SER A N 1
ATOM 6121 C CA . SER A 1 777 ? -36.536 30.315 4.625 1.00 33.22 777 SER A CA 1
ATOM 6122 C C . SER A 1 777 ? -37.387 31.165 5.568 1.00 33.22 777 SER A C 1
ATOM 6124 O O . SER A 1 777 ? -37.243 32.386 5.520 1.00 33.22 777 SER A O 1
ATOM 6126 N N . THR A 1 778 ? -38.162 30.504 6.449 1.00 32.72 778 THR A N 1
ATOM 6127 C CA . THR A 1 778 ? -38.961 31.048 7.588 1.00 32.72 778 THR A CA 1
ATOM 6128 C C . THR A 1 778 ? -40.073 32.057 7.2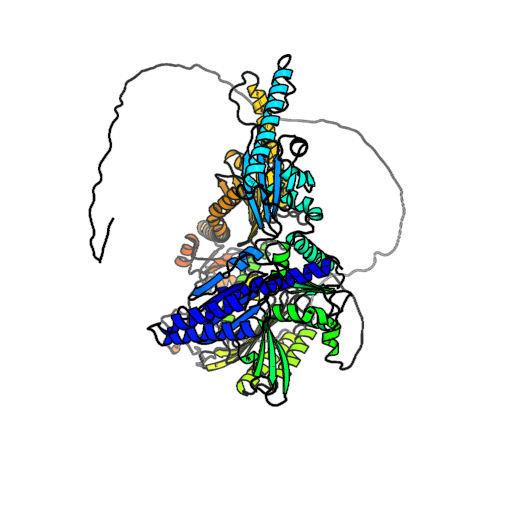13 1.00 32.72 778 THR A C 1
ATOM 6130 O O . THR A 1 778 ? -39.835 32.919 6.376 1.00 32.72 778 THR A O 1
ATOM 6133 N N . THR A 1 779 ? -41.305 32.065 7.752 1.00 39.28 779 THR A N 1
ATOM 6134 C CA . THR A 1 779 ? -42.075 31.244 8.741 1.00 39.28 779 THR A CA 1
ATOM 6135 C C . THR A 1 779 ? -43.569 31.679 8.675 1.00 39.28 779 THR A C 1
ATOM 6137 O O . THR A 1 779 ? -43.835 32.713 8.072 1.00 39.28 779 THR A O 1
ATOM 6140 N N . GLY A 1 780 ? -44.525 30.974 9.315 1.00 28.22 780 GLY A N 1
ATOM 6141 C CA . GLY A 1 780 ? -45.939 31.425 9.489 1.00 28.22 780 GLY A CA 1
ATOM 6142 C C . GLY A 1 780 ? -47.008 30.552 8.795 1.00 28.22 780 GLY A C 1
ATOM 6143 O O . GLY A 1 780 ? -46.693 29.929 7.783 1.00 28.22 780 GLY A O 1
ATOM 6144 N N . GLU A 1 781 ? -48.224 30.435 9.360 1.00 25.95 781 GLU A N 1
ATOM 6145 C CA . GLU A 1 781 ? -49.280 29.429 9.030 1.00 25.95 781 GLU A CA 1
ATOM 6146 C C . GLU A 1 781 ? -50.464 29.973 8.167 1.00 25.95 781 GLU A C 1
ATOM 6148 O O . GLU A 1 781 ? -50.293 30.989 7.506 1.00 25.95 781 GLU A O 1
ATOM 6153 N N . ILE A 1 782 ? -51.600 29.250 8.042 1.00 27.86 782 ILE A N 1
ATOM 6154 C CA . ILE A 1 782 ? -52.548 29.330 6.892 1.00 27.86 782 ILE A CA 1
ATOM 6155 C C . ILE A 1 782 ? -54.015 29.677 7.241 1.00 27.86 782 ILE A C 1
ATOM 6157 O O . ILE A 1 782 ? -54.521 29.215 8.256 1.00 27.86 782 ILE A O 1
ATOM 6161 N N . ILE A 1 783 ? -54.718 30.340 6.303 1.00 22.77 783 ILE A N 1
ATOM 6162 C CA . ILE A 1 783 ? -56.084 30.006 5.820 1.00 22.77 783 ILE A CA 1
ATOM 6163 C C . ILE A 1 783 ? -56.093 30.166 4.281 1.00 22.77 783 ILE A C 1
ATOM 6165 O O . ILE A 1 783 ? -55.314 30.945 3.733 1.00 22.77 783 ILE A O 1
ATOM 6169 N N . VAL A 1 784 ? -56.936 29.415 3.561 1.00 43.38 784 VAL A N 1
ATOM 6170 C CA . VAL A 1 784 ? -56.986 29.407 2.084 1.00 43.38 784 VAL A CA 1
ATOM 6171 C C . VAL A 1 784 ? -57.787 30.595 1.519 1.00 43.38 784 VAL A C 1
ATOM 6173 O O . VAL A 1 784 ? -58.954 30.461 1.164 1.00 43.38 784 VAL A O 1
ATOM 6176 N N . LYS A 1 785 ? -57.132 31.756 1.397 1.00 29.22 785 LYS A N 1
ATOM 6177 C CA . LYS A 1 785 ? -57.438 32.818 0.413 1.00 29.22 785 LYS A CA 1
ATOM 6178 C C . LYS A 1 785 ? -56.115 33.415 -0.084 1.00 29.22 785 LYS A C 1
ATOM 6180 O O . LYS A 1 785 ? -55.186 33.578 0.704 1.00 29.22 785 LYS A O 1
ATOM 6185 N N . HIS A 1 786 ? -55.998 33.725 -1.377 1.00 40.12 786 HIS A N 1
ATOM 6186 C CA . HIS A 1 786 ? -54.756 34.261 -1.946 1.00 40.12 786 HIS A CA 1
ATOM 6187 C C . HIS A 1 786 ? -54.555 35.733 -1.551 1.00 40.12 786 HIS A C 1
ATOM 6189 O O . HIS A 1 786 ? -55.182 36.634 -2.101 1.00 40.12 786 HIS A O 1
ATOM 6195 N N . LEU A 1 787 ? -53.678 35.967 -0.572 1.00 30.30 787 LEU A N 1
ATOM 6196 C CA . LEU A 1 787 ? -53.395 37.277 0.015 1.00 30.30 787 LEU A CA 1
ATOM 6197 C C . LEU A 1 787 ? -51.887 37.552 0.058 1.00 30.30 787 LEU A C 1
ATOM 6199 O O . LEU A 1 787 ? -51.073 36.640 0.201 1.00 30.30 787 LEU A O 1
ATOM 6203 N N . ASN A 1 788 ? -51.519 38.828 -0.086 1.00 35.00 788 ASN A N 1
ATOM 6204 C CA . ASN A 1 788 ? -50.130 39.286 -0.074 1.00 35.00 788 ASN A CA 1
ATOM 6205 C C . ASN A 1 788 ? -49.722 39.862 1.291 1.00 35.00 788 ASN A C 1
ATOM 6207 O O . ASN A 1 788 ? -50.549 40.338 2.069 1.00 35.00 788 ASN A O 1
ATOM 6211 N N . LYS A 1 789 ? -48.406 39.849 1.528 1.00 43.00 789 LYS A N 1
ATOM 6212 C CA . LYS A 1 789 ? -47.708 40.005 2.819 1.00 43.00 789 LYS A CA 1
ATOM 6213 C C . LYS A 1 789 ? -48.100 41.202 3.707 1.00 43.00 789 LYS A C 1
ATOM 6215 O O . LYS A 1 789 ? -47.832 41.170 4.903 1.00 43.00 789 LYS A O 1
ATOM 6220 N N . ASP A 1 790 ? -48.712 42.244 3.155 1.00 38.28 790 ASP A N 1
ATOM 6221 C CA . ASP A 1 790 ? -49.027 43.475 3.891 1.00 38.28 790 ASP A CA 1
ATOM 6222 C C . ASP A 1 790 ? -50.407 43.454 4.589 1.00 38.28 790 ASP A C 1
ATOM 6224 O O . ASP A 1 790 ? -50.712 44.370 5.352 1.00 38.28 790 ASP A O 1
ATOM 6228 N N . GLN A 1 791 ? -51.242 42.423 4.372 1.00 43.28 791 GLN A N 1
ATOM 6229 C CA . GLN A 1 791 ? -52.587 42.314 4.977 1.00 43.28 791 GLN A CA 1
ATOM 6230 C C . GLN A 1 791 ? -52.695 41.340 6.173 1.00 43.28 791 GLN A C 1
ATOM 6232 O O . GLN A 1 791 ? -53.727 41.320 6.842 1.00 43.28 791 GLN A O 1
ATOM 6237 N N . ASP A 1 792 ? -51.619 40.626 6.530 1.00 38.09 792 ASP A N 1
ATOM 6238 C CA . ASP A 1 792 ? -51.543 39.617 7.618 1.00 38.09 792 ASP A CA 1
ATOM 6239 C C . ASP A 1 792 ? -51.875 40.130 9.043 1.00 38.09 792 ASP A C 1
ATOM 6241 O O . ASP A 1 792 ? -51.855 39.372 10.012 1.00 38.09 792 ASP A O 1
ATOM 6245 N N . THR A 1 793 ? -52.157 41.424 9.215 1.00 39.41 793 THR A N 1
ATOM 6246 C CA . THR A 1 793 ? -52.376 42.060 10.528 1.00 39.41 793 THR A CA 1
ATOM 6247 C C . THR A 1 793 ? -53.846 42.321 10.870 1.00 39.41 793 THR A C 1
ATOM 6249 O O . THR A 1 793 ? -54.136 42.786 11.974 1.00 39.41 793 THR A O 1
ATOM 6252 N N . VAL A 1 794 ? -54.790 42.028 9.965 1.00 37.44 794 VAL A N 1
ATOM 6253 C CA . VAL A 1 794 ? -56.199 42.428 10.121 1.00 37.44 794 VAL A CA 1
ATOM 6254 C C . VAL A 1 794 ? -57.094 41.242 10.508 1.00 37.44 794 VAL A C 1
ATOM 6256 O O . VAL A 1 794 ? -57.390 40.363 9.701 1.00 37.44 794 VAL A O 1
ATOM 6259 N N . GLN A 1 795 ? -57.602 41.249 11.746 1.00 40.09 795 GLN A N 1
ATOM 6260 C CA . GLN A 1 795 ? -58.436 40.170 12.307 1.00 40.09 795 GLN A CA 1
ATOM 6261 C C . GLN A 1 795 ? -59.809 39.976 11.621 1.00 40.09 795 GLN A C 1
ATOM 6263 O O . GLN A 1 795 ? -60.499 39.001 11.907 1.00 40.09 795 GLN A O 1
ATOM 6268 N N . SER A 1 796 ? -60.223 40.858 10.705 1.00 40.81 796 SER A N 1
ATOM 6269 C CA . SER A 1 796 ? -61.534 40.796 10.036 1.00 40.81 796 SER A CA 1
ATOM 6270 C C . SER A 1 796 ? -61.685 39.677 9.001 1.00 40.81 796 SER A C 1
ATOM 6272 O O . SER A 1 796 ? -62.798 39.442 8.544 1.00 40.81 796 SER A O 1
ATOM 6274 N N . HIS A 1 797 ? -60.606 38.991 8.611 1.00 38.28 797 HIS A N 1
ATOM 6275 C CA . HIS A 1 797 ? -60.646 37.960 7.561 1.00 38.28 797 HIS A CA 1
ATOM 6276 C C . HIS A 1 797 ? -60.901 36.528 8.072 1.00 38.28 797 HIS A C 1
ATOM 6278 O O . HIS A 1 797 ? -61.024 35.612 7.264 1.00 38.28 797 HIS A O 1
ATOM 6284 N N . PHE A 1 798 ? -61.025 36.337 9.391 1.00 41.31 798 PHE A N 1
ATOM 6285 C CA . PHE A 1 798 ? -61.199 35.030 10.047 1.00 41.31 798 PHE A CA 1
ATOM 6286 C C . PHE A 1 798 ? -62.657 34.716 10.434 1.00 41.31 798 PHE A C 1
ATOM 6288 O O . PHE A 1 798 ? -62.907 33.910 11.329 1.00 41.31 798 PHE A O 1
ATOM 6295 N N . ARG A 1 799 ? -63.626 35.355 9.769 1.00 38.16 799 ARG A N 1
ATOM 6296 C CA . ARG A 1 799 ? -65.060 35.078 9.929 1.00 38.16 799 ARG A CA 1
ATOM 6297 C C . ARG A 1 799 ? -65.729 34.877 8.584 1.00 38.16 799 ARG A C 1
ATOM 6299 O O . ARG A 1 799 ? -65.426 35.584 7.624 1.00 38.16 799 ARG A O 1
ATOM 6306 N N . ASP A 1 800 ? -66.640 33.917 8.553 1.00 34.00 800 ASP A N 1
ATOM 6307 C CA . ASP A 1 800 ? -67.511 33.686 7.410 1.00 34.00 800 ASP A CA 1
ATOM 6308 C C . ASP A 1 800 ? -68.582 34.788 7.294 1.00 34.00 800 ASP A C 1
ATOM 6310 O O . ASP A 1 800 ? -69.065 35.301 8.309 1.00 34.00 800 ASP A O 1
ATOM 6314 N N . ALA A 1 801 ? -68.913 35.176 6.059 1.00 40.97 801 ALA A N 1
ATOM 6315 C CA . ALA A 1 801 ? -69.608 36.432 5.763 1.00 40.97 801 ALA A CA 1
ATOM 6316 C C . ALA A 1 801 ? -71.056 36.456 6.278 1.00 40.97 801 ALA A C 1
ATOM 6318 O O . ALA A 1 801 ? -71.479 37.456 6.858 1.00 40.97 801 ALA A O 1
ATOM 6319 N N . ASP A 1 802 ? -71.777 35.345 6.123 1.00 40.34 802 ASP A N 1
ATOM 6320 C CA . ASP A 1 802 ? -73.199 35.242 6.470 1.00 40.34 802 ASP A CA 1
ATOM 6321 C C . ASP A 1 802 ? -73.446 34.666 7.874 1.00 40.34 802 ASP A C 1
ATOM 6323 O O . ASP A 1 802 ? -74.515 34.868 8.452 1.00 40.34 802 ASP A O 1
ATOM 6327 N N . THR A 1 803 ? -72.467 33.958 8.454 1.00 43.50 803 THR A N 1
ATOM 6328 C CA . THR A 1 803 ? -72.659 33.190 9.702 1.00 43.50 803 THR A CA 1
ATOM 6329 C C . THR A 1 803 ? -71.793 33.633 10.885 1.00 43.50 803 THR A C 1
ATOM 6331 O O . THR A 1 803 ? -72.108 33.291 12.024 1.00 43.50 803 THR A O 1
ATOM 6334 N N . SER A 1 804 ? -70.734 34.427 10.666 1.00 37.69 804 SER A N 1
ATOM 6335 C CA . SER A 1 804 ? -69.838 34.951 11.719 1.00 37.69 804 SER A CA 1
ATOM 6336 C C . SER A 1 804 ? -69.171 33.904 12.634 1.00 37.69 804 SER A C 1
ATOM 6338 O O . SER A 1 804 ? -68.658 34.260 13.698 1.00 37.69 804 SER A O 1
ATOM 6340 N N . ALA A 1 805 ? -69.132 32.633 12.226 1.00 36.94 805 ALA A N 1
ATOM 6341 C CA . ALA A 1 805 ? -68.377 31.588 12.911 1.00 36.94 805 ALA A CA 1
ATOM 6342 C C . ALA A 1 805 ? -66.861 31.716 12.658 1.00 36.94 805 ALA A C 1
ATOM 6344 O O . ALA A 1 805 ? -66.427 32.255 11.636 1.00 36.94 805 ALA A O 1
ATOM 6345 N N . GLU A 1 806 ? -66.059 31.203 13.592 1.00 31.78 806 GLU A N 1
ATOM 6346 C CA . GLU A 1 806 ? -64.597 31.121 13.485 1.00 31.78 806 GLU A CA 1
ATOM 6347 C C . GLU A 1 806 ? -64.212 29.734 12.935 1.00 31.78 806 GLU A C 1
ATOM 6349 O O . GLU A 1 806 ? -64.711 28.713 13.409 1.00 31.78 806 GLU A O 1
ATOM 6354 N N . LEU A 1 807 ? -63.367 29.697 11.899 1.00 37.56 807 LEU A N 1
ATOM 6355 C CA . LEU A 1 807 ? -63.022 28.475 11.157 1.00 37.56 807 LEU A CA 1
ATOM 6356 C C . LEU A 1 807 ? -61.694 27.874 11.647 1.00 37.56 807 LEU A C 1
ATOM 6358 O O . LEU A 1 807 ? -60.663 28.546 11.632 1.00 37.56 807 LEU A O 1
ATOM 6362 N N . GLU A 1 808 ? -61.700 26.594 12.036 1.00 29.81 808 GLU A N 1
ATOM 6363 C CA . GLU A 1 808 ? -60.483 25.877 12.444 1.00 29.81 808 GLU A CA 1
ATOM 6364 C C . GLU A 1 808 ? -59.628 25.421 11.250 1.00 29.81 808 GLU A C 1
ATOM 6366 O O . GLU A 1 808 ? -60.120 24.891 10.251 1.00 29.81 808 GLU A O 1
ATOM 6371 N N . VAL A 1 809 ? -58.308 25.570 11.387 1.00 37.59 809 VAL A N 1
ATOM 6372 C CA . VAL A 1 809 ? -57.316 25.186 10.375 1.00 37.59 809 VAL A CA 1
ATOM 6373 C C . VAL A 1 809 ? -56.928 23.717 10.554 1.00 37.59 809 VAL A C 1
ATOM 6375 O O . VAL A 1 809 ? -56.210 23.383 11.494 1.00 37.59 809 VAL A O 1
ATOM 6378 N N . GLN A 1 810 ? -57.380 22.832 9.659 1.00 31.47 810 GLN A N 1
ATOM 6379 C CA . GLN A 1 810 ? -57.090 21.393 9.779 1.00 31.47 810 GLN A CA 1
ATOM 6380 C C . GLN A 1 810 ? -55.692 20.998 9.279 1.00 31.47 810 GLN A C 1
ATOM 6382 O O . GLN A 1 810 ? -54.965 20.312 9.994 1.00 31.47 810 GLN A O 1
ATOM 6387 N N . GLU A 1 811 ? -55.287 21.437 8.082 1.00 31.42 811 GLU A N 1
ATOM 6388 C CA . GLU A 1 811 ? -53.954 21.159 7.531 1.00 31.42 811 GLU A CA 1
ATOM 6389 C C . GLU A 1 811 ? -53.379 22.350 6.756 1.00 31.42 811 GLU A C 1
ATOM 6391 O O . GLU A 1 811 ? -54.098 23.194 6.222 1.00 31.42 811 GLU A O 1
ATOM 6396 N N . LYS A 1 812 ? -52.047 22.378 6.658 1.00 37.59 812 LYS A N 1
ATOM 6397 C CA . LYS A 1 812 ? -51.285 23.342 5.868 1.00 37.59 812 LYS A CA 1
ATOM 6398 C C . LYS A 1 812 ? -50.295 22.613 4.969 1.00 37.59 812 LYS A C 1
ATOM 6400 O O . LYS A 1 812 ? -49.395 21.933 5.461 1.00 37.59 812 LYS A O 1
ATOM 6405 N N . MET A 1 813 ? -50.382 22.859 3.664 1.00 42.50 813 MET A N 1
ATOM 6406 C CA . MET A 1 813 ? -49.360 22.458 2.695 1.00 42.50 813 MET A CA 1
ATOM 6407 C C . MET A 1 813 ? -48.998 23.613 1.743 1.00 42.50 813 MET A C 1
ATOM 6409 O O . MET A 1 813 ? -49.863 24.421 1.407 1.00 42.50 813 MET A O 1
ATOM 6413 N N . PRO A 1 814 ? -47.735 23.730 1.291 1.00 55.16 814 PRO A N 1
ATOM 6414 C CA . PRO A 1 814 ? -47.354 24.665 0.234 1.00 55.16 814 PRO A CA 1
ATOM 6415 C C . PRO A 1 814 ? -47.975 24.283 -1.117 1.00 55.16 814 PRO A C 1
ATOM 6417 O O . PRO A 1 814 ? -47.978 23.110 -1.483 1.00 55.16 814 PRO A O 1
ATOM 6420 N N . LEU A 1 815 ? -48.369 25.269 -1.926 1.00 54.78 815 LEU A N 1
ATOM 6421 C CA . LEU A 1 815 ? -48.935 25.055 -3.271 1.00 54.78 815 LEU A CA 1
ATOM 6422 C C . LEU A 1 815 ? -48.047 24.168 -4.178 1.00 54.78 815 LEU A C 1
ATOM 6424 O O . LEU A 1 815 ? -48.535 23.303 -4.898 1.00 54.78 815 LEU A O 1
ATOM 6428 N N . LEU A 1 816 ? -46.721 24.321 -4.074 1.00 59.22 816 LEU A N 1
ATOM 6429 C CA . LEU A 1 816 ? -45.721 23.510 -4.788 1.00 59.22 816 LEU A CA 1
ATOM 6430 C C . LEU A 1 816 ? -45.764 22.012 -4.415 1.00 59.22 816 LEU A C 1
ATOM 6432 O O . LEU A 1 816 ? -45.394 21.156 -5.213 1.00 59.22 816 LEU A O 1
ATOM 6436 N N . GLU A 1 817 ? -46.185 21.691 -3.191 1.00 59.28 817 GLU A N 1
ATOM 6437 C CA . GLU A 1 817 ? -46.333 20.321 -2.687 1.00 59.28 817 GLU A CA 1
ATOM 6438 C C . GLU A 1 817 ? -47.669 19.704 -3.100 1.00 59.28 817 GLU A C 1
ATOM 6440 O O . GLU A 1 817 ? -47.701 18.525 -3.449 1.00 59.28 817 GLU A O 1
ATOM 6445 N N . TRP A 1 818 ? -48.730 20.514 -3.154 1.00 62.12 818 TRP A N 1
ATOM 6446 C CA . TRP A 1 818 ? -50.012 20.119 -3.733 1.00 62.12 818 TRP A CA 1
ATOM 6447 C C . TRP A 1 818 ? -49.859 19.741 -5.215 1.00 62.12 818 TRP A C 1
ATOM 6449 O O . TRP A 1 818 ? -50.114 18.590 -5.571 1.00 62.12 818 TRP A O 1
ATOM 6459 N N . PHE A 1 819 ? -49.294 20.625 -6.053 1.00 64.19 819 PHE A N 1
ATOM 6460 C CA . PHE A 1 819 ? -49.002 20.314 -7.463 1.00 64.19 819 PHE A CA 1
ATOM 6461 C C . PHE A 1 819 ? -48.152 19.042 -7.616 1.00 64.19 819 PHE A C 1
ATOM 6463 O O . PHE A 1 819 ? -48.482 18.165 -8.413 1.00 64.19 819 PHE A O 1
ATOM 6470 N N . ALA A 1 820 ? -47.085 18.895 -6.819 1.00 58.59 820 ALA A N 1
ATOM 6471 C CA . ALA A 1 820 ? -46.212 17.722 -6.870 1.00 58.59 820 ALA A CA 1
ATOM 6472 C C . ALA A 1 820 ? -46.892 16.414 -6.420 1.00 58.59 820 ALA A C 1
ATOM 6474 O O . ALA A 1 820 ? -46.371 15.335 -6.711 1.00 58.59 820 ALA A O 1
ATOM 6475 N N . ASN A 1 821 ? -48.026 16.465 -5.720 1.00 61.75 821 ASN A N 1
ATOM 6476 C CA . ASN A 1 821 ? -48.791 15.284 -5.317 1.00 61.75 821 ASN A CA 1
ATOM 6477 C C . ASN A 1 821 ? -49.977 15.000 -6.248 1.00 61.75 821 ASN A C 1
ATOM 6479 O O . ASN A 1 821 ? -50.247 13.831 -6.517 1.00 61.75 821 ASN A O 1
ATOM 6483 N N . GLU A 1 822 ? -50.636 16.029 -6.784 1.00 58.47 822 GLU A N 1
ATOM 6484 C CA . GLU A 1 822 ? -51.884 15.860 -7.537 1.00 58.47 822 GLU A CA 1
ATOM 6485 C C . GLU A 1 822 ? -51.724 15.900 -9.067 1.00 58.47 822 GLU A C 1
ATOM 6487 O O . GLU A 1 822 ? -52.658 15.505 -9.760 1.00 58.47 822 GLU A O 1
ATOM 6492 N N . TYR A 1 823 ? -50.555 16.245 -9.635 1.00 60.81 823 TYR A N 1
ATOM 6493 C CA . TYR A 1 823 ? -50.360 16.276 -11.104 1.00 60.81 823 TYR A CA 1
ATOM 6494 C C . TYR A 1 823 ? -50.789 14.982 -11.824 1.00 60.81 823 TYR A C 1
ATOM 6496 O O . TYR A 1 823 ? -51.376 15.038 -12.905 1.00 60.81 823 TYR A O 1
ATOM 6504 N N . LYS A 1 824 ? -50.591 13.811 -11.196 1.00 60.19 824 LYS A N 1
ATOM 6505 C CA . LYS A 1 824 ? -51.016 12.507 -11.741 1.00 60.19 824 LYS A CA 1
ATOM 6506 C C . LYS A 1 824 ? -52.538 12.278 -11.728 1.00 60.19 824 LYS A C 1
ATOM 6508 O O . LYS A 1 824 ? -52.996 11.393 -12.443 1.00 60.19 824 LYS A O 1
ATOM 6513 N N . ARG A 1 825 ? -53.323 13.056 -10.967 1.00 52.62 825 ARG A N 1
ATOM 6514 C CA . ARG A 1 825 ? -54.801 13.064 -11.041 1.00 52.62 825 ARG A CA 1
ATOM 6515 C C . ARG A 1 825 ? -55.298 13.840 -12.259 1.00 52.62 825 ARG A C 1
ATOM 6517 O O . ARG A 1 825 ? -56.186 13.361 -12.952 1.00 52.62 825 ARG A O 1
ATOM 6524 N N . PHE A 1 826 ? -54.694 14.997 -12.529 1.00 54.25 826 PHE A N 1
ATOM 6525 C CA . PHE A 1 826 ? -55.040 15.863 -13.664 1.00 54.25 826 PHE A CA 1
ATOM 6526 C C . PHE A 1 826 ? -54.381 15.417 -14.987 1.00 54.25 826 PHE A C 1
ATOM 6528 O O . PHE A 1 826 ? -54.752 15.871 -16.065 1.00 54.25 826 PHE A O 1
ATOM 6535 N N . GLY A 1 827 ? -53.416 14.491 -14.922 1.00 54.34 827 GLY A N 1
ATOM 6536 C CA . GLY A 1 827 ? -52.767 13.880 -16.087 1.00 54.34 827 GLY A CA 1
ATOM 6537 C C . GLY A 1 827 ? -51.730 14.770 -16.781 1.00 54.34 827 GLY A C 1
ATOM 6538 O O . GLY A 1 827 ? -51.333 14.469 -17.909 1.00 54.34 827 GLY A O 1
ATOM 6539 N N . CYS A 1 828 ? -51.322 15.868 -16.145 1.00 58.41 828 CYS A N 1
ATOM 6540 C CA . CYS A 1 828 ? -50.350 16.841 -16.650 1.00 58.41 828 CYS A CA 1
ATOM 6541 C C . CYS A 1 828 ? -48.909 16.374 -16.391 1.00 58.41 828 CYS A C 1
ATOM 6543 O O . CYS A 1 828 ? -48.647 15.703 -15.393 1.00 58.41 828 CYS A O 1
ATOM 6545 N N . THR A 1 829 ? -47.951 16.780 -17.223 1.00 57.09 829 THR A N 1
ATOM 6546 C CA . THR A 1 829 ? -46.518 16.687 -16.891 1.00 57.09 829 THR A CA 1
ATOM 6547 C C . THR A 1 829 ? -46.089 17.901 -16.063 1.00 57.09 829 THR A C 1
ATOM 6549 O O . THR A 1 829 ? -46.547 19.014 -16.307 1.00 57.09 829 THR A O 1
ATOM 6552 N N . LEU A 1 830 ? -45.228 17.701 -15.061 1.00 61.81 830 LEU A N 1
ATOM 6553 C CA . LEU A 1 830 ? -44.749 18.757 -14.160 1.00 61.81 830 LEU A CA 1
ATOM 6554 C C . LEU A 1 830 ? -43.244 18.972 -14.364 1.00 61.81 830 LEU A C 1
ATOM 6556 O O . LEU A 1 830 ? -42.468 18.038 -14.165 1.00 61.81 830 LEU A O 1
ATOM 6560 N N . GLU A 1 831 ? -42.819 20.191 -14.698 1.00 58.75 831 GLU A N 1
ATOM 6561 C CA . GLU A 1 831 ? -41.396 20.528 -14.837 1.00 58.75 831 GLU A CA 1
ATOM 6562 C C . GLU A 1 831 ? -40.980 21.718 -13.958 1.00 58.75 831 GLU A C 1
ATOM 6564 O O . GLU A 1 831 ? -41.683 22.725 -13.841 1.00 58.75 831 GLU A O 1
ATOM 6569 N N . PHE A 1 832 ? -39.809 21.586 -13.323 1.00 61.56 832 PHE A N 1
ATOM 6570 C CA . PHE A 1 832 ? -39.233 22.591 -12.429 1.00 61.56 832 PHE A CA 1
ATOM 6571 C C . PHE A 1 832 ? -38.146 23.402 -13.140 1.00 61.56 832 PHE A C 1
ATOM 6573 O O . PHE A 1 832 ? -37.153 22.838 -13.596 1.00 61.56 832 PHE A O 1
ATOM 6580 N N . VAL A 1 833 ? -38.292 24.728 -13.171 1.00 56.16 833 VAL A N 1
ATOM 6581 C CA . VAL A 1 833 ? -37.357 25.646 -13.852 1.00 56.16 833 VAL A CA 1
ATOM 6582 C C . VAL A 1 833 ? -36.476 26.408 -12.858 1.00 56.16 833 VAL A C 1
ATOM 6584 O O . VAL A 1 833 ? -36.927 26.783 -11.772 1.00 56.16 833 VAL A O 1
ATOM 6587 N N . THR A 1 834 ? -35.218 26.680 -13.234 1.00 55.00 834 THR A N 1
ATOM 6588 C CA . THR A 1 834 ? -34.270 27.483 -12.444 1.00 55.00 834 THR A CA 1
ATOM 6589 C C . THR A 1 834 ? -33.960 28.856 -13.067 1.00 55.00 834 THR A C 1
ATOM 6591 O O . THR A 1 834 ? -34.038 29.070 -14.275 1.00 55.00 834 THR A O 1
ATOM 6594 N N . ASN A 1 835 ? -33.565 29.831 -12.239 1.00 48.97 835 ASN A N 1
ATOM 6595 C CA . ASN A 1 835 ? -33.298 31.211 -12.672 1.00 48.97 835 ASN A CA 1
ATOM 6596 C C . ASN A 1 835 ? -31.895 31.418 -13.261 1.00 48.97 835 ASN A C 1
ATOM 6598 O O . ASN A 1 835 ? -31.536 32.546 -13.599 1.00 48.97 835 ASN A O 1
ATOM 6602 N N . LYS A 1 836 ? -31.091 30.353 -13.373 1.00 44.00 836 LYS A N 1
ATOM 6603 C CA . LYS A 1 836 ? -29.714 30.428 -13.878 1.00 44.00 836 LYS A CA 1
ATOM 6604 C C . LYS A 1 836 ? -29.653 30.778 -15.372 1.00 44.00 836 LYS A C 1
ATOM 6606 O O . LYS A 1 836 ? -28.644 31.309 -15.823 1.00 44.00 836 LYS A O 1
ATOM 6611 N N . SER A 1 837 ? -30.717 30.495 -16.127 1.00 52.69 837 SER A N 1
ATOM 6612 C CA . SER A 1 837 ? -30.888 30.956 -17.510 1.00 52.69 837 SER A CA 1
ATOM 6613 C C . SER A 1 837 ? -31.433 32.387 -17.560 1.00 52.69 837 SER A C 1
ATOM 6615 O O . SER A 1 837 ? -32.258 32.771 -16.728 1.00 52.69 837 SER A O 1
ATOM 6617 N N . GLN A 1 838 ? -31.027 33.167 -18.570 1.00 51.59 838 GLN A N 1
ATOM 6618 C CA . GLN A 1 838 ? -31.637 34.473 -18.863 1.00 51.59 838 GLN A CA 1
ATOM 6619 C C . GLN A 1 838 ? -33.145 34.338 -19.111 1.00 51.59 838 GLN A C 1
ATOM 6621 O O . GLN A 1 838 ? -33.923 35.124 -18.577 1.00 51.59 838 GLN A O 1
ATOM 6626 N N . GLU A 1 839 ? -33.553 33.300 -19.840 1.00 57.38 839 GLU A N 1
ATOM 6627 C CA . GLU A 1 839 ? -34.954 33.008 -20.167 1.00 57.38 839 GLU A CA 1
ATOM 6628 C C . GLU A 1 839 ? -35.738 32.562 -18.919 1.00 57.38 839 GLU A C 1
ATOM 6630 O O . GLU A 1 839 ? -36.845 33.038 -18.680 1.00 57.38 839 GLU A O 1
ATOM 6635 N N . GLY A 1 840 ? -35.131 31.755 -18.039 1.00 54.06 840 GLY A N 1
ATOM 6636 C CA . GLY A 1 840 ? -35.718 31.415 -16.733 1.00 54.06 840 GLY A CA 1
ATOM 6637 C C . GLY A 1 840 ? -35.858 32.638 -15.815 1.00 54.06 840 GLY A C 1
ATOM 6638 O O . GLY A 1 840 ? -36.877 32.815 -15.149 1.00 54.06 840 GLY A O 1
ATOM 6639 N N . SER A 1 841 ? -34.878 33.548 -15.831 1.00 57.47 841 SER A N 1
ATOM 6640 C CA . SER A 1 841 ? -34.963 34.841 -15.138 1.00 57.47 841 SER A CA 1
ATOM 6641 C C . SER A 1 841 ? -36.027 35.779 -15.733 1.00 57.47 841 SER A C 1
ATOM 6643 O O . SER A 1 841 ? -36.636 36.545 -14.985 1.00 57.47 841 SER A O 1
ATOM 6645 N N . GLN A 1 842 ? -36.286 35.721 -17.044 1.00 58.62 842 GLN A N 1
ATOM 6646 C CA . GLN A 1 842 ? -37.385 36.447 -17.693 1.00 58.62 842 GLN A CA 1
ATOM 6647 C C . GLN A 1 842 ? -38.749 35.856 -17.320 1.00 58.62 842 GLN A C 1
ATOM 6649 O O . GLN A 1 842 ? -39.632 36.614 -16.929 1.00 58.62 842 GLN A O 1
ATOM 6654 N N . PHE A 1 843 ? -38.902 34.528 -17.337 1.00 57.09 843 PHE A N 1
ATOM 6655 C CA . PHE A 1 843 ? -40.122 33.834 -16.904 1.00 57.09 843 PHE A CA 1
ATOM 6656 C C . PHE A 1 843 ? -40.528 34.242 -15.475 1.00 57.09 843 PHE A C 1
ATOM 6658 O O . PHE A 1 843 ? -41.659 34.666 -15.242 1.00 57.09 843 PHE A O 1
ATOM 6665 N N . CYS A 1 844 ? -39.570 34.249 -14.541 1.00 56.12 844 CYS A N 1
ATOM 6666 C CA . CYS A 1 844 ? -39.796 34.686 -13.158 1.00 56.12 844 CYS A CA 1
ATOM 6667 C C . CYS A 1 844 ? -40.208 36.162 -13.030 1.00 56.12 844 CYS A C 1
ATOM 6669 O O . CYS A 1 844 ? -41.012 36.498 -12.166 1.00 56.12 844 CYS A O 1
ATOM 6671 N N . ARG A 1 845 ? -39.622 37.059 -13.838 1.00 55.91 845 ARG A N 1
ATOM 6672 C CA . ARG A 1 845 ? -39.863 38.512 -13.747 1.00 55.91 845 ARG A CA 1
ATOM 6673 C C . ARG A 1 845 ? -41.088 38.987 -14.529 1.00 55.91 845 ARG A C 1
ATOM 6675 O O . ARG A 1 845 ? -41.616 40.039 -14.193 1.00 55.91 845 ARG A O 1
ATOM 6682 N N . GLY A 1 846 ? -41.498 38.256 -15.566 1.00 53.41 846 GLY A N 1
ATOM 6683 C CA . GLY A 1 846 ? -42.629 38.609 -16.427 1.00 53.41 846 GLY A CA 1
ATOM 6684 C C . GLY A 1 846 ? -43.942 37.909 -16.070 1.00 53.41 846 GLY A C 1
ATOM 6685 O O . GLY A 1 846 ? -44.995 38.518 -16.206 1.00 53.41 846 GLY A O 1
ATOM 6686 N N . PHE A 1 847 ? -43.890 36.657 -15.598 1.00 56.69 847 PHE A N 1
ATOM 6687 C CA . PHE A 1 847 ? -45.063 35.766 -15.531 1.00 56.69 847 PHE A CA 1
ATOM 6688 C C . PHE A 1 847 ? -45.294 35.159 -14.135 1.00 56.69 847 PHE A C 1
ATOM 6690 O O . PHE A 1 847 ? -45.936 34.123 -13.995 1.00 56.69 847 PHE A O 1
ATOM 6697 N N . GLY A 1 848 ? -44.719 35.750 -13.082 1.00 53.53 848 GLY A N 1
ATOM 6698 C CA . GLY A 1 848 ? -44.894 35.301 -11.690 1.00 53.53 848 GLY A CA 1
ATOM 6699 C C . GLY A 1 848 ? -44.241 33.956 -11.331 1.00 53.53 848 GLY A C 1
ATOM 6700 O O . GLY A 1 848 ? -44.222 33.584 -10.161 1.00 53.53 848 GLY A O 1
ATOM 6701 N N . GLY A 1 849 ? -43.663 33.240 -12.302 1.00 56.94 849 GLY A N 1
ATOM 6702 C CA . GLY A 1 849 ? -42.985 31.957 -12.093 1.00 56.94 849 GLY A CA 1
ATOM 6703 C C . GLY A 1 849 ? -43.893 30.719 -12.112 1.00 56.94 849 GLY A C 1
ATOM 6704 O O . GLY A 1 849 ? -43.410 29.633 -11.794 1.00 56.94 849 GLY A O 1
ATOM 6705 N N . ILE A 1 850 ? -45.168 30.849 -12.490 1.00 60.50 850 ILE A N 1
ATOM 6706 C CA . ILE A 1 850 ? -46.075 29.718 -12.744 1.00 60.50 850 ILE A CA 1
ATOM 6707 C C . ILE A 1 850 ? -46.765 29.943 -14.093 1.00 60.50 850 ILE A C 1
ATOM 6709 O O . ILE A 1 850 ? -47.323 31.013 -14.345 1.00 60.50 850 ILE A O 1
ATOM 6713 N N . GLY A 1 851 ? -46.718 28.925 -14.950 1.00 64.50 851 GLY A N 1
ATOM 6714 C CA . GLY A 1 851 ? -47.391 28.907 -16.245 1.00 64.50 851 GLY A CA 1
ATOM 6715 C C . GLY A 1 851 ? -47.596 27.480 -16.749 1.00 64.50 851 GLY A C 1
ATOM 6716 O O . GLY A 1 851 ? -47.051 26.527 -16.190 1.00 64.50 851 GLY A O 1
ATOM 6717 N N . GLY A 1 852 ? -48.386 27.313 -17.802 1.00 68.00 852 GLY A N 1
ATOM 6718 C CA . GLY A 1 852 ? -48.678 26.005 -18.381 1.00 68.00 852 GLY A CA 1
ATOM 6719 C C . GLY A 1 852 ? -48.942 26.062 -19.879 1.00 68.00 852 GLY A C 1
ATOM 6720 O O . GLY A 1 852 ? -49.467 27.050 -20.387 1.00 68.00 852 GLY A O 1
ATOM 6721 N N . ILE A 1 853 ? -48.580 24.978 -20.562 1.00 71.56 853 ILE A N 1
ATOM 6722 C CA . ILE A 1 853 ? -48.924 24.693 -21.958 1.00 71.56 853 ILE A CA 1
ATOM 6723 C C . ILE A 1 853 ? -50.216 23.872 -21.960 1.00 71.56 853 ILE A C 1
ATOM 6725 O O . ILE A 1 853 ? -50.335 22.900 -21.209 1.00 71.56 853 ILE A O 1
ATOM 6729 N N . LEU A 1 854 ? -51.181 24.253 -22.792 1.00 65.81 854 LEU A N 1
ATOM 6730 C CA . LEU A 1 854 ? -52.498 23.634 -22.912 1.00 65.81 854 LEU A CA 1
ATOM 6731 C C . LEU A 1 854 ? -52.579 22.672 -24.103 1.00 65.81 854 LEU A C 1
ATOM 6733 O O . LEU A 1 854 ? -52.134 22.976 -25.211 1.00 65.81 854 LEU A O 1
ATOM 6737 N N . ARG A 1 855 ? -53.279 21.552 -23.898 1.00 58.00 855 ARG A N 1
ATOM 6738 C CA . ARG A 1 855 ? -53.597 20.551 -24.935 1.00 58.00 855 ARG A CA 1
ATOM 6739 C C . ARG A 1 855 ? -54.435 21.159 -26.067 1.00 58.00 855 ARG A C 1
ATOM 6741 O O . ARG A 1 855 ? -54.281 20.818 -27.242 1.00 58.00 855 ARG A O 1
ATOM 6748 N N . TYR A 1 856 ? -55.339 22.066 -25.703 1.00 54.75 856 TYR A N 1
ATOM 6749 C CA . TYR A 1 856 ? -56.272 22.767 -26.581 1.00 54.75 856 TYR A CA 1
ATOM 6750 C C . TYR A 1 856 ? -56.440 24.223 -26.133 1.00 54.75 856 TYR A C 1
ATOM 6752 O O . TYR A 1 856 ? -56.191 24.558 -24.980 1.00 54.75 856 TYR A O 1
ATOM 6760 N N . GLN A 1 857 ? -56.838 25.092 -27.061 1.00 54.97 857 GLN A N 1
ATOM 6761 C CA . GLN A 1 857 ? -57.059 26.513 -26.793 1.00 54.97 857 GLN A CA 1
ATOM 6762 C C . GLN A 1 857 ? -58.238 26.703 -25.825 1.00 54.97 857 GLN A C 1
ATOM 6764 O O . GLN A 1 857 ? -59.288 26.086 -26.012 1.00 54.97 857 GLN A O 1
ATOM 6769 N N . LEU A 1 858 ? -58.066 27.558 -24.813 1.00 55.06 858 LEU A N 1
ATOM 6770 C CA . LEU A 1 858 ? -59.084 27.876 -23.806 1.00 55.06 858 LEU A CA 1
ATOM 6771 C C . LEU A 1 858 ? -59.455 29.361 -23.909 1.00 55.06 858 LEU A C 1
ATOM 6773 O O . LEU A 1 858 ? -58.576 30.215 -23.816 1.00 55.06 858 LEU A O 1
ATOM 6777 N N . ASP A 1 859 ? -60.739 29.682 -24.085 1.00 46.66 859 ASP A N 1
ATOM 6778 C CA . ASP A 1 859 ? -61.208 31.073 -24.163 1.00 46.66 859 ASP A CA 1
ATOM 6779 C C . ASP A 1 859 ? -61.856 31.501 -22.837 1.00 46.66 859 ASP A C 1
ATOM 6781 O O . ASP A 1 859 ? -63.070 31.406 -22.630 1.00 46.66 859 ASP A O 1
ATOM 6785 N N . MET A 1 860 ? -61.007 31.929 -21.897 1.00 46.06 860 MET A N 1
ATOM 6786 C CA . MET A 1 860 ? -61.393 32.204 -20.504 1.00 46.06 860 MET A CA 1
ATOM 6787 C C . MET A 1 860 ? -62.352 33.397 -20.335 1.00 46.06 860 MET A C 1
ATOM 6789 O O . MET A 1 860 ? -62.887 33.590 -19.250 1.00 46.06 860 MET A O 1
ATOM 6793 N N . ARG A 1 861 ? -62.643 34.161 -21.399 1.00 45.47 861 ARG A N 1
ATOM 6794 C CA . ARG A 1 861 ? -63.585 35.299 -21.367 1.00 45.47 861 ARG A CA 1
ATOM 6795 C C . ARG A 1 861 ? -65.063 34.903 -21.277 1.00 45.47 861 ARG A C 1
ATOM 6797 O O . ARG A 1 861 ? -65.909 35.780 -21.183 1.00 45.47 861 ARG A O 1
ATOM 6804 N N . SER A 1 862 ? -65.372 33.609 -21.341 1.00 39.03 862 SER A N 1
ATOM 6805 C CA . SER A 1 862 ? -66.743 33.080 -21.408 1.00 39.03 862 SER A CA 1
ATOM 6806 C C . SER A 1 862 ? -67.333 32.624 -20.063 1.00 39.03 862 SER A C 1
ATOM 6808 O O . SER A 1 862 ? -68.454 32.124 -20.044 1.00 39.03 862 SER A O 1
ATOM 6810 N N . PHE A 1 863 ? -66.604 32.784 -18.948 1.00 44.59 863 PHE A N 1
ATOM 6811 C CA . PHE A 1 863 ? -66.997 32.233 -17.638 1.00 44.59 863 PHE A CA 1
ATOM 6812 C C . PHE A 1 863 ? -67.164 33.252 -16.500 1.00 44.59 863 PHE A C 1
ATOM 6814 O O . PHE A 1 863 ? -67.818 32.922 -15.513 1.00 44.59 863 PHE A O 1
ATOM 6821 N N . ASP A 1 864 ? -66.676 34.489 -16.641 1.00 37.06 864 ASP A N 1
ATOM 6822 C CA . ASP A 1 864 ? -66.894 35.546 -15.633 1.00 37.06 864 ASP A CA 1
ATOM 6823 C C . ASP A 1 864 ? -68.359 36.063 -15.609 1.00 37.06 864 ASP A C 1
ATOM 6825 O O . ASP A 1 864 ? -68.733 36.817 -14.717 1.00 37.06 864 ASP A O 1
ATOM 6829 N N . GLU A 1 865 ? -69.213 35.641 -16.555 1.00 32.94 865 GLU A N 1
ATOM 6830 C CA . GLU A 1 865 ? -70.652 35.977 -16.612 1.00 32.94 865 GLU A CA 1
ATOM 6831 C C . GLU A 1 865 ? -71.565 34.966 -15.875 1.00 32.94 865 GLU A C 1
ATOM 6833 O O . GLU A 1 865 ? -72.786 35.093 -15.928 1.00 32.94 865 GLU A O 1
ATOM 6838 N N . LEU A 1 866 ? -71.011 33.949 -15.196 1.00 36.56 866 LEU A N 1
ATOM 6839 C CA . LEU A 1 866 ? -71.779 32.854 -14.566 1.00 36.56 866 LEU A CA 1
ATOM 6840 C C . LEU A 1 866 ? -71.687 32.798 -13.027 1.00 36.56 866 LEU A C 1
ATOM 6842 O O . LEU A 1 866 ? -72.064 31.791 -12.431 1.00 36.56 866 LEU A O 1
ATOM 6846 N N . SER A 1 867 ? -71.196 33.855 -12.371 1.00 33.34 867 SER A N 1
ATOM 6847 C CA . SER A 1 867 ? -70.947 33.875 -10.917 1.00 33.34 867 SER A CA 1
ATOM 6848 C C . SER A 1 867 ? -71.758 34.909 -10.117 1.00 33.34 867 SER A C 1
ATOM 6850 O O . SER A 1 867 ? -71.316 35.283 -9.032 1.00 33.34 867 SER A O 1
ATOM 6852 N N . ASP A 1 868 ? -72.894 35.393 -10.636 1.00 35.38 868 ASP A N 1
ATOM 6853 C CA . ASP A 1 868 ? -73.698 36.469 -10.006 1.00 35.38 868 ASP A CA 1
ATOM 6854 C C . ASP A 1 868 ? -75.101 36.024 -9.520 1.00 35.38 868 ASP A C 1
ATOM 6856 O O . ASP A 1 868 ? -75.729 36.725 -8.731 1.00 35.38 868 ASP A O 1
ATOM 6860 N N . ASP A 1 869 ? -75.580 34.832 -9.909 1.00 29.30 869 ASP A N 1
ATOM 6861 C CA . ASP A 1 869 ? -76.847 34.252 -9.424 1.00 29.30 869 ASP A CA 1
ATOM 6862 C C . ASP A 1 869 ? -76.594 33.176 -8.351 1.00 29.30 869 ASP A C 1
ATOM 6864 O O . ASP A 1 869 ? -76.103 32.080 -8.632 1.00 29.30 869 ASP A O 1
ATOM 6868 N N . GLY A 1 870 ? -76.939 33.486 -7.099 1.00 40.91 870 GLY A N 1
ATOM 6869 C CA . GLY A 1 870 ? -76.747 32.591 -5.956 1.00 40.91 870 GLY A CA 1
ATOM 6870 C C . GLY A 1 870 ? -77.987 31.773 -5.587 1.00 40.91 870 GLY A C 1
ATOM 6871 O O . GLY A 1 870 ? -78.879 32.285 -4.914 1.00 40.91 870 GLY A O 1
ATOM 6872 N N . GLU A 1 871 ? -77.990 30.472 -5.899 1.00 27.59 871 GLU A N 1
ATOM 6873 C CA . GLU A 1 871 ? -78.862 29.484 -5.242 1.00 27.59 871 GLU A CA 1
ATOM 6874 C C . GLU A 1 871 ? -78.039 28.383 -4.554 1.00 27.59 871 GLU A C 1
ATOM 6876 O O . GLU A 1 871 ? -77.121 27.798 -5.129 1.00 27.59 871 GLU A O 1
ATOM 6881 N N . VAL A 1 872 ? -78.385 28.083 -3.299 1.00 35.22 872 VAL A N 1
ATOM 6882 C CA . VAL A 1 872 ? -77.731 27.053 -2.480 1.00 35.22 872 VAL A CA 1
ATOM 6883 C C . VAL A 1 872 ? -78.583 25.788 -2.467 1.00 35.22 872 VAL A C 1
ATOM 6885 O O . VAL A 1 872 ? -79.676 25.799 -1.905 1.00 35.22 872 VAL A O 1
ATOM 6888 N N . HIS A 1 873 ? -78.052 24.669 -2.971 1.00 26.66 873 HIS A N 1
ATOM 6889 C CA . HIS A 1 873 ? -78.589 23.344 -2.643 1.00 26.66 873 HIS A CA 1
ATOM 6890 C C . HIS A 1 873 ? -77.510 22.259 -2.466 1.00 26.66 873 HIS A C 1
ATOM 6892 O O . HIS A 1 873 ? -77.114 21.570 -3.398 1.00 26.66 873 HIS A O 1
ATOM 6898 N N . ASP A 1 874 ? -77.069 22.161 -1.209 1.00 23.19 874 ASP A N 1
ATOM 6899 C CA . ASP A 1 874 ? -76.712 20.975 -0.409 1.00 23.19 874 ASP A CA 1
ATOM 6900 C C . ASP A 1 874 ? -76.134 19.701 -1.085 1.00 23.19 874 ASP A C 1
ATOM 6902 O O . ASP A 1 874 ? -76.742 19.070 -1.950 1.00 23.19 874 ASP A O 1
ATOM 6906 N N . MET A 1 875 ? -74.984 19.235 -0.579 1.00 30.86 875 MET A N 1
ATOM 6907 C CA . MET A 1 875 ? -74.304 18.015 -1.038 1.00 30.86 875 MET A CA 1
ATOM 6908 C C . MET A 1 875 ? -74.702 16.773 -0.227 1.00 30.86 875 MET A C 1
ATOM 6910 O O . MET A 1 875 ? -74.273 16.599 0.913 1.00 30.86 875 MET A O 1
ATOM 6914 N N . SER A 1 876 ? -75.375 15.808 -0.859 1.00 23.28 876 SER A N 1
ATOM 6915 C CA . SER A 1 876 ? -75.477 14.434 -0.338 1.00 23.28 876 SER A CA 1
ATOM 6916 C C . SER A 1 876 ? -75.768 13.428 -1.476 1.00 23.28 876 SER A C 1
ATOM 6918 O O . SER A 1 876 ? -76.453 13.771 -2.432 1.00 23.28 876 SER A O 1
ATOM 6920 N N . MET A 1 877 ? -75.283 12.178 -1.484 1.00 28.00 877 MET A N 1
ATOM 6921 C CA . MET A 1 877 ? -74.222 11.543 -0.686 1.00 28.00 877 MET A CA 1
ATOM 6922 C C . MET A 1 877 ? -73.733 10.244 -1.375 1.00 28.00 877 MET A C 1
ATOM 6924 O O . MET A 1 877 ? -74.453 9.675 -2.187 1.00 28.00 877 MET A O 1
ATOM 6928 N N . ASN A 1 878 ? -72.597 9.707 -0.909 1.00 24.66 878 ASN A N 1
ATOM 6929 C CA . ASN A 1 878 ? -72.166 8.297 -0.998 1.00 24.66 878 ASN A CA 1
ATOM 6930 C C . ASN A 1 878 ? -71.825 7.669 -2.368 1.00 24.66 878 ASN A C 1
ATOM 6932 O O . ASN A 1 878 ? -72.607 7.650 -3.311 1.00 24.66 878 ASN A O 1
ATOM 6936 N N . VAL A 1 879 ? -70.695 6.948 -2.384 1.00 27.25 879 VAL A N 1
ATOM 6937 C CA . VAL A 1 879 ? -70.433 5.847 -3.325 1.00 27.25 879 VAL A CA 1
ATOM 6938 C C . VAL A 1 879 ? -70.166 4.571 -2.528 1.00 27.25 879 VAL A C 1
ATOM 6940 O O . VAL A 1 879 ? -69.069 4.357 -2.017 1.00 27.25 879 VAL A O 1
ATOM 6943 N N . THR A 1 880 ? -71.163 3.693 -2.455 1.00 26.94 880 THR A N 1
ATOM 6944 C CA . THR A 1 880 ? -70.992 2.281 -2.088 1.00 26.94 880 THR A CA 1
ATOM 6945 C C . THR A 1 880 ? -71.754 1.401 -3.079 1.00 26.94 880 THR A C 1
ATOM 6947 O O . THR A 1 880 ? -72.833 1.762 -3.529 1.00 26.94 880 THR A O 1
ATOM 6950 N N . ASN A 1 881 ? -71.156 0.255 -3.423 1.00 27.61 881 ASN A N 1
ATOM 6951 C CA . ASN A 1 881 ? -71.739 -0.908 -4.112 1.00 27.61 881 ASN A CA 1
ATOM 6952 C C . ASN A 1 881 ? -72.720 -0.644 -5.277 1.00 27.61 881 ASN A C 1
ATOM 6954 O O . ASN A 1 881 ? -73.912 -0.440 -5.084 1.00 27.61 881 ASN A O 1
ATOM 6958 N N . GLY A 1 882 ? -72.207 -0.765 -6.507 1.00 24.36 882 GLY A N 1
ATOM 6959 C CA . GLY A 1 882 ? -72.980 -0.602 -7.742 1.00 24.36 882 GLY A CA 1
ATOM 6960 C C . GLY A 1 882 ? -74.026 -1.682 -8.081 1.00 24.36 882 GLY A C 1
ATOM 6961 O O . GLY A 1 882 ? -74.463 -2.454 -7.237 1.00 24.36 882 GLY A O 1
ATOM 6962 N N . VAL A 1 883 ? -74.323 -1.764 -9.392 1.00 23.06 883 VAL A N 1
ATOM 6963 C CA . VAL A 1 883 ? -75.247 -2.689 -10.101 1.00 23.06 883 VAL A CA 1
ATOM 6964 C C . VAL A 1 883 ? -76.683 -2.152 -10.349 1.00 23.06 883 VAL A C 1
ATOM 6966 O O . VAL A 1 883 ? -77.590 -2.489 -9.608 1.00 23.06 883 VAL A O 1
ATOM 6969 N N . ARG A 1 884 ? -76.866 -1.489 -11.524 1.00 23.58 884 ARG A N 1
ATOM 6970 C CA . ARG A 1 884 ? -77.768 -1.893 -12.665 1.00 23.58 884 ARG A CA 1
ATOM 6971 C C . ARG A 1 884 ? -79.317 -1.921 -12.415 1.00 23.58 884 ARG A C 1
ATOM 6973 O O . ARG A 1 884 ? -79.744 -2.134 -11.299 1.00 23.58 884 ARG A O 1
ATOM 6980 N N . ILE A 1 885 ? -80.268 -1.780 -13.365 1.00 23.45 885 ILE A N 1
ATOM 6981 C CA . ILE A 1 885 ? -80.353 -1.752 -14.855 1.00 23.45 885 ILE A CA 1
ATOM 6982 C C . ILE A 1 885 ? -81.562 -0.868 -15.291 1.00 23.45 885 ILE A C 1
ATOM 6984 O O . ILE A 1 885 ? -82.584 -0.900 -14.613 1.00 23.45 885 ILE A O 1
ATOM 6988 N N . GLY A 1 886 ? -81.533 -0.252 -16.487 1.00 23.12 886 GLY A N 1
ATOM 6989 C CA . GLY A 1 886 ? -82.739 -0.021 -17.324 1.00 23.12 886 GLY A CA 1
ATOM 6990 C C . GLY A 1 886 ? -82.902 1.407 -17.878 1.00 23.12 886 GLY A C 1
ATOM 6991 O O . GLY A 1 886 ? -82.463 2.348 -17.235 1.00 23.12 886 GLY A O 1
ATOM 6992 N N . TYR A 1 887 ? -83.534 1.649 -19.039 1.00 24.05 887 TYR A N 1
ATOM 6993 C CA . TYR A 1 887 ? -84.144 0.729 -20.027 1.00 24.05 887 TYR A CA 1
ATOM 6994 C C . TYR A 1 887 ? -84.485 1.521 -21.328 1.00 24.05 887 TYR A C 1
ATOM 6996 O O . TYR A 1 887 ? -85.056 2.598 -21.213 1.00 24.05 887 TYR A O 1
ATOM 7004 N N . LEU A 1 888 ? -84.063 1.125 -22.548 1.00 24.73 888 LEU A N 1
ATOM 7005 C CA . LEU A 1 888 ? -84.844 0.522 -23.677 1.00 24.73 888 LEU A CA 1
ATOM 7006 C C . LEU A 1 888 ? -84.262 1.052 -25.029 1.00 24.73 888 LEU A C 1
ATOM 7008 O O . LEU A 1 888 ? -83.617 2.098 -24.992 1.00 24.73 888 LEU A O 1
ATOM 7012 N N . PRO A 1 889 ? -84.556 0.488 -26.229 1.00 38.12 889 PRO A N 1
ATOM 7013 C CA . PRO A 1 889 ? -84.856 -0.910 -26.585 1.00 38.12 889 PRO A CA 1
ATOM 7014 C C . PRO A 1 889 ? -84.134 -1.440 -27.865 1.00 38.12 889 PRO A C 1
ATOM 7016 O O . PRO A 1 889 ? -83.945 -0.718 -28.837 1.00 38.12 889 PRO A O 1
ATOM 7019 N N . GLY A 1 890 ? -83.929 -2.764 -27.950 1.00 26.66 890 GLY A N 1
ATOM 7020 C CA . GLY A 1 890 ? -83.813 -3.505 -29.228 1.00 26.66 890 GLY A CA 1
ATOM 7021 C C . GLY A 1 890 ? -82.404 -3.665 -29.852 1.00 26.66 890 GLY A C 1
ATOM 7022 O O . GLY A 1 890 ? -81.579 -2.770 -29.767 1.00 26.66 890 GLY A O 1
ATOM 7023 N N . GLN A 1 891 ? -82.072 -4.786 -30.514 1.00 27.56 891 GLN A N 1
ATOM 7024 C CA . GLN A 1 891 ? -82.811 -6.057 -30.594 1.00 27.56 891 GLN A CA 1
ATOM 7025 C C . GLN A 1 891 ? -81.893 -7.276 -30.858 1.00 27.56 891 GLN A C 1
ATOM 7027 O O . GLN A 1 891 ? -80.996 -7.211 -31.690 1.00 27.56 891 GLN A O 1
ATOM 7032 N N . LYS A 1 892 ? -82.258 -8.408 -30.231 1.00 25.12 892 LYS A N 1
ATOM 7033 C CA . LYS A 1 892 ? -81.850 -9.808 -30.495 1.00 25.12 892 LYS A CA 1
ATOM 7034 C C . LYS A 1 892 ? -80.416 -10.254 -30.163 1.00 25.12 892 LYS A C 1
ATOM 7036 O O . LYS A 1 892 ? -79.447 -9.509 -30.193 1.00 25.12 892 LYS A O 1
ATOM 7041 N N . SER A 1 893 ? -80.348 -11.536 -29.807 1.00 22.78 893 SER A N 1
ATOM 7042 C CA . SER A 1 893 ? -79.196 -12.286 -29.309 1.00 22.78 893 SER A CA 1
ATOM 7043 C C . SER A 1 893 ? -78.850 -13.459 -30.232 1.00 22.78 893 SER A C 1
ATOM 7045 O O . SER A 1 893 ? -79.620 -13.809 -31.125 1.00 22.78 893 SER A O 1
ATOM 7047 N N . LEU A 1 894 ? -77.717 -14.107 -29.957 1.00 30.42 894 LEU A N 1
ATOM 7048 C CA . LEU A 1 894 ? -77.327 -15.402 -30.521 1.00 30.42 894 LEU A CA 1
ATOM 7049 C C . LEU A 1 894 ? -78.431 -16.464 -30.385 1.00 30.42 894 LEU A C 1
ATOM 7051 O O . LEU A 1 894 ? -78.895 -16.710 -29.272 1.00 30.42 894 LEU A O 1
ATOM 7055 N N . GLN A 1 895 ? -78.726 -17.170 -31.480 1.00 23.83 895 GLN A N 1
ATOM 7056 C CA . GLN A 1 895 ? -78.934 -18.623 -31.490 1.00 23.83 895 GLN A CA 1
ATOM 7057 C C . GLN A 1 895 ? -78.841 -19.176 -32.925 1.00 23.83 895 GLN A C 1
ATOM 7059 O O . GLN A 1 895 ? -79.236 -18.509 -33.873 1.00 23.83 895 GLN A O 1
ATOM 7064 N N . GLN A 1 896 ? -78.300 -20.393 -33.039 1.00 24.91 896 GLN A N 1
ATOM 7065 C CA . GLN A 1 896 ? -78.360 -21.312 -34.186 1.00 24.91 896 GLN A CA 1
ATOM 7066 C C . GLN A 1 896 ? -77.987 -20.780 -35.587 1.00 24.91 896 GLN A C 1
ATOM 7068 O O . GLN A 1 896 ? -78.830 -20.387 -36.388 1.00 24.91 896 GLN A O 1
ATOM 7073 N N . LEU A 1 897 ? -76.716 -20.990 -35.942 1.00 27.19 897 LEU A N 1
ATOM 7074 C CA . LEU A 1 897 ? -76.381 -21.650 -37.209 1.00 27.19 897 LEU A CA 1
ATOM 7075 C C . LEU A 1 897 ? -75.617 -22.939 -36.873 1.00 27.19 897 LEU A C 1
ATOM 7077 O O . LEU A 1 897 ? -74.390 -22.975 -36.826 1.00 27.19 897 LEU A O 1
ATOM 7081 N N . GLU A 1 898 ? -76.382 -23.973 -36.531 1.00 23.56 898 GLU A N 1
ATOM 7082 C CA . GLU A 1 898 ? -75.902 -25.353 -36.429 1.00 23.56 898 GLU A CA 1
ATOM 7083 C C . GLU A 1 898 ? -76.057 -26.070 -37.781 1.00 23.56 898 GLU A C 1
ATOM 7085 O O . GLU A 1 898 ? -76.772 -25.599 -38.663 1.00 23.56 898 GLU A O 1
ATOM 7090 N N . SER A 1 899 ? -75.469 -27.267 -37.869 1.00 24.81 899 SER A N 1
ATOM 7091 C CA . SER A 1 899 ? -75.647 -28.299 -38.907 1.00 24.81 899 SER A CA 1
ATOM 7092 C C . SER A 1 899 ? -75.049 -28.067 -40.309 1.00 24.81 899 SER A C 1
ATOM 7094 O O . SER A 1 899 ? -75.289 -27.066 -40.967 1.00 24.81 899 SER A O 1
ATOM 7096 N N . GLU A 1 900 ? -74.333 -29.115 -40.741 1.00 21.70 900 GLU A N 1
ATOM 7097 C CA . GLU A 1 900 ? -74.047 -29.547 -42.123 1.00 21.70 900 GLU A CA 1
ATOM 7098 C C . GLU A 1 900 ? -73.122 -28.658 -42.993 1.00 21.70 900 GLU A C 1
ATOM 7100 O O . GLU A 1 900 ? -73.259 -27.449 -43.098 1.00 21.70 900 GLU A O 1
ATOM 7105 N N . MET A 1 901 ? -71.967 -29.166 -43.454 1.00 23.09 901 MET A N 1
ATOM 7106 C CA . MET A 1 901 ? -71.727 -30.198 -44.491 1.00 23.09 901 MET A CA 1
ATOM 7107 C C . MET A 1 901 ? -72.019 -29.690 -45.923 1.00 23.09 901 MET A C 1
ATOM 7109 O O . MET A 1 901 ? -73.066 -29.121 -46.174 1.00 23.09 901 MET A O 1
ATOM 7113 N N . SER A 1 902 ? -71.161 -29.911 -46.932 1.00 23.33 902 SER A N 1
ATOM 7114 C CA . SER A 1 902 ? -69.829 -30.551 -46.938 1.00 23.33 902 SER A CA 1
ATOM 7115 C C . SER A 1 902 ? -69.060 -30.313 -48.260 1.00 23.33 902 SER A C 1
ATOM 7117 O O . SER A 1 902 ? -69.607 -29.794 -49.226 1.00 23.33 902 SER A O 1
ATOM 7119 N N . CYS A 1 903 ? -67.828 -30.842 -48.300 1.00 22.64 903 CYS A N 1
ATOM 7120 C CA . CYS A 1 903 ? -67.198 -31.500 -49.457 1.00 22.64 903 CYS A CA 1
ATOM 7121 C C . CYS A 1 903 ? -66.342 -30.685 -50.464 1.00 22.64 903 CYS A C 1
ATOM 7123 O O . CYS A 1 903 ? -66.851 -30.022 -51.360 1.00 22.64 903 CYS A O 1
ATOM 7125 N N . SER A 1 904 ? -65.031 -30.995 -50.444 1.00 26.36 904 SER A N 1
ATOM 7126 C CA . SER A 1 904 ? -64.094 -31.048 -51.597 1.00 26.36 904 SER A CA 1
ATOM 7127 C C . SER A 1 904 ? -63.633 -29.722 -52.270 1.00 26.36 904 SER A C 1
ATOM 7129 O O . SER A 1 904 ? -64.314 -28.712 -52.200 1.00 26.36 904 SER A O 1
ATOM 7131 N N . THR A 1 905 ? -62.450 -29.622 -52.909 1.00 26.45 905 THR A N 1
ATOM 7132 C CA . THR A 1 905 ? -61.515 -30.687 -53.353 1.00 26.45 905 THR A CA 1
ATOM 7133 C C . THR A 1 905 ? -60.026 -30.261 -53.299 1.00 26.45 905 THR A C 1
ATOM 7135 O O . THR A 1 905 ? -59.622 -29.311 -53.952 1.00 26.45 905 THR A O 1
ATOM 7138 N N . THR A 1 906 ? -59.230 -30.999 -52.513 1.00 26.48 906 THR A N 1
ATOM 7139 C CA . THR A 1 906 ? -57.791 -31.370 -52.643 1.00 26.48 906 THR A CA 1
ATOM 7140 C C . THR A 1 906 ? -56.722 -30.522 -53.384 1.00 26.48 906 THR A C 1
ATOM 7142 O O . THR A 1 906 ? -56.823 -30.302 -54.583 1.00 26.48 906 THR A O 1
ATOM 7145 N N . PHE A 1 907 ? -55.560 -30.407 -52.709 1.00 24.30 907 PHE A N 1
ATOM 7146 C CA . PHE A 1 907 ? -54.169 -30.594 -53.209 1.00 24.30 907 PHE A CA 1
ATOM 7147 C C . PHE A 1 907 ? -53.539 -29.625 -54.245 1.00 24.30 907 PHE A C 1
ATOM 7149 O O . PHE A 1 907 ? -54.129 -29.248 -55.248 1.00 24.30 907 PHE A O 1
ATOM 7156 N N . GLY A 1 908 ? -52.238 -29.349 -54.054 1.00 23.86 908 GLY A N 1
ATOM 7157 C CA . GLY A 1 908 ? -51.343 -28.724 -55.043 1.00 23.86 908 GLY A CA 1
ATOM 7158 C C . GLY A 1 908 ? -49.988 -28.335 -54.431 1.00 23.86 908 GLY A C 1
ATOM 7159 O O . GLY A 1 908 ? -49.956 -27.604 -53.446 1.00 23.86 908 GLY A O 1
ATOM 7160 N N . SER A 1 909 ? -48.866 -28.835 -54.965 1.00 22.94 909 SER A N 1
ATOM 7161 C CA . SER A 1 909 ? -47.545 -28.730 -54.314 1.00 22.94 909 SER A CA 1
ATOM 7162 C C . SER A 1 909 ? -46.384 -28.436 -55.279 1.00 22.94 909 SER A C 1
ATOM 7164 O O . SER A 1 909 ? -46.156 -29.228 -56.192 1.00 22.94 909 SER A O 1
ATOM 7166 N N . ILE A 1 910 ? -45.553 -27.427 -54.952 1.00 24.69 910 ILE A N 1
ATOM 7167 C CA . ILE A 1 910 ? -44.180 -27.213 -55.491 1.00 24.69 910 ILE A CA 1
ATOM 7168 C C . ILE A 1 910 ? -44.222 -26.734 -56.994 1.00 24.69 910 ILE A C 1
ATOM 7170 O O . ILE A 1 910 ? -45.311 -26.633 -57.552 1.00 24.69 910 ILE A O 1
ATOM 7174 N N . PRO A 1 911 ? -43.126 -26.281 -57.650 1.00 47.91 911 PRO A N 1
ATOM 7175 C CA . PRO A 1 911 ? -42.581 -24.907 -57.662 1.00 47.91 911 PRO A CA 1
ATOM 7176 C C . PRO A 1 911 ? -42.457 -24.256 -59.076 1.00 47.91 911 PRO A C 1
ATOM 7178 O O . PRO A 1 911 ? -42.655 -24.925 -60.081 1.00 47.91 911 PRO A O 1
ATOM 7181 N N . ALA A 1 912 ? -41.995 -22.995 -59.165 1.00 22.94 912 ALA A N 1
ATOM 7182 C CA . ALA A 1 912 ? -41.051 -22.442 -60.180 1.00 22.94 912 ALA A CA 1
ATOM 7183 C C . ALA A 1 912 ? -40.819 -20.929 -59.892 1.00 22.94 912 ALA A C 1
ATOM 7185 O O . ALA A 1 912 ? -41.690 -20.319 -59.283 1.00 22.94 912 ALA A O 1
ATOM 7186 N N . PHE A 1 913 ? -39.698 -20.225 -60.129 1.00 23.98 913 PHE A N 1
ATOM 7187 C CA . PHE A 1 913 ? -38.612 -20.211 -61.138 1.00 23.98 913 PHE A CA 1
ATOM 7188 C C . PHE A 1 913 ? -38.916 -19.431 -62.448 1.00 23.98 913 PHE A C 1
ATOM 7190 O O . PHE A 1 913 ? -39.857 -19.757 -63.157 1.00 23.98 913 PHE A O 1
ATOM 7197 N N . LEU A 1 914 ? -38.013 -18.485 -62.785 1.00 24.00 914 LEU A N 1
ATOM 7198 C CA . LEU A 1 914 ? -37.808 -17.728 -64.053 1.00 24.00 914 LEU A CA 1
ATOM 7199 C C . LEU A 1 914 ? -38.642 -16.460 -64.414 1.00 24.00 914 LEU A C 1
ATOM 7201 O O . LEU A 1 914 ? -39.836 -16.515 -64.658 1.00 24.00 914 LEU A O 1
ATOM 7205 N N . ARG A 1 915 ? -37.861 -15.385 -64.664 1.00 24.14 915 ARG A N 1
ATOM 7206 C CA . ARG A 1 915 ? -37.928 -14.344 -65.733 1.00 24.14 915 ARG A CA 1
ATOM 7207 C C . ARG A 1 915 ? -39.000 -13.233 -65.779 1.00 24.14 915 ARG A C 1
ATOM 7209 O O . ARG A 1 915 ? -40.175 -13.465 -65.998 1.00 24.14 915 ARG A O 1
ATOM 7216 N N . GLN A 1 916 ? -38.475 -11.999 -65.742 1.00 36.41 916 GLN A N 1
ATOM 7217 C CA . GLN A 1 916 ? -38.457 -10.999 -66.839 1.00 36.41 916 GLN A CA 1
ATOM 7218 C C . GLN A 1 916 ? -39.583 -11.037 -67.896 1.00 36.41 916 GLN A C 1
ATOM 7220 O O . GLN A 1 916 ? -39.613 -11.950 -68.712 1.00 36.41 916 GLN A O 1
ATOM 7225 N N . ASP A 1 917 ? -40.374 -9.962 -67.980 1.00 23.94 917 ASP A N 1
ATOM 7226 C CA . ASP A 1 917 ? -40.243 -8.846 -68.952 1.00 23.94 917 ASP A CA 1
ATOM 7227 C C . ASP A 1 917 ? -41.098 -7.657 -68.421 1.00 23.94 917 ASP A C 1
ATOM 7229 O O . ASP A 1 917 ? -41.975 -7.882 -67.593 1.00 23.94 917 ASP A O 1
ATOM 7233 N N . MET A 1 918 ? -40.815 -6.354 -68.586 1.00 26.30 918 MET A N 1
ATOM 7234 C CA . MET A 1 918 ? -40.400 -5.477 -69.705 1.00 26.30 918 MET A CA 1
ATOM 7235 C C . MET A 1 918 ? -41.586 -4.948 -70.555 1.00 26.30 918 MET A C 1
ATOM 7237 O O . MET A 1 918 ? -42.357 -5.744 -71.075 1.00 26.30 918 MET A O 1
ATOM 7241 N N . LYS A 1 919 ? -41.630 -3.609 -70.779 1.00 26.22 919 LYS A N 1
ATOM 7242 C CA . LYS A 1 919 ? -42.623 -2.805 -71.564 1.00 26.22 919 LYS A CA 1
ATOM 7243 C C . LYS A 1 919 ? -43.986 -2.601 -70.863 1.00 26.22 919 LYS A C 1
ATOM 7245 O O . LYS A 1 919 ? -44.321 -3.392 -69.996 1.00 26.22 919 LYS A O 1
ATOM 7250 N N . ILE A 1 920 ? -44.806 -1.566 -71.117 1.00 25.27 920 ILE A N 1
ATOM 7251 C CA . ILE A 1 920 ? -44.849 -0.372 -72.022 1.00 25.27 920 ILE A CA 1
ATOM 7252 C C . ILE A 1 920 ? -45.433 0.790 -71.150 1.00 25.27 920 ILE A C 1
ATOM 7254 O O . ILE A 1 920 ? -46.212 0.479 -70.255 1.00 25.27 920 ILE A O 1
ATOM 7258 N N . ALA A 1 921 ? -45.022 2.070 -71.148 1.00 28.34 921 ALA A N 1
ATOM 7259 C CA . ALA A 1 921 ? -44.791 3.120 -72.169 1.00 28.34 921 ALA A CA 1
ATOM 7260 C C . ALA A 1 921 ? -46.017 4.054 -72.419 1.00 28.34 921 ALA A C 1
ATOM 7262 O O . ALA A 1 921 ? -47.133 3.687 -72.072 1.00 28.34 921 ALA A O 1
ATOM 7263 N N . ASP A 1 922 ? -45.755 5.236 -73.011 1.00 28.12 922 ASP A N 1
ATOM 7264 C CA . ASP A 1 922 ? -46.669 6.340 -73.422 1.00 28.12 922 ASP A CA 1
ATOM 7265 C C . ASP A 1 922 ? -47.239 7.300 -72.336 1.00 28.12 922 ASP A C 1
ATOM 7267 O O . ASP A 1 922 ? -47.523 6.877 -71.222 1.00 28.12 922 ASP A O 1
ATOM 7271 N N . ALA A 1 923 ? -47.457 8.614 -72.580 1.00 29.22 923 ALA A N 1
ATOM 7272 C CA . ALA A 1 923 ? -46.920 9.556 -73.597 1.00 29.22 923 ALA A CA 1
ATOM 7273 C C . ALA A 1 923 ? -47.247 11.049 -73.258 1.00 29.22 923 ALA A C 1
ATOM 7275 O O . ALA A 1 923 ? -48.171 11.305 -72.494 1.00 29.22 923 ALA A O 1
ATOM 7276 N N . VAL A 1 924 ? -46.569 12.009 -73.936 1.00 29.98 924 VAL A N 1
ATOM 7277 C CA . VAL A 1 924 ? -46.800 13.495 -73.957 1.00 29.98 924 VAL A CA 1
ATOM 7278 C C . VAL A 1 924 ? -46.472 14.225 -72.628 1.00 29.98 924 VAL A C 1
ATOM 7280 O O . VAL A 1 924 ? -46.839 13.745 -71.568 1.00 29.98 924 VAL A O 1
ATOM 7283 N N . GLY A 1 925 ? -45.795 15.387 -72.534 1.00 28.16 925 GLY A N 1
ATOM 7284 C CA . GLY A 1 925 ? -45.256 16.415 -73.465 1.00 28.16 925 GLY A CA 1
ATOM 7285 C C . GLY A 1 925 ? -45.402 17.815 -72.792 1.00 28.16 925 GLY A C 1
ATOM 7286 O O . GLY A 1 925 ? -46.183 17.909 -71.853 1.00 28.16 925 GLY A O 1
ATOM 7287 N N . ILE A 1 926 ? -44.761 18.959 -73.105 1.00 30.39 926 ILE A N 1
ATOM 7288 C CA . ILE A 1 926 ? -43.767 19.507 -74.075 1.00 30.39 926 ILE A CA 1
ATOM 7289 C C . ILE A 1 926 ? -43.119 20.736 -73.340 1.00 30.39 926 ILE A C 1
ATOM 7291 O O . ILE A 1 926 ? -43.800 21.318 -72.502 1.00 30.39 926 ILE A O 1
ATOM 7295 N N . GLY A 1 927 ? -41.886 21.240 -73.542 1.00 26.36 927 GLY A N 1
ATOM 7296 C CA . GLY A 1 927 ? -40.790 20.942 -74.482 1.00 26.36 927 GLY A CA 1
ATOM 7297 C C . GLY A 1 927 ? -39.560 21.879 -74.307 1.00 26.36 927 GLY A C 1
ATOM 7298 O O . GLY A 1 927 ? -39.423 22.539 -73.281 1.00 26.36 927 GLY A O 1
ATOM 7299 N N . ASP A 1 928 ? -38.674 21.900 -75.313 1.00 27.42 928 ASP A N 1
ATOM 7300 C CA . ASP A 1 928 ? -37.385 22.645 -75.430 1.00 27.42 928 ASP A CA 1
ATOM 7301 C C . ASP A 1 928 ? -37.594 24.105 -75.970 1.00 27.42 928 ASP A C 1
ATOM 7303 O O . ASP A 1 928 ? -38.743 24.392 -76.324 1.00 27.42 928 ASP A O 1
ATOM 7307 N N . PRO A 1 929 ? -36.600 25.044 -76.103 1.00 42.62 929 PRO A N 1
ATOM 7308 C CA . PRO A 1 929 ? -35.208 24.841 -76.568 1.00 42.62 929 PRO A CA 1
ATOM 7309 C C . PRO A 1 929 ? -34.072 25.647 -75.866 1.00 42.62 929 PRO A C 1
ATOM 7311 O O . PRO A 1 929 ? -34.300 26.604 -75.130 1.00 42.62 929 PRO A O 1
ATOM 7314 N N . GLY A 1 930 ? -32.808 25.319 -76.193 1.00 26.95 930 GLY A N 1
ATOM 7315 C CA . GLY A 1 930 ? -31.590 26.032 -75.744 1.00 26.95 930 GLY A CA 1
ATOM 7316 C C . GLY A 1 930 ? -30.878 26.946 -76.777 1.00 26.95 930 GLY A C 1
ATOM 7317 O O . GLY A 1 930 ? -31.472 27.374 -77.765 1.00 26.95 930 GLY A O 1
ATOM 7318 N N . LYS A 1 931 ? -29.554 27.156 -76.573 1.00 27.12 931 LYS A N 1
ATOM 7319 C CA . LYS A 1 931 ? -28.653 28.244 -77.085 1.00 27.12 931 LYS A CA 1
ATOM 7320 C C . LYS A 1 931 ? -28.704 29.493 -76.172 1.00 27.12 931 LYS A C 1
ATOM 7322 O O . LYS A 1 931 ? -29.700 29.706 -75.504 1.00 27.12 931 LYS A O 1
ATOM 7327 N N . VAL A 1 932 ? -27.650 30.306 -76.003 1.00 27.83 932 VAL A N 1
ATOM 7328 C CA . VAL A 1 932 ? -26.640 30.822 -76.960 1.00 27.83 932 VAL A CA 1
ATOM 7329 C C . VAL A 1 932 ? -25.199 30.808 -76.394 1.00 27.83 932 VAL A C 1
ATOM 7331 O O . VAL A 1 932 ? -24.992 30.890 -75.190 1.00 27.83 932 VAL A O 1
ATOM 7334 N N . ARG A 1 933 ? -24.186 30.720 -77.278 1.00 31.03 933 ARG A N 1
ATOM 7335 C CA . ARG A 1 933 ? -22.755 30.959 -76.973 1.00 31.03 933 ARG A CA 1
ATOM 7336 C C . ARG A 1 933 ? -22.398 32.437 -77.174 1.00 31.03 933 ARG A C 1
ATOM 7338 O O . ARG A 1 933 ? -22.864 32.999 -78.157 1.00 31.03 933 ARG A O 1
ATOM 7345 N N . ASN A 1 934 ? -21.451 32.979 -76.403 1.00 29.09 934 ASN A N 1
ATOM 7346 C CA . ASN A 1 934 ? -20.400 33.878 -76.919 1.00 29.09 934 ASN A CA 1
ATOM 7347 C C . ASN A 1 934 ? -19.232 34.034 -75.919 1.00 29.09 934 ASN A C 1
ATOM 7349 O O . ASN A 1 934 ? -19.333 33.627 -74.766 1.00 29.09 934 ASN A O 1
ATOM 7353 N N . ALA A 1 935 ? -18.111 34.568 -76.408 1.00 27.98 935 ALA A N 1
ATOM 7354 C CA . ALA A 1 935 ? -16.829 34.811 -75.722 1.00 27.98 935 ALA A CA 1
ATOM 7355 C C . ALA A 1 935 ? -16.354 36.250 -76.094 1.00 27.98 935 ALA A C 1
ATOM 7357 O O . ALA A 1 935 ? -17.157 36.948 -76.721 1.00 27.98 935 ALA A O 1
ATOM 7358 N N . PRO A 1 936 ? -15.106 36.723 -75.845 1.00 46.16 936 PRO A N 1
ATOM 7359 C CA . PRO A 1 936 ? -13.971 36.176 -75.083 1.00 46.16 936 PRO A CA 1
ATOM 7360 C C . PRO A 1 936 ? -13.445 37.149 -73.988 1.00 46.16 936 PRO A C 1
ATOM 7362 O O . PRO A 1 936 ? -14.105 38.127 -73.658 1.00 46.16 936 PRO A O 1
ATOM 7365 N N . GLY A 1 937 ? -12.288 36.853 -73.374 1.00 26.86 937 GLY A N 1
ATOM 7366 C CA . GLY A 1 937 ? -11.744 37.599 -72.218 1.00 26.86 937 GLY A CA 1
ATOM 7367 C C . GLY A 1 937 ? -10.694 38.678 -72.536 1.00 26.86 937 GLY A C 1
ATOM 7368 O O . GLY A 1 937 ? -10.434 38.971 -73.700 1.00 26.86 937 GLY A O 1
ATOM 7369 N N . GLN A 1 938 ? -10.056 39.220 -71.486 1.00 28.22 938 GLN A N 1
ATOM 7370 C CA . GLN A 1 938 ? -8.864 40.084 -71.554 1.00 28.22 938 GLN A CA 1
ATOM 7371 C C . GLN A 1 938 ? -8.062 40.077 -70.230 1.00 28.22 938 GLN A C 1
ATOM 7373 O O . GLN A 1 938 ? -8.610 40.334 -69.162 1.00 28.22 938 GLN A O 1
ATOM 7378 N N . GLU A 1 939 ? -6.753 39.834 -70.327 1.00 31.03 939 GLU A N 1
ATOM 7379 C CA . GLU A 1 939 ? -5.717 40.475 -69.490 1.00 31.03 939 GLU A CA 1
ATOM 7380 C C . GLU A 1 939 ? -5.211 41.742 -70.248 1.00 31.03 939 GLU A C 1
ATOM 7382 O O . GLU A 1 939 ? -5.693 41.958 -71.368 1.00 31.03 939 GLU A O 1
ATOM 7387 N N . PRO A 1 940 ? -4.217 42.546 -69.786 1.00 50.25 940 PRO A N 1
ATOM 7388 C CA . PRO A 1 940 ? -3.467 42.553 -68.512 1.00 50.25 940 PRO A CA 1
ATOM 7389 C C . PRO A 1 940 ? -3.369 43.959 -67.852 1.00 50.25 940 PRO A C 1
ATOM 7391 O O . PRO A 1 940 ? -3.891 44.932 -68.384 1.00 50.25 940 PRO A O 1
ATOM 7394 N N . PHE A 1 941 ? -2.659 44.099 -66.717 1.00 28.28 941 PHE A N 1
ATOM 7395 C CA . PHE A 1 941 ? -1.385 44.861 -66.628 1.00 28.28 941 PHE A CA 1
ATOM 7396 C C . PHE A 1 941 ? -0.790 44.940 -65.203 1.00 28.28 941 PHE A C 1
ATOM 7398 O O . PHE A 1 941 ? -1.432 44.651 -64.199 1.00 28.28 941 PHE A O 1
ATOM 7405 N N . THR A 1 942 ? 0.494 45.304 -65.139 1.00 29.98 942 THR A N 1
ATOM 7406 C CA . THR A 1 942 ? 1.361 45.361 -63.947 1.00 29.98 942 THR A CA 1
ATOM 7407 C C . THR A 1 942 ? 1.594 46.785 -63.436 1.00 29.98 942 THR A C 1
ATOM 7409 O O . THR A 1 942 ? 1.671 47.685 -64.262 1.00 29.98 942 THR A O 1
ATOM 7412 N N . HIS A 1 943 ? 1.957 46.963 -62.156 1.00 28.89 943 HIS A N 1
ATOM 7413 C CA . HIS A 1 943 ? 3.079 47.853 -61.780 1.00 28.89 943 HIS A CA 1
ATOM 7414 C C . HIS A 1 943 ? 3.744 47.435 -60.444 1.00 28.89 943 HIS A C 1
ATOM 7416 O O . HIS A 1 943 ? 3.400 46.395 -59.885 1.00 28.89 943 HIS A O 1
ATOM 7422 N N . ARG A 1 944 ? 4.793 48.151 -60.002 1.00 26.83 944 ARG A N 1
ATOM 7423 C CA . ARG A 1 944 ? 5.866 47.643 -59.112 1.00 26.83 944 ARG A CA 1
ATOM 7424 C C . ARG A 1 944 ? 6.392 48.693 -58.110 1.00 26.83 944 ARG A C 1
ATOM 7426 O O . ARG A 1 944 ? 6.679 49.801 -58.544 1.00 26.83 944 ARG A O 1
ATOM 7433 N N . TYR A 1 945 ? 6.721 48.236 -56.886 1.00 28.62 945 TYR A N 1
ATOM 7434 C CA . TYR A 1 945 ? 7.714 48.800 -55.929 1.00 28.62 945 TYR A CA 1
ATOM 7435 C C . TYR A 1 945 ? 7.449 50.202 -55.307 1.00 28.62 945 TYR A C 1
ATOM 7437 O O . TYR A 1 945 ? 6.570 50.900 -55.801 1.00 28.62 945 TYR A O 1
ATOM 7445 N N . PRO A 1 946 ? 8.216 50.661 -54.271 1.00 47.75 946 PRO A N 1
ATOM 7446 C CA . PRO A 1 946 ? 9.240 49.976 -53.440 1.00 47.75 946 PRO A CA 1
ATOM 7447 C C . PRO A 1 946 ? 9.127 50.137 -51.888 1.00 47.75 946 PRO A C 1
ATOM 7449 O O . PRO A 1 946 ? 8.435 51.004 -51.379 1.00 47.75 946 PRO A O 1
ATOM 7452 N N . LEU A 1 947 ? 9.921 49.318 -51.171 1.00 29.64 947 LEU A N 1
ATOM 7453 C CA . LEU A 1 947 ? 10.704 49.582 -49.931 1.00 29.64 947 LEU A CA 1
ATOM 7454 C C . LEU A 1 947 ? 10.171 50.512 -48.808 1.00 29.64 947 LEU A C 1
ATOM 7456 O O . LEU A 1 947 ? 10.129 51.724 -48.981 1.00 29.64 947 LEU A O 1
ATOM 7460 N N . HIS A 1 948 ? 10.132 49.992 -47.568 1.00 29.05 948 HIS A N 1
ATOM 7461 C CA . HIS A 1 948 ? 11.238 50.232 -46.614 1.00 29.05 948 HIS A CA 1
ATOM 7462 C C . HIS A 1 948 ? 11.242 49.287 -45.396 1.00 29.05 948 HIS A C 1
ATOM 7464 O O . HIS A 1 948 ? 10.200 48.836 -44.931 1.00 29.05 948 HIS A O 1
ATOM 7470 N N . SER A 1 949 ? 12.434 49.054 -44.841 1.00 33.06 949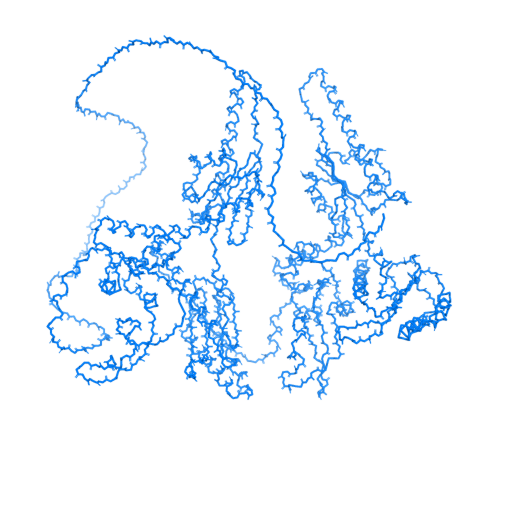 SER A N 1
ATOM 7471 C CA . SER A 1 949 ? 12.660 48.624 -43.453 1.00 33.06 949 SER A CA 1
ATOM 7472 C C . SER A 1 949 ? 13.574 49.638 -42.751 1.00 33.06 949 SER A C 1
ATOM 7474 O O . SER A 1 949 ? 14.310 50.372 -43.424 1.00 33.06 949 SER A O 1
ATOM 7476 N N . PRO A 1 950 ? 13.496 49.727 -41.414 1.00 40.28 950 PRO A N 1
ATOM 7477 C CA . PRO A 1 950 ? 14.715 49.635 -40.605 1.00 40.28 950 PRO A CA 1
ATOM 7478 C C . PRO A 1 950 ? 14.529 48.809 -39.312 1.00 40.28 950 PRO A C 1
ATOM 7480 O O . PRO A 1 950 ? 13.457 48.280 -39.027 1.00 40.28 950 PRO A O 1
ATOM 7483 N N . SER A 1 951 ? 15.607 48.683 -38.542 1.00 29.42 951 SER A N 1
ATOM 7484 C CA . SER A 1 951 ? 15.729 47.922 -37.290 1.00 29.42 951 SER A CA 1
ATOM 7485 C C . SER A 1 951 ? 16.124 48.825 -36.103 1.00 29.42 951 SER A C 1
ATOM 7487 O O . SER A 1 951 ? 16.449 49.986 -36.330 1.00 29.42 951 SER A O 1
ATOM 7489 N N . ILE A 1 952 ? 16.190 48.237 -34.886 1.00 29.78 952 ILE A N 1
ATOM 7490 C CA . ILE A 1 952 ? 16.995 48.620 -33.684 1.00 29.78 952 ILE A CA 1
ATOM 7491 C C . ILE A 1 952 ? 16.205 48.975 -32.389 1.00 29.78 952 ILE A C 1
ATOM 7493 O O . ILE A 1 952 ? 15.205 49.679 -32.405 1.00 29.78 952 ILE A O 1
ATOM 7497 N N . SER A 1 953 ? 16.756 48.476 -31.265 1.00 26.02 953 SER A N 1
ATOM 7498 C CA . SER A 1 953 ? 16.672 48.919 -29.848 1.00 26.02 953 SER A CA 1
ATOM 7499 C C . SER A 1 953 ? 15.373 48.834 -29.014 1.00 26.02 953 SER A C 1
ATOM 7501 O O . SER A 1 953 ? 14.379 49.500 -29.272 1.00 26.02 953 SER A O 1
ATOM 7503 N N . THR A 1 954 ? 15.497 48.119 -27.886 1.00 36.94 954 THR A N 1
ATOM 7504 C CA . THR A 1 954 ? 14.903 48.402 -26.554 1.00 36.94 954 THR A CA 1
ATOM 7505 C C . THR A 1 954 ? 15.522 49.693 -25.950 1.00 36.94 954 THR A C 1
ATOM 7507 O O . THR A 1 954 ? 16.564 50.092 -26.472 1.00 36.94 954 THR A O 1
ATOM 7510 N N . PRO A 1 955 ? 15.032 50.337 -24.850 1.00 51.03 955 PRO A N 1
ATOM 7511 C CA . PRO A 1 955 ? 14.323 49.756 -23.693 1.00 51.03 955 PRO A CA 1
ATOM 7512 C C . PRO A 1 955 ? 13.293 50.718 -23.009 1.00 51.03 955 PRO A C 1
ATOM 7514 O O . PRO A 1 955 ? 12.634 51.499 -23.681 1.00 51.03 955 PRO A O 1
ATOM 7517 N N . PHE A 1 956 ? 13.240 50.670 -21.665 1.00 26.70 956 PHE A N 1
ATOM 7518 C CA . PHE A 1 956 ? 12.635 51.571 -20.659 1.00 26.70 956 PHE A CA 1
ATOM 7519 C C . PHE A 1 956 ? 11.277 51.234 -20.014 1.00 26.70 956 PHE A C 1
ATOM 7521 O O . PHE A 1 956 ? 10.249 51.046 -20.653 1.00 26.70 956 PHE A O 1
ATOM 7528 N N . SER A 1 957 ? 11.326 51.206 -18.677 1.00 31.17 957 SER A N 1
ATOM 7529 C CA . SER A 1 957 ? 10.219 51.140 -17.722 1.00 31.17 957 SER A CA 1
ATOM 7530 C C . SER A 1 957 ? 9.835 52.539 -17.219 1.00 31.17 957 SER A C 1
ATOM 7532 O O . SER A 1 957 ? 10.657 53.454 -17.279 1.00 31.17 957 SER A O 1
ATOM 7534 N N . SER A 1 958 ? 8.662 52.674 -16.582 1.00 31.25 958 SER A N 1
ATOM 7535 C CA . SER A 1 958 ? 8.465 53.674 -15.514 1.00 31.25 958 SER A CA 1
ATOM 7536 C C . SER A 1 958 ? 7.305 53.335 -14.552 1.00 31.25 958 SER A C 1
ATOM 7538 O O . SER A 1 958 ? 6.149 53.606 -14.852 1.00 31.25 958 SER A O 1
ATOM 7540 N N . THR A 1 959 ? 7.653 52.708 -13.421 1.00 30.50 959 THR A N 1
ATOM 7541 C CA . THR A 1 959 ? 7.497 53.186 -12.018 1.00 30.50 959 THR A CA 1
ATOM 7542 C C . THR A 1 959 ? 6.219 53.915 -11.526 1.00 30.50 959 THR A C 1
ATOM 7544 O O . THR A 1 959 ? 5.620 54.685 -12.260 1.00 30.50 959 THR A O 1
ATOM 7547 N N . ILE A 1 960 ? 5.989 53.814 -10.193 1.00 31.27 960 ILE A N 1
ATOM 7548 C CA . ILE A 1 960 ? 5.252 54.706 -9.237 1.00 31.27 960 ILE A CA 1
ATOM 7549 C C . ILE A 1 960 ? 3.925 54.124 -8.693 1.00 31.27 960 ILE A C 1
ATOM 7551 O O . ILE A 1 960 ? 3.088 53.723 -9.487 1.00 31.27 960 ILE A O 1
ATOM 7555 N N . THR A 1 961 ? 3.584 54.110 -7.385 1.00 30.05 961 THR A N 1
ATOM 7556 C CA . THR A 1 961 ? 4.292 53.936 -6.072 1.00 30.05 961 THR A CA 1
ATOM 7557 C C . THR A 1 961 ? 3.227 53.640 -4.981 1.00 30.05 961 THR A C 1
ATOM 7559 O O . THR A 1 961 ? 2.100 54.099 -5.134 1.00 30.05 961 THR A O 1
ATOM 7562 N N . GLY A 1 962 ? 3.556 52.990 -3.846 1.00 26.47 962 GLY A N 1
ATOM 7563 C CA . GLY A 1 962 ? 2.601 52.827 -2.721 1.00 26.47 962 GLY A CA 1
ATOM 7564 C C . GLY A 1 962 ? 3.171 52.221 -1.419 1.00 26.47 962 GLY A C 1
ATOM 7565 O O . GLY A 1 962 ? 3.243 51.008 -1.280 1.00 26.47 962 GLY A O 1
ATOM 7566 N N . TYR A 1 963 ? 3.570 53.071 -0.465 1.00 29.75 963 TYR A N 1
ATOM 7567 C CA . TYR A 1 963 ? 4.101 52.752 0.883 1.00 29.75 963 TYR A CA 1
ATOM 7568 C C . TYR A 1 963 ? 3.208 51.785 1.715 1.00 29.75 963 TYR A C 1
ATOM 7570 O O . TYR A 1 963 ? 1.994 51.941 1.722 1.00 29.75 963 TYR A O 1
ATOM 7578 N N . SER A 1 964 ? 3.712 50.858 2.551 1.00 28.45 964 SER A N 1
ATOM 7579 C CA . SER A 1 964 ? 4.388 51.162 3.834 1.00 28.45 964 SER A CA 1
ATOM 7580 C C . SER A 1 964 ? 4.811 49.903 4.650 1.00 28.45 964 SER A C 1
ATOM 7582 O O . SER A 1 964 ? 4.246 48.831 4.500 1.00 28.45 964 SER A O 1
ATOM 7584 N N . HIS A 1 965 ? 5.835 50.098 5.502 1.00 31.69 965 HIS A N 1
ATOM 7585 C CA . HIS A 1 965 ? 6.202 49.484 6.809 1.00 31.69 965 HIS A CA 1
ATOM 7586 C C . HIS A 1 965 ? 5.622 48.128 7.309 1.00 31.69 965 HIS A C 1
ATOM 7588 O O . HIS A 1 965 ? 4.430 47.892 7.216 1.00 31.69 965 HIS A O 1
ATOM 7594 N N . THR A 1 966 ? 6.350 47.242 8.027 1.00 31.52 966 THR A N 1
ATOM 7595 C CA . THR A 1 966 ? 7.757 47.153 8.548 1.00 31.52 966 THR A CA 1
ATOM 7596 C C . THR A 1 966 ? 8.051 45.677 8.991 1.00 31.52 966 THR A C 1
ATOM 7598 O O . THR A 1 966 ? 7.184 44.845 8.772 1.00 31.52 966 THR A O 1
ATOM 7601 N N . GLN A 1 967 ? 9.167 45.199 9.595 1.00 30.92 967 GLN A N 1
ATOM 7602 C CA . GLN A 1 967 ? 10.380 45.774 10.234 1.00 30.92 967 GLN A CA 1
ATOM 7603 C C . GLN A 1 967 ? 11.578 44.768 10.228 1.00 30.92 967 GLN A C 1
ATOM 7605 O O . GLN A 1 967 ? 11.423 43.632 9.807 1.00 30.92 967 GLN A O 1
ATOM 7610 N N . LYS A 1 968 ? 12.745 45.201 10.748 1.00 29.59 968 LYS A N 1
ATOM 7611 C CA . LYS A 1 968 ? 13.869 44.435 11.376 1.00 29.59 968 LYS A CA 1
ATOM 7612 C C . LYS A 1 968 ? 14.255 43.051 10.797 1.00 29.59 968 LYS A C 1
ATOM 7614 O O . LYS A 1 968 ? 13.631 42.053 11.121 1.00 29.59 968 LYS A O 1
ATOM 7619 N N . THR A 1 969 ? 15.268 42.907 9.929 1.00 33.69 969 THR A N 1
ATOM 7620 C CA . THR A 1 969 ? 16.742 43.032 10.171 1.00 33.69 969 THR A CA 1
ATOM 7621 C C . THR A 1 969 ? 17.289 42.164 11.332 1.00 33.69 969 THR A C 1
ATOM 7623 O O . THR A 1 969 ? 16.628 42.024 12.349 1.00 33.69 969 THR A O 1
ATOM 7626 N N . MET A 1 970 ? 18.500 41.574 11.283 1.00 32.16 970 MET A N 1
ATOM 7627 C CA . MET A 1 970 ? 19.719 41.937 10.524 1.00 32.16 970 MET A CA 1
ATOM 7628 C C . MET A 1 970 ? 20.771 40.790 10.455 1.00 32.16 970 MET A C 1
ATOM 7630 O O . MET A 1 970 ? 20.663 39.839 11.216 1.00 32.16 970 MET A O 1
ATOM 7634 N N . LYS A 1 971 ? 21.861 41.007 9.678 1.00 33.34 971 LYS A N 1
ATOM 7635 C CA . LYS A 1 971 ? 23.183 40.304 9.675 1.00 33.34 971 LYS A CA 1
ATOM 7636 C C . LYS A 1 971 ? 23.202 38.910 8.994 1.00 33.34 971 LYS A C 1
ATOM 7638 O O . LYS A 1 971 ? 22.406 38.061 9.351 1.00 33.34 971 LYS A O 1
ATOM 7643 N N . ARG A 1 972 ? 24.025 38.595 7.967 1.00 33.94 972 ARG A N 1
ATOM 7644 C CA . ARG A 1 972 ? 25.285 39.179 7.402 1.00 33.94 972 ARG A CA 1
ATOM 7645 C C . ARG A 1 972 ? 26.442 39.112 8.418 1.00 33.94 972 ARG A C 1
ATOM 7647 O O . ARG A 1 972 ? 26.323 39.721 9.468 1.00 33.94 972 ARG A O 1
ATOM 7654 N N . GLN A 1 973 ? 27.587 38.465 8.203 1.00 39.84 973 GLN A N 1
ATOM 7655 C CA . GLN A 1 973 ? 28.362 38.099 6.996 1.00 39.84 973 GLN A CA 1
ATOM 7656 C C . GLN A 1 973 ? 28.750 36.585 7.060 1.00 39.84 973 GLN A C 1
ATOM 7658 O O . GLN A 1 973 ? 28.342 35.925 8.010 1.00 39.84 973 GLN A O 1
ATOM 7663 N N . LYS A 1 974 ? 29.483 35.965 6.123 1.00 42.25 974 LYS A N 1
ATOM 7664 C CA . LYS A 1 974 ? 30.483 36.489 5.177 1.00 42.25 974 LYS A CA 1
ATOM 7665 C C . LYS A 1 974 ? 30.615 35.609 3.939 1.00 42.25 974 LYS A C 1
ATOM 7667 O O . LYS A 1 974 ? 30.459 34.385 4.104 1.00 42.25 974 LYS A O 1
#

Sequence (974 aa):
MADGQESDKNIEIWKIKKLIKALESARGNGTSMISLIMPPRDQISRVTKMLGDEFGTASNIKSRVNRQSVLGAITSAQQRLKLYNKVPPNGLVLYTGTIVTDDGKEKKVTIDFEPFKPINASLYLCDNKFHTEALNELLESDDKFGFIVMDGNGTLFGTLSGNTREVLHKFTVDLPKKHGRGGQSALRFARLRMEKRHNYVRKTAELATQFYINPATSQPNVSGLILAGSADFKTELSQSDMFDPRLQAKILNVVDVSYGGENGFNQAIELSAEILSNVKFIQEKRLIGKYFEEISQDTGKYVFGVDDTLKALEMGAVETLIVWENLDINRYVLKHGTTGEIIVKHLNKDQDNVQSHFRDPATAAELEVQEKMPLLEWFANEYKRFGCTLEFVTNKSQEGSQFCRGFGGIGGILRYQLDMRSFDELSDDGETKQQQHSFLLPFRQQVTMADGQESDKNIEIWKIKKLIKALESARGNGTSMISLIMPPRDQISRVTKMLGDEFGTASNIKSRVNRQSVLGAITSAQQRLKLYNKVPPNGLVLYTGTIVTDDGKEKKVTIDFEPFKPINASLYLCDNKFHTEALNELLESDDKFGFIVMDGNGTLFGTLSGNTREVLHKFTVDLPKKHGRGGQSALRFARLRMEKRHNYVRKTAELATQFYINPATSQPNVSGLILAGSADFKTELSQSDMFDPRLQAKILNVVDVSYGGENGFNQAIELSAEILSNVKFIQEKRLIGKYFEEISQDTGKYVFGVDDTLKALEMGAVETLIVYVLKHSTTGEIIVKHLNKDQDTVQSHFRDADTSAELEVQEKMPLLEWFANEYKRFGCTLEFVTNKSQEGSQFCRGFGGIGGILRYQLDMRSFDELSDDGEVHDMSMNVTNGVRIGYLPGQKSLQQLESEMSCSTTFGSIPAFLRQDMKIADAVGIGDPGKVRNAPGQEPFTHRYPLHSPSISTPFSSTITGYSHTQKTMKRQK